Protein 7VMA (pdb70)

Structure (mmCIF, N/CA/C/O backbone):
data_7VMA
#
_entry.id   7VMA
#
_cell.length_a   108.087
_cell.length_b   108.087
_cell.length_c   225.199
_cell.angle_alpha   90.000
_cell.angle_beta   90.000
_cell.angle_gamma   90.000
#
_symmetry.space_group_name_H-M   'I 41'
#
loop_
_entity.id
_entity.type
_entity.pdbx_description
1 polymer 'Amylo-alpha-1,6-glucosidase, putative archaeal type glycogen debranching enzyme (Gde)'
2 water water
#
loop_
_atom_site.group_PDB
_atom_site.id
_atom_site.type_symbol
_atom_site.label_atom_id
_atom_site.label_alt_id
_atom_site.label_comp_id
_atom_site.label_asym_id
_atom_site.label_entity_id
_atom_site.label_seq_id
_atom_site.pdbx_PDB_ins_code
_atom_site.Cartn_x
_atom_site.Cartn_y
_atom_site.Cartn_z
_atom_site.occupancy
_atom_site.B_iso_or_equiv
_atom_site.auth_seq_id
_atom_site.auth_comp_id
_atom_site.auth_asym_id
_atom_site.auth_atom_id
_atom_site.pdbx_PDB_model_num
ATOM 1 N N . MET A 1 1 ? 2.717 -3.138 13.575 1.00 120.52 1 MET A N 1
ATOM 2 C CA . MET A 1 1 ? 3.459 -4.038 12.685 1.00 116.11 1 MET A CA 1
ATOM 3 C C . MET A 1 1 ? 4.916 -3.638 12.682 1.00 112.56 1 MET A C 1
ATOM 4 O O . MET A 1 1 ? 5.238 -2.481 12.998 1.00 109.91 1 MET A O 1
ATOM 9 N N . ARG A 1 2 ? 5.788 -4.605 12.372 1.00 112.48 2 ARG A N 1
ATOM 10 C CA . ARG A 1 2 ? 7.140 -4.339 11.895 1.00 109.70 2 ARG A CA 1
ATOM 11 C C . ARG A 1 2 ? 7.101 -3.195 10.891 1.00 109.49 2 ARG A C 1
ATOM 12 O O . ARG A 1 2 ? 6.360 -3.249 9.904 1.00 113.83 2 ARG A O 1
ATOM 20 N N . THR A 1 3 ? 7.857 -2.134 11.144 1.00 92.24 3 THR A N 1
ATOM 21 C CA . THR A 1 3 ? 8.207 -1.208 10.083 1.00 90.23 3 THR A CA 1
ATOM 22 C C . THR A 1 3 ? 9.716 -1.234 10.004 1.00 82.65 3 THR A C 1
ATOM 23 O O . THR A 1 3 ? 10.381 -1.176 11.036 1.00 91.17 3 THR A O 1
ATOM 27 N N . ILE A 1 4 ? 10.251 -1.352 8.796 1.00 78.27 4 ILE A N 1
ATOM 28 C CA . ILE A 1 4 ? 11.660 -1.641 8.586 1.00 79.32 4 ILE A CA 1
ATOM 29 C C . ILE A 1 4 ? 12.219 -0.600 7.638 1.00 80.46 4 ILE A C 1
ATOM 30 O O . ILE A 1 4 ? 11.590 -0.291 6.623 1.00 88.55 4 ILE A O 1
ATOM 35 N N . LEU A 1 5 ? 13.379 -0.049 7.981 1.00 70.59 5 LEU A N 1
ATOM 36 C CA . LEU A 1 5 ? 14.239 0.668 7.058 1.00 74.78 5 LEU A CA 1
ATOM 37 C C . LEU A 1 5 ? 15.477 -0.187 6.841 1.00 78.54 5 LEU A C 1
ATOM 38 O O . LEU A 1 5 ? 15.861 -0.958 7.720 1.00 87.83 5 LEU A O 1
ATOM 43 N N . ALA A 1 6 ? 16.106 -0.053 5.677 1.00 72.82 6 ALA A N 1
ATOM 44 C CA . ALA A 1 6 ? 17.172 -0.973 5.304 1.00 72.93 6 ALA A CA 1
ATOM 45 C C . ALA A 1 6 ? 17.832 -0.489 4.025 1.00 74.44 6 ALA A C 1
ATOM 46 O O . ALA A 1 6 ? 17.144 -0.145 3.068 1.00 80.43 6 ALA A O 1
ATOM 48 N N . GLY A 1 7 ? 19.163 -0.471 4.022 1.00 70.86 7 GLY A N 1
ATOM 49 C CA . GLY A 1 7 ? 19.923 -0.245 2.816 1.00 75.99 7 GLY A CA 1
ATOM 50 C C . GLY A 1 7 ? 21.397 -0.535 2.999 1.00 78.77 7 GLY A C 1
ATOM 51 O O . GLY A 1 7 ? 21.915 -0.430 4.112 1.00 84.00 7 GLY A O 1
ATOM 52 N N . ASN A 1 8 ? 22.068 -0.934 1.919 1.00 78.65 8 ASN A N 1
ATOM 53 C CA . ASN A 1 8 ? 23.525 -1.045 1.881 1.00 84.66 8 ASN A CA 1
ATOM 54 C C . ASN A 1 8 ? 24.078 -1.817 3.074 1.00 93.49 8 ASN A C 1
ATOM 55 O O . ASN A 1 8 ? 25.126 -1.480 3.627 1.00 93.56 8 ASN A O 1
ATOM 60 N N . GLY A 1 9 ? 23.359 -2.860 3.489 1.00 100.63 9 GLY A N 1
ATOM 61 C CA . GLY A 1 9 ? 23.776 -3.687 4.603 1.00 85.36 9 GLY A CA 1
ATOM 62 C C . GLY A 1 9 ? 23.334 -3.207 5.959 1.00 86.50 9 GLY A C 1
ATOM 63 O O . GLY A 1 9 ? 23.468 -3.958 6.934 1.00 90.65 9 GLY A O 1
ATOM 64 N N . ALA A 1 10 ? 22.829 -1.985 6.068 1.00 82.00 10 ALA A N 1
ATOM 65 C CA . ALA A 1 10 ? 22.251 -1.499 7.310 1.00 80.77 10 ALA A CA 1
ATOM 66 C C . ALA A 1 10 ? 20.751 -1.732 7.284 1.00 74.33 10 ALA A C 1
ATOM 67 O O . ALA A 1 10 ? 20.134 -1.725 6.218 1.00 74.21 10 ALA A O 1
ATOM 69 N N . PHE A 1 11 ? 20.170 -1.945 8.463 1.00 70.12 11 PHE A N 1
ATOM 70 C CA . PHE A 1 11 ? 18.718 -1.953 8.567 1.00 73.89 11 PHE A CA 1
ATOM 71 C C . PHE A 1 11 ? 18.298 -1.566 9.976 1.00 77.39 11 PHE A C 1
ATOM 72 O O . PHE A 1 11 ? 19.087 -1.643 10.920 1.00 85.76 11 PHE A O 1
ATOM 80 N N . VAL A 1 12 ? 17.030 -1.165 10.103 1.00 66.77 12 VAL A N 1
ATOM 81 C CA . VAL A 1 12 ? 16.390 -0.822 11.370 1.00 68.94 12 VAL A CA 1
ATOM 82 C C . VAL A 1 12 ? 15.082 -1.591 11.460 1.00 77.29 12 VAL A C 1
ATOM 83 O O . VAL A 1 12 ? 14.407 -1.782 10.444 1.00 87.09 12 VAL A O 1
ATOM 87 N N . LEU A 1 13 ? 14.725 -2.055 12.655 1.00 76.21 13 LEU A N 1
ATOM 88 C CA . LEU A 1 13 ? 13.362 -2.514 12.891 1.00 88.26 13 LEU A CA 1
ATOM 89 C C . LEU A 1 13 ? 12.840 -1.763 14.103 1.00 91.97 13 LEU A C 1
ATOM 90 O O . LEU A 1 13 ? 13.616 -1.276 14.931 1.00 93.99 13 LEU A O 1
ATOM 95 N N . SER A 1 14 ? 11.513 -1.675 14.193 1.00 87.28 14 SER A N 1
ATOM 96 C CA . SER A 1 14 ? 10.868 -0.668 15.023 1.00 90.93 14 SER A CA 1
ATOM 97 C C . SER A 1 14 ? 9.415 -1.042 15.219 1.00 91.86 14 SER A C 1
ATOM 98 O O . SER A 1 14 ? 8.847 -1.831 14.458 1.00 93.37 14 SER A O 1
ATOM 101 N N . ASP A 1 15 ? 8.819 -0.444 16.243 1.00 92.17 15 ASP A N 1
ATOM 102 C CA . ASP A 1 15 ? 7.389 -0.260 16.245 1.00 88.44 15 ASP A CA 1
ATOM 103 C C . ASP A 1 15 ? 7.048 0.770 15.168 1.00 100.70 15 ASP A C 1
ATOM 104 O O . ASP A 1 15 ? 7.924 1.304 14.485 1.00 96.93 15 ASP A O 1
ATOM 109 N N . GLU A 1 16 ? 5.763 1.063 14.992 1.00 106.28 16 GLU A N 1
ATOM 110 C CA . GLU A 1 16 ? 5.420 2.092 14.014 1.00 107.63 16 GLU A CA 1
ATOM 111 C C . GLU A 1 16 ? 5.870 3.475 14.467 1.00 110.03 16 GLU A C 1
ATOM 112 O O . GLU A 1 16 ? 6.343 4.270 13.642 1.00 108.91 16 GLU A O 1
ATOM 118 N N . ARG A 1 17 ? 5.787 3.743 15.764 1.00 107.43 17 ARG A N 1
ATOM 119 C CA . ARG A 1 17 ? 6.254 5.021 16.288 1.00 103.16 17 ARG A CA 1
ATOM 120 C C . ARG A 1 17 ? 7.790 5.108 16.243 1.00 104.51 17 ARG A C 1
ATOM 121 O O . ARG A 1 17 ? 8.385 5.975 16.884 1.00 104.27 17 ARG A O 1
ATOM 129 N N . GLY A 1 18 ? 8.410 4.210 15.485 1.00 103.34 18 GLY A N 1
ATOM 130 C CA . GLY A 1 18 ? 9.856 4.187 15.360 1.00 108.20 18 GLY A CA 1
ATOM 131 C C . GLY A 1 18 ? 10.544 3.727 16.630 1.00 106.23 18 GLY A C 1
ATOM 132 O O . GLY A 1 18 ? 11.734 3.976 16.827 1.00 99.71 18 GLY A O 1
ATOM 133 N N . ASP A 1 19 ? 9.793 3.053 17.494 1.00 98.95 19 ASP A N 1
ATOM 134 C CA . ASP A 1 19 ? 10.333 2.555 18.753 1.00 111.25 19 ASP A CA 1
ATOM 135 C C . ASP A 1 19 ? 10.996 1.194 18.568 1.00 109.68 19 ASP A C 1
ATOM 136 O O . ASP A 1 19 ? 10.729 0.491 17.593 1.00 105.66 19 ASP A O 1
ATOM 141 N N . MET A 1 20 ? 11.894 0.895 19.497 1.00 101.72 20 MET A N 1
ATOM 142 C CA . MET A 1 20 ? 12.667 -0.307 19.482 1.00 96.45 20 MET A CA 1
ATOM 143 C C . MET A 1 20 ? 12.412 -1.144 20.709 1.00 99.50 20 MET A C 1
ATOM 144 O O . MET A 1 20 ? 13.315 -1.461 21.445 1.00 93.80 20 MET A O 1
ATOM 149 N N . PRO A 1 21 ? 11.165 -1.521 20.904 1.00 91.58 21 PRO A N 1
ATOM 150 C CA . PRO A 1 21 ? 10.779 -2.337 22.040 1.00 100.05 21 PRO A CA 1
ATOM 151 C C . PRO A 1 21 ? 11.122 -3.812 21.877 1.00 102.96 21 PRO A C 1
ATOM 152 O O . PRO A 1 21 ? 12.232 -4.212 22.188 1.00 102.26 21 PRO A O 1
ATOM 156 N N . SER A 1 22 ? 10.115 -4.582 21.495 1.00 96.22 22 SER A N 1
ATOM 157 C CA . SER A 1 22 ? 10.245 -5.994 21.310 1.00 98.92 22 SER A CA 1
ATOM 158 C C . SER A 1 22 ? 11.648 -6.342 20.964 1.00 98.32 22 SER A C 1
ATOM 159 O O . SER A 1 22 ? 12.358 -5.578 20.361 1.00 104.65 22 SER A O 1
ATOM 162 N N . HIS A 1 23 ? 12.071 -7.488 21.487 1.00 86.67 23 HIS A N 1
ATOM 163 C CA . HIS A 1 23 ? 13.429 -8.004 21.340 1.00 99.62 23 HIS A CA 1
ATOM 164 C C . HIS A 1 23 ? 14.133 -7.691 20.027 1.00 99.01 23 HIS A C 1
ATOM 165 O O . HIS A 1 23 ? 15.219 -7.112 20.018 1.00 97.99 23 HIS A O 1
ATOM 172 N N . TYR A 1 24 ? 13.512 -8.077 18.921 1.00 107.03 24 TYR A N 1
ATOM 173 C CA . TYR A 1 24 ? 14.117 -7.883 17.611 1.00 103.17 24 TYR A CA 1
ATOM 174 C C . TYR A 1 24 ? 14.045 -6.474 17.017 1.00 97.72 24 TYR A C 1
ATOM 175 O O . TYR A 1 24 ? 13.757 -6.329 15.829 1.00 89.87 24 TYR A O 1
ATOM 184 N N . ASP A 1 25 ? 14.302 -5.431 17.806 1.00 100.23 25 ASP A N 1
ATOM 185 C CA . ASP A 1 25 ? 14.270 -4.104 17.186 1.00 95.06 25 ASP A CA 1
ATOM 186 C C . ASP A 1 25 ? 15.566 -3.336 17.432 1.00 93.02 25 ASP A C 1
ATOM 187 O O . ASP A 1 25 ? 16.054 -3.270 18.563 1.00 103.13 25 ASP A O 1
ATOM 192 N N . GLY A 1 26 ? 16.118 -2.728 16.385 1.00 85.25 26 GLY A N 1
ATOM 193 C CA . GLY A 1 26 ? 17.323 -1.939 16.588 1.00 91.59 26 GLY A CA 1
ATOM 194 C C . GLY A 1 26 ? 17.994 -1.507 15.299 1.00 80.92 26 GLY A C 1
ATOM 195 O O . GLY A 1 26 ? 17.545 -1.820 14.197 1.00 84.46 26 GLY A O 1
ATOM 196 N N . PHE A 1 27 ? 19.093 -0.771 15.461 1.00 75.31 27 PHE A N 1
ATOM 197 C CA . PHE A 1 27 ? 19.864 -0.265 14.327 1.00 86.39 27 PHE A CA 1
ATOM 198 C C . PHE A 1 27 ? 21.084 -1.169 14.126 1.00 85.18 27 PHE A C 1
ATOM 199 O O . PHE A 1 27 ? 21.935 -1.300 15.018 1.00 85.29 27 PHE A O 1
ATOM 207 N N . TYR A 1 28 ? 21.158 -1.790 12.952 1.00 81.89 28 TYR A N 1
ATOM 208 C CA . TYR A 1 28 ? 22.161 -2.789 12.636 1.00 81.87 28 TYR A CA 1
ATOM 209 C C . TYR A 1 28 ? 22.954 -2.355 11.419 1.00 82.89 28 TYR A C 1
ATOM 210 O O . TYR A 1 28 ? 22.435 -1.683 10.520 1.00 78.01 28 TYR A O 1
ATOM 219 N N . PHE A 1 29 ? 24.206 -2.785 11.382 1.00 77.35 29 PHE A N 1
ATOM 220 C CA . PHE A 1 29 ? 25.052 -2.512 10.229 1.00 86.46 29 PHE A CA 1
ATOM 221 C C . PHE A 1 29 ? 26.189 -3.527 10.272 1.00 85.52 29 PHE A C 1
ATOM 222 O O . PHE A 1 29 ? 26.792 -3.735 11.329 1.00 85.98 29 PHE A O 1
ATOM 230 N N . LEU A 1 30 ? 26.414 -4.222 9.158 1.00 84.07 30 LEU A N 1
ATOM 231 C CA . LEU A 1 30 ? 27.410 -5.297 9.057 1.00 91.60 30 LEU A CA 1
ATOM 232 C C . LEU A 1 30 ? 27.335 -6.289 10.216 1.00 95.46 30 LEU A C 1
ATOM 233 O O . LEU A 1 30 ? 28.338 -6.612 10.852 1.00 101.20 30 LEU A O 1
ATOM 238 N N . ASP A 1 31 ? 26.130 -6.786 10.486 1.00 96.05 31 ASP A N 1
ATOM 239 C CA . ASP A 1 31 ? 25.922 -7.842 11.470 1.00 99.94 31 ASP A CA 1
ATOM 240 C C . ASP A 1 31 ? 26.376 -7.453 12.861 1.00 103.54 31 ASP A C 1
ATOM 241 O O . ASP A 1 31 ? 26.684 -8.331 13.669 1.00 110.21 31 ASP A O 1
ATOM 246 N N . THR A 1 32 ? 26.480 -6.165 13.166 1.00 94.53 32 THR A N 1
ATOM 247 C CA . THR A 1 32 ? 26.722 -5.731 14.538 1.00 96.46 32 THR A CA 1
ATOM 248 C C . THR A 1 32 ? 25.606 -4.755 14.898 1.00 91.17 32 THR A C 1
ATOM 249 O O . THR A 1 32 ? 25.548 -3.657 14.335 1.00 96.77 32 THR A O 1
ATOM 253 N N . ARG A 1 33 ? 24.674 -5.156 15.772 1.00 84.83 33 ARG A N 1
ATOM 254 C CA . ARG A 1 33 ? 23.686 -4.182 16.234 1.00 83.91 33 ARG A CA 1
ATOM 255 C C . ARG A 1 33 ? 24.424 -3.036 16.905 1.00 88.98 33 ARG A C 1
ATOM 256 O O . ARG A 1 33 ? 25.391 -3.265 17.634 1.00 85.26 33 ARG A O 1
ATOM 264 N N . PHE A 1 34 ? 24.000 -1.798 16.626 1.00 94.58 34 PHE A N 1
ATOM 265 C CA . PHE A 1 34 ? 24.644 -0.637 17.235 1.00 90.95 34 PHE A CA 1
ATOM 266 C C . PHE A 1 34 ? 23.805 0.030 18.303 1.00 89.10 34 PHE A C 1
ATOM 267 O O . PHE A 1 34 ? 24.347 0.443 19.330 1.00 102.29 34 PHE A O 1
ATOM 275 N N . VAL A 1 35 ? 22.508 0.149 18.094 1.00 81.27 35 VAL A N 1
ATOM 276 C CA . VAL A 1 35 ? 21.616 0.739 19.081 1.00 92.84 35 VAL A CA 1
ATOM 277 C C . VAL A 1 35 ? 20.418 -0.189 19.193 1.00 95.48 35 VAL A C 1
ATOM 278 O O . VAL A 1 35 ? 20.099 -0.923 18.253 1.00 96.49 35 VAL A O 1
ATOM 282 N N . ARG A 1 36 ? 19.779 -0.189 20.359 1.00 95.35 36 ARG A N 1
ATOM 283 C CA . ARG A 1 36 ? 18.490 -0.841 20.522 1.00 95.52 36 ARG A CA 1
ATOM 284 C C . ARG A 1 36 ? 17.782 -0.164 21.674 1.00 100.07 36 ARG A C 1
ATOM 285 O O . ARG A 1 36 ? 18.302 0.777 22.278 1.00 106.06 36 ARG A O 1
ATOM 293 N N . LYS A 1 37 ? 16.620 -0.707 22.010 1.00 93.47 37 LYS A N 1
ATOM 294 C CA . LYS A 1 37 ? 15.543 0.025 22.663 1.00 104.85 37 LYS A CA 1
ATOM 295 C C . LYS A 1 37 ? 15.847 1.518 22.843 1.00 107.09 37 LYS A C 1
ATOM 296 O O . LYS A 1 37 ? 16.049 1.987 23.964 1.00 112.78 37 LYS A O 1
ATOM 302 N N . ALA A 1 38 ? 15.920 2.268 21.740 1.00 107.33 38 ALA A N 1
ATOM 303 C CA . ALA A 1 38 ? 15.733 3.720 21.791 1.00 112.85 38 ALA A CA 1
ATOM 304 C C . ALA A 1 38 ? 14.316 4.045 22.278 1.00 112.51 38 ALA A C 1
ATOM 305 O O . ALA A 1 38 ? 13.402 3.249 22.098 1.00 107.42 38 ALA A O 1
ATOM 307 N N . ARG A 1 39 ? 14.142 5.200 22.946 1.00 111.92 39 ARG A N 1
ATOM 308 C CA . ARG A 1 39 ? 12.808 5.683 23.325 1.00 116.53 39 ARG A CA 1
ATOM 309 C C . ARG A 1 39 ? 12.774 7.207 23.372 1.00 118.68 39 ARG A C 1
ATOM 310 O O . ARG A 1 39 ? 13.688 7.846 23.904 1.00 114.77 39 ARG A O 1
ATOM 318 N N . LEU A 1 40 ? 11.686 7.774 22.854 1.00 123.40 40 LEU A N 1
ATOM 319 C CA . LEU A 1 40 ? 11.422 9.203 22.922 1.00 124.53 40 LEU A CA 1
ATOM 320 C C . LEU A 1 40 ? 10.358 9.486 23.980 1.00 128.16 40 LEU A C 1
ATOM 321 O O . LEU A 1 40 ? 9.252 8.917 23.938 1.00 120.86 40 LEU A O 1
ATOM 326 N N . GLU A 1 41 ? 10.713 10.362 24.928 1.00 123.59 41 GLU A N 1
ATOM 327 C CA . GLU A 1 41 ? 9.808 10.875 25.950 1.00 124.28 41 GLU A CA 1
ATOM 328 C C . GLU A 1 41 ? 9.915 12.397 25.956 1.00 126.46 41 GLU A C 1
ATOM 329 O O . GLU A 1 41 ? 10.991 12.949 26.225 1.00 119.85 41 GLU A O 1
ATOM 335 N N . VAL A 1 42 ? 8.804 13.075 25.656 1.00 123.83 42 VAL A N 1
ATOM 336 C CA . VAL A 1 42 ? 8.718 14.535 25.714 1.00 118.25 42 VAL A CA 1
ATOM 337 C C . VAL A 1 42 ? 7.351 14.909 26.264 1.00 114.14 42 VAL A C 1
ATOM 338 O O . VAL A 1 42 ? 6.344 14.320 25.862 1.00 117.09 42 VAL A O 1
ATOM 342 N N . SER A 1 43 ? 7.300 15.879 27.170 1.00 110.90 43 SER A N 1
ATOM 343 C CA . SER A 1 43 ? 5.896 16.079 27.484 1.00 118.94 43 SER A CA 1
ATOM 344 C C . SER A 1 43 ? 5.458 17.481 27.038 1.00 114.76 43 SER A C 1
ATOM 345 O O . SER A 1 43 ? 6.304 18.377 26.883 1.00 112.25 43 SER A O 1
ATOM 348 N N . PRO A 1 44 ? 4.149 17.695 26.743 1.00 116.45 44 PRO A N 1
ATOM 349 C CA . PRO A 1 44 ? 2.988 16.781 26.830 1.00 111.89 44 PRO A CA 1
ATOM 350 C C . PRO A 1 44 ? 3.147 15.553 25.948 1.00 114.25 44 PRO A C 1
ATOM 351 O O . PRO A 1 44 ? 3.316 15.706 24.737 1.00 115.97 44 PRO A O 1
ATOM 355 N N . GLU A 1 45 ? 3.123 14.348 26.556 1.00 113.48 45 GLU A N 1
ATOM 356 C CA . GLU A 1 45 ? 3.512 13.150 25.808 1.00 117.08 45 GLU A CA 1
ATOM 357 C C . GLU A 1 45 ? 2.450 12.810 24.767 1.00 119.69 45 GLU A C 1
ATOM 358 O O . GLU A 1 45 ? 1.255 12.768 25.088 1.00 122.39 45 GLU A O 1
ATOM 364 N N . PRO A 1 46 ? 2.860 12.548 23.533 1.00 119.97 46 PRO A N 1
ATOM 365 C CA . PRO A 1 46 ? 1.952 12.653 22.381 1.00 116.55 46 PRO A CA 1
ATOM 366 C C . PRO A 1 46 ? 0.949 11.513 22.260 1.00 118.96 46 PRO A C 1
ATOM 367 O O . PRO A 1 46 ? 1.047 10.478 22.921 1.00 123.84 46 PRO A O 1
ATOM 371 N N . ASP A 1 47 ? -0.032 11.728 21.370 1.00 121.15 47 ASP A N 1
ATOM 372 C CA . ASP A 1 47 ? -1.101 10.771 21.057 1.00 114.54 47 ASP A CA 1
ATOM 373 C C . ASP A 1 47 ? -1.107 10.505 19.553 1.00 120.50 47 ASP A C 1
ATOM 374 O O . ASP A 1 47 ? -1.656 11.297 18.779 1.00 120.96 47 ASP A O 1
ATOM 379 N N . PHE A 1 48 ? -0.532 9.361 19.166 1.00 124.26 48 PHE A N 1
ATOM 380 C CA . PHE A 1 48 ? -0.395 8.920 17.773 1.00 120.84 48 PHE A CA 1
ATOM 381 C C . PHE A 1 48 ? -1.730 8.917 17.010 1.00 119.56 48 PHE A C 1
ATOM 382 O O . PHE A 1 48 ? -2.796 8.629 17.573 1.00 115.44 48 PHE A O 1
ATOM 390 N N . ILE A 1 49 ? -1.652 9.226 15.698 1.00 117.27 49 ILE A N 1
ATOM 391 C CA . ILE A 1 49 ? -2.816 9.300 14.814 1.00 121.92 49 ILE A CA 1
ATOM 392 C C . ILE A 1 49 ? -2.616 8.541 13.497 1.00 120.38 49 ILE A C 1
ATOM 393 O O . ILE A 1 49 ? -3.572 7.958 12.978 1.00 118.63 49 ILE A O 1
ATOM 398 N N . GLY A 1 50 ? -1.423 8.574 12.899 1.00 113.29 50 GLY A N 1
ATOM 399 C CA . GLY A 1 50 ? -1.220 7.868 11.638 1.00 101.79 50 GLY A CA 1
ATOM 400 C C . GLY A 1 50 ? 0.239 7.839 11.214 1.00 94.39 50 GLY A C 1
ATOM 401 O O . GLY A 1 50 ? 1.070 8.582 11.733 1.00 94.98 50 GLY A O 1
ATOM 402 N N . ALA A 1 51 ? 0.549 6.980 10.231 1.00 93.23 51 ALA A N 1
ATOM 403 C CA . ALA A 1 51 ? 1.943 6.763 9.801 1.00 90.51 51 ALA A CA 1
ATOM 404 C C . ALA A 1 51 ? 2.058 6.412 8.308 1.00 87.30 51 ALA A C 1
ATOM 405 O O . ALA A 1 51 ? 1.097 5.944 7.680 1.00 86.92 51 ALA A O 1
ATOM 407 N N . SER A 1 52 ? 3.270 6.633 7.753 1.00 76.84 52 SER A N 1
ATOM 408 C CA . SER A 1 52 ? 3.644 6.277 6.378 1.00 72.86 52 SER A CA 1
ATOM 409 C C . SER A 1 52 ? 5.126 5.932 6.330 1.00 72.40 52 SER A C 1
ATOM 410 O O . SER A 1 52 ? 5.922 6.489 7.082 1.00 75.81 52 SER A O 1
ATOM 413 N N . SER A 1 53 ? 5.494 5.058 5.391 1.00 78.81 53 SER A N 1
ATOM 414 C CA . SER A 1 53 ? 6.747 4.314 5.473 1.00 79.88 53 SER A CA 1
ATOM 415 C C . SER A 1 53 ? 7.277 3.974 4.087 1.00 80.76 53 SER A C 1
ATOM 416 O O . SER A 1 53 ? 6.540 3.423 3.267 1.00 78.01 53 SER A O 1
ATOM 419 N N . THR A 1 54 ? 8.552 4.264 3.832 1.00 74.79 54 THR A N 1
ATOM 420 C CA . THR A 1 54 ? 9.237 3.657 2.701 1.00 81.19 54 THR A CA 1
ATOM 421 C C . THR A 1 54 ? 10.223 2.598 3.230 1.00 89.85 54 THR A C 1
ATOM 422 O O . THR A 1 54 ? 9.902 1.888 4.206 1.00 85.66 54 THR A O 1
ATOM 426 N N . PHE A 1 55 ? 11.388 2.457 2.577 1.00 84.36 55 PHE A N 1
ATOM 427 C CA . PHE A 1 55 ? 12.482 1.680 3.150 1.00 83.19 55 PHE A CA 1
ATOM 428 C C . PHE A 1 55 ? 13.726 2.497 3.452 1.00 90.28 55 PHE A C 1
ATOM 429 O O . PHE A 1 55 ? 14.630 1.974 4.108 1.00 94.81 55 PHE A O 1
ATOM 437 N N . THR A 1 56 ? 13.822 3.743 2.994 1.00 86.30 56 THR A N 1
ATOM 438 C CA . THR A 1 56 ? 14.843 4.629 3.523 1.00 81.70 56 THR A CA 1
ATOM 439 C C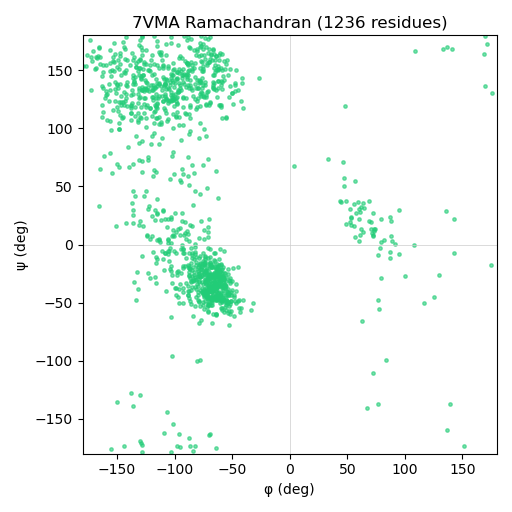 . THR A 1 56 ? 14.263 5.792 4.313 1.00 87.51 56 THR A C 1
ATOM 440 O O . THR A 1 56 ? 15.043 6.634 4.770 1.00 95.11 56 THR A O 1
ATOM 444 N N . ARG A 1 57 ? 12.938 5.841 4.529 1.00 80.81 57 ARG A N 1
ATOM 445 C CA . ARG A 1 57 ? 12.305 6.946 5.251 1.00 79.61 57 ARG A CA 1
ATOM 446 C C . ARG A 1 57 ? 10.938 6.509 5.771 1.00 82.50 57 ARG A C 1
ATOM 447 O O . ARG A 1 57 ? 10.146 5.925 5.025 1.00 87.84 57 ARG A O 1
ATOM 455 N N . ALA A 1 58 ? 10.667 6.781 7.051 1.00 80.49 58 ALA A N 1
ATOM 456 C CA . ALA A 1 58 ? 9.355 6.558 7.644 1.00 75.95 58 ALA A CA 1
ATOM 457 C C . ALA A 1 58 ? 8.961 7.766 8.475 1.00 82.29 58 ALA A C 1
ATOM 458 O O . ALA A 1 58 ? 9.809 8.387 9.122 1.00 87.54 58 ALA A O 1
ATOM 460 N N . VAL A 1 59 ? 7.671 8.083 8.463 1.00 72.72 59 VAL A N 1
ATOM 461 C CA . VAL A 1 59 ? 7.119 9.189 9.225 1.00 77.98 59 VAL A CA 1
ATOM 462 C C . VAL A 1 59 ? 5.903 8.686 9.985 1.00 79.46 59 VAL A C 1
ATOM 463 O O . VAL A 1 59 ? 5.062 7.977 9.423 1.00 80.59 59 VAL A O 1
ATOM 467 N N . SER A 1 60 ? 5.809 9.042 11.260 1.00 88.04 60 SER A N 1
ATOM 468 C CA . SER A 1 60 ? 4.581 8.868 12.025 1.00 89.60 60 SER A CA 1
ATOM 469 C C . SER A 1 60 ? 4.099 10.232 12.509 1.00 92.21 60 SER A C 1
ATOM 470 O O . SER A 1 60 ? 4.908 11.127 12.798 1.00 95.00 60 SER A O 1
ATOM 473 N N . HIS A 1 61 ? 2.776 10.388 12.566 1.00 90.02 61 HIS A N 1
ATOM 474 C CA . HIS A 1 61 ? 2.105 11.648 12.870 1.00 99.19 61 HIS A CA 1
ATOM 475 C C . HIS A 1 61 ? 1.434 11.555 14.236 1.00 108.39 61 HIS A C 1
ATOM 476 O O . HIS A 1 61 ? 0.716 10.588 14.519 1.00 107.00 61 HIS A O 1
ATOM 483 N N . PHE A 1 62 ? 1.633 12.583 15.067 1.00 108.74 62 PHE A N 1
ATOM 484 C CA . PHE A 1 62 ? 1.184 12.569 16.457 1.00 111.22 62 PHE A CA 1
ATOM 485 C C . PHE A 1 62 ? 0.366 13.816 16.783 1.00 107.89 62 PHE A C 1
ATOM 486 O O . PHE A 1 62 ? 0.784 14.935 16.466 1.00 100.07 62 PHE A O 1
ATOM 494 N N . SER A 1 63 ? -0.788 13.616 17.434 1.00 109.64 63 SER A N 1
ATOM 495 C CA . SER A 1 63 ? -1.537 14.686 18.099 1.00 109.86 63 SER A CA 1
ATOM 496 C C . SER A 1 63 ? -0.969 14.969 19.498 1.00 118.17 63 SER A C 1
ATOM 497 O O . SER A 1 63 ? -0.616 14.043 20.238 1.00 120.79 63 SER A O 1
ATOM 500 N N . LEU A 1 64 ? -0.856 16.254 19.851 1.00 109.50 64 LEU A N 1
ATOM 501 C CA . LEU A 1 64 ? -0.293 16.685 21.139 1.00 98.06 64 LEU A CA 1
ATOM 502 C C . LEU A 1 64 ? -1.351 17.540 21.822 1.00 103.22 64 LEU A C 1
ATOM 503 O O . LEU A 1 64 ? -1.251 18.765 21.853 1.00 108.60 64 LEU A O 1
ATOM 508 N N . GLY A 1 65 ? -2.379 16.894 22.363 1.00 103.98 65 GLY A N 1
ATOM 509 C CA . GLY A 1 65 ? -3.518 17.664 22.839 1.00 103.12 65 GLY A CA 1
ATOM 510 C C . GLY A 1 65 ? -4.366 18.107 21.662 1.00 107.86 65 GLY A C 1
ATOM 511 O O . GLY A 1 65 ? -4.626 17.323 20.741 1.00 110.11 65 GLY A O 1
ATOM 512 N N . GLU A 1 66 ? -4.821 19.377 21.692 1.00 113.96 66 GLU A N 1
ATOM 513 C CA . GLU A 1 66 ? -5.430 20.042 20.533 1.00 111.34 66 GLU A CA 1
ATOM 514 C C . GLU A 1 66 ? -4.623 21.223 20.032 1.00 102.98 66 GLU A C 1
ATOM 515 O O . GLU A 1 66 ? -4.921 21.733 18.946 1.00 109.46 66 GLU A O 1
ATOM 521 N N . ARG A 1 67 ? -3.641 21.690 20.795 1.00 98.71 67 ARG A N 1
ATOM 522 C CA . ARG A 1 67 ? -2.834 22.834 20.399 1.00 107.04 67 ARG A CA 1
ATOM 523 C C . ARG A 1 67 ? -1.519 22.410 19.789 1.00 107.38 67 ARG A C 1
ATOM 524 O O . ARG A 1 67 ? -0.635 23.251 19.594 1.00 111.09 67 ARG A O 1
ATOM 532 N N . GLY A 1 68 ? -1.360 21.128 19.498 1.00 102.55 68 GLY A N 1
ATOM 533 C CA . GLY A 1 68 ? -0.066 20.639 19.077 1.00 101.91 68 GLY A CA 1
ATOM 534 C C . GLY A 1 68 ? -0.205 19.502 18.093 1.00 101.77 68 GLY A C 1
ATOM 535 O O . GLY A 1 68 ? -1.283 18.916 17.920 1.00 92.85 68 GLY A O 1
ATOM 536 N N . ILE A 1 69 ? 0.917 19.223 17.432 1.00 97.65 69 ILE A N 1
ATOM 537 C CA . ILE A 1 69 ? 1.088 18.143 16.466 1.00 93.92 69 ILE A CA 1
ATOM 538 C C . ILE A 1 69 ? 2.576 17.803 16.428 1.00 98.46 69 ILE A C 1
ATOM 539 O O . ILE A 1 69 ? 3.425 18.697 16.341 1.00 92.82 69 ILE A O 1
ATOM 544 N N . LEU A 1 70 ? 2.899 16.515 16.497 1.00 96.64 70 LEU A N 1
ATOM 545 C CA . LEU A 1 70 ? 4.265 16.050 16.329 1.00 96.52 70 LEU A CA 1
ATOM 546 C C . LEU A 1 70 ? 4.374 15.311 15.004 1.00 100.33 70 LEU A C 1
ATOM 547 O O . LEU A 1 70 ? 3.423 14.647 14.577 1.00 96.40 70 LEU A O 1
ATOM 552 N N . VAL A 1 71 ? 5.516 15.448 14.337 1.00 91.33 71 VAL A N 1
ATOM 553 C CA . VAL A 1 71 ? 5.797 14.675 13.140 1.00 91.98 71 VAL A CA 1
ATOM 554 C C . VAL A 1 71 ? 7.144 13.997 13.372 1.00 97.93 71 VAL A C 1
ATOM 555 O O . VAL A 1 71 ? 8.175 14.666 13.532 1.00 99.52 71 VAL A O 1
ATOM 559 N N . ARG A 1 72 ? 7.127 12.667 13.484 1.00 95.01 72 ARG A N 1
ATOM 560 C CA . ARG A 1 72 ? 8.369 11.918 13.617 1.00 100.42 72 ARG A CA 1
ATOM 561 C C . ARG A 1 72 ? 8.833 11.480 12.243 1.00 96.42 72 ARG A C 1
ATOM 562 O O . ARG A 1 72 ? 8.021 11.072 11.413 1.00 94.37 72 ARG A O 1
ATOM 570 N N . LEU A 1 73 ? 10.143 11.554 12.015 1.00 84.79 73 LEU A N 1
ATOM 571 C CA . LEU A 1 73 ? 10.700 11.315 10.689 1.00 89.71 73 LEU A CA 1
ATOM 572 C C . LEU A 1 73 ? 12.084 10.697 10.835 1.00 94.03 73 LEU A C 1
ATOM 573 O O . LEU A 1 73 ? 13.059 11.409 11.113 1.00 91.12 73 LEU A O 1
ATOM 578 N N . ARG A 1 74 ? 12.176 9.388 10.591 1.00 91.53 74 ARG A N 1
ATOM 579 C CA . ARG A 1 74 ? 13.402 8.618 10.749 1.00 85.36 74 ARG A CA 1
ATOM 580 C C . ARG A 1 74 ? 13.981 8.246 9.384 1.00 79.63 74 ARG A C 1
ATOM 581 O O . ARG A 1 74 ? 13.233 7.928 8.456 1.00 86.29 74 ARG A O 1
ATOM 589 N N . THR A 1 75 ? 15.310 8.271 9.259 1.00 73.88 75 THR A N 1
ATOM 590 C CA . THR A 1 75 ? 15.964 8.081 7.964 1.00 88.96 75 THR A CA 1
ATOM 591 C C . THR A 1 75 ? 17.206 7.192 8.084 1.00 95.35 75 THR A C 1
ATOM 592 O O . THR A 1 75 ? 17.848 7.115 9.137 1.00 91.49 75 THR A O 1
ATOM 596 N N . LEU A 1 76 ? 17.563 6.525 6.983 1.00 83.06 76 LEU A N 1
ATOM 597 C CA . LEU A 1 76 ? 18.744 5.668 7.010 1.00 87.26 76 LEU A CA 1
ATOM 598 C C . LEU A 1 76 ? 19.456 5.714 5.668 1.00 93.38 76 LEU A C 1
ATOM 599 O O . LEU A 1 76 ? 18.958 5.172 4.674 1.00 96.36 76 LEU A O 1
ATOM 604 N N . ASP A 1 77 ? 20.635 6.339 5.651 1.00 90.24 77 ASP A N 1
ATOM 605 C CA . ASP A 1 77 ? 21.591 6.216 4.556 1.00 91.92 77 ASP A CA 1
ATOM 606 C C . ASP A 1 77 ? 22.965 6.138 5.231 1.00 105.66 77 ASP A C 1
ATOM 607 O O . ASP A 1 77 ? 23.677 7.138 5.398 1.00 103.14 77 ASP A O 1
ATOM 612 N N . GLY A 1 78 ? 23.334 4.926 5.645 1.00 109.03 78 GLY A N 1
ATOM 613 C CA . GLY A 1 78 ? 24.561 4.715 6.396 1.00 104.62 78 GLY A CA 1
ATOM 614 C C . GLY A 1 78 ? 24.384 5.137 7.842 1.00 109.02 78 GLY A C 1
ATOM 615 O O . GLY A 1 78 ? 24.602 4.350 8.775 1.00 106.79 78 GLY A O 1
ATOM 616 N N . VAL A 1 79 ? 23.973 6.404 8.018 1.00 100.61 79 VAL A N 1
ATOM 617 C CA . VAL A 1 79 ? 23.679 7.004 9.311 1.00 85.20 79 VAL A CA 1
ATOM 618 C C . VAL A 1 79 ? 22.220 6.758 9.627 1.00 86.29 79 VAL A C 1
ATOM 619 O O . VAL A 1 79 ? 21.364 6.793 8.730 1.00 96.53 79 VAL A O 1
ATOM 623 N N . TYR A 1 80 ? 21.915 6.508 10.888 1.00 68.47 80 TYR A N 1
ATOM 624 C CA . TYR A 1 80 ? 20.528 6.541 11.311 1.00 74.83 80 TYR A CA 1
ATOM 625 C C . TYR A 1 80 ? 20.285 7.904 11.928 1.00 86.65 80 TYR A C 1
ATOM 626 O O . TYR A 1 80 ? 21.184 8.483 12.546 1.00 88.91 80 TYR A O 1
ATOM 635 N N . GLU A 1 81 ? 19.091 8.441 11.704 1.00 91.48 81 GLU A N 1
ATOM 636 C CA . GLU A 1 81 ? 18.761 9.806 12.097 1.00 86.62 81 GLU A CA 1
ATOM 637 C C . GLU A 1 81 ? 17.288 9.895 12.438 1.00 77.02 81 GLU A C 1
ATOM 638 O O . GLU A 1 81 ? 16.433 9.361 11.726 1.00 83.21 81 GLU A O 1
ATOM 644 N N . GLU A 1 82 ? 16.996 10.553 13.541 1.00 84.07 82 GLU A N 1
ATOM 645 C CA . GLU A 1 82 ? 15.624 10.836 13.917 1.00 89.42 82 GLU A CA 1
ATOM 646 C C . GLU A 1 82 ? 15.461 12.341 13.971 1.00 96.43 82 GLU A C 1
ATOM 647 O O . GLU A 1 82 ? 16.350 13.052 14.459 1.00 99.18 82 GLU A O 1
ATOM 653 N N . LYS A 1 83 ? 14.343 12.816 13.441 1.00 97.89 83 LYS A N 1
ATOM 654 C CA . LYS A 1 83 ? 13.993 14.221 13.478 1.00 101.15 83 LYS A CA 1
ATOM 655 C C . LYS A 1 83 ? 12.599 14.355 14.068 1.00 97.36 83 LYS A C 1
ATOM 656 O O . LYS A 1 83 ? 11.644 13.725 13.601 1.00 95.44 83 LYS A O 1
ATOM 662 N N . LEU A 1 84 ? 12.495 15.174 15.096 1.00 103.88 84 LEU A N 1
ATOM 663 C CA . LEU A 1 84 ? 11.240 15.435 15.780 1.00 105.20 84 LEU A CA 1
ATOM 664 C C . LEU A 1 84 ? 10.927 16.905 15.571 1.00 112.01 84 LEU A C 1
ATOM 665 O O . LEU A 1 84 ? 11.636 17.776 16.091 1.00 116.60 84 LEU A O 1
ATOM 670 N N . SER A 1 85 ? 9.908 17.165 14.758 1.00 109.30 85 SER A N 1
ATOM 671 C CA . SER A 1 85 ? 9.423 18.502 14.473 1.00 103.74 85 SER A CA 1
ATOM 672 C C . SER A 1 85 ? 8.122 18.694 15.234 1.00 101.54 85 SER A C 1
ATOM 673 O O . SER A 1 85 ? 7.188 17.897 15.093 1.00 96.58 85 SER A O 1
ATOM 676 N N . PHE A 1 86 ? 8.085 19.728 16.060 1.00 102.59 86 PHE A N 1
ATOM 677 C CA . PHE A 1 86 ? 6.952 20.019 16.923 1.00 103.54 86 PHE A CA 1
ATOM 678 C C . PHE A 1 86 ? 6.206 21.232 16.379 1.00 110.47 86 PHE A C 1
ATOM 679 O O . PHE A 1 86 ? 6.798 22.303 16.194 1.00 108.88 86 PHE A O 1
ATOM 687 N N . TYR A 1 87 ? 4.907 21.071 16.139 1.00 110.45 87 TYR A N 1
ATOM 688 C CA . TYR A 1 87 ? 4.081 22.132 15.579 1.00 102.79 87 TYR A CA 1
ATOM 689 C C . TYR A 1 87 ? 3.175 22.668 16.678 1.00 102.96 87 TYR A C 1
ATOM 690 O O . TYR A 1 87 ? 2.485 21.894 17.359 1.00 89.64 87 TYR A O 1
ATOM 699 N N . ASN A 1 88 ? 3.226 23.991 16.874 1.00 109.89 88 ASN A N 1
ATOM 700 C CA . ASN A 1 88 ? 2.260 24.719 17.685 1.00 104.39 88 ASN A CA 1
ATOM 701 C C . ASN A 1 88 ? 1.076 25.086 16.800 1.00 101.56 88 ASN A C 1
ATOM 702 O O . ASN A 1 88 ? 1.235 25.787 15.796 1.00 101.66 88 ASN A O 1
ATOM 707 N N . THR A 1 89 ? -0.106 24.610 17.176 1.00 101.45 89 THR A N 1
ATOM 708 C CA . THR A 1 89 ? -1.298 24.725 16.345 1.00 99.58 89 THR A CA 1
ATOM 709 C C . THR A 1 89 ? -2.247 25.825 16.778 1.00 103.79 89 THR A C 1
ATOM 710 O O . THR A 1 89 ? -3.005 26.331 15.949 1.00 99.89 89 THR A O 1
ATOM 714 N N . SER A 1 90 ? -2.238 26.204 18.048 1.00 111.96 90 SER A N 1
ATOM 715 C CA . SER A 1 90 ? -3.082 27.285 18.525 1.00 111.02 90 SER A CA 1
ATOM 716 C C . SER A 1 90 ? -2.211 28.477 18.890 1.00 122.95 90 SER A C 1
ATOM 717 O O . SER A 1 90 ? -1.005 28.344 19.156 1.00 116.44 90 SER A O 1
ATOM 720 N N . GLU A 1 91 ? -2.860 29.652 18.919 1.00 118.23 91 GLU A N 1
ATOM 721 C CA . GLU A 1 91 ? -2.190 30.946 19.008 1.00 122.51 91 GLU A CA 1
ATOM 722 C C . GLU A 1 91 ? -1.687 31.275 20.414 1.00 124.40 91 GLU A C 1
ATOM 723 O O . GLU A 1 91 ? -1.421 32.450 20.700 1.00 117.94 91 GLU A O 1
ATOM 729 N N . GLU A 1 92 ? -1.523 30.265 21.269 1.00 127.99 92 GLU A N 1
ATOM 730 C CA . GLU A 1 92 ? -0.794 30.381 22.523 1.00 125.76 92 GLU A CA 1
ATOM 731 C C . GLU A 1 92 ? 0.594 29.771 22.375 1.00 124.68 92 GLU A C 1
ATOM 732 O O . GLU A 1 92 ? 0.790 28.793 21.645 1.00 122.33 92 GLU A O 1
ATOM 738 N N . SER A 1 93 ? 1.558 30.365 23.076 1.00 128.70 93 SER A N 1
ATOM 739 C CA . SER A 1 93 ? 2.885 29.775 23.169 1.00 124.53 93 SER A CA 1
ATOM 740 C C . SER A 1 93 ? 2.760 28.326 23.614 1.00 119.86 93 SER A C 1
ATOM 741 O O . SER A 1 93 ? 1.801 27.937 24.291 1.00 121.76 93 SER A O 1
ATOM 744 N N . LEU A 1 94 ? 3.718 27.512 23.191 1.00 115.85 94 LEU A N 1
ATOM 745 C CA . LEU A 1 94 ? 3.695 26.093 23.498 1.00 114.50 94 LEU A CA 1
ATOM 746 C C . LEU A 1 94 ? 5.028 25.699 24.100 1.00 117.99 94 LEU A C 1
ATOM 747 O O . LEU A 1 94 ? 6.077 26.070 23.570 1.00 115.16 94 LEU A O 1
ATOM 752 N N . GLY A 1 95 ? 4.986 24.950 25.196 1.00 114.79 95 GLY A N 1
ATOM 753 C CA . GLY A 1 95 ? 6.186 24.424 25.822 1.00 99.99 95 GLY A CA 1
ATOM 754 C C . GLY A 1 95 ? 6.308 22.933 25.618 1.00 104.64 95 GLY A C 1
ATOM 755 O O . GLY A 1 95 ? 5.329 22.186 25.705 1.00 112.26 95 GLY A O 1
ATOM 756 N N . VAL A 1 96 ? 7.526 22.496 25.327 1.00 113.75 96 VAL A N 1
ATOM 757 C CA . VAL A 1 96 ? 7.869 21.081 25.300 1.00 117.41 96 VAL A CA 1
ATOM 758 C C . VAL A 1 96 ? 9.211 20.921 26.002 1.00 120.33 96 VAL A C 1
ATOM 759 O O . VAL A 1 96 ? 10.059 21.823 25.957 1.00 115.96 96 VAL A O 1
ATOM 763 N N . LYS A 1 97 ? 9.385 19.796 26.696 1.00 121.46 97 LYS A N 1
ATOM 764 C CA . LYS A 1 97 ? 10.701 19.394 27.179 1.00 114.97 97 LYS A CA 1
ATOM 765 C C . LYS A 1 97 ? 10.920 17.932 26.814 1.00 111.42 97 LYS A C 1
ATOM 766 O O . LYS A 1 97 ? 10.129 17.056 27.190 1.00 108.58 97 LYS A O 1
ATOM 772 N N . VAL A 1 98 ? 11.976 17.692 26.063 1.00 112.74 98 VAL A N 1
ATOM 773 C CA . VAL A 1 98 ? 12.302 16.401 25.469 1.00 119.64 98 VAL A CA 1
ATOM 774 C C . VAL A 1 98 ? 13.391 15.745 26.306 1.00 117.83 98 VAL A C 1
ATOM 775 O O . VAL A 1 98 ? 14.212 16.425 26.932 1.00 111.37 98 VAL A O 1
ATOM 779 N N . ARG A 1 99 ? 13.391 14.411 26.327 1.00 118.87 99 ARG A N 1
ATOM 780 C CA . ARG A 1 99 ? 14.589 13.661 26.696 1.00 114.28 99 ARG A CA 1
ATOM 781 C C . ARG A 1 99 ? 14.509 12.251 26.112 1.00 124.50 99 ARG A C 1
ATOM 782 O O . ARG A 1 99 ? 13.539 11.519 26.355 1.00 123.08 99 ARG A O 1
ATOM 790 N N . TYR A 1 100 ? 15.529 11.883 25.329 1.00 128.04 100 TYR A N 1
ATOM 791 C CA . TYR A 1 100 ? 15.518 10.736 24.422 1.00 125.94 100 TYR A CA 1
ATOM 792 C C . TYR A 1 100 ? 16.407 9.640 24.997 1.00 119.47 100 TYR A C 1
ATOM 793 O O . TYR A 1 100 ? 17.529 9.917 25.435 1.00 114.09 100 TYR A O 1
ATOM 802 N N . SER A 1 101 ? 15.908 8.398 25.004 1.00 121.83 101 SER A N 1
ATOM 803 C CA . SER A 1 101 ? 16.618 7.270 25.612 1.00 117.65 101 SER A CA 1
ATOM 804 C C . SER A 1 101 ? 17.131 6.302 24.554 1.00 113.29 101 SER A C 1
ATOM 805 O O . SER A 1 101 ? 16.350 5.802 23.739 1.00 118.63 101 SER A O 1
ATOM 808 N N . TYR A 1 102 ? 18.447 6.050 24.564 1.00 106.77 102 TYR A N 1
ATOM 809 C CA . TYR A 1 102 ? 19.022 5.033 23.690 1.00 108.09 102 TYR A CA 1
ATOM 810 C C . TYR A 1 102 ? 20.147 4.324 24.429 1.00 115.11 102 TYR A C 1
ATOM 811 O O . TYR A 1 102 ? 20.695 4.844 25.407 1.00 123.92 102 TYR A O 1
ATOM 820 N N . GLU A 1 103 ? 20.479 3.123 23.951 1.00 106.62 103 GLU A N 1
ATOM 821 C CA . GLU A 1 103 ? 21.440 2.229 24.591 1.00 100.50 103 GLU A CA 1
ATOM 822 C C . GLU A 1 103 ? 22.225 1.554 23.479 1.00 96.16 103 GLU A C 1
ATOM 823 O O . GLU A 1 103 ? 21.628 1.038 22.531 1.00 102.42 103 GLU A O 1
ATOM 829 N N . ALA A 1 104 ? 23.551 1.578 23.574 1.00 90.21 104 ALA A N 1
ATOM 830 C CA . ALA A 1 104 ? 24.426 1.375 22.417 1.00 100.94 104 ALA A CA 1
ATOM 831 C C . ALA A 1 104 ? 25.306 0.124 22.511 1.00 103.85 104 ALA A C 1
ATOM 832 O O . ALA A 1 104 ? 26.540 0.225 22.479 1.00 99.77 104 ALA A O 1
ATOM 834 N N . PRO A 1 105 ? 24.713 -1.093 22.569 1.00 98.46 105 PRO A N 1
ATOM 835 C CA . PRO A 1 105 ? 25.565 -2.287 22.593 1.00 86.36 105 PRO A CA 1
ATOM 836 C C . PRO A 1 105 ? 26.153 -2.563 21.238 1.00 86.28 105 PRO A C 1
ATOM 837 O O . PRO A 1 105 ? 25.455 -3.172 20.427 1.00 89.02 105 PRO A O 1
ATOM 841 N N . ILE A 1 106 ? 27.412 -2.177 20.985 1.00 79.09 106 ILE A N 1
ATOM 842 C CA . ILE A 1 106 ? 28.113 -2.501 19.739 1.00 80.60 106 ILE A CA 1
ATOM 843 C C . ILE A 1 106 ? 28.268 -4.021 19.596 1.00 102.06 106 ILE A C 1
ATOM 844 O O . ILE A 1 106 ? 29.301 -4.528 19.134 1.00 107.13 106 ILE A O 1
ATOM 849 N N . GLU A 1 107 ? 27.219 -4.756 19.962 1.00 101.87 107 GLU A N 1
ATOM 850 C CA . GLU A 1 107 ? 27.222 -6.202 19.981 1.00 91.92 107 GLU A CA 1
ATOM 851 C C . GLU A 1 107 ? 27.066 -6.785 18.579 1.00 98.18 107 GLU A C 1
ATOM 852 O O . GLU A 1 107 ? 26.453 -6.180 17.694 1.00 95.44 107 GLU A O 1
ATOM 858 N N . ASP A 1 108 ? 27.628 -7.986 18.401 1.00 109.00 108 ASP A N 1
ATOM 859 C CA . ASP A 1 108 ? 27.512 -8.795 17.185 1.00 106.92 108 ASP A CA 1
ATOM 860 C C . ASP A 1 108 ? 26.128 -9.446 17.087 1.00 102.98 108 ASP A C 1
ATOM 861 O O . ASP A 1 108 ? 25.487 -9.735 18.103 1.00 100.08 108 ASP A O 1
ATOM 866 N N . ILE A 1 109 ? 25.676 -9.688 15.844 1.00 107.29 109 ILE A N 1
ATOM 867 C CA . ILE A 1 109 ? 24.304 -10.150 15.571 1.00 107.99 109 ILE A CA 1
ATOM 868 C C . ILE A 1 109 ? 24.009 -11.518 16.182 1.00 112.02 109 ILE A C 1
ATOM 869 O O . ILE A 1 109 ? 22.838 -11.849 16.435 1.00 111.61 109 ILE A O 1
ATOM 874 N N . PHE A 1 110 ? 25.042 -12.328 16.438 1.00 110.31 110 PHE A N 1
ATOM 875 C CA . PHE A 1 110 ? 24.791 -13.601 17.105 1.00 110.70 110 PHE A CA 1
ATOM 876 C C . PHE A 1 110 ? 24.427 -13.384 18.568 1.00 110.37 110 PHE A C 1
ATOM 877 O O . PHE A 1 110 ? 23.464 -13.991 19.064 1.00 108.17 110 PHE A O 1
ATOM 885 N N . GLN A 1 111 ? 25.170 -12.490 19.254 1.00 108.60 111 GLN A N 1
ATOM 886 C CA . GLN A 1 111 ? 24.796 -12.011 20.591 1.00 114.48 111 GLN A CA 1
ATOM 887 C C . GLN A 1 111 ? 23.317 -11.627 20.652 1.00 113.21 111 GLN A C 1
ATOM 888 O O . GLN A 1 111 ? 22.655 -11.811 21.689 1.00 110.26 111 GLN A O 1
ATOM 894 N N . VAL A 1 112 ? 22.783 -11.101 19.548 1.00 108.11 112 VAL A N 1
ATOM 895 C CA . VAL A 1 112 ? 21.378 -10.732 19.510 1.00 109.41 112 VAL A CA 1
ATOM 896 C C . VAL A 1 112 ? 20.505 -11.964 19.659 1.00 107.73 112 VAL A C 1
ATOM 897 O O . VAL A 1 112 ? 19.572 -12.003 20.472 1.00 100.89 112 VAL A O 1
ATOM 901 N N . ARG A 1 113 ? 20.823 -13.004 18.915 1.00 112.14 113 ARG A N 1
ATOM 902 C CA . ARG A 1 113 ? 19.806 -13.996 18.630 1.00 117.24 113 ARG A CA 1
ATOM 903 C C . ARG A 1 113 ? 19.781 -15.159 19.612 1.00 113.38 113 ARG A C 1
ATOM 904 O O . ARG A 1 113 ? 18.872 -15.996 19.529 1.00 110.87 113 ARG A O 1
ATOM 912 N N . GLY A 1 114 ? 20.698 -15.210 20.569 1.00 108.77 114 GLY A N 1
ATOM 913 C CA . GLY A 1 114 ? 20.747 -16.395 21.390 1.00 117.33 114 GLY A CA 1
ATOM 914 C C . GLY A 1 114 ? 21.329 -17.582 20.674 1.00 114.71 114 GLY A C 1
ATOM 915 O O . GLY A 1 114 ? 21.145 -18.715 21.128 1.00 104.17 114 GLY A O 1
ATOM 916 N N . PHE A 1 115 ? 21.969 -17.348 19.526 1.00 117.00 115 PHE A N 1
ATOM 917 C CA . PHE A 1 115 ? 23.009 -18.234 19.011 1.00 123.13 115 PHE A CA 1
ATOM 918 C C . PHE A 1 115 ? 24.004 -18.571 20.119 1.00 127.22 115 PHE A C 1
ATOM 919 O O . PHE A 1 115 ? 24.365 -17.710 20.925 1.00 129.81 115 PHE A O 1
ATOM 927 N N . MET A 1 116 ? 24.433 -19.837 20.164 1.00 126.42 116 MET A N 1
ATOM 928 C CA . MET A 1 116 ? 25.416 -20.346 21.122 1.00 122.76 116 MET A CA 1
ATOM 929 C C . MET A 1 116 ? 25.117 -19.956 22.575 1.00 128.75 116 MET A C 1
ATOM 930 O O . MET A 1 116 ? 26.003 -20.033 23.436 1.00 138.95 116 MET A O 1
ATOM 935 N N . GLY A 1 117 ? 23.880 -19.540 22.855 1.00 124.37 117 GLY A N 1
ATOM 936 C CA . GLY A 1 117 ? 23.547 -18.904 24.120 1.00 128.00 117 GLY A CA 1
ATOM 937 C C . GLY A 1 117 ? 24.313 -17.636 24.428 1.00 134.85 117 GLY A C 1
ATOM 938 O O . GLY A 1 117 ? 24.631 -17.391 25.596 1.00 143.18 117 GLY A O 1
ATOM 939 N N . LEU A 1 118 ? 24.597 -16.812 23.416 1.00 126.04 118 LEU A N 1
ATOM 940 C CA . LEU A 1 118 ? 25.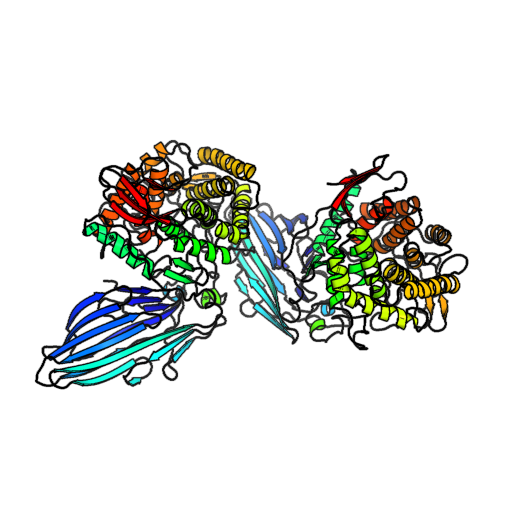557 -15.722 23.561 1.00 122.58 118 LEU A CA 1
ATOM 941 C C . LEU A 1 118 ? 24.970 -14.548 24.346 1.00 125.54 118 LEU A C 1
ATOM 942 O O . LEU A 1 118 ? 23.759 -14.288 24.328 1.00 126.70 118 LEU A O 1
ATOM 947 N N . LYS A 1 119 ? 25.855 -13.857 25.064 1.00 125.23 119 LYS A N 1
ATOM 948 C CA . LYS A 1 119 ? 25.489 -12.716 25.891 1.00 125.08 119 LYS A CA 1
ATOM 949 C C . LYS A 1 119 ? 24.920 -11.586 25.042 1.00 119.69 119 LYS A C 1
ATOM 950 O O . LYS A 1 119 ? 25.303 -11.403 23.888 1.00 115.71 119 LYS A O 1
ATOM 956 N N . SER A 1 120 ? 24.025 -10.798 25.639 1.00 119.63 120 SER A N 1
ATOM 957 C CA . SER A 1 120 ? 23.816 -9.453 25.128 1.00 109.12 120 SER A CA 1
ATOM 958 C C . SER A 1 120 ? 25.022 -8.581 25.477 1.00 107.50 120 SER A C 1
ATOM 959 O O . SER A 1 120 ? 25.747 -8.835 26.445 1.00 112.74 120 SER A O 1
ATOM 962 N N . GLY A 1 121 ? 25.237 -7.551 24.673 1.00 110.33 121 GLY A N 1
ATOM 963 C CA . GLY A 1 121 ? 26.301 -6.597 24.931 1.00 105.61 121 GLY A CA 1
ATOM 964 C C . GLY A 1 121 ? 25.874 -5.500 25.893 1.00 115.85 121 GLY A C 1
ATOM 965 O O . GLY A 1 121 ? 24.703 -5.112 25.962 1.00 116.24 121 GLY A O 1
ATOM 966 N N . LYS A 1 122 ? 26.848 -5.013 26.650 1.00 116.89 122 LYS A N 1
ATOM 967 C CA . LYS A 1 122 ? 26.606 -3.934 27.589 1.00 111.28 122 LYS A CA 1
ATOM 968 C C . LYS A 1 122 ? 26.540 -2.597 26.856 1.00 107.05 122 LYS A C 1
ATOM 969 O O . LYS A 1 122 ? 27.280 -2.357 25.898 1.00 103.47 122 LYS A O 1
ATOM 975 N N . ALA A 1 123 ? 25.618 -1.742 27.295 1.00 108.60 123 ALA A N 1
ATOM 976 C CA . ALA A 1 123 ? 25.678 -0.326 26.975 1.00 104.01 123 ALA A CA 1
ATOM 977 C C . ALA A 1 123 ? 27.071 0.208 27.282 1.00 113.73 123 ALA A C 1
ATOM 978 O O . ALA A 1 123 ? 27.610 -0.019 28.367 1.00 125.49 123 ALA A O 1
ATOM 980 N N . ILE A 1 124 ? 27.660 0.919 26.320 1.00 112.36 124 ILE A N 1
ATOM 981 C CA . ILE A 1 124 ? 29.087 1.230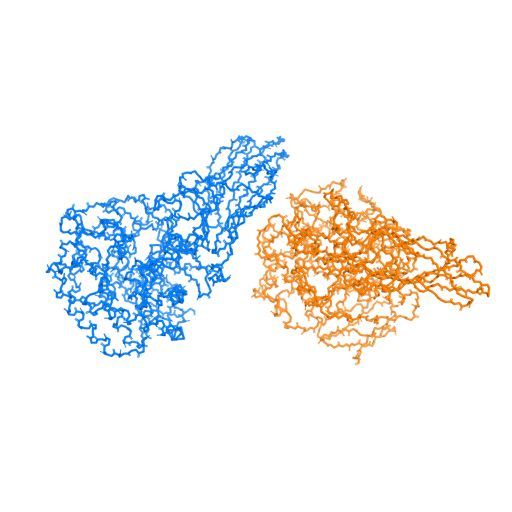 26.380 1.00 109.37 124 ILE A CA 1
ATOM 982 C C . ILE A 1 124 ? 29.353 2.693 26.775 1.00 109.69 124 ILE A C 1
ATOM 983 O O . ILE A 1 124 ? 30.509 3.044 27.059 1.00 106.25 124 ILE A O 1
ATOM 988 N N . ALA A 1 125 ? 28.293 3.529 26.895 1.00 117.13 125 ALA A N 1
ATOM 989 C CA . ALA A 1 125 ? 28.224 4.885 27.461 1.00 112.83 125 ALA A CA 1
ATOM 990 C C . ALA A 1 125 ? 29.336 5.803 26.933 1.00 110.70 125 ALA A C 1
ATOM 991 O O . ALA A 1 125 ? 30.533 5.573 27.169 1.00 103.98 125 ALA A O 1
ATOM 993 N N . PRO A 1 126 ? 28.967 6.890 26.264 1.00 109.79 126 PRO A N 1
ATOM 994 C CA . PRO A 1 126 ? 29.883 7.534 25.316 1.00 116.88 126 PRO A CA 1
ATOM 995 C C . PRO A 1 126 ? 30.895 8.484 25.945 1.00 119.45 126 PRO A C 1
ATOM 996 O O . PRO A 1 126 ? 30.659 9.128 26.974 1.00 115.74 126 PRO A O 1
ATOM 1000 N N . ALA A 1 127 ? 32.021 8.596 25.250 1.00 115.38 127 ALA A N 1
ATOM 1001 C CA . ALA A 1 127 ? 33.184 9.358 25.677 1.00 112.74 127 ALA A CA 1
ATOM 1002 C C . ALA A 1 127 ? 33.303 10.562 24.744 1.00 112.46 127 ALA A C 1
ATOM 1003 O O . ALA A 1 127 ? 33.927 10.484 23.683 1.00 110.06 127 ALA A O 1
ATOM 1005 N N . GLY A 1 128 ? 32.692 11.676 25.146 1.00 110.93 128 GLY A N 1
ATOM 1006 C CA . GLY A 1 128 ? 32.522 12.793 24.233 1.00 118.42 128 GLY A CA 1
ATOM 1007 C C . GLY A 1 128 ? 31.550 12.495 23.113 1.00 119.46 128 GLY A C 1
ATOM 1008 O O . GLY A 1 128 ? 31.772 12.914 21.970 1.00 120.99 128 GLY A O 1
ATOM 1009 N N . GLY A 1 129 ? 30.479 11.760 23.411 1.00 120.86 129 GLY A N 1
ATOM 1010 C CA . GLY A 1 129 ? 29.503 11.372 22.415 1.00 116.50 129 GLY A CA 1
ATOM 1011 C C . GLY A 1 129 ? 29.973 10.306 21.456 1.00 117.80 129 GLY A C 1
ATOM 1012 O O . GLY A 1 129 ? 29.308 10.063 20.442 1.00 119.75 129 GLY A O 1
ATOM 1013 N N . THR A 1 130 ? 31.100 9.654 21.740 1.00 116.84 130 THR A N 1
ATOM 1014 C CA . THR A 1 130 ? 31.692 8.667 20.838 1.00 119.46 130 THR A CA 1
ATOM 1015 C C . THR A 1 130 ? 31.970 7.387 21.632 1.00 116.02 130 THR A C 1
ATOM 1016 O O . THR A 1 130 ? 32.867 7.367 22.489 1.00 112.96 130 THR A O 1
ATOM 1020 N N . HIS A 1 131 ? 31.176 6.333 21.363 1.00 111.40 131 HIS A N 1
ATOM 1021 C CA . HIS A 1 131 ? 31.445 4.985 21.878 1.00 110.52 131 HIS A CA 1
ATOM 1022 C C . HIS A 1 131 ? 32.377 4.198 20.949 1.00 107.96 131 HIS A C 1
ATOM 1023 O O . HIS A 1 131 ? 32.144 4.128 19.735 1.00 103.84 131 HIS A O 1
ATOM 1030 N N . VAL A 1 132 ? 33.388 3.530 21.531 1.00 108.93 132 VAL A N 1
ATOM 1031 C CA . VAL A 1 132 ? 34.280 2.628 20.790 1.00 109.39 132 VAL A CA 1
ATOM 1032 C C . VAL A 1 132 ? 34.358 1.268 21.485 1.00 96.24 132 VAL A C 1
ATOM 1033 O O . VAL A 1 132 ? 34.469 1.195 22.713 1.00 105.15 132 VAL A O 1
ATOM 1037 N N . LYS A 1 133 ? 34.274 0.188 20.703 1.00 97.16 133 LYS A N 1
ATOM 1038 C CA . LYS A 1 133 ? 34.531 -1.172 21.188 1.00 103.11 133 LYS A CA 1
ATOM 1039 C C . LYS A 1 133 ? 35.590 -1.806 20.302 1.00 103.27 133 LYS A C 1
ATOM 1040 O O . LYS A 1 133 ? 35.433 -1.846 19.076 1.00 101.71 133 LYS A O 1
ATOM 1046 N N . GLU A 1 134 ? 36.654 -2.308 20.924 1.00 103.19 134 GLU A N 1
ATOM 1047 C CA . GLU A 1 134 ? 37.804 -2.822 20.198 1.00 102.41 134 GLU A CA 1
ATOM 1048 C C . GLU A 1 134 ? 37.730 -4.342 20.030 1.00 99.70 134 GLU A C 1
ATOM 1049 O O . GLU A 1 134 ? 37.158 -5.065 20.852 1.00 95.10 134 GLU A O 1
ATOM 1055 N N . SER A 1 135 ? 38.274 -4.809 18.913 1.00 98.43 135 SER A N 1
ATOM 1056 C CA . SER A 1 135 ? 38.441 -6.226 18.631 1.00 109.47 135 SER A CA 1
ATOM 1057 C C . SER A 1 135 ? 39.567 -6.338 17.623 1.00 117.16 135 SER A C 1
ATOM 1058 O O . SER A 1 135 ? 39.776 -5.407 16.839 1.00 113.46 135 SER A O 1
ATOM 1061 N N . PRO A 1 136 ? 40.338 -7.429 17.645 1.00 127.41 136 PRO A N 1
ATOM 1062 C CA . PRO A 1 136 ? 41.524 -7.502 16.767 1.00 122.80 136 PRO A CA 1
ATOM 1063 C C . PRO A 1 136 ? 41.200 -7.404 15.287 1.00 123.37 136 PRO A C 1
ATOM 1064 O O . PRO A 1 136 ? 42.082 -7.036 14.499 1.00 125.30 136 PRO A O 1
ATOM 1068 N N . SER A 1 137 ? 39.973 -7.742 14.876 1.00 122.61 137 SER A N 1
ATOM 1069 C CA . SER A 1 137 ? 39.574 -7.498 13.494 1.00 119.34 137 SER A CA 1
ATOM 1070 C C . SER A 1 137 ? 39.580 -6.004 13.183 1.00 115.22 137 SER A C 1
ATOM 1071 O O . SER A 1 137 ? 39.981 -5.592 12.088 1.00 107.15 137 SER A O 1
ATOM 1074 N N . GLY A 1 138 ? 39.174 -5.182 14.146 1.00 122.66 138 GLY A N 1
ATOM 1075 C CA . GLY A 1 138 ? 39.201 -3.742 13.978 1.00 120.18 138 GLY A CA 1
ATOM 1076 C C . GLY A 1 138 ? 38.493 -3.019 15.110 1.00 119.13 138 GLY A C 1
ATOM 1077 O O . GLY A 1 138 ? 37.852 -3.631 15.983 1.00 109.56 138 GLY A O 1
ATOM 1078 N N . ARG A 1 139 ? 38.633 -1.685 15.071 1.00 118.73 139 ARG A N 1
ATOM 1079 C CA . ARG A 1 139 ? 37.930 -0.765 15.965 1.00 112.44 139 ARG A CA 1
ATOM 1080 C C . ARG A 1 139 ? 36.477 -0.629 15.512 1.00 107.12 139 ARG A C 1
ATOM 1081 O O . ARG A 1 139 ? 36.205 -0.476 14.313 1.00 98.39 139 ARG A O 1
ATOM 1089 N N . ARG A 1 140 ? 35.547 -0.687 16.474 1.00 104.74 140 ARG A N 1
ATOM 1090 C CA . ARG A 1 140 ? 34.098 -0.670 16.223 1.00 108.85 140 ARG A CA 1
ATOM 1091 C C . ARG A 1 140 ? 33.465 0.561 16.873 1.00 99.78 140 ARG A C 1
ATOM 1092 O O . ARG A 1 140 ? 33.104 0.509 18.051 1.00 97.39 140 ARG A O 1
ATOM 1100 N N . SER A 1 141 ? 33.264 1.648 16.119 1.00 103.12 141 SER A N 1
ATOM 1101 C CA . SER A 1 141 ? 32.903 2.933 16.720 1.00 107.93 141 SER A CA 1
ATOM 1102 C C . SER A 1 141 ? 31.492 3.393 16.362 1.00 107.69 141 SER A C 1
ATOM 1103 O O . SER A 1 141 ? 31.076 3.311 15.198 1.00 102.02 141 SER A O 1
ATOM 1106 N N . LEU A 1 142 ? 30.783 3.924 17.373 1.00 108.82 142 LEU A N 1
ATOM 1107 C CA . LEU A 1 142 ? 29.499 4.614 17.213 1.00 112.73 142 LEU A CA 1
ATOM 1108 C C . LEU A 1 142 ? 29.638 6.083 17.636 1.00 106.73 142 LEU A C 1
ATOM 1109 O O . LEU A 1 142 ? 29.958 6.375 18.794 1.00 98.97 142 LEU A O 1
ATOM 1114 N N . SER A 1 143 ? 29.392 7.006 16.702 1.00 103.93 143 SER A N 1
ATOM 1115 C CA . SER A 1 143 ? 29.435 8.439 16.975 1.00 108.27 143 SER A CA 1
ATOM 1116 C C . SER A 1 143 ? 28.020 9.018 16.956 1.00 106.34 143 SER A C 1
ATOM 1117 O O . SER A 1 143 ? 27.169 8.592 16.160 1.00 110.38 143 SER A O 1
ATOM 1120 N N . ILE A 1 144 ? 27.754 9.967 17.856 1.00 99.73 144 ILE A N 1
ATOM 1121 C CA . ILE A 1 144 ? 26.430 10.587 17.974 1.00 106.87 144 ILE A CA 1
ATOM 1122 C C . ILE A 1 144 ? 26.594 12.101 17.857 1.00 98.61 144 ILE A C 1
ATOM 1123 O O . ILE A 1 144 ? 27.285 12.709 18.679 1.00 96.11 144 ILE A O 1
ATOM 1128 N N . GLU A 1 145 ? 25.983 12.703 16.836 1.00 99.79 145 GLU A N 1
ATOM 1129 C CA . GLU A 1 145 ? 25.884 14.153 16.706 1.00 104.60 145 GLU A CA 1
ATOM 1130 C C . GLU A 1 145 ? 24.478 14.582 17.132 1.00 104.47 145 GLU A C 1
ATOM 1131 O O . GLU A 1 145 ? 23.495 14.049 16.637 1.00 93.10 145 GLU A O 1
ATOM 1137 N N . THR A 1 146 ? 24.372 15.521 18.070 1.00 114.49 146 THR A N 1
ATOM 1138 C CA . THR A 1 146 ? 23.046 15.890 18.559 1.00 110.84 146 THR A CA 1
ATOM 1139 C C . THR A 1 146 ? 22.996 17.324 19.065 1.00 112.12 146 THR A C 1
ATOM 1140 O O . THR A 1 146 ? 24.031 17.936 19.426 1.00 107.12 146 THR A O 1
ATOM 1144 N N . ASN A 1 147 ? 21.757 17.827 19.042 1.00 118.42 147 ASN A N 1
ATOM 1145 C CA . ASN A 1 147 ? 21.433 19.171 19.446 1.00 110.59 147 ASN A CA 1
ATOM 1146 C C . ASN A 1 147 ? 20.607 19.171 20.721 1.00 111.39 147 ASN A C 1
ATOM 1147 O O . ASN A 1 147 ? 19.880 20.108 21.021 1.00 129.36 147 ASN A O 1
ATOM 1152 N N . MET A 1 148 ? 20.693 18.081 21.455 1.00 111.28 148 MET A N 1
ATOM 1153 C CA . MET A 1 148 ? 20.123 17.883 22.774 1.00 118.79 148 MET A CA 1
ATOM 1154 C C . MET A 1 148 ? 21.277 17.942 23.788 1.00 116.28 148 MET A C 1
ATOM 1155 O O . MET A 1 148 ? 22.392 17.457 23.527 1.00 110.86 148 MET A O 1
ATOM 1160 N N . GLU A 1 149 ? 21.060 18.669 24.879 1.00 119.63 149 GLU A N 1
ATOM 1161 C CA . GLU A 1 149 ? 21.947 18.563 26.027 1.00 120.85 149 GLU A CA 1
ATOM 1162 C C . GLU A 1 149 ? 21.991 17.091 26.425 1.00 120.93 149 GLU A C 1
ATOM 1163 O O . GLU A 1 149 ? 20.983 16.530 26.871 1.00 122.54 149 GLU A O 1
ATOM 1169 N N . ARG A 1 150 ? 23.127 16.439 26.174 1.00 121.39 150 ARG A N 1
ATOM 1170 C CA . ARG A 1 150 ? 23.254 14.998 26.356 1.00 124.51 150 ARG A CA 1
ATOM 1171 C C . ARG A 1 150 ? 23.889 14.717 27.717 1.00 124.15 150 ARG A C 1
ATOM 1172 O O . ARG A 1 150 ? 24.855 15.371 28.114 1.00 123.66 150 ARG A O 1
ATOM 1180 N N . GLU A 1 151 ? 23.280 13.810 28.462 1.00 126.54 151 GLU A N 1
ATOM 1181 C CA . GLU A 1 151 ? 23.699 13.447 29.812 1.00 126.05 151 GLU A CA 1
ATOM 1182 C C . GLU A 1 151 ? 24.025 11.953 29.787 1.00 123.74 151 GLU A C 1
ATOM 1183 O O . GLU A 1 151 ? 23.176 11.093 30.063 1.00 119.77 151 GLU A O 1
ATOM 1189 N N . GLY A 1 152 ? 25.267 11.647 29.413 1.00 125.24 152 GLY A N 1
ATOM 1190 C CA . GLY A 1 152 ? 25.696 10.272 29.255 1.00 126.40 152 GLY A CA 1
ATOM 1191 C C . GLY A 1 152 ? 25.101 9.631 28.018 1.00 127.81 152 GLY A C 1
ATOM 1192 O O . GLY A 1 152 ? 25.467 9.991 26.893 1.00 132.74 152 GLY A O 1
ATOM 1193 N N . SER A 1 153 ? 24.181 8.677 28.219 1.00 125.85 153 SER A N 1
ATOM 1194 C CA . SER A 1 153 ? 23.413 8.044 27.146 1.00 127.75 153 SER A CA 1
ATOM 1195 C C . SER A 1 153 ? 21.926 8.449 27.163 1.00 122.85 153 SER A C 1
ATOM 1196 O O . SER A 1 153 ? 21.062 7.663 26.752 1.00 114.37 153 SER A O 1
ATOM 1199 N N . LEU A 1 154 ? 21.609 9.663 27.636 1.00 117.65 154 LEU A N 1
ATOM 1200 C CA . LEU A 1 154 ? 20.253 10.208 27.553 1.00 118.51 154 LEU A CA 1
ATOM 1201 C C . LEU A 1 154 ? 20.337 11.669 27.133 1.00 119.90 154 LEU A C 1
ATOM 1202 O O . LEU A 1 154 ? 20.979 12.479 27.813 1.00 121.39 154 LEU A O 1
ATOM 1207 N N . LEU A 1 155 ? 19.685 11.996 26.013 1.00 120.42 155 LEU A N 1
ATOM 1208 C CA . LEU A 1 155 ? 19.642 13.342 25.446 1.00 124.48 155 LEU A CA 1
ATOM 1209 C C . LEU A 1 155 ? 18.454 14.122 26.014 1.00 121.47 155 LEU A C 1
ATOM 1210 O O . LEU A 1 155 ? 17.400 13.545 26.274 1.00 119.73 155 LEU A O 1
ATOM 1215 N N . ARG A 1 156 ? 18.636 15.432 26.235 1.00 117.00 156 ARG A N 1
ATOM 1216 C CA . ARG A 1 156 ? 17.606 16.263 26.860 1.00 117.64 156 ARG A CA 1
ATOM 1217 C C . ARG A 1 156 ? 17.373 17.526 26.036 1.00 113.61 156 ARG A C 1
ATOM 1218 O O . ARG A 1 156 ? 18.281 18.002 25.354 1.00 106.32 156 ARG A O 1
ATOM 1226 N N . ALA A 1 157 ? 16.153 18.072 26.102 1.00 117.52 157 ALA A N 1
ATOM 1227 C CA . ALA A 1 157 ? 15.934 19.427 25.592 1.00 126.17 157 ALA A CA 1
ATOM 1228 C C . ALA A 1 157 ? 14.570 19.953 26.019 1.00 126.26 157 ALA A C 1
ATOM 1229 O O . ALA A 1 157 ? 13.630 19.179 26.229 1.00 123.27 157 ALA A O 1
ATOM 1231 N N . GLU A 1 158 ? 14.486 21.282 26.144 1.00 127.38 158 GLU A N 1
ATOM 1232 C CA . GLU A 1 158 ? 13.228 22.000 26.314 1.00 125.77 158 GLU A CA 1
ATOM 1233 C C . GLU A 1 158 ? 13.363 23.360 25.640 1.00 131.71 158 GLU A C 1
ATOM 1234 O O . GLU A 1 158 ? 14.420 23.993 25.714 1.00 131.41 158 GLU A O 1
ATOM 1240 N N . LEU A 1 159 ? 12.316 23.778 24.938 1.00 126.26 159 LEU A N 1
ATOM 1241 C CA . LEU A 1 159 ? 12.169 25.164 24.529 1.00 124.97 159 LEU A CA 1
ATOM 1242 C C . LEU A 1 159 ? 10.708 25.348 24.164 1.00 121.89 159 LEU A C 1
ATOM 1243 O O . LEU A 1 159 ? 10.008 24.382 23.838 1.00 119.17 159 LEU A O 1
ATOM 1248 N N . GLU A 1 160 ? 10.240 26.581 24.263 1.00 116.62 160 GLU A N 1
ATOM 1249 C CA . GLU A 1 160 ? 8.843 26.879 24.015 1.00 123.71 160 GLU A CA 1
ATOM 1250 C C . GLU A 1 160 ? 8.695 27.440 22.610 1.00 123.64 160 GLU A C 1
ATOM 1251 O O . GLU A 1 160 ? 9.532 28.236 22.156 1.00 121.64 160 GLU A O 1
ATOM 1257 N N . ILE A 1 161 ? 7.650 27.002 21.925 1.00 118.26 161 ILE A N 1
ATOM 1258 C CA . ILE A 1 161 ? 7.421 27.329 20.522 1.00 117.86 161 ILE A CA 1
ATOM 1259 C C . ILE A 1 161 ? 6.411 28.469 20.458 1.00 116.83 161 ILE A C 1
ATOM 1260 O O . ILE A 1 161 ? 5.317 28.340 21.031 1.00 119.98 161 ILE A O 1
ATOM 1265 N N . PRO A 1 162 ? 6.735 29.591 19.820 1.00 107.50 162 PRO A N 1
ATOM 1266 C CA . PRO A 1 162 ? 5.747 30.656 19.646 1.00 117.51 162 PRO A CA 1
ATOM 1267 C C . PRO A 1 162 ? 4.482 30.133 18.989 1.00 119.34 162 PRO A C 1
ATOM 1268 O O . PRO A 1 162 ? 4.494 29.065 18.353 1.00 119.16 162 PRO A O 1
ATOM 1272 N N . PRO A 1 163 ? 3.362 30.838 19.156 1.00 123.36 163 PRO A N 1
ATOM 1273 C CA . PRO A 1 163 ? 2.125 30.456 18.455 1.00 123.33 163 PRO A CA 1
ATOM 1274 C C . PRO A 1 163 ? 2.345 30.292 16.952 1.00 119.88 163 PRO A C 1
ATOM 1275 O O . PRO A 1 163 ? 3.030 31.096 16.314 1.00 120.03 163 PRO A O 1
ATOM 1279 N N . LEU A 1 164 ? 1.774 29.221 16.390 1.00 115.63 164 LEU A N 1
ATOM 1280 C CA . LEU A 1 164 ? 1.939 28.873 14.974 1.00 110.95 164 LEU A CA 1
ATOM 1281 C C . LEU A 1 164 ? 3.409 28.733 14.577 1.00 117.33 164 LEU A C 1
ATOM 1282 O O . LEU A 1 164 ? 3.745 28.759 13.382 1.00 116.94 164 LEU A O 1
ATOM 1287 N N . GLY A 1 165 ? 4.297 28.610 15.569 1.00 114.58 165 GLY A N 1
ATOM 1288 C CA . GLY A 1 165 ? 5.685 28.305 15.318 1.00 109.59 165 GLY A CA 1
ATOM 1289 C C . GLY A 1 165 ? 5.919 26.808 15.360 1.00 110.17 165 GLY A C 1
ATOM 1290 O O . GLY A 1 165 ? 5.013 26.014 15.626 1.00 100.93 165 GLY A O 1
ATOM 1291 N N . LYS A 1 166 ? 7.178 26.431 15.135 1.00 111.14 166 LYS A N 1
ATOM 1292 C CA . LYS A 1 166 ? 7.579 25.030 15.146 1.00 111.71 166 LYS A CA 1
ATOM 1293 C C . LYS A 1 166 ? 9.010 24.908 15.650 1.00 109.09 166 LYS A C 1
ATOM 1294 O O . LYS A 1 166 ? 9.811 25.841 15.533 1.00 107.66 166 LYS A O 1
ATOM 1300 N N . ALA A 1 167 ? 9.330 23.722 16.187 1.00 111.60 167 ALA A N 1
ATOM 1301 C CA . ALA A 1 167 ? 10.667 23.393 16.683 1.00 114.15 167 ALA A CA 1
ATOM 1302 C C . ALA A 1 167 ? 11.111 21.991 16.246 1.00 116.03 167 ALA A C 1
ATOM 1303 O O . ALA A 1 167 ? 10.333 21.033 16.330 1.00 106.66 167 ALA A O 1
ATOM 1305 N N . VAL A 1 168 ? 12.388 21.881 15.837 1.00 121.90 168 VAL A N 1
ATOM 1306 C CA . VAL A 1 168 ? 13.005 20.679 15.261 1.00 116.73 168 VAL A CA 1
ATOM 1307 C C . VAL A 1 168 ? 14.220 20.271 16.099 1.00 117.19 168 VAL A C 1
ATOM 1308 O O . VAL A 1 168 ? 15.088 21.110 16.381 1.00 110.19 168 VAL A O 1
ATOM 1312 N N . LEU A 1 169 ? 14.316 18.979 16.460 1.00 120.16 169 LEU A N 1
ATOM 1313 C CA . LEU A 1 169 ? 15.455 18.482 17.244 1.00 118.49 169 LEU A CA 1
ATOM 1314 C C . LEU A 1 169 ? 15.984 17.173 16.660 1.00 113.91 169 LEU A C 1
ATOM 1315 O O . LEU A 1 169 ? 15.273 16.160 16.650 1.00 109.59 169 LEU A O 1
ATOM 1320 N N . TYR A 1 170 ? 17.242 17.188 16.218 1.00 111.50 170 TYR A N 1
ATOM 1321 C CA . TYR A 1 170 ? 17.868 16.066 15.533 1.00 110.00 170 TYR A CA 1
ATOM 1322 C C . TYR A 1 170 ? 18.490 15.056 16.507 1.00 112.29 170 TYR A C 1
ATOM 1323 O O . TYR A 1 170 ? 18.596 15.299 17.708 1.00 118.80 170 TYR A O 1
ATOM 1332 N N . VAL A 1 171 ? 18.874 13.897 15.965 1.00 106.82 171 VAL A N 1
ATOM 1333 C CA . VAL A 1 171 ? 19.822 12.969 16.600 1.00 103.73 171 VAL A CA 1
ATOM 1334 C C . VAL A 1 171 ? 20.306 12.028 15.511 1.00 96.72 171 VAL A C 1
ATOM 1335 O O . VAL A 1 171 ? 19.510 11.562 14.699 1.00 102.60 171 VAL A O 1
ATOM 1339 N N . ARG A 1 172 ? 21.613 11.764 15.479 1.00 100.09 172 ARG A N 1
ATOM 1340 C CA . ARG A 1 172 ? 22.223 10.974 14.408 1.00 105.04 172 ARG A CA 1
ATOM 1341 C C . ARG A 1 172 ? 23.242 9.988 14.964 1.00 104.39 172 ARG A C 1
ATOM 1342 O O . ARG A 1 172 ? 24.313 10.394 15.434 1.00 101.20 172 ARG A O 1
ATOM 1350 N N . PHE A 1 173 ? 22.940 8.698 14.852 1.00 98.29 173 PHE A N 1
ATOM 1351 C CA . PHE A 1 173 ? 23.858 7.640 15.262 1.00 93.29 173 PHE A CA 1
ATOM 1352 C C . PHE A 1 173 ? 24.782 7.301 14.097 1.00 97.32 173 PHE A C 1
ATOM 1353 O O . PHE A 1 173 ? 24.418 6.487 13.252 1.00 96.13 173 PHE A O 1
ATOM 1361 N N . ILE A 1 174 ? 25.968 7.886 14.047 1.00 103.38 174 ILE A N 1
ATOM 1362 C CA . ILE A 1 174 ? 26.909 7.680 12.939 1.00 102.65 174 ILE A CA 1
ATOM 1363 C C . ILE A 1 174 ? 27.740 6.436 13.247 1.00 114.06 174 ILE A C 1
ATOM 1364 O O . ILE A 1 174 ? 28.634 6.511 14.110 1.00 108.54 174 ILE A O 1
ATOM 1369 N N . PRO A 1 175 ? 27.533 5.312 12.535 1.00 117.32 175 PRO A N 1
ATOM 1370 C CA . PRO A 1 175 ? 28.330 4.112 12.804 1.00 107.90 175 PRO A CA 1
ATOM 1371 C C . PRO A 1 175 ? 29.514 3.998 11.853 1.00 108.30 175 PRO A C 1
ATOM 1372 O O . PRO A 1 175 ? 29.348 4.172 10.642 1.00 109.16 175 PRO A O 1
ATOM 1376 N N . LYS A 1 176 ? 30.719 3.731 12.359 1.00 111.28 176 LYS A N 1
ATOM 1377 C CA . LYS A 1 176 ? 31.859 3.610 11.453 1.00 112.72 176 LYS A CA 1
ATOM 1378 C C . LYS A 1 176 ? 32.824 2.536 11.948 1.00 112.36 176 LYS A C 1
ATOM 1379 O O . LYS A 1 176 ? 33.203 2.501 13.126 1.00 104.94 176 LYS A O 1
ATOM 1385 N N . ILE A 1 177 ? 33.197 1.652 11.023 1.00 107.44 177 ILE A N 1
ATOM 1386 C CA . ILE A 1 177 ? 33.840 0.376 11.307 1.00 109.01 177 ILE A CA 1
ATOM 1387 C C . ILE A 1 177 ? 35.070 0.227 10.425 1.00 115.44 177 ILE A C 1
ATOM 1388 O O . ILE A 1 177 ? 34.964 0.291 9.194 1.00 120.41 177 ILE A O 1
ATOM 1393 N N . GLU A 1 178 ? 36.224 -0.032 11.034 1.00 119.09 178 GLU A N 1
ATOM 1394 C CA . GLU A 1 178 ? 37.419 -0.270 10.241 1.00 120.21 178 GLU A CA 1
ATOM 1395 C C . GLU A 1 178 ? 38.073 -1.603 10.589 1.00 111.36 178 GLU A C 1
ATOM 1396 O O . GLU A 1 178 ? 37.904 -2.157 11.683 1.00 107.70 178 GLU A O 1
ATOM 1402 N N . GLY A 1 179 ? 38.817 -2.117 9.620 1.00 110.11 179 GLY A N 1
ATOM 1403 C CA . GLY A 1 179 ? 39.491 -3.382 9.794 1.00 122.77 179 GLY A CA 1
ATOM 1404 C C . GLY A 1 179 ? 39.440 -4.269 8.571 1.00 125.28 179 GLY A C 1
ATOM 1405 O O . GLY A 1 179 ? 39.611 -3.803 7.436 1.00 119.16 179 GLY A O 1
ATOM 1406 N N . SER A 1 180 ? 39.183 -5.558 8.801 1.00 121.37 180 SER A N 1
ATOM 1407 C CA . SER A 1 180 ? 39.232 -6.560 7.741 1.00 130.05 180 SER A CA 1
ATOM 1408 C C . SER A 1 180 ? 38.067 -6.424 6.764 1.00 129.10 180 SER A C 1
ATOM 1409 O O . SER A 1 180 ? 37.905 -7.260 5.869 1.00 129.95 180 SER A O 1
ATOM 1412 N N . ILE A 1 181 ? 37.264 -5.371 6.903 1.00 124.13 181 ILE A N 1
ATOM 1413 C CA . ILE A 1 181 ? 35.887 -5.483 6.448 1.00 120.53 181 ILE A CA 1
ATOM 1414 C C . ILE A 1 181 ? 35.505 -4.545 5.301 1.00 121.33 181 ILE A C 1
ATOM 1415 O O . ILE A 1 181 ? 34.677 -4.928 4.467 1.00 123.39 181 ILE A O 1
ATOM 1420 N N . SER A 1 182 ? 36.075 -3.331 5.228 1.00 119.91 182 SER A N 1
ATOM 1421 C CA . SER A 1 182 ? 35.819 -2.442 4.097 1.00 111.08 182 SER A CA 1
ATOM 1422 C C . SER A 1 182 ? 36.821 -2.613 2.956 1.00 122.11 182 SER A C 1
ATOM 1423 O O . SER A 1 182 ? 36.828 -1.812 2.017 1.00 121.05 182 SER A O 1
ATOM 1426 N N . GLU A 1 183 ? 37.656 -3.643 3.020 1.00 130.33 183 GLU A N 1
ATOM 1427 C CA . GLU A 1 183 ? 38.200 -4.257 1.814 1.00 134.19 183 GLU A CA 1
ATOM 1428 C C . GLU A 1 183 ? 37.085 -4.796 0.910 1.00 134.47 183 GLU A C 1
ATOM 1429 O O . GLU A 1 183 ? 37.326 -5.032 -0.286 1.00 139.03 183 GLU A O 1
ATOM 1435 N N . ILE A 1 184 ? 35.871 -4.979 1.448 1.00 122.63 184 ILE A N 1
ATOM 1436 C CA . ILE A 1 184 ? 34.756 -5.520 0.667 1.00 124.82 184 ILE A CA 1
ATOM 1437 C C . ILE A 1 184 ? 33.964 -4.418 -0.052 1.00 121.48 184 ILE A C 1
ATOM 1438 O O . ILE A 1 184 ? 33.580 -4.585 -1.211 1.00 117.13 184 ILE A O 1
ATOM 1443 N N . LEU A 1 185 ? 33.729 -3.267 0.577 1.00 123.93 185 LEU A N 1
ATOM 1444 C CA . LEU A 1 185 ? 32.682 -2.349 0.128 1.00 118.38 185 LEU A CA 1
ATOM 1445 C C . LEU A 1 185 ? 33.063 -1.610 -1.158 1.00 118.55 185 LEU A C 1
ATOM 1446 O O . LEU A 1 185 ? 34.211 -1.194 -1.345 1.00 115.03 185 LEU A O 1
ATOM 1451 N N . GLY A 1 186 ? 32.079 -1.451 -2.049 1.00 118.15 186 GLY A N 1
ATOM 1452 C CA . GLY A 1 186 ? 32.192 -0.574 -3.203 1.00 115.12 186 GLY A CA 1
ATOM 1453 C C . GLY A 1 186 ? 31.362 0.667 -2.941 1.00 116.02 186 GLY A C 1
ATOM 1454 O O . GLY A 1 186 ? 30.390 0.624 -2.184 1.00 119.81 186 GLY A O 1
ATOM 1455 N N . GLU A 1 187 ? 31.761 1.787 -3.539 1.00 120.34 187 GLU A N 1
ATOM 1456 C CA . GLU A 1 187 ? 31.027 3.030 -3.306 1.00 130.02 187 GLU A CA 1
ATOM 1457 C C . GLU A 1 187 ? 29.905 3.250 -4.312 1.00 123.89 187 GLU A C 1
ATOM 1458 O O . GLU A 1 187 ? 29.087 4.156 -4.110 1.00 118.94 187 GLU A O 1
ATOM 1464 N N . LYS A 1 188 ? 29.863 2.454 -5.387 1.00 121.24 188 LYS A N 1
ATOM 1465 C CA . LYS A 1 188 ? 28.659 2.299 -6.202 1.00 122.58 188 LYS A CA 1
ATOM 1466 C C . LYS A 1 188 ? 27.429 2.204 -5.304 1.00 116.34 188 LYS A C 1
ATOM 1467 O O . LYS A 1 188 ? 27.477 1.554 -4.257 1.00 114.12 188 LYS A O 1
ATOM 1473 N N . ARG A 1 189 ? 26.316 2.870 -5.697 1.00 105.70 189 ARG A N 1
ATOM 1474 C CA . ARG A 1 189 ? 25.146 2.791 -4.821 1.00 108.73 189 ARG A CA 1
ATOM 1475 C C . ARG A 1 189 ? 23.773 2.902 -5.502 1.00 100.19 189 ARG A C 1
ATOM 1476 O O . ARG A 1 189 ? 22.779 3.078 -4.787 1.00 93.28 189 ARG A O 1
ATOM 1484 N N . LYS A 1 190 ? 23.647 2.753 -6.824 1.00 100.63 190 LYS A N 1
ATOM 1485 C CA . LYS A 1 190 ? 22.397 3.159 -7.476 1.00 101.30 190 LYS A CA 1
ATOM 1486 C C . LYS A 1 190 ? 21.342 2.047 -7.520 1.00 104.33 190 LYS A C 1
ATOM 1487 O O . LYS A 1 190 ? 21.669 0.858 -7.623 1.00 105.64 190 LYS A O 1
ATOM 1493 N N . THR A 1 191 ? 20.068 2.452 -7.492 1.00 85.89 191 THR A N 1
ATOM 1494 C CA . THR A 1 191 ? 18.956 1.554 -7.212 1.00 86.81 191 THR A CA 1
ATOM 1495 C C . THR A 1 191 ? 18.255 1.095 -8.485 1.00 81.56 191 THR A C 1
ATOM 1496 O O . THR A 1 191 ? 18.100 1.860 -9.435 1.00 82.92 191 THR A O 1
ATOM 1500 N N . ILE A 1 192 ? 17.835 -0.175 -8.496 1.00 88.30 192 ILE A N 1
ATOM 1501 C CA . ILE A 1 192 ? 17.152 -0.733 -9.660 1.00 89.67 192 ILE A CA 1
ATOM 1502 C C . ILE A 1 192 ? 15.725 -0.202 -9.724 1.00 80.74 192 ILE A C 1
ATOM 1503 O O . ILE A 1 192 ? 15.182 0.319 -8.747 1.00 82.16 192 ILE A O 1
ATOM 1508 N N . LYS A 1 193 ? 15.107 -0.348 -10.897 1.00 77.57 193 LYS A N 1
ATOM 1509 C CA . LYS A 1 193 ? 13.703 -0.003 -11.081 1.00 80.38 193 LYS A CA 1
ATOM 1510 C C . LYS A 1 193 ? 12.949 -1.192 -11.658 1.00 76.84 193 LYS A C 1
ATOM 1511 O O . LYS A 1 193 ? 13.486 -1.925 -12.493 1.00 80.44 193 LYS A O 1
ATOM 1517 N N . ASN A 1 194 ? 11.710 -1.389 -11.192 1.00 77.94 194 ASN A N 1
ATOM 1518 C CA . ASN A 1 194 ? 10.904 -2.541 -11.599 1.00 71.37 194 ASN A CA 1
ATOM 1519 C C . ASN A 1 194 ? 10.753 -2.606 -13.110 1.00 74.41 194 ASN A C 1
ATOM 1520 O O . ASN A 1 194 ? 10.750 -1.586 -13.808 1.00 70.20 194 ASN A O 1
ATOM 1525 N N . VAL A 1 195 ? 10.591 -3.825 -13.613 1.00 80.80 195 VAL A N 1
ATOM 1526 C CA . VAL A 1 195 ? 10.543 -4.027 -15.055 1.00 81.64 195 VAL A CA 1
ATOM 1527 C C . VAL A 1 195 ? 9.306 -4.837 -15.457 1.00 74.46 195 VAL A C 1
ATOM 1528 O O . VAL A 1 195 ? 8.985 -4.930 -16.648 1.00 84.61 195 VAL A O 1
ATOM 1532 N N . ALA A 1 196 ? 8.579 -5.402 -14.487 1.00 68.59 196 ALA A N 1
ATOM 1533 C CA . ALA A 1 196 ? 7.319 -6.100 -14.781 1.00 75.02 196 ALA A CA 1
ATOM 1534 C C . ALA A 1 196 ? 6.105 -5.187 -14.592 1.00 79.33 196 ALA A C 1
ATOM 1535 O O . ALA A 1 196 ? 6.008 -4.454 -13.598 1.00 77.91 196 ALA A O 1
ATOM 1537 N N . PHE A 1 197 ? 5.185 -5.231 -15.556 1.00 77.14 197 PHE A N 1
ATOM 1538 C CA . PHE A 1 197 ? 4.049 -4.308 -15.583 1.00 71.82 197 PHE A CA 1
ATOM 1539 C C . PHE A 1 197 ? 2.902 -5.090 -16.218 1.00 79.01 197 PHE A C 1
ATOM 1540 O O . PHE A 1 197 ? 2.852 -5.231 -17.446 1.00 80.20 197 PHE A O 1
ATOM 1548 N N . THR A 1 198 ? 2.008 -5.625 -15.388 1.00 75.58 198 THR A N 1
ATOM 1549 C CA . THR A 1 198 ? 0.962 -6.495 -15.892 1.00 68.78 198 THR A CA 1
ATOM 1550 C C . THR A 1 198 ? -0.406 -5.828 -15.962 1.00 77.26 198 THR A C 1
ATOM 1551 O O . THR A 1 198 ? -1.356 -6.455 -16.442 1.00 76.61 198 THR A O 1
ATOM 1555 N N . GLY A 1 199 ? -0.534 -4.575 -15.520 1.00 82.21 199 GLY A N 1
ATOM 1556 C CA . GLY A 1 199 ? -1.773 -3.840 -15.699 1.00 77.89 199 GLY A CA 1
ATOM 1557 C C . GLY A 1 199 ? -2.907 -4.306 -14.821 1.00 74.37 199 GLY A C 1
ATOM 1558 O O . GLY A 1 199 ? -4.071 -4.199 -15.209 1.00 78.35 199 GLY A O 1
ATOM 1559 N N . SER A 1 200 ? -2.594 -4.878 -13.671 1.00 64.99 200 SER A N 1
ATOM 1560 C CA . SER A 1 200 ? -3.555 -5.133 -12.616 1.00 73.39 200 SER A CA 1
ATOM 1561 C C . SER A 1 200 ? -2.963 -4.580 -11.329 1.00 77.58 200 SER A C 1
ATOM 1562 O O . SER A 1 200 ? -1.810 -4.899 -10.994 1.00 78.30 200 SER A O 1
ATOM 1565 N N . PRO A 1 201 ? -3.685 -3.731 -10.601 1.00 77.93 201 PRO A N 1
ATOM 1566 C CA . PRO A 1 201 ? -3.037 -3.036 -9.492 1.00 73.11 201 PRO A CA 1
ATOM 1567 C C . PRO A 1 201 ? -2.629 -3.994 -8.416 1.00 70.13 201 PRO A C 1
ATOM 1568 O O . PRO A 1 201 ? -1.603 -3.780 -7.756 1.00 71.53 201 PRO A O 1
ATOM 1572 N N . ALA A 1 202 ? -3.389 -5.068 -8.236 1.00 58.96 202 ALA A N 1
ATOM 1573 C CA . ALA A 1 202 ? -3.017 -6.010 -7.200 1.00 64.48 202 ALA A CA 1
ATOM 1574 C C . ALA A 1 202 ? -1.700 -6.654 -7.550 1.00 67.96 202 ALA A C 1
ATOM 1575 O O . ALA A 1 202 ? -0.852 -6.857 -6.679 1.00 79.02 202 ALA A O 1
ATOM 1577 N N . ILE A 1 203 ? -1.474 -6.911 -8.836 1.00 72.46 203 ILE A N 1
ATOM 1578 C CA . ILE A 1 203 ? -0.297 -7.676 -9.206 1.00 74.73 203 ILE A CA 1
ATOM 1579 C C . ILE A 1 203 ? 0.931 -6.776 -9.273 1.00 70.40 203 ILE A C 1
ATOM 1580 O O . ILE A 1 203 ? 1.936 -7.051 -8.615 1.00 73.51 203 ILE A O 1
ATOM 1585 N N . ASP A 1 204 ? 0.863 -5.672 -10.018 1.00 71.39 204 ASP A N 1
ATOM 1586 C CA . ASP A 1 204 ? 2.002 -4.749 -10.099 1.00 73.19 204 ASP A CA 1
ATOM 1587 C C . ASP A 1 204 ? 2.524 -4.315 -8.721 1.00 73.50 204 ASP A C 1
ATOM 1588 O O . ASP A 1 204 ? 3.713 -3.993 -8.570 1.00 63.00 204 ASP A O 1
ATOM 1593 N N . GLY A 1 205 ? 1.659 -4.286 -7.704 1.00 77.22 205 GLY A N 1
ATOM 1594 C CA . GLY A 1 205 ? 2.143 -3.994 -6.365 1.00 74.76 205 GLY A CA 1
ATOM 1595 C C . GLY A 1 205 ? 3.042 -5.070 -5.794 1.00 75.20 205 GLY A C 1
ATOM 1596 O O . GLY A 1 205 ? 3.788 -4.808 -4.842 1.00 78.15 205 GLY A O 1
ATOM 1597 N N . ILE A 1 206 ? 2.975 -6.281 -6.346 1.00 77.16 206 ILE A N 1
ATOM 1598 C CA . ILE A 1 206 ? 3.916 -7.335 -5.986 1.00 66.61 206 ILE A CA 1
ATOM 1599 C C . ILE A 1 206 ? 5.296 -7.019 -6.557 1.00 70.44 206 ILE A C 1
ATOM 1600 O O . ILE A 1 206 ? 6.269 -6.840 -5.808 1.00 73.29 206 ILE A O 1
ATOM 1605 N N . PHE A 1 207 ? 5.381 -6.857 -7.883 1.00 61.76 207 PHE A N 1
ATOM 1606 C CA . PHE A 1 207 ? 6.670 -6.575 -8.520 1.00 67.27 207 PHE A CA 1
ATOM 1607 C C . PHE A 1 207 ? 7.350 -5.342 -7.936 1.00 73.39 207 PHE A C 1
ATOM 1608 O O . PHE A 1 207 ? 8.561 -5.355 -7.681 1.00 76.84 207 PHE A O 1
ATOM 1616 N N . GLU A 1 208 ? 6.609 -4.242 -7.777 1.00 72.77 208 GLU A N 1
ATOM 1617 C CA . GLU A 1 208 ? 7.242 -3.024 -7.283 1.00 73.33 208 GLU A CA 1
ATOM 1618 C C . GLU A 1 208 ? 7.730 -3.211 -5.849 1.00 73.75 208 GLU A C 1
ATOM 1619 O O . GLU A 1 208 ? 8.795 -2.695 -5.470 1.00 65.31 208 GLU A O 1
ATOM 1625 N N . ARG A 1 209 ? 6.983 -3.983 -5.041 1.00 69.51 209 ARG A N 1
ATOM 1626 C CA . ARG A 1 209 ? 7.462 -4.270 -3.691 1.00 70.84 209 ARG A CA 1
ATOM 1627 C C . ARG A 1 209 ? 8.631 -5.239 -3.736 1.00 75.63 209 ARG A C 1
ATOM 1628 O O . ARG A 1 209 ? 9.614 -5.064 -3.004 1.00 75.12 209 ARG A O 1
ATOM 1636 N N . ALA A 1 210 ? 8.550 -6.255 -4.605 1.00 72.00 210 ALA A N 1
ATOM 1637 C CA . ALA A 1 210 ? 9.716 -7.075 -4.930 1.00 68.85 210 ALA A CA 1
ATOM 1638 C C . ALA A 1 210 ? 10.950 -6.223 -5.155 1.00 66.88 210 ALA A C 1
ATOM 1639 O O . ALA A 1 210 ? 12.014 -6.503 -4.599 1.00 75.76 210 ALA A O 1
ATOM 1641 N N . VAL A 1 211 ? 10.821 -5.161 -5.953 1.00 67.50 211 VAL A N 1
ATOM 1642 C CA . VAL A 1 211 ? 11.993 -4.365 -6.305 1.00 70.28 211 VAL A CA 1
ATOM 1643 C C . VAL A 1 211 ? 12.443 -3.479 -5.149 1.00 64.67 211 VAL A C 1
ATOM 1644 O O . VAL A 1 211 ? 13.640 -3.231 -4.990 1.00 67.72 211 VAL A O 1
ATOM 1648 N N . GLU A 1 212 ? 11.529 -2.967 -4.327 1.00 70.96 212 GLU A N 1
ATOM 1649 C CA . GLU A 1 212 ? 12.049 -2.180 -3.217 1.00 72.59 212 GLU A CA 1
ATOM 1650 C C . GLU A 1 212 ? 12.579 -3.088 -2.124 1.00 75.05 212 GLU A C 1
ATOM 1651 O O . GLU A 1 212 ? 13.510 -2.699 -1.411 1.00 79.00 212 GLU A O 1
ATOM 1657 N N . ASN A 1 213 ? 12.035 -4.308 -2.012 1.00 75.50 213 ASN A N 1
ATOM 1658 C CA . ASN A 1 213 ? 12.666 -5.355 -1.206 1.00 72.28 213 ASN A CA 1
ATOM 1659 C C . ASN A 1 213 ? 14.108 -5.613 -1.653 1.00 69.37 213 ASN A C 1
ATOM 1660 O O . ASN A 1 213 ? 15.029 -5.628 -0.836 1.00 75.09 213 ASN A O 1
ATOM 1665 N N . ILE A 1 214 ? 14.329 -5.801 -2.952 1.00 68.79 214 ILE A N 1
ATOM 1666 C CA . ILE A 1 214 ? 15.679 -6.105 -3.423 1.00 70.45 214 ILE A CA 1
ATOM 1667 C C . ILE A 1 214 ? 16.655 -4.965 -3.149 1.00 78.38 214 ILE A C 1
ATOM 1668 O O . ILE A 1 214 ? 17.824 -5.213 -2.828 1.00 79.29 214 ILE A O 1
ATOM 1673 N N . ASN A 1 215 ? 16.211 -3.705 -3.267 1.00 87.05 215 ASN A N 1
ATOM 1674 C CA . ASN A 1 215 ? 17.114 -2.584 -3.006 1.00 81.50 215 ASN A CA 1
ATOM 1675 C C . ASN A 1 215 ? 17.506 -2.517 -1.543 1.00 84.23 215 ASN A C 1
ATOM 1676 O O . ASN A 1 215 ? 18.689 -2.344 -1.226 1.00 86.21 215 ASN A O 1
ATOM 1681 N N . ALA A 1 216 ? 16.539 -2.681 -0.633 1.00 78.45 216 ALA A N 1
ATOM 1682 C CA . ALA A 1 216 ? 16.866 -2.603 0.787 1.00 78.23 216 ALA A CA 1
ATOM 1683 C C . ALA A 1 216 ? 17.805 -3.718 1.220 1.00 88.02 216 ALA A C 1
ATOM 1684 O O . ALA A 1 216 ? 18.480 -3.567 2.249 1.00 91.21 216 ALA A O 1
ATOM 1686 N N . LEU A 1 217 ? 17.882 -4.812 0.446 1.00 84.95 217 LEU A N 1
ATOM 1687 C CA . LEU A 1 217 ? 18.731 -5.962 0.745 1.00 83.15 217 LEU A CA 1
ATOM 1688 C C . LEU A 1 217 ? 19.969 -6.040 -0.151 1.00 83.16 217 LEU A C 1
ATOM 1689 O O . LEU A 1 217 ? 20.557 -7.117 -0.299 1.00 85.01 217 LEU A O 1
ATOM 1694 N N . THR A 1 218 ? 20.395 -4.929 -0.734 1.00 79.39 218 THR A N 1
ATOM 1695 C CA . THR A 1 218 ? 21.590 -4.914 -1.564 1.00 78.54 218 THR A CA 1
ATOM 1696 C C . THR A 1 218 ? 22.757 -4.306 -0.788 1.00 88.64 218 THR A C 1
ATOM 1697 O O . THR A 1 218 ? 22.617 -3.252 -0.156 1.00 93.98 218 THR A O 1
ATOM 1701 N N . LEU A 1 219 ? 23.897 -4.993 -0.817 1.00 87.69 219 LEU A N 1
ATOM 1702 C CA . LEU A 1 219 ? 25.167 -4.476 -0.336 1.00 88.28 219 LEU A CA 1
ATOM 1703 C C . LEU A 1 219 ? 26.079 -4.282 -1.536 1.00 89.43 219 LEU A C 1
ATOM 1704 O O . LEU A 1 219 ? 26.135 -5.137 -2.426 1.00 91.16 219 LEU A O 1
ATOM 1709 N N . PHE A 1 220 ? 26.782 -3.155 -1.572 1.00 96.30 220 PHE A N 1
ATOM 1710 C CA . PHE A 1 220 ? 27.585 -2.774 -2.734 1.00 98.78 220 PHE A CA 1
ATOM 1711 C C . PHE A 1 220 ? 29.053 -3.088 -2.439 1.00 103.66 220 PHE A C 1
ATOM 1712 O O . PHE A 1 220 ? 29.670 -2.442 -1.585 1.00 104.29 220 PHE A O 1
ATOM 1720 N N . THR A 1 221 ? 29.616 -4.066 -3.147 1.00 99.67 221 THR A N 1
ATOM 1721 C CA . THR A 1 221 ? 30.969 -4.530 -2.864 1.00 103.50 221 THR A CA 1
ATOM 1722 C C . THR A 1 221 ? 31.968 -4.089 -3.928 1.00 103.40 221 THR A C 1
ATOM 1723 O O . THR A 1 221 ? 31.622 -3.514 -4.964 1.00 100.27 221 THR A O 1
ATOM 1727 N N . ARG A 1 222 ? 33.239 -4.371 -3.616 1.00 106.14 222 ARG A N 1
ATOM 1728 C CA . ARG A 1 222 ? 34.349 -4.144 -4.538 1.00 111.20 222 ARG A CA 1
ATOM 1729 C C . ARG A 1 222 ? 34.124 -4.862 -5.860 1.00 114.40 222 ARG A C 1
ATOM 1730 O O . ARG A 1 222 ? 34.488 -4.353 -6.931 1.00 115.15 222 ARG A O 1
ATOM 1738 N N . PHE A 1 223 ? 33.552 -6.064 -5.791 1.00 111.36 223 PHE A N 1
ATOM 1739 C CA . PHE A 1 223 ? 33.369 -6.954 -6.925 1.00 106.37 223 PHE A CA 1
ATOM 1740 C C . PHE A 1 223 ? 32.074 -6.691 -7.682 1.00 104.87 223 PHE A C 1
ATOM 1741 O O . PHE A 1 223 ? 31.947 -7.109 -8.840 1.00 107.80 223 PHE A O 1
ATOM 1749 N N . GLY A 1 224 ? 31.123 -6.007 -7.054 1.00 104.49 224 GLY A N 1
ATOM 1750 C CA . GLY A 1 224 ? 29.839 -5.717 -7.640 1.00 101.32 224 GLY A CA 1
ATOM 1751 C C . GLY A 1 224 ? 28.791 -5.599 -6.556 1.00 95.55 224 GLY A C 1
ATOM 1752 O O . GLY A 1 224 ? 29.101 -5.609 -5.362 1.00 97.79 224 GLY A O 1
ATOM 1753 N N . PRO A 1 225 ? 27.534 -5.469 -6.940 1.00 95.11 225 PRO A N 1
ATOM 1754 C CA . PRO A 1 225 ? 26.470 -5.456 -5.924 1.00 95.15 225 PRO A CA 1
ATOM 1755 C C . PRO A 1 225 ? 26.055 -6.879 -5.603 1.00 87.03 225 PRO A C 1
ATOM 1756 O O . PRO A 1 225 ? 25.893 -7.680 -6.531 1.00 95.32 225 PRO A O 1
ATOM 1760 N N . VAL A 1 226 ? 25.900 -7.234 -4.333 1.00 76.25 226 VAL A N 1
ATOM 1761 C CA . VAL A 1 226 ? 25.540 -8.616 -4.008 1.00 82.59 226 VAL A CA 1
ATOM 1762 C C . VAL A 1 226 ? 24.336 -8.652 -3.068 1.00 74.23 226 VAL A C 1
ATOM 1763 O O . VAL A 1 226 ? 24.193 -7.779 -2.201 1.00 79.08 226 VAL A O 1
ATOM 1767 N N . PRO A 1 227 ? 23.442 -9.629 -3.221 1.00 73.66 227 PRO A N 1
ATOM 1768 C CA . PRO A 1 227 ? 22.260 -9.723 -2.341 1.00 75.88 227 PRO A CA 1
ATOM 1769 C C . PRO A 1 227 ? 22.570 -10.187 -0.921 1.00 77.83 227 PRO A C 1
ATOM 1770 O O . PRO A 1 227 ? 23.147 -11.261 -0.716 1.00 79.72 227 PRO A O 1
ATOM 1774 N N . LEU A 1 228 ? 22.120 -9.404 0.064 1.00 68.21 228 LEU A N 1
ATOM 1775 C CA . LEU A 1 228 ? 22.020 -9.927 1.421 1.00 77.29 228 LEU A CA 1
ATOM 1776 C C . LEU A 1 228 ? 20.793 -10.834 1.542 1.00 79.35 228 LEU A C 1
ATOM 1777 O O . LEU A 1 228 ? 19.847 -10.733 0.764 1.00 75.25 228 LEU A O 1
ATOM 1782 N N . ALA A 1 229 ? 20.818 -11.733 2.534 1.00 78.53 229 ALA A N 1
ATOM 1783 C CA . ALA A 1 229 ? 19.805 -12.789 2.619 1.00 68.76 229 ALA A CA 1
ATOM 1784 C C . ALA A 1 229 ? 18.469 -12.303 3.203 1.00 71.22 229 ALA A C 1
ATOM 1785 O O . ALA A 1 229 ? 17.457 -12.287 2.498 1.00 70.01 229 ALA A O 1
ATOM 1787 N N . GLY A 1 230 ? 18.422 -11.934 4.493 1.00 73.27 230 GLY A N 1
ATOM 1788 C CA . GLY A 1 230 ? 17.139 -11.721 5.158 1.00 80.52 230 GLY A CA 1
ATOM 1789 C C . GLY A 1 230 ? 17.220 -10.788 6.351 1.00 89.11 230 GLY A C 1
ATOM 1790 O O . GLY A 1 230 ? 18.279 -10.650 6.972 1.00 85.70 230 GLY A O 1
ATOM 1791 N N . ILE A 1 231 ? 16.083 -10.167 6.701 1.00 89.52 231 ILE A N 1
ATOM 1792 C CA . ILE A 1 231 ? 16.188 -8.984 7.569 1.00 94.22 231 ILE A CA 1
ATOM 1793 C C . ILE A 1 231 ? 16.073 -9.272 9.066 1.00 100.65 231 ILE A C 1
ATOM 1794 O O . ILE A 1 231 ? 16.832 -8.653 9.829 1.00 109.61 231 ILE A O 1
ATOM 1799 N N . PRO A 1 232 ? 15.198 -10.140 9.583 1.00 91.33 232 PRO A N 1
ATOM 1800 C CA . PRO A 1 232 ? 15.304 -10.375 11.031 1.00 91.78 232 PRO A CA 1
ATOM 1801 C C . PRO A 1 232 ? 16.649 -11.025 11.400 1.00 97.70 232 PRO A C 1
ATOM 1802 O O . PRO A 1 232 ? 17.439 -10.376 12.097 1.00 97.88 232 PRO A O 1
ATOM 1806 N N . TYR A 1 233 ? 16.982 -12.226 10.882 1.00 92.88 233 TYR A N 1
ATOM 1807 C CA . TYR A 1 233 ? 18.137 -12.990 11.351 1.00 80.00 233 TYR A CA 1
ATOM 1808 C C . TYR A 1 233 ? 19.314 -13.109 10.376 1.00 87.99 233 TYR A C 1
ATOM 1809 O O . TYR A 1 233 ? 20.397 -13.528 10.805 1.00 85.28 233 TYR A O 1
ATOM 1818 N N . PHE A 1 234 ? 19.161 -12.756 9.096 1.00 90.77 234 PHE A N 1
ATOM 1819 C CA . PHE A 1 234 ? 20.132 -13.155 8.070 1.00 81.09 234 PHE A CA 1
ATOM 1820 C C . PHE A 1 234 ? 20.683 -11.951 7.311 1.00 79.51 234 PHE A C 1
ATOM 1821 O O . PHE A 1 234 ? 20.806 -11.964 6.088 1.00 82.76 234 PHE A O 1
ATOM 1829 N N . ALA A 1 235 ? 21.063 -10.896 8.021 1.00 81.71 235 ALA A N 1
ATOM 1830 C CA . ALA A 1 235 ? 21.382 -9.647 7.338 1.00 75.83 235 ALA A CA 1
ATOM 1831 C C . ALA A 1 235 ? 22.803 -9.619 6.788 1.00 82.32 235 ALA A C 1
ATOM 1832 O O . ALA A 1 235 ? 23.508 -8.621 6.974 1.00 81.81 235 ALA A O 1
ATOM 1834 N N . CYS A 1 236 ? 23.243 -10.686 6.123 1.00 81.17 236 CYS A N 1
ATOM 1835 C CA . CYS A 1 236 ? 24.600 -10.743 5.590 1.00 81.90 236 CYS A CA 1
ATOM 1836 C C . CYS A 1 236 ? 24.613 -11.655 4.375 1.00 82.07 236 CYS A C 1
ATOM 1837 O O . CYS A 1 236 ? 23.669 -12.431 4.165 1.00 85.16 236 CYS A O 1
ATOM 1840 N N . PRO A 1 237 ? 25.666 -11.594 3.557 1.00 73.35 237 PRO A N 1
ATOM 1841 C CA . PRO A 1 237 ? 25.765 -12.503 2.406 1.00 85.07 237 PRO A CA 1
ATOM 1842 C C . PRO A 1 237 ? 25.742 -13.990 2.750 1.00 89.76 237 PRO A C 1
ATOM 1843 O O . PRO A 1 237 ? 26.706 -14.546 3.285 1.00 90.30 237 PRO A O 1
ATOM 1847 N N . PHE A 1 238 ? 24.644 -14.648 2.421 1.00 85.32 238 PHE A N 1
ATOM 1848 C CA . PHE A 1 238 ? 24.690 -16.085 2.270 1.00 82.22 238 PHE A CA 1
ATOM 1849 C C . PHE A 1 238 ? 25.010 -16.397 0.820 1.00 88.04 238 PHE A C 1
ATOM 1850 O O . PHE A 1 238 ? 24.805 -15.568 -0.062 1.00 92.71 238 PHE A O 1
ATOM 1858 N N . GLY A 1 239 ? 25.529 -17.600 0.581 1.00 86.24 239 GLY A N 1
ATOM 1859 C CA . GLY A 1 239 ? 25.884 -18.035 -0.754 1.00 78.21 239 GLY A CA 1
ATOM 1860 C C . GLY A 1 239 ? 24.743 -18.697 -1.500 1.00 85.35 239 GLY A C 1
ATOM 1861 O O . GLY A 1 239 ? 24.544 -18.431 -2.686 1.00 93.39 239 GLY A O 1
ATOM 1862 N N . ARG A 1 240 ? 23.988 -19.570 -0.837 1.00 75.54 240 ARG A N 1
ATOM 1863 C CA . ARG A 1 240 ? 22.848 -20.179 -1.503 1.00 70.75 240 ARG A CA 1
ATOM 1864 C C . ARG A 1 240 ? 21.769 -19.145 -1.774 1.00 80.04 240 ARG A C 1
ATOM 1865 O O . ARG A 1 240 ? 21.221 -19.075 -2.884 1.00 77.08 240 ARG A O 1
ATOM 1873 N N . ASP A 1 241 ? 21.477 -18.309 -0.777 1.00 87.39 241 ASP A N 1
ATOM 1874 C CA . ASP A 1 241 ? 20.517 -17.225 -0.958 1.00 78.49 241 ASP A CA 1
ATOM 1875 C C . ASP A 1 241 ? 20.978 -16.261 -2.045 1.00 68.57 241 ASP A C 1
ATOM 1876 O O . ASP A 1 241 ? 20.190 -15.847 -2.893 1.00 66.17 241 ASP A O 1
ATOM 1881 N N . ALA A 1 242 ? 22.253 -15.903 -2.054 1.00 73.40 242 ALA A N 1
ATOM 1882 C CA . ALA A 1 242 ? 22.693 -14.879 -2.997 1.00 84.82 242 ALA A CA 1
ATOM 1883 C C . ALA A 1 242 ? 22.857 -15.395 -4.421 1.00 85.40 242 ALA A C 1
ATOM 1884 O O . ALA A 1 242 ? 22.863 -14.580 -5.357 1.00 78.66 242 ALA A O 1
ATOM 1886 N N . ILE A 1 243 ? 23.019 -16.707 -4.597 1.00 83.45 243 ILE A N 1
ATOM 1887 C CA . ILE A 1 243 ? 23.184 -17.315 -5.916 1.00 78.63 243 ILE A CA 1
ATOM 1888 C C . ILE A 1 243 ? 21.835 -17.602 -6.549 1.00 71.38 243 ILE A C 1
ATOM 1889 O O . ILE A 1 243 ? 21.576 -17.215 -7.692 1.00 69.83 243 ILE A O 1
ATOM 1894 N N . ILE A 1 244 ? 20.973 -18.283 -5.790 1.00 70.18 244 ILE A N 1
ATOM 1895 C CA . ILE A 1 244 ? 19.629 -18.604 -6.248 1.00 65.93 244 ILE A CA 1
ATOM 1896 C C . ILE A 1 244 ? 18.921 -17.341 -6.718 1.00 77.39 244 ILE A C 1
ATOM 1897 O O . ILE A 1 244 ? 18.523 -17.221 -7.885 1.00 78.70 244 ILE A O 1
ATOM 1902 N N . ALA A 1 245 ? 18.822 -16.352 -5.827 1.00 79.13 245 ALA A N 1
ATOM 1903 C CA . ALA A 1 245 ? 18.126 -15.109 -6.143 1.00 72.78 245 ALA A CA 1
ATOM 1904 C C . ALA A 1 245 ? 18.776 -14.368 -7.314 1.00 78.79 245 ALA A C 1
ATOM 1905 O O . ALA A 1 245 ? 18.070 -13.736 -8.112 1.00 78.44 245 ALA A O 1
ATOM 1907 N N . SER A 1 246 ? 20.118 -14.431 -7.442 1.00 74.47 246 SER A N 1
ATOM 1908 C CA . SER A 1 246 ? 20.768 -13.913 -8.654 1.00 70.60 246 SER A CA 1
ATOM 1909 C C . SER A 1 246 ? 20.263 -14.598 -9.918 1.00 76.14 246 SER A C 1
ATOM 1910 O O . SER A 1 246 ? 20.205 -13.966 -10.985 1.00 78.00 246 SER A O 1
ATOM 1913 N N . LEU A 1 247 ? 19.943 -15.900 -9.824 1.00 77.52 247 LEU A N 1
ATOM 1914 C CA . LEU A 1 247 ? 19.477 -16.659 -10.981 1.00 79.15 247 LEU A CA 1
ATOM 1915 C C . LEU A 1 247 ? 18.060 -16.237 -11.358 1.00 82.86 247 LEU A C 1
ATOM 1916 O O . LEU A 1 247 ? 17.727 -16.075 -12.542 1.00 75.71 247 LEU A O 1
ATOM 1921 N N . PHE A 1 248 ? 17.215 -16.070 -10.343 1.00 77.56 248 PHE A N 1
ATOM 1922 C CA . PHE A 1 248 ? 15.917 -15.449 -10.529 1.00 75.28 248 PHE A CA 1
ATOM 1923 C C . PHE A 1 248 ? 16.060 -14.093 -11.206 1.00 73.83 248 PHE A C 1
ATOM 1924 O O . PHE A 1 248 ? 15.350 -13.792 -12.173 1.00 74.80 248 PHE A O 1
ATOM 1932 N N . LEU A 1 249 ? 16.953 -13.245 -10.691 1.00 67.32 249 LEU A N 1
ATOM 1933 C CA . LEU A 1 249 ? 17.151 -11.916 -11.253 1.00 73.19 249 LEU A CA 1
ATOM 1934 C C . LEU A 1 249 ? 18.149 -11.921 -12.379 1.00 79.98 249 LEU A C 1
ATOM 1935 O O . LEU A 1 249 ? 18.685 -10.864 -12.722 1.00 79.10 249 LEU A O 1
ATOM 1940 N N . LEU A 1 250 ? 18.433 -13.097 -12.930 1.00 82.04 250 LEU A N 1
ATOM 1941 C CA . LEU A 1 250 ? 19.374 -13.182 -14.045 1.00 87.72 250 LEU A CA 1
ATOM 1942 C C . LEU A 1 250 ? 18.802 -12.594 -15.337 1.00 87.89 250 LEU A C 1
ATOM 1943 O O . LEU A 1 250 ? 19.536 -11.857 -16.034 1.00 83.77 250 LEU A O 1
ATOM 1948 N N . PRO A 1 251 ? 17.549 -12.863 -15.725 1.00 72.11 251 PRO A N 1
ATOM 1949 C CA . PRO A 1 251 ? 17.022 -12.304 -16.973 1.00 77.29 251 PRO A CA 1
ATOM 1950 C C . PRO A 1 251 ? 16.594 -10.850 -16.882 1.00 78.69 251 PRO A C 1
AT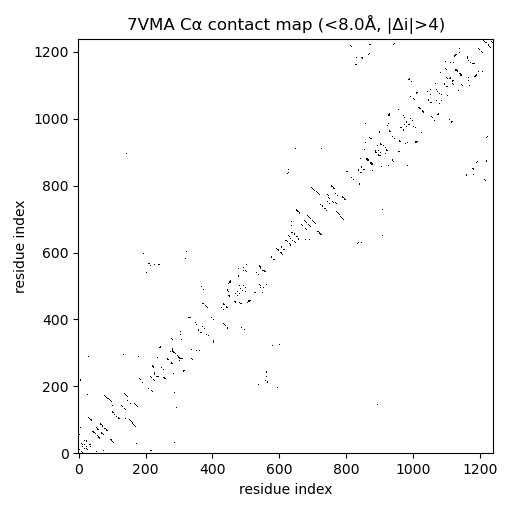OM 1951 O O . PRO A 1 251 ? 16.060 -10.323 -17.863 1.00 77.46 251 PRO A O 1
ATOM 1955 N N . TYR A 1 252 ? 16.833 -10.182 -15.757 1.00 78.56 252 TYR A N 1
ATOM 1956 C CA . TYR A 1 252 ? 16.339 -8.818 -15.587 1.00 83.72 252 TYR A CA 1
ATOM 1957 C C . TYR A 1 252 ? 17.414 -7.899 -15.025 1.00 82.52 252 TYR A C 1
ATOM 1958 O O . TYR A 1 252 ? 17.642 -6.799 -15.540 1.00 81.40 252 TYR A O 1
ATOM 1967 N N . TYR A 1 253 ? 18.080 -8.361 -13.973 1.00 84.50 253 TYR A N 1
ATOM 1968 C CA . TYR A 1 253 ? 19.160 -7.632 -13.316 1.00 89.11 253 TYR A CA 1
ATOM 1969 C C . TYR A 1 253 ? 20.386 -8.527 -13.189 1.00 87.52 253 TYR A C 1
ATOM 1970 O O . TYR A 1 253 ? 20.723 -8.993 -12.092 1.00 85.28 253 TYR A O 1
ATOM 1979 N N . PRO A 1 254 ? 21.074 -8.800 -14.298 1.00 84.26 254 PRO A N 1
ATOM 1980 C CA . PRO A 1 254 ? 22.243 -9.692 -14.219 1.00 94.47 254 PRO A CA 1
ATOM 1981 C C . PRO A 1 254 ? 23.341 -9.170 -13.305 1.00 92.94 254 PRO A C 1
ATOM 1982 O O . PRO A 1 254 ? 24.012 -9.981 -12.657 1.00 93.51 254 PRO A O 1
ATOM 1986 N N . GLU A 1 255 ? 23.508 -7.849 -13.194 1.00 90.69 255 GLU A N 1
ATOM 1987 C CA . GLU A 1 255 ? 24.529 -7.265 -12.328 1.00 90.68 255 GLU A CA 1
ATOM 1988 C C . GLU A 1 255 ? 24.587 -7.909 -10.939 1.00 87.13 255 GLU A C 1
ATOM 1989 O O . GLU A 1 255 ? 25.613 -7.783 -10.263 1.00 94.03 255 GLU A O 1
ATOM 1995 N N . TYR A 1 256 ? 23.521 -8.601 -10.501 1.00 86.42 256 TYR A N 1
ATOM 1996 C CA . TYR A 1 256 ? 23.485 -9.214 -9.172 1.00 83.60 256 TYR A CA 1
ATOM 1997 C C . TYR A 1 256 ? 24.095 -10.606 -9.168 1.00 92.17 256 TYR A C 1
ATOM 1998 O O . TYR A 1 256 ? 24.590 -11.062 -8.129 1.00 93.35 256 TYR A O 1
ATOM 2007 N N . ALA A 1 257 ? 24.023 -11.315 -10.295 1.00 89.22 257 ALA A N 1
ATOM 2008 C CA . ALA A 1 257 ? 24.784 -12.549 -10.427 1.00 76.91 257 ALA A CA 1
ATOM 2009 C C . ALA A 1 257 ? 26.269 -12.257 -10.556 1.00 89.07 257 ALA A C 1
ATOM 2010 O O . ALA A 1 257 ? 27.096 -12.931 -9.937 1.00 99.97 257 ALA A O 1
ATOM 2012 N N . ALA A 1 258 ? 26.631 -11.240 -11.338 1.00 87.40 258 ALA A N 1
ATOM 2013 C CA . ALA A 1 258 ? 28.039 -10.956 -11.570 1.00 89.04 258 ALA A CA 1
ATOM 2014 C C . ALA A 1 258 ? 28.756 -10.487 -10.311 1.00 95.92 258 ALA A C 1
ATOM 2015 O O . ALA A 1 258 ? 29.993 -10.510 -10.278 1.00 106.71 258 ALA A O 1
ATOM 2017 N N . GLY A 1 259 ? 28.031 -10.064 -9.281 1.00 90.22 259 GLY A N 1
ATOM 2018 C CA . GLY A 1 259 ? 28.695 -9.711 -8.039 1.00 99.82 259 GLY A CA 1
ATOM 2019 C C . GLY A 1 259 ? 28.861 -10.924 -7.141 1.00 99.20 259 GLY A C 1
ATOM 2020 O O . GLY A 1 259 ? 29.896 -11.114 -6.478 1.00 85.96 259 GLY A O 1
ATOM 2021 N N . THR A 1 260 ? 27.817 -11.758 -7.125 1.00 90.91 260 THR A N 1
ATOM 2022 C CA . THR A 1 260 ? 27.863 -12.984 -6.340 1.00 98.85 260 THR A CA 1
ATOM 2023 C C . THR A 1 260 ? 28.953 -13.922 -6.851 1.00 96.50 260 THR A C 1
ATOM 2024 O O . THR A 1 260 ? 29.725 -14.489 -6.065 1.00 97.27 260 THR A O 1
ATOM 2028 N N . LEU A 1 261 ? 29.041 -14.087 -8.166 1.00 90.29 261 LEU A N 1
ATOM 2029 C CA . LEU A 1 261 ? 30.142 -14.854 -8.731 1.00 96.90 261 LEU A CA 1
ATOM 2030 C C . LEU A 1 261 ? 31.490 -14.240 -8.356 1.00 103.23 261 LEU A C 1
ATOM 2031 O O . LEU A 1 261 ? 32.386 -14.942 -7.872 1.00 109.57 261 LEU A O 1
ATOM 2036 N N . ARG A 1 262 ? 31.646 -12.924 -8.553 1.00 101.86 262 ARG A N 1
ATOM 2037 C CA . ARG A 1 262 ? 32.931 -12.284 -8.271 1.00 104.59 262 ARG A CA 1
ATOM 2038 C C . ARG A 1 262 ? 33.255 -12.303 -6.772 1.00 104.69 262 ARG A C 1
ATOM 2039 O O . ARG A 1 262 ? 34.413 -12.518 -6.396 1.00 105.78 262 ARG A O 1
ATOM 2047 N N . LEU A 1 263 ? 32.258 -12.099 -5.897 1.00 104.48 263 LEU A N 1
ATOM 2048 C CA . LEU A 1 263 ? 32.530 -12.125 -4.457 1.00 96.31 263 LEU A CA 1
ATOM 2049 C C . LEU A 1 263 ? 32.924 -13.525 -3.998 1.00 101.59 263 LEU A C 1
ATOM 2050 O O . LEU A 1 263 ? 34.027 -13.736 -3.480 1.00 105.74 263 LEU A O 1
ATOM 2055 N N . PHE A 1 264 ? 32.038 -14.504 -4.185 1.00 102.17 264 PHE A N 1
ATOM 2056 C CA . PHE A 1 264 ? 32.380 -15.866 -3.786 1.00 101.73 264 PHE A CA 1
ATOM 2057 C C . PHE A 1 264 ? 33.458 -16.486 -4.656 1.00 101.64 264 PHE A C 1
ATOM 2058 O O . PHE A 1 264 ? 33.884 -17.607 -4.361 1.00 108.65 264 PHE A O 1
ATOM 2066 N N . GLY A 1 265 ? 33.913 -15.795 -5.704 1.00 99.92 265 GLY A N 1
ATOM 2067 C CA . GLY A 1 265 ? 35.136 -16.215 -6.377 1.00 105.31 265 GLY A CA 1
ATOM 2068 C C . GLY A 1 265 ? 36.368 -16.053 -5.501 1.00 106.47 265 GLY A C 1
ATOM 2069 O O . GLY A 1 265 ? 37.262 -16.909 -5.504 1.00 102.50 265 GLY A O 1
ATOM 2070 N N . ARG A 1 266 ? 36.422 -14.962 -4.725 1.00 106.54 266 ARG A N 1
ATOM 2071 C CA . ARG A 1 266 ? 37.538 -14.674 -3.833 1.00 98.93 266 ARG A CA 1
ATOM 2072 C C . ARG A 1 266 ? 37.365 -15.316 -2.474 1.00 104.59 266 ARG A C 1
ATOM 2073 O O . ARG A 1 266 ? 38.367 -15.598 -1.801 1.00 110.23 266 ARG A O 1
ATOM 2081 N N . LEU A 1 267 ? 36.124 -15.558 -2.051 1.00 104.52 267 LEU A N 1
ATOM 2082 C CA . LEU A 1 267 ? 35.911 -16.224 -0.775 1.00 98.91 267 LEU A CA 1
ATOM 2083 C C . LEU A 1 267 ? 35.843 -17.728 -0.897 1.00 97.79 267 LEU A C 1
ATOM 2084 O O . LEU A 1 267 ? 35.551 -18.397 0.100 1.00 105.98 267 LEU A O 1
ATOM 2089 N N . GLN A 1 268 ? 36.072 -18.259 -2.090 1.00 92.07 268 GLN A N 1
ATOM 2090 C CA . GLN A 1 268 ? 36.235 -19.691 -2.254 1.00 98.01 268 GLN A CA 1
ATOM 2091 C C . GLN A 1 268 ? 37.186 -20.231 -1.195 1.00 105.87 268 GLN A C 1
ATOM 2092 O O . GLN A 1 268 ? 38.076 -19.523 -0.709 1.00 110.84 268 GLN A O 1
ATOM 2098 N N . GLY A 1 269 ? 36.972 -21.490 -0.819 1.00 109.58 269 GLY A N 1
ATOM 2099 C CA . GLY A 1 269 ? 37.903 -22.160 0.074 1.00 106.61 269 GLY A CA 1
ATOM 2100 C C . GLY A 1 269 ? 39.205 -22.472 -0.647 1.00 107.07 269 GLY A C 1
ATOM 2101 O O . GLY A 1 269 ? 39.207 -23.019 -1.758 1.00 106.28 269 GLY A O 1
ATOM 2102 N N . LYS A 1 270 ? 40.323 -22.116 -0.015 1.00 111.88 270 LYS A N 1
ATOM 2103 C CA . LYS A 1 270 ? 41.639 -22.469 -0.527 1.00 117.60 270 LYS A CA 1
ATOM 2104 C C . LYS A 1 270 ? 42.316 -23.596 0.258 1.00 116.03 270 LYS A C 1
ATOM 2105 O O . LYS A 1 270 ? 43.374 -24.072 -0.173 1.00 118.55 270 LYS A O 1
ATOM 2111 N N . ARG A 1 271 ? 41.727 -24.055 1.372 1.00 112.15 271 ARG A N 1
ATOM 2112 C CA . ARG A 1 271 ? 42.360 -25.002 2.291 1.00 114.17 271 ARG A CA 1
ATOM 2113 C C . ARG A 1 271 ? 41.321 -25.966 2.861 1.00 111.57 271 ARG A C 1
ATOM 2114 O O . ARG A 1 271 ? 40.114 -25.793 2.678 1.00 110.41 271 ARG A O 1
ATOM 2122 N N . THR A 1 272 ? 41.799 -27.003 3.555 1.00 116.43 272 THR A N 1
ATOM 2123 C CA . THR A 1 272 ? 40.941 -27.849 4.380 1.00 115.50 272 THR A CA 1
ATOM 2124 C C . THR A 1 272 ? 41.098 -27.413 5.831 1.00 110.98 272 THR A C 1
ATOM 2125 O O . THR A 1 272 ? 42.221 -27.178 6.297 1.00 115.14 272 THR A O 1
ATOM 2129 N N . ASN A 1 273 ? 39.977 -27.307 6.534 1.00 108.62 273 ASN A N 1
ATOM 2130 C CA . ASN A 1 273 ? 39.944 -26.786 7.889 1.00 111.21 273 ASN A CA 1
ATOM 2131 C C . ASN A 1 273 ? 38.622 -27.185 8.546 1.00 113.35 273 ASN A C 1
ATOM 2132 O O . ASN A 1 273 ? 37.555 -26.704 8.142 1.00 114.21 273 ASN A O 1
ATOM 2137 N N . PRO A 1 274 ? 38.636 -28.094 9.523 1.00 112.20 274 PRO A N 1
ATOM 2138 C CA . PRO A 1 274 ? 37.379 -28.472 10.184 1.00 106.51 274 PRO A CA 1
ATOM 2139 C C . PRO A 1 274 ? 36.766 -27.411 11.087 1.00 101.83 274 PRO A C 1
ATOM 2140 O O . PRO A 1 274 ? 35.685 -27.676 11.622 1.00 111.91 274 PRO A O 1
ATOM 2144 N N . LYS A 1 275 ? 37.358 -26.233 11.314 1.00 95.09 275 LYS A N 1
ATOM 2145 C CA . LYS A 1 275 ? 36.651 -25.248 12.152 1.00 114.89 275 LYS A CA 1
ATOM 2146 C C . LYS A 1 275 ? 35.461 -24.694 11.408 1.00 112.25 275 LYS A C 1
ATOM 2147 O O . LYS A 1 275 ? 34.338 -24.638 11.936 1.00 102.89 275 LYS A O 1
ATOM 2153 N N . ASN A 1 276 ? 35.733 -24.227 10.187 1.00 112.29 276 ASN A N 1
ATOM 2154 C CA . ASN A 1 276 ? 34.820 -23.522 9.310 1.00 106.43 276 ASN A CA 1
ATOM 2155 C C . ASN A 1 276 ? 34.244 -24.413 8.209 1.00 109.96 276 ASN A C 1
ATOM 2156 O O . ASN A 1 276 ? 33.660 -23.881 7.259 1.00 109.45 276 ASN A O 1
ATOM 2161 N N . GLU A 1 277 ? 34.406 -25.746 8.299 1.00 100.82 277 GLU A N 1
ATOM 2162 C CA . GLU A 1 277 ? 34.022 -26.713 7.250 1.00 97.43 277 GLU A CA 1
ATOM 2163 C C . GLU A 1 277 ? 34.625 -26.377 5.871 1.00 103.64 277 GLU A C 1
ATOM 2164 O O . GLU A 1 277 ? 34.112 -26.825 4.830 1.00 103.81 277 GLU A O 1
ATOM 2170 N N . GLU A 1 278 ? 35.727 -25.626 5.838 1.00 97.22 278 GLU A N 1
ATOM 2171 C CA . GLU A 1 278 ? 36.377 -25.311 4.571 1.00 100.74 278 GLU A CA 1
ATOM 2172 C C . GLU A 1 278 ? 36.863 -26.580 3.879 1.00 105.86 278 GLU A C 1
ATOM 2173 O O . GLU A 1 278 ? 37.122 -27.608 4.514 1.00 113.41 278 GLU A O 1
ATOM 2179 N N . GLU A 1 279 ? 36.962 -26.507 2.558 1.00 104.62 279 GLU A N 1
ATOM 2180 C CA . GLU A 1 279 ? 37.665 -27.504 1.765 1.00 107.74 279 GLU A CA 1
ATOM 2181 C C . GLU A 1 279 ? 38.197 -26.772 0.551 1.00 109.31 279 GLU A C 1
ATOM 2182 O O . GLU A 1 279 ? 37.632 -25.742 0.162 1.00 109.47 279 GLU A O 1
ATOM 2188 N N . PRO A 1 280 ? 39.291 -27.244 -0.046 1.00 114.32 280 PRO A N 1
ATOM 2189 C CA . PRO A 1 280 ? 39.786 -26.614 -1.278 1.00 115.11 280 PRO A CA 1
ATOM 2190 C C . PRO A 1 280 ? 38.745 -26.657 -2.391 1.00 112.34 280 PRO A C 1
ATOM 2191 O O . PRO A 1 280 ? 38.321 -27.733 -2.829 1.00 112.36 280 PRO A O 1
ATOM 2195 N N . GLY A 1 281 ? 38.323 -25.461 -2.841 1.00 108.65 281 GLY A N 1
ATOM 2196 C CA . GLY A 1 281 ? 37.361 -25.285 -3.913 1.00 103.44 281 GLY A CA 1
ATOM 2197 C C . GLY A 1 281 ? 35.939 -24.985 -3.451 1.00 105.94 281 GLY A C 1
ATOM 2198 O O . GLY A 1 281 ? 35.183 -24.352 -4.197 1.00 109.41 281 GLY A O 1
ATOM 2199 N N . LYS A 1 282 ? 35.563 -25.437 -2.248 1.00 105.85 282 LYS A N 1
ATOM 2200 C CA . LYS A 1 282 ? 34.228 -25.241 -1.689 1.00 100.49 282 LYS A CA 1
ATOM 2201 C C . LYS A 1 282 ? 33.857 -23.755 -1.665 1.00 105.68 282 LYS A C 1
ATOM 2202 O O . LYS A 1 282 ? 34.723 -22.869 -1.635 1.00 98.32 282 LYS A O 1
ATOM 2208 N N . ILE A 1 283 ? 32.551 -23.490 -1.673 1.00 102.22 283 ILE A N 1
ATOM 2209 C CA . ILE A 1 283 ? 32.000 -22.134 -1.663 1.00 91.80 283 ILE A CA 1
ATOM 2210 C C . ILE A 1 283 ? 31.185 -21.975 -0.411 1.00 93.28 283 ILE A C 1
ATOM 2211 O O . ILE A 1 283 ? 30.353 -22.838 -0.091 1.00 92.74 283 ILE A O 1
ATOM 2216 N N . PRO A 1 284 ? 31.356 -20.871 0.333 1.00 94.23 284 PRO A N 1
ATOM 2217 C CA . PRO A 1 284 ? 30.830 -20.750 1.703 1.00 97.61 284 PRO A CA 1
ATOM 2218 C C . PRO A 1 284 ? 29.307 -20.741 1.795 1.00 96.39 284 PRO A C 1
ATOM 2219 O O . PRO A 1 284 ? 28.586 -20.534 0.819 1.00 96.49 284 PRO A O 1
ATOM 2223 N N . HIS A 1 285 ? 28.823 -20.963 3.023 1.00 93.79 285 HIS A N 1
ATOM 2224 C CA . HIS A 1 285 ? 27.415 -20.784 3.368 1.00 91.87 285 HIS A CA 1
ATOM 2225 C C . HIS A 1 285 ? 27.123 -19.318 3.703 1.00 97.96 285 HIS A C 1
ATOM 2226 O O . HIS A 1 285 ? 26.318 -18.676 3.024 1.00 104.06 285 HIS A O 1
ATOM 2233 N N . GLU A 1 286 ? 27.761 -18.772 4.742 1.00 88.75 286 GLU A N 1
ATOM 2234 C CA . GLU A 1 286 ? 27.560 -17.375 5.114 1.00 86.17 286 GLU A CA 1
ATOM 2235 C C . GLU A 1 286 ? 28.911 -16.771 5.448 1.00 90.70 286 GLU A C 1
ATOM 2236 O O . GLU A 1 286 ? 29.896 -17.485 5.641 1.00 100.11 286 GLU A O 1
ATOM 2242 N N . PHE A 1 287 ? 28.952 -15.436 5.500 1.00 93.25 287 PHE A N 1
ATOM 2243 C CA . PHE A 1 287 ? 30.197 -14.655 5.599 1.00 90.77 287 PHE A CA 1
ATOM 2244 C C . PHE A 1 287 ? 29.900 -13.354 6.358 1.00 93.98 287 PHE A C 1
ATOM 2245 O O . PHE A 1 287 ? 29.896 -12.263 5.800 1.00 97.04 287 PHE A O 1
ATOM 2253 N N . ARG A 1 288 ? 29.626 -13.458 7.661 1.00 96.31 288 ARG A N 1
ATOM 2254 C CA . ARG A 1 288 ? 29.295 -12.273 8.447 1.00 93.18 288 ARG A CA 1
ATOM 2255 C C . ARG A 1 288 ? 30.486 -11.320 8.524 1.00 98.57 288 ARG A C 1
ATOM 2256 O O . ARG A 1 288 ? 31.646 -11.706 8.355 1.00 95.44 288 ARG A O 1
ATOM 2264 N N . LEU A 1 289 ? 30.180 -10.055 8.820 1.00 104.74 289 LEU A N 1
ATOM 2265 C CA . LEU A 1 289 ? 31.193 -9.015 8.933 1.00 98.27 289 LEU A CA 1
ATOM 2266 C C . LEU A 1 289 ? 31.211 -8.394 10.327 1.00 105.46 289 LEU A C 1
ATOM 2267 O O . LEU A 1 289 ? 31.659 -7.250 10.487 1.00 108.38 289 LEU A O 1
ATOM 2272 N N . GLY A 1 290 ? 30.730 -9.142 11.351 1.00 108.05 290 GLY A N 1
ATOM 2273 C CA . GLY A 1 290 ? 30.788 -8.683 12.727 1.00 114.12 290 GLY A CA 1
ATOM 2274 C C . GLY A 1 290 ? 32.178 -8.839 13.348 1.00 119.17 290 GLY A C 1
ATOM 2275 O O . GLY A 1 290 ? 33.086 -9.452 12.771 1.00 118.32 290 GLY A O 1
ATOM 2276 N N . GLU A 1 291 ? 32.353 -8.252 14.542 1.00 115.65 291 GLU A N 1
ATOM 2277 C CA . GLU A 1 291 ? 33.639 -8.408 15.218 1.00 117.09 291 GLU A CA 1
ATOM 2278 C C . GLU A 1 291 ? 33.911 -9.874 15.513 1.00 118.45 291 GLU A C 1
ATOM 2279 O O . GLU A 1 291 ? 35.071 -10.310 15.496 1.00 116.64 291 GLU A O 1
ATOM 2285 N N . LEU A 1 292 ? 32.842 -10.652 15.717 1.00 116.22 292 LEU A N 1
ATOM 2286 C CA . LEU A 1 292 ? 32.965 -12.060 16.076 1.00 116.18 292 LEU A CA 1
ATOM 2287 C C . LEU A 1 292 ? 33.535 -12.880 14.930 1.00 117.38 292 LEU A C 1
ATOM 2288 O O . LEU A 1 292 ? 34.441 -13.696 15.126 1.00 122.65 292 LEU A O 1
ATOM 2293 N N . ALA A 1 293 ? 32.994 -12.698 13.728 1.00 114.42 293 ALA A N 1
ATOM 2294 C CA . ALA A 1 293 ? 33.401 -13.545 12.619 1.00 110.49 293 ALA A CA 1
ATOM 2295 C C . ALA A 1 293 ? 34.810 -13.214 12.132 1.00 112.54 293 ALA A C 1
ATOM 2296 O O . ALA A 1 293 ? 35.544 -14.119 11.724 1.00 111.76 293 ALA A O 1
ATOM 2298 N N . GLN A 1 294 ? 35.226 -11.940 12.188 1.00 122.30 294 GLN A N 1
ATOM 2299 C CA . GLN A 1 294 ? 36.486 -11.541 11.558 1.00 123.61 294 GLN A CA 1
ATOM 2300 C C . GLN A 1 294 ? 37.715 -11.801 12.433 1.00 121.68 294 GLN A C 1
ATOM 2301 O O . GLN A 1 294 ? 38.820 -11.930 11.885 1.00 110.03 294 GLN A O 1
ATOM 2307 N N . SER A 1 295 ? 37.544 -11.874 13.768 1.00 126.89 295 SER A N 1
ATOM 2308 C CA . SER A 1 295 ? 38.578 -12.254 14.734 1.00 125.13 295 SER A CA 1
ATOM 2309 C C . SER A 1 295 ? 38.531 -13.742 15.102 1.00 127.23 295 SER A C 1
ATOM 2310 O O . SER A 1 295 ? 39.145 -14.149 16.096 1.00 131.74 295 SER A O 1
ATOM 2313 N N . GLY A 1 296 ? 37.805 -14.550 14.334 1.00 117.93 296 GLY A N 1
ATOM 2314 C CA . GLY A 1 296 ? 37.757 -15.988 14.499 1.00 109.04 296 GLY A CA 1
ATOM 2315 C C . GLY A 1 296 ? 36.998 -16.503 15.703 1.00 114.26 296 GLY A C 1
ATOM 2316 O O . GLY A 1 296 ? 37.062 -17.708 15.970 1.00 119.58 296 GLY A O 1
ATOM 2317 N N . LYS A 1 297 ? 36.282 -15.639 16.442 1.00 114.56 297 LYS A N 1
ATOM 2318 C CA . LYS A 1 297 ? 35.507 -16.084 17.607 1.00 111.42 297 LYS A CA 1
ATOM 2319 C C . LYS A 1 297 ? 34.358 -17.014 17.218 1.00 112.04 297 LYS A C 1
ATOM 2320 O O . LYS A 1 297 ? 34.020 -17.923 17.988 1.00 116.64 297 LYS A O 1
ATOM 2326 N N . VAL A 1 298 ? 33.748 -16.816 16.049 1.00 110.69 298 VAL A N 1
ATOM 2327 C CA . VAL A 1 298 ? 32.901 -17.869 15.487 1.00 107.57 298 VAL A CA 1
ATOM 2328 C C . VAL A 1 298 ? 33.364 -18.129 14.057 1.00 109.28 298 VAL A C 1
ATOM 2329 O O . VAL A 1 298 ? 33.819 -17.200 13.371 1.00 108.02 298 VAL A O 1
ATOM 2333 N N . PRO A 1 299 ? 33.299 -19.373 13.578 1.00 110.08 299 PRO A N 1
ATOM 2334 C CA . PRO A 1 299 ? 33.986 -19.743 12.334 1.00 105.17 299 PRO A CA 1
ATOM 2335 C C . PRO A 1 299 ? 33.325 -19.231 11.067 1.00 105.67 299 PRO A C 1
ATOM 2336 O O . PRO A 1 299 ? 33.691 -19.698 9.982 1.00 101.36 299 PRO A O 1
ATOM 2340 N N . PHE A 1 300 ? 32.364 -18.312 11.194 1.00 104.43 300 PHE A N 1
ATOM 2341 C CA . PHE A 1 300 ? 31.519 -17.883 10.081 1.00 99.17 300 PHE A CA 1
ATOM 2342 C C . PHE A 1 300 ? 32.091 -16.640 9.394 1.00 94.68 300 PHE A C 1
ATOM 2343 O O . PHE A 1 300 ? 31.487 -15.576 9.416 1.00 99.95 300 PHE A O 1
ATOM 2351 N N . ALA A 1 301 ? 33.266 -16.775 8.776 1.00 87.55 301 ALA A N 1
ATOM 2352 C CA . ALA A 1 301 ? 33.773 -15.674 7.959 1.00 92.11 301 ALA A CA 1
ATOM 2353 C C . ALA A 1 301 ? 34.914 -16.092 7.044 1.00 97.07 301 ALA A C 1
ATOM 2354 O O . ALA A 1 301 ? 36.034 -15.577 7.179 1.00 105.11 301 ALA A O 1
ATOM 2356 N N . PRO A 1 302 ? 34.669 -16.974 6.069 1.00 93.32 302 PRO A N 1
ATOM 2357 C CA . PRO A 1 302 ? 33.376 -17.589 5.771 1.00 89.68 302 PRO A CA 1
ATOM 2358 C C . PRO A 1 302 ? 33.152 -18.942 6.460 1.00 100.59 302 PRO A C 1
ATOM 2359 O O . PRO A 1 302 ? 34.112 -19.711 6.593 1.00 100.86 302 PRO A O 1
ATOM 2363 N N . TYR A 1 303 ? 31.919 -19.224 6.893 1.00 94.82 303 TYR A N 1
ATOM 2364 C CA . TYR A 1 303 ? 31.524 -20.586 7.227 1.00 87.28 303 TYR A CA 1
ATOM 2365 C C . TYR A 1 303 ? 31.192 -21.335 5.946 1.00 96.60 303 TYR A C 1
ATOM 2366 O O . TYR A 1 303 ? 30.616 -20.762 5.012 1.00 94.94 303 TYR A O 1
ATOM 2375 N N . TYR A 1 304 ? 31.578 -22.615 5.895 1.00 95.15 304 TYR A N 1
ATOM 2376 C CA . TYR A 1 304 ? 31.359 -23.467 4.728 1.00 92.23 304 TYR A CA 1
ATOM 2377 C C . TYR A 1 304 ? 30.411 -24.617 5.066 1.00 89.32 304 TYR A C 1
ATOM 2378 O O . TYR A 1 304 ? 30.601 -25.752 4.627 1.00 103.43 304 TYR A O 1
ATOM 2387 N N . GLY A 1 305 ? 29.379 -24.332 5.859 1.00 82.97 305 GLY A N 1
ATOM 2388 C CA . GLY A 1 305 ? 28.370 -25.323 6.179 1.00 83.91 305 GLY A CA 1
ATOM 2389 C C . GLY A 1 305 ? 27.217 -25.409 5.199 1.00 85.01 305 GLY A C 1
ATOM 2390 O O . GLY A 1 305 ? 26.039 -25.356 5.579 1.00 88.51 305 GLY A O 1
ATOM 2391 N N . THR A 1 306 ? 27.549 -25.537 3.920 1.00 84.95 306 THR A N 1
ATOM 2392 C CA . THR A 1 306 ? 26.586 -25.979 2.924 1.00 97.57 306 THR A CA 1
ATOM 2393 C C . THR A 1 306 ? 27.378 -26.598 1.773 1.00 94.62 306 THR A C 1
ATOM 2394 O O . THR A 1 306 ? 28.503 -26.177 1.472 1.00 90.53 306 THR A O 1
ATOM 2398 N N . VAL A 1 307 ? 26.800 -27.637 1.170 1.00 90.82 307 VAL A N 1
ATOM 2399 C CA . VAL A 1 307 ? 27.388 -28.305 0.013 1.00 91.27 307 VAL A CA 1
ATOM 2400 C C . VAL A 1 307 ? 26.570 -28.107 -1.257 1.00 93.69 307 VAL A C 1
ATOM 2401 O O . VAL A 1 307 ? 26.941 -28.644 -2.308 1.00 96.68 307 VAL A O 1
ATOM 2405 N N . ASP A 1 308 ? 25.474 -27.344 -1.204 1.00 96.86 308 ASP A N 1
ATOM 2406 C CA . ASP A 1 308 ? 24.746 -27.007 -2.424 1.00 94.02 308 ASP A CA 1
ATOM 2407 C C . ASP A 1 308 ? 25.335 -25.792 -3.117 1.00 93.90 308 ASP A C 1
ATOM 2408 O O . ASP A 1 308 ? 25.372 -25.746 -4.350 1.00 91.77 308 ASP A O 1
ATOM 2413 N N . ALA A 1 309 ? 25.805 -24.809 -2.333 1.00 96.14 309 ALA A N 1
ATOM 2414 C CA . ALA A 1 309 ? 26.340 -23.565 -2.881 1.00 92.01 309 ALA A CA 1
ATOM 2415 C C . ALA A 1 309 ? 27.539 -23.785 -3.786 1.00 98.77 309 ALA A C 1
ATOM 2416 O O . ALA A 1 309 ? 28.047 -22.810 -4.354 1.00 102.63 309 ALA A O 1
ATOM 2418 N N . THR A 1 310 ? 28.018 -25.016 -3.928 1.00 93.86 310 THR A N 1
ATOM 2419 C CA . THR A 1 310 ? 29.199 -25.178 -4.760 1.00 99.44 310 THR A CA 1
ATOM 2420 C C . THR A 1 310 ? 28.800 -25.588 -6.183 1.00 99.78 310 THR A C 1
ATOM 2421 O O . THR A 1 310 ? 29.249 -24.945 -7.144 1.00 98.19 310 THR A O 1
ATOM 2425 N N . PRO A 1 311 ? 27.955 -26.610 -6.384 1.00 97.01 311 PRO A N 1
ATOM 2426 C CA . PRO A 1 311 ? 27.430 -26.824 -7.746 1.00 99.28 311 PRO A CA 1
ATOM 2427 C C . PRO A 1 311 ? 26.519 -25.698 -8.206 1.00 99.02 311 PRO A C 1
ATOM 2428 O O . PRO A 1 311 ? 26.429 -25.451 -9.420 1.00 92.99 311 PRO A O 1
ATOM 2432 N N . LEU A 1 312 ? 25.835 -25.023 -7.266 1.00 97.20 312 LEU A N 1
ATOM 2433 C CA . LEU A 1 312 ? 25.005 -23.873 -7.615 1.00 87.75 312 LEU A CA 1
ATOM 2434 C C . LEU A 1 312 ? 25.845 -22.768 -8.228 1.00 86.56 312 LEU A C 1
ATOM 2435 O O . LEU A 1 312 ? 25.494 -22.227 -9.284 1.00 85.95 312 LEU A O 1
ATOM 2440 N N . TYR A 1 313 ? 26.983 -22.460 -7.598 1.00 85.74 313 TYR A N 1
ATOM 2441 C CA . TYR A 1 313 ? 27.855 -21.391 -8.071 1.00 87.89 313 TYR A CA 1
ATOM 2442 C C . TYR A 1 313 ? 28.221 -21.579 -9.536 1.00 91.85 313 TYR A C 1
ATOM 2443 O O . TYR A 1 313 ? 28.293 -20.608 -10.298 1.00 90.35 313 TYR A O 1
ATOM 2452 N N . VAL A 1 314 ? 28.447 -22.819 -9.956 1.00 92.31 314 VAL A N 1
ATOM 2453 C CA . VAL A 1 314 ? 28.899 -23.021 -11.324 1.00 95.11 314 VAL A CA 1
ATOM 2454 C C . VAL A 1 314 ? 27.722 -23.091 -12.297 1.00 97.28 314 VAL A C 1
ATOM 2455 O O . VAL A 1 314 ? 27.785 -22.515 -13.390 1.00 92.31 314 VAL A O 1
ATOM 2459 N N . ALA A 1 315 ? 26.612 -23.738 -11.918 1.00 94.83 315 ALA A N 1
ATOM 2460 C CA . ALA A 1 315 ? 25.417 -23.686 -12.755 1.00 92.12 315 ALA A CA 1
ATOM 2461 C C . ALA A 1 315 ? 25.051 -22.242 -13.065 1.00 93.18 315 ALA A C 1
ATOM 2462 O O . ALA A 1 315 ? 24.871 -21.873 -14.235 1.00 90.59 315 ALA A O 1
ATOM 2464 N N . LEU A 1 316 ? 25.003 -21.399 -12.022 1.00 87.46 316 LEU A N 1
ATOM 2465 C CA . LEU A 1 316 ? 24.646 -19.999 -12.202 1.00 77.85 316 LEU A CA 1
ATOM 2466 C C . LEU A 1 316 ? 25.548 -19.339 -13.219 1.00 88.00 316 LEU A C 1
ATOM 2467 O O . LEU A 1 316 ? 25.070 -18.612 -14.095 1.00 94.65 316 LEU A O 1
ATOM 2472 N N . ALA A 1 317 ? 26.857 -19.597 -13.142 1.00 90.98 317 ALA A N 1
ATOM 2473 C CA . ALA A 1 317 ? 27.770 -19.042 -14.140 1.00 88.50 317 ALA A CA 1
ATOM 2474 C C . ALA A 1 317 ? 27.431 -19.567 -15.537 1.00 90.88 317 ALA A C 1
ATOM 2475 O O . ALA A 1 317 ? 27.305 -18.788 -16.491 1.00 84.07 317 ALA A O 1
ATOM 2477 N N . GLY A 1 318 ? 27.233 -20.885 -15.665 1.00 90.37 318 GLY A N 1
ATOM 2478 C CA . GLY A 1 318 ? 26.769 -21.437 -16.927 1.00 93.11 318 GLY A CA 1
ATOM 2479 C C . GLY A 1 318 ? 25.495 -20.778 -17.419 1.00 99.44 318 GLY A C 1
ATOM 2480 O O . GLY A 1 318 ? 25.346 -20.504 -18.613 1.00 104.67 318 GLY A O 1
ATOM 2481 N N . GLU A 1 319 ? 24.564 -20.498 -16.502 1.00 100.28 319 GLU A N 1
ATOM 2482 C CA . GLU A 1 319 ? 23.385 -19.701 -16.851 1.00 99.54 319 GLU A CA 1
ATOM 2483 C C . GLU A 1 319 ? 23.754 -18.249 -17.171 1.00 98.54 319 GLU A C 1
ATOM 2484 O O . GLU A 1 319 ? 23.357 -17.726 -18.219 1.00 96.11 319 GLU A O 1
ATOM 2490 N N . TYR A 1 320 ? 24.501 -17.574 -16.275 1.00 91.77 320 TYR A N 1
ATOM 2491 C CA . TYR A 1 320 ? 24.884 -16.180 -16.526 1.00 98.81 320 TYR A CA 1
ATOM 2492 C C . TYR A 1 320 ? 25.431 -16.018 -17.944 1.00 102.90 320 TYR A C 1
ATOM 2493 O O . TYR A 1 320 ? 24.970 -15.157 -18.702 1.00 101.82 320 TYR A O 1
ATOM 2502 N N . LEU A 1 321 ? 26.359 -16.885 -18.352 1.00 99.97 321 LEU A N 1
ATOM 2503 C CA . LEU A 1 321 ? 26.897 -16.772 -19.702 1.00 99.81 321 LEU A CA 1
ATOM 2504 C C . LEU A 1 321 ? 25.827 -17.036 -20.749 1.00 102.51 321 LEU A C 1
ATOM 2505 O O . LEU A 1 321 ? 25.834 -16.397 -21.809 1.00 107.16 321 LEU A O 1
ATOM 2510 N N . ARG A 1 322 ? 24.887 -17.949 -20.456 1.00 99.74 322 ARG A N 1
ATOM 2511 C CA . ARG A 1 322 ? 23.793 -18.221 -21.387 1.00 99.13 322 ARG A CA 1
ATOM 2512 C C . ARG A 1 322 ? 22.930 -16.979 -21.640 1.00 102.15 322 ARG A C 1
ATOM 2513 O O . ARG A 1 322 ? 22.319 -16.851 -22.710 1.00 107.42 322 ARG A O 1
ATOM 2521 N N . TRP A 1 323 ? 22.864 -16.062 -20.672 1.00 99.57 323 TRP A N 1
ATOM 2522 C CA . TRP A 1 323 ? 22.105 -14.820 -20.780 1.00 97.60 323 TRP A CA 1
ATOM 2523 C C . TRP A 1 323 ? 22.977 -13.634 -21.192 1.00 102.66 323 TRP A C 1
ATOM 2524 O O . TRP A 1 323 ? 22.595 -12.859 -22.071 1.00 106.05 323 TRP A O 1
ATOM 2535 N N . THR A 1 324 ? 24.155 -13.477 -20.592 1.00 102.34 324 THR A N 1
ATOM 2536 C CA . THR A 1 324 ? 24.903 -12.239 -20.781 1.00 98.26 324 THR A CA 1
ATOM 2537 C C . THR A 1 324 ? 25.798 -12.276 -22.010 1.00 101.08 324 THR A C 1
ATOM 2538 O O . THR A 1 324 ? 25.859 -11.306 -22.766 1.00 97.71 324 THR A O 1
ATOM 2542 N N . GLY A 1 325 ? 26.538 -13.364 -22.198 1.00 106.91 325 GLY A N 1
ATOM 2543 C CA . GLY A 1 325 ? 27.653 -13.368 -23.133 1.00 107.81 325 GLY A CA 1
ATOM 2544 C C . GLY A 1 325 ? 28.938 -12.788 -22.581 1.00 113.08 325 GLY A C 1
ATOM 2545 O O . GLY A 1 325 ? 29.925 -12.700 -23.319 1.00 116.31 325 GLY A O 1
ATOM 2546 N N . ASP A 1 326 ? 28.961 -12.408 -21.299 1.00 109.62 326 ASP A N 1
ATOM 2547 C CA . ASP A 1 326 ? 30.088 -11.713 -20.665 1.00 111.64 326 ASP A CA 1
ATOM 2548 C C . ASP A 1 326 ? 31.241 -12.698 -20.402 1.00 110.68 326 ASP A C 1
ATOM 2549 O O . ASP A 1 326 ? 31.583 -13.033 -19.263 1.00 111.85 326 ASP A O 1
ATOM 2554 N N . ARG A 1 327 ? 31.864 -13.165 -21.496 1.00 110.09 327 ARG A N 1
ATOM 2555 C CA . ARG A 1 327 ? 32.942 -14.149 -21.355 1.00 110.54 327 ARG A CA 1
ATOM 2556 C C . ARG A 1 327 ? 34.190 -13.552 -20.716 1.00 109.22 327 ARG A C 1
ATOM 2557 O O . ARG A 1 327 ? 35.046 -14.308 -20.243 1.00 113.05 327 ARG A O 1
ATOM 2565 N N . LYS A 1 328 ? 34.309 -12.219 -20.699 1.00 109.40 328 LYS A N 1
ATOM 2566 C CA . LYS A 1 328 ? 35.369 -11.558 -19.938 1.00 112.75 328 LYS A CA 1
ATOM 2567 C C . LYS A 1 328 ? 35.385 -12.052 -18.502 1.00 110.21 328 LYS A C 1
ATOM 2568 O O . LYS A 1 328 ? 36.427 -12.466 -17.984 1.00 111.88 328 LYS A O 1
ATOM 2574 N N . LEU A 1 329 ? 34.224 -12.015 -17.849 1.00 112.89 329 LEU A N 1
ATOM 2575 C CA . LEU A 1 329 ? 34.144 -12.338 -16.433 1.00 113.76 329 LEU A CA 1
ATOM 2576 C C . LEU A 1 329 ? 34.516 -13.794 -16.165 1.00 111.01 329 LEU A C 1
ATOM 2577 O O . LEU A 1 329 ? 35.212 -14.085 -15.186 1.00 111.92 329 LEU A O 1
ATOM 2582 N N . ILE A 1 330 ? 34.086 -14.723 -17.033 1.00 111.05 330 ILE A N 1
ATOM 2583 C CA . ILE A 1 330 ? 34.133 -16.146 -16.676 1.00 117.03 330 ILE A CA 1
ATOM 2584 C C . ILE A 1 330 ? 35.565 -16.679 -16.715 1.00 113.91 330 ILE A C 1
ATOM 2585 O O . ILE A 1 330 ? 35.909 -17.595 -15.959 1.00 116.33 330 ILE A O 1
ATOM 2590 N N . GLU A 1 331 ? 36.429 -16.130 -17.581 1.00 109.52 331 GLU A N 1
ATOM 2591 C CA . GLU A 1 331 ? 37.825 -16.519 -17.457 1.00 111.56 331 GLU A CA 1
ATOM 2592 C C . GLU A 1 331 ? 38.617 -15.581 -16.543 1.00 116.58 331 GLU A C 1
ATOM 2593 O O . GLU A 1 331 ? 39.757 -15.901 -16.206 1.00 124.40 331 GLU A O 1
ATOM 2599 N N . GLU A 1 332 ? 38.031 -14.461 -16.094 1.00 113.21 332 GLU A N 1
ATOM 2600 C CA . GLU A 1 332 ? 38.471 -13.881 -14.822 1.00 115.58 332 GLU A CA 1
ATOM 2601 C C . GLU A 1 332 ? 38.156 -14.819 -13.668 1.00 114.49 332 GLU A C 1
ATOM 2602 O O . GLU A 1 332 ? 38.819 -14.768 -12.621 1.00 122.25 332 GLU A O 1
ATOM 2608 N N . LEU A 1 333 ? 37.178 -15.699 -13.854 1.00 110.01 333 LEU A N 1
ATOM 2609 C CA . LEU A 1 333 ? 36.765 -16.630 -12.818 1.00 114.80 333 LEU A CA 1
ATOM 2610 C C . LEU A 1 333 ? 37.049 -18.101 -13.136 1.00 113.69 333 LEU A C 1
ATOM 2611 O O . LEU A 1 333 ? 36.657 -18.959 -12.344 1.00 111.85 333 LEU A O 1
ATOM 2616 N N . ARG A 1 334 ? 37.708 -18.438 -14.265 1.00 109.51 334 ARG A N 1
ATOM 2617 C CA . ARG A 1 334 ? 37.862 -19.858 -14.594 1.00 112.16 334 ARG A CA 1
ATOM 2618 C C . ARG A 1 334 ? 38.933 -20.574 -13.788 1.00 114.45 334 ARG A C 1
ATOM 2619 O O . ARG A 1 334 ? 38.905 -21.803 -13.678 1.00 109.10 334 ARG A O 1
ATOM 2627 N N . PRO A 1 335 ? 39.918 -19.873 -13.253 1.00 114.87 335 PRO A N 1
ATOM 2628 C CA . PRO A 1 335 ? 40.644 -20.471 -12.133 1.00 114.67 335 PRO A CA 1
ATOM 2629 C C . PRO A 1 335 ? 39.724 -20.792 -10.962 1.00 110.88 335 PRO A C 1
ATOM 2630 O O . PRO A 1 335 ? 39.757 -21.912 -10.428 1.00 107.83 335 PRO A O 1
ATOM 2634 N N . ASN A 1 336 ? 38.875 -19.836 -10.571 1.00 109.42 336 ASN A N 1
ATOM 2635 C CA . ASN A 1 336 ? 37.844 -20.123 -9.580 1.00 107.10 336 ASN A CA 1
ATOM 2636 C C . ASN A 1 336 ? 36.967 -21.305 -9.996 1.00 105.03 336 ASN A C 1
ATOM 2637 O O . ASN A 1 336 ? 36.577 -22.113 -9.142 1.00 100.55 336 ASN A O 1
ATOM 2642 N N . LEU A 1 337 ? 36.688 -21.447 -11.303 1.00 104.57 337 LEU A N 1
ATOM 2643 C CA . LEU A 1 337 ? 35.644 -22.352 -11.790 1.00 105.22 337 LEU A CA 1
ATOM 2644 C C . LEU A 1 337 ? 36.126 -23.802 -11.863 1.00 104.65 337 LEU A C 1
ATOM 2645 O O . LEU A 1 337 ? 35.361 -24.731 -11.572 1.00 101.81 337 LEU A O 1
ATOM 2650 N N . THR A 1 338 ? 37.385 -24.011 -12.260 1.00 108.53 338 THR A N 1
ATOM 2651 C CA . THR A 1 338 ? 37.956 -25.353 -12.264 1.00 103.98 338 THR A CA 1
ATOM 2652 C C . THR A 1 338 ? 38.150 -25.865 -10.841 1.00 106.69 338 THR A C 1
ATOM 2653 O O . THR A 1 338 ? 37.889 -27.042 -10.559 1.00 104.71 338 THR A O 1
ATOM 2657 N N . ALA A 1 339 ? 38.601 -24.986 -9.930 1.00 104.36 339 ALA A N 1
ATOM 2658 C CA . ALA A 1 339 ? 38.759 -25.371 -8.529 1.00 105.47 339 ALA A CA 1
ATOM 2659 C C . ALA A 1 339 ? 37.421 -25.735 -7.908 1.00 106.33 339 ALA A C 1
ATOM 2660 O O . ALA A 1 339 ? 37.369 -26.481 -6.920 1.00 104.76 339 ALA A O 1
ATOM 2662 N N . ALA A 1 340 ? 36.336 -25.200 -8.472 1.00 109.01 340 ALA A N 1
ATOM 2663 C CA . ALA A 1 340 ? 34.994 -25.602 -8.081 1.00 103.23 340 ALA A CA 1
ATOM 2664 C C . ALA A 1 340 ? 34.694 -27.022 -8.541 1.00 110.74 340 ALA A C 1
ATOM 2665 O O . ALA A 1 340 ? 34.290 -27.869 -7.736 1.00 107.53 340 ALA A O 1
ATOM 2667 N N . VAL A 1 341 ? 34.898 -27.306 -9.836 1.00 112.91 341 VAL A N 1
ATOM 2668 C CA . VAL A 1 341 ? 34.531 -28.618 -10.370 1.00 109.88 341 VAL A CA 1
ATOM 2669 C C . VAL A 1 341 ? 35.475 -29.723 -9.921 1.00 113.11 341 VAL A C 1
ATOM 2670 O O . VAL A 1 341 ? 35.091 -30.896 -9.962 1.00 117.12 341 VAL A O 1
ATOM 2674 N N . GLU A 1 342 ? 36.707 -29.409 -9.515 1.00 112.41 342 GLU A N 1
ATOM 2675 C CA . GLU A 1 342 ? 37.507 -30.465 -8.908 1.00 104.20 342 GLU A CA 1
ATOM 2676 C C . GLU A 1 342 ? 37.113 -30.720 -7.450 1.00 113.38 342 GLU A C 1
ATOM 2677 O O . GLU A 1 342 ? 37.415 -31.796 -6.921 1.00 116.80 342 GLU A O 1
ATOM 2683 N N . TRP A 1 343 ? 36.402 -29.785 -6.802 1.00 119.80 343 TRP A N 1
ATOM 2684 C CA . TRP A 1 343 ? 35.758 -30.094 -5.521 1.00 116.75 343 TRP A CA 1
ATOM 2685 C C . TRP A 1 343 ? 34.535 -30.982 -5.728 1.00 111.13 343 TRP A C 1
ATOM 2686 O O . TRP A 1 343 ? 34.281 -31.901 -4.935 1.00 108.27 343 TRP A O 1
ATOM 2697 N N . ILE A 1 344 ? 33.762 -30.709 -6.782 1.00 106.98 344 ILE A N 1
ATOM 2698 C CA . ILE A 1 344 ? 32.595 -31.526 -7.092 1.00 107.91 344 ILE A CA 1
ATOM 2699 C C . ILE A 1 344 ? 33.011 -32.980 -7.273 1.00 115.99 344 ILE A C 1
ATOM 2700 O O . ILE A 1 344 ? 32.553 -33.876 -6.547 1.00 109.77 344 ILE A O 1
ATOM 2705 N N . LEU A 1 345 ? 33.935 -33.215 -8.221 1.00 119.40 345 LEU A N 1
ATOM 2706 C CA . LEU A 1 345 ? 34.206 -34.555 -8.737 1.00 108.87 345 LEU A CA 1
ATOM 2707 C C . LEU A 1 345 ? 34.893 -35.434 -7.700 1.00 113.20 345 LEU A C 1
ATOM 2708 O O . LEU A 1 345 ? 34.577 -36.629 -7.587 1.00 114.51 345 LEU A O 1
ATOM 2713 N N . LYS A 1 346 ? 35.839 -34.872 -6.939 1.00 104.70 346 LYS A N 1
ATOM 2714 C CA . LYS A 1 346 ? 36.441 -35.654 -5.869 1.00 109.29 346 LYS A CA 1
ATOM 2715 C C . LYS A 1 346 ? 35.515 -35.798 -4.663 1.00 110.90 346 LYS A C 1
ATOM 2716 O O . LYS A 1 346 ? 35.758 -36.664 -3.819 1.00 118.49 346 LYS A O 1
ATOM 2722 N N . LYS A 1 347 ? 34.446 -35.010 -4.567 1.00 109.73 347 LYS A N 1
ATOM 2723 C CA . LYS A 1 347 ? 33.405 -35.360 -3.611 1.00 107.65 347 LYS A CA 1
ATOM 2724 C C . LYS A 1 347 ? 32.421 -36.353 -4.196 1.00 106.37 347 LYS A C 1
ATOM 2725 O O . LYS A 1 347 ? 31.566 -36.871 -3.463 1.00 104.87 347 LYS A O 1
ATOM 2731 N N . LEU A 1 348 ? 32.536 -36.606 -5.506 1.00 112.12 348 LEU A N 1
ATOM 2732 C CA . LEU A 1 348 ? 31.925 -37.708 -6.236 1.00 117.07 348 LEU A CA 1
ATOM 2733 C C . LEU A 1 348 ? 32.832 -38.914 -6.344 1.00 111.90 348 LEU A C 1
ATOM 2734 O O . LEU A 1 348 ? 32.395 -39.958 -6.840 1.00 111.90 348 LEU A O 1
ATOM 2739 N N . ASP A 1 349 ? 34.080 -38.774 -5.905 1.00 109.83 349 ASP A N 1
ATOM 2740 C CA . ASP A 1 349 ? 34.886 -39.938 -5.579 1.00 113.87 349 ASP A CA 1
ATOM 2741 C C . ASP A 1 349 ? 34.077 -40.901 -4.728 1.00 117.75 349 ASP A C 1
ATOM 2742 O O . ASP A 1 349 ? 34.130 -42.125 -4.917 1.00 114.48 349 ASP A O 1
ATOM 2747 N N . ASP A 1 350 ? 33.301 -40.347 -3.793 1.00 115.82 350 ASP A N 1
ATOM 2748 C CA . ASP A 1 350 ? 32.487 -41.157 -2.907 1.00 110.38 350 ASP A CA 1
ATOM 2749 C C . ASP A 1 350 ? 31.239 -41.693 -3.595 1.00 114.06 350 ASP A C 1
ATOM 2750 O O . ASP A 1 350 ? 30.717 -42.732 -3.179 1.00 121.77 350 ASP A O 1
ATOM 2755 N N . GLY A 1 351 ? 30.729 -41.005 -4.621 1.00 109.34 351 GLY A N 1
ATOM 2756 C CA . GLY A 1 351 ? 29.542 -41.495 -5.306 1.00 110.39 351 GLY A CA 1
ATOM 2757 C C . GLY A 1 351 ? 28.375 -40.531 -5.404 1.00 112.27 351 GLY A C 1
ATOM 2758 O O . GLY A 1 351 ? 27.750 -40.429 -6.466 1.00 114.52 351 GLY A O 1
ATOM 2759 N N . TYR A 1 352 ? 28.044 -39.852 -4.304 1.00 114.57 352 TYR A N 1
ATOM 2760 C CA . TYR A 1 352 ? 27.151 -38.683 -4.281 1.00 107.52 352 TYR A CA 1
ATOM 2761 C C . TYR A 1 352 ? 27.865 -37.553 -3.529 1.00 100.35 352 TYR A C 1
ATOM 2762 O O . TYR A 1 352 ? 28.932 -37.756 -2.936 1.00 99.66 352 TYR A O 1
ATOM 2771 N N . ILE A 1 353 ? 27.343 -36.335 -3.613 1.00 95.48 353 ILE A N 1
ATOM 2772 C CA . ILE A 1 353 ? 27.863 -35.285 -2.758 1.00 100.86 353 ILE A CA 1
ATOM 2773 C C . ILE A 1 353 ? 27.056 -35.301 -1.473 1.00 101.21 353 ILE A C 1
ATOM 2774 O O . ILE A 1 353 ? 25.818 -35.228 -1.491 1.00 88.51 353 ILE A O 1
ATOM 2779 N N . THR A 1 354 ? 27.768 -35.403 -0.358 1.00 102.11 354 THR A N 1
ATOM 2780 C CA . THR A 1 354 ? 27.137 -35.601 0.924 1.00 94.58 354 THR A CA 1
ATOM 2781 C C . THR A 1 354 ? 27.783 -34.701 1.968 1.00 85.47 354 THR A C 1
ATOM 2782 O O . THR A 1 354 ? 28.910 -34.224 1.811 1.00 89.59 354 THR A O 1
ATOM 2786 N N . TYR A 1 355 ? 27.025 -34.473 3.031 1.00 84.91 355 TYR A N 1
ATOM 2787 C CA . TYR A 1 355 ? 27.379 -33.602 4.139 1.00 87.68 355 TYR A CA 1
ATOM 2788 C C . TYR A 1 355 ? 27.206 -34.383 5.429 1.00 86.08 355 TYR A C 1
ATOM 2789 O O . TYR A 1 355 ? 26.507 -35.405 5.482 1.00 84.01 355 TYR A O 1
ATOM 2798 N N . VAL A 1 356 ? 27.809 -33.862 6.488 1.00 84.85 356 VAL A N 1
ATOM 2799 C CA . VAL A 1 356 ? 27.670 -34.503 7.787 1.00 88.43 356 VAL A CA 1
ATOM 2800 C C . VAL A 1 356 ? 27.171 -33.443 8.762 1.00 83.99 356 VAL A C 1
ATOM 2801 O O . VAL A 1 356 ? 27.673 -32.310 8.723 1.00 90.82 356 VAL A O 1
ATOM 2805 N N . PRO A 1 357 ? 26.174 -33.735 9.606 1.00 80.56 357 PRO A N 1
ATOM 2806 C CA . PRO A 1 357 ? 25.708 -32.729 10.566 1.00 83.88 357 PRO A CA 1
ATOM 2807 C C . PRO A 1 357 ? 26.881 -32.086 11.293 1.00 87.29 357 PRO A C 1
ATOM 2808 O O . PRO A 1 357 ? 27.850 -32.750 11.647 1.00 96.91 357 PRO A O 1
ATOM 2812 N N . GLY A 1 358 ? 26.816 -30.773 11.455 1.00 92.36 358 GLY A N 1
ATOM 2813 C CA . GLY A 1 358 ? 27.862 -30.020 12.116 1.00 88.05 358 GLY A CA 1
ATOM 2814 C C . GLY A 1 358 ? 27.263 -28.979 13.040 1.00 91.93 358 GLY A C 1
ATOM 2815 O O . GLY A 1 358 ? 26.412 -29.310 13.870 1.00 90.92 358 GLY A O 1
ATOM 2816 N N . ILE A 1 359 ? 27.689 -27.720 12.903 1.00 95.75 359 ILE A N 1
ATOM 2817 C CA . ILE A 1 359 ? 27.051 -26.632 13.645 1.00 88.77 359 ILE A CA 1
ATOM 2818 C C . ILE A 1 359 ? 25.568 -26.533 13.281 1.00 97.19 359 ILE A C 1
ATOM 2819 O O . ILE A 1 359 ? 24.704 -26.430 14.167 1.00 94.14 359 ILE A O 1
ATOM 2824 N N . LEU A 1 360 ? 25.245 -26.576 11.976 1.00 92.55 360 LEU A N 1
ATOM 2825 C CA . LEU A 1 360 ? 23.870 -26.661 11.491 1.00 82.69 360 LEU A CA 1
ATOM 2826 C C . LEU A 1 360 ? 23.467 -28.120 11.297 1.00 78.98 360 LEU A C 1
ATOM 2827 O O . LEU A 1 360 ? 24.282 -28.961 10.920 1.00 81.28 360 LEU A O 1
ATOM 2832 N N . GLY A 1 361 ? 22.187 -28.405 11.542 1.00 89.81 361 GLY A N 1
ATOM 2833 C CA . GLY A 1 361 ? 21.724 -29.789 11.544 1.00 95.95 361 GLY A CA 1
ATOM 2834 C C . GLY A 1 361 ? 21.826 -30.460 10.183 1.00 98.04 361 GLY A C 1
ATOM 2835 O O . GLY A 1 361 ? 22.065 -31.674 10.087 1.00 86.49 361 GLY A O 1
ATOM 2836 N N . ASN A 1 362 ? 21.629 -29.683 9.115 1.00 94.42 362 ASN A N 1
ATOM 2837 C CA . ASN A 1 362 ? 21.831 -30.109 7.738 1.00 86.35 362 ASN A CA 1
ATOM 2838 C C . ASN A 1 362 ? 22.704 -29.065 7.026 1.00 87.31 362 ASN A C 1
ATOM 2839 O O . ASN A 1 362 ? 23.072 -28.032 7.601 1.00 91.57 362 ASN A O 1
ATOM 2844 N N 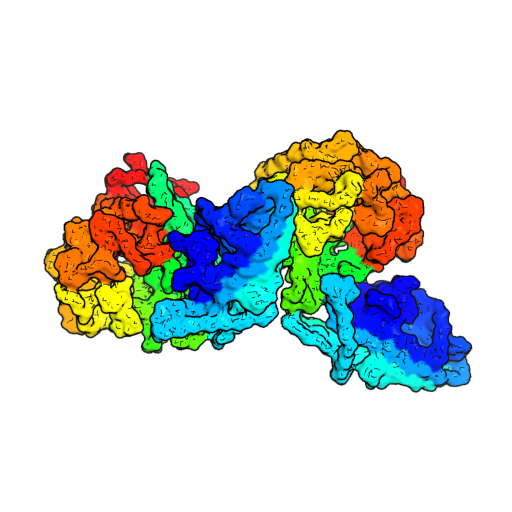. LYS A 1 363 ? 23.062 -29.334 5.763 1.00 80.88 363 LYS A N 1
ATOM 2845 C CA . LYS A 1 363 ? 23.775 -28.357 4.940 1.00 77.48 363 LYS A CA 1
ATOM 2846 C C . LYS A 1 363 ? 23.225 -28.311 3.516 1.00 86.22 363 LYS A C 1
ATOM 2847 O O . LYS A 1 363 ? 23.985 -28.136 2.561 1.00 91.44 363 LYS A O 1
ATOM 2853 N N . GLY A 1 364 ? 21.916 -28.483 3.359 1.00 81.61 364 GLY A N 1
ATOM 2854 C CA . GLY A 1 364 ? 21.210 -28.058 2.168 1.00 82.78 364 GLY A CA 1
ATOM 2855 C C . GLY A 1 364 ? 20.477 -26.763 2.441 1.00 86.70 364 GLY A C 1
ATOM 2856 O O . GLY A 1 364 ? 20.841 -25.994 3.335 1.00 85.44 364 GLY A O 1
ATOM 2857 N N . TRP A 1 365 ? 19.405 -26.526 1.672 1.00 89.11 365 TRP A N 1
ATOM 2858 C CA . TRP A 1 365 ? 18.599 -25.336 1.939 1.00 82.29 365 TRP A CA 1
ATOM 2859 C C . TRP A 1 365 ? 17.683 -25.543 3.145 1.00 86.75 365 TRP A C 1
ATOM 2860 O O . TRP A 1 365 ? 17.366 -24.570 3.849 1.00 88.97 365 TRP A O 1
ATOM 2871 N N . LYS A 1 366 ? 17.284 -26.790 3.429 1.00 77.18 366 LYS A N 1
ATOM 2872 C CA . LYS A 1 366 ? 16.568 -27.119 4.666 1.00 78.02 366 LYS A CA 1
ATOM 2873 C C . LYS A 1 366 ? 17.588 -27.351 5.780 1.00 82.61 366 LYS A C 1
ATOM 2874 O O . LYS A 1 366 ? 17.778 -28.459 6.282 1.00 88.69 366 LYS A O 1
ATOM 2880 N N . ASP A 1 367 ? 18.249 -26.268 6.173 1.00 82.88 367 ASP A N 1
ATOM 2881 C CA . ASP A 1 367 ? 19.388 -26.344 7.076 1.00 84.02 367 ASP A CA 1
ATOM 2882 C C . ASP A 1 367 ? 19.001 -26.376 8.566 1.00 88.74 367 ASP A C 1
ATOM 2883 O O . ASP A 1 367 ? 19.878 -26.147 9.412 1.00 91.36 367 ASP A O 1
ATOM 2888 N N . SER A 1 368 ? 17.743 -26.662 8.915 1.00 85.20 368 SER A N 1
ATOM 2889 C CA . SER A 1 368 ? 17.371 -26.798 10.319 1.00 83.71 368 SER A CA 1
ATOM 2890 C C . SER A 1 368 ? 17.586 -28.238 10.793 1.00 99.54 368 SER A C 1
ATOM 2891 O O . SER A 1 368 ? 17.817 -29.160 10.002 1.00 98.23 368 SER A O 1
ATOM 2894 N N . ARG A 1 369 ? 17.481 -28.435 12.112 1.00 100.43 369 ARG A N 1
ATOM 2895 C CA . ARG A 1 369 ? 17.858 -29.723 12.671 1.00 86.83 369 ARG A CA 1
ATOM 2896 C C . ARG A 1 369 ? 16.781 -30.776 12.494 1.00 84.00 369 ARG A C 1
ATOM 2897 O O . ARG A 1 369 ? 17.105 -31.965 12.475 1.00 97.00 369 ARG A O 1
ATOM 2905 N N . ASP A 1 370 ? 15.524 -30.392 12.318 1.00 75.56 370 ASP A N 1
ATOM 2906 C CA . ASP A 1 370 ? 14.500 -31.377 11.987 1.00 86.95 370 ASP A CA 1
ATOM 2907 C C . ASP A 1 370 ? 14.018 -31.275 10.539 1.00 87.80 370 ASP A C 1
ATOM 2908 O O . ASP A 1 370 ? 12.917 -31.741 10.220 1.00 78.56 370 ASP A O 1
ATOM 2913 N N . GLY A 1 371 ? 14.822 -30.692 9.651 1.00 85.91 371 GLY A N 1
ATOM 2914 C CA . GLY A 1 371 ? 14.370 -30.464 8.291 1.00 91.84 371 GLY A CA 1
ATOM 2915 C C . GLY A 1 371 ? 14.356 -31.717 7.441 1.00 93.12 371 GLY A C 1
ATOM 2916 O O . GLY A 1 371 ? 13.436 -31.947 6.646 1.00 93.57 371 GLY A O 1
ATOM 2917 N N . ILE A 1 372 ? 15.395 -32.526 7.595 1.00 92.97 372 ILE A N 1
ATOM 2918 C CA . ILE A 1 372 ? 15.533 -33.789 6.886 1.00 90.03 372 ILE A CA 1
ATOM 2919 C C . ILE A 1 372 ? 15.075 -34.897 7.835 1.00 92.19 372 ILE A C 1
ATOM 2920 O O . ILE A 1 372 ? 15.611 -35.033 8.944 1.00 95.14 372 ILE A O 1
ATOM 2925 N N . ILE A 1 373 ? 14.054 -35.657 7.426 1.00 89.38 373 ILE A N 1
ATOM 2926 C CA . ILE A 1 373 ? 13.435 -36.697 8.244 1.00 97.22 373 ILE A CA 1
ATOM 2927 C C . ILE A 1 373 ? 13.393 -38.004 7.444 1.00 96.91 373 ILE A C 1
ATOM 2928 O O . ILE A 1 373 ? 13.810 -38.054 6.289 1.00 99.13 373 ILE A O 1
ATOM 2933 N N . ASP A 1 374 ? 12.884 -39.073 8.073 1.00 100.71 374 ASP A N 1
ATOM 2934 C CA . ASP A 1 374 ? 12.708 -40.372 7.419 1.00 92.77 374 ASP A CA 1
ATOM 2935 C C . ASP A 1 374 ? 11.224 -40.631 7.204 1.00 95.26 374 ASP A C 1
ATOM 2936 O O . ASP A 1 374 ? 10.393 -39.724 7.322 1.00 102.25 374 ASP A O 1
ATOM 2941 N N . GLU A 1 375 ? 10.882 -41.896 6.961 1.00 96.67 375 GLU A N 1
ATOM 2942 C CA . GLU A 1 375 ? 9.484 -42.247 6.748 1.00 101.92 375 GLU A CA 1
ATOM 2943 C C . GLU A 1 375 ? 8.647 -42.098 8.007 1.00 98.66 375 GLU A C 1
ATOM 2944 O O . GLU A 1 375 ? 7.419 -42.069 7.906 1.00 109.18 375 GLU A O 1
ATOM 2950 N N . GLU A 1 376 ? 9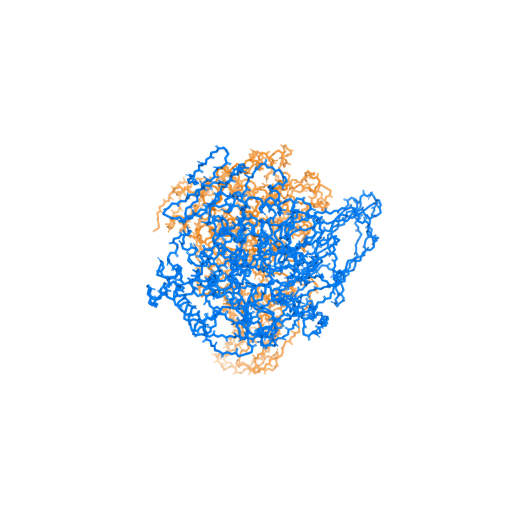.262 -42.029 9.191 1.00 91.89 376 GLU A N 1
ATOM 2951 C CA . GLU A 1 376 ? 8.493 -41.807 10.413 1.00 104.08 376 GLU A CA 1
ATOM 2952 C C . GLU A 1 376 ? 9.076 -40.675 11.258 1.00 108.46 376 GLU A C 1
ATOM 2953 O O . GLU A 1 376 ? 8.805 -40.591 12.466 1.00 107.23 376 GLU A O 1
ATOM 2959 N N . GLY A 1 377 ? 9.868 -39.799 10.643 1.00 103.79 377 GLY A N 1
ATOM 2960 C CA . GLY A 1 377 ? 10.187 -38.525 11.249 1.00 102.41 377 GLY A CA 1
ATOM 2961 C C . GLY A 1 377 ? 11.366 -38.505 12.187 1.00 101.03 377 GLY A C 1
ATOM 2962 O O . GLY A 1 377 ? 11.431 -37.631 13.057 1.00 101.85 377 GLY A O 1
ATOM 2963 N N . LYS A 1 378 ? 12.296 -39.435 12.048 1.00 91.05 378 LYS A N 1
ATOM 2964 C CA . LYS A 1 378 ? 13.538 -39.378 12.794 1.00 92.67 378 LYS A CA 1
ATOM 2965 C C . LYS A 1 378 ? 14.659 -38.950 11.854 1.00 97.12 378 LYS A C 1
ATOM 2966 O O . LYS A 1 378 ? 14.585 -39.148 10.639 1.00 101.25 378 LYS A O 1
ATOM 2972 N N . ILE A 1 379 ? 15.687 -38.331 12.410 1.00 87.20 379 ILE A N 1
ATOM 2973 C CA . ILE A 1 379 ? 16.765 -37.831 11.558 1.00 93.12 379 ILE A CA 1
ATOM 2974 C C . ILE A 1 379 ? 17.628 -39.017 11.140 1.00 96.15 379 ILE A C 1
ATOM 2975 O O . ILE A 1 379 ? 18.048 -39.794 12.006 1.00 100.33 379 ILE A O 1
ATOM 2980 N N . PRO A 1 380 ? 17.886 -39.198 9.851 1.00 93.94 380 PRO A N 1
ATOM 2981 C CA . PRO A 1 380 ? 18.496 -40.444 9.376 1.00 92.35 380 PRO A CA 1
ATOM 2982 C C . PRO A 1 380 ? 20.003 -40.454 9.595 1.00 95.03 380 PRO A C 1
ATOM 2983 O O . PRO A 1 380 ? 20.625 -39.433 9.891 1.00 100.41 380 PRO A O 1
ATOM 2987 N N . LYS A 1 381 ? 20.585 -41.641 9.452 1.00 89.81 381 LYS A N 1
ATOM 2988 C CA . LYS A 1 381 ? 22.007 -41.799 9.735 1.00 85.63 381 LYS A CA 1
ATOM 2989 C C . LYS A 1 381 ? 22.838 -41.007 8.727 1.00 84.06 381 LYS A C 1
ATOM 2990 O O . LYS A 1 381 ? 22.561 -41.052 7.520 1.00 82.34 381 LYS A O 1
ATOM 2996 N N . PRO A 1 382 ? 23.830 -40.251 9.174 1.00 80.40 382 PRO A N 1
ATOM 2997 C CA . PRO A 1 382 ? 24.704 -39.520 8.232 1.00 86.10 382 PRO A CA 1
ATOM 2998 C C . PRO A 1 382 ? 25.813 -40.407 7.685 1.00 95.17 382 PRO A C 1
ATOM 2999 O O . PRO A 1 382 ? 26.043 -41.515 8.200 1.00 97.40 382 PRO A O 1
ATOM 3003 N N . PRO A 1 383 ? 26.539 -39.964 6.627 1.00 97.40 383 PRO A N 1
ATOM 3004 C CA . PRO A 1 383 ? 26.387 -38.745 5.805 1.00 91.93 383 PRO A CA 1
ATOM 3005 C C . PRO A 1 383 ? 25.089 -38.725 4.970 1.00 86.74 383 PRO A C 1
ATOM 3006 O O . PRO A 1 383 ? 24.589 -39.795 4.663 1.00 86.65 383 PRO A O 1
ATOM 3010 N N . ILE A 1 384 ? 24.541 -37.542 4.642 1.00 91.37 384 ILE A N 1
ATOM 3011 C CA . ILE A 1 384 ? 23.277 -37.423 3.911 1.00 86.69 384 ILE A CA 1
ATOM 3012 C C . ILE A 1 384 ? 23.569 -36.949 2.497 1.00 80.67 384 ILE A C 1
ATOM 3013 O O . ILE A 1 384 ? 24.256 -35.941 2.310 1.00 86.86 384 ILE A O 1
ATOM 3018 N N . ALA A 1 385 ? 23.049 -37.666 1.497 1.00 85.87 385 ALA A N 1
ATOM 3019 C CA . ALA A 1 385 ? 23.134 -37.259 0.091 1.00 94.22 385 ALA A CA 1
ATOM 3020 C C . ALA A 1 385 ? 21.755 -36.772 -0.348 1.00 93.08 385 ALA A C 1
ATOM 3021 O O . ALA A 1 385 ? 20.845 -37.589 -0.542 1.00 99.52 385 ALA A O 1
ATOM 3023 N N . LEU A 1 386 ? 21.595 -35.449 -0.501 1.00 88.31 386 LEU A N 1
ATOM 3024 C CA . LEU A 1 386 ? 20.276 -34.863 -0.754 1.00 97.37 386 LEU A CA 1
ATOM 3025 C C . LEU A 1 386 ? 19.922 -34.845 -2.234 1.00 90.28 386 LEU A C 1
ATOM 3026 O O . LEU A 1 386 ? 20.764 -34.557 -3.093 1.00 84.36 386 LEU A O 1
ATOM 3031 N N . VAL A 1 387 ? 18.641 -35.105 -2.509 1.00 87.64 387 VAL A N 1
ATOM 3032 C CA . VAL A 1 387 ? 18.170 -35.270 -3.881 1.00 90.76 387 VAL A CA 1
ATOM 3033 C C . VAL A 1 387 ? 18.418 -34.000 -4.688 1.00 87.60 387 VAL A C 1
ATOM 3034 O O . VAL A 1 387 ? 18.922 -34.051 -5.815 1.00 83.44 387 VAL A O 1
ATOM 3038 N N . GLU A 1 388 ? 18.127 -32.837 -4.096 1.00 89.23 388 GLU A N 1
ATOM 3039 C CA . GLU A 1 388 ? 18.288 -31.568 -4.801 1.00 86.89 388 GLU A CA 1
ATOM 3040 C C . GLU A 1 388 ? 19.747 -31.290 -5.169 1.00 92.85 388 GLU A C 1
ATOM 3041 O O . GLU A 1 388 ? 20.017 -30.709 -6.227 1.00 93.12 388 GLU A O 1
ATOM 3047 N N . VAL A 1 389 ? 20.706 -31.673 -4.317 1.00 91.01 389 VAL A N 1
ATOM 3048 C CA . VAL A 1 389 ? 22.085 -31.255 -4.579 1.00 90.50 389 VAL A CA 1
ATOM 3049 C C . VAL A 1 389 ? 22.774 -32.233 -5.524 1.00 97.35 389 VAL A C 1
ATOM 3050 O O . VAL A 1 389 ? 23.817 -31.906 -6.124 1.00 93.20 389 VAL A O 1
ATOM 3054 N N . GLN A 1 390 ? 22.192 -33.421 -5.703 1.00 98.32 390 GLN A N 1
ATOM 3055 C CA . GLN A 1 390 ? 22.650 -34.292 -6.776 1.00 96.46 390 GLN A CA 1
ATOM 3056 C C . GLN A 1 390 ? 22.145 -33.804 -8.135 1.00 98.24 390 GLN A C 1
ATOM 3057 O O . GLN A 1 390 ? 22.802 -34.033 -9.157 1.00 102.28 390 GLN A O 1
ATOM 3063 N N . GLY A 1 391 ? 21.021 -33.091 -8.163 1.00 97.02 391 GLY A N 1
ATOM 3064 C CA . GLY A 1 391 ? 20.567 -32.440 -9.378 1.00 93.32 391 GLY A CA 1
ATOM 3065 C C . GLY A 1 391 ? 21.375 -31.204 -9.729 1.00 91.19 391 GLY A C 1
ATOM 3066 O O . GLY A 1 391 ? 21.706 -30.986 -10.900 1.00 88.76 391 GLY A O 1
ATOM 3067 N N . TYR A 1 392 ? 21.693 -30.371 -8.732 1.00 90.93 392 TYR A N 1
ATOM 3068 C CA . TYR A 1 392 ? 22.522 -29.205 -9.025 1.00 95.84 392 TYR A CA 1
ATOM 3069 C C . TYR A 1 392 ? 23.862 -29.639 -9.599 1.00 89.60 392 TYR A C 1
ATOM 3070 O O . TYR A 1 392 ? 24.466 -28.912 -10.389 1.00 91.55 392 TYR A O 1
ATOM 3079 N N . THR A 1 393 ? 24.319 -30.837 -9.240 1.00 94.32 393 THR A N 1
ATOM 3080 C CA . THR A 1 393 ? 25.637 -31.313 -9.648 1.00 94.53 393 THR A CA 1
ATOM 3081 C C . THR A 1 393 ? 25.642 -31.831 -11.088 1.00 90.41 393 THR A C 1
ATOM 3082 O O . THR A 1 393 ? 26.519 -31.456 -11.882 1.00 76.67 393 THR A O 1
ATOM 3086 N N . TYR A 1 394 ? 24.676 -32.690 -11.454 1.00 91.08 394 TYR A N 1
ATOM 3087 C CA . TYR A 1 394 ? 24.521 -33.027 -12.869 1.00 91.39 394 TYR A CA 1
ATOM 3088 C C . TYR A 1 394 ? 24.445 -31.758 -13.691 1.00 91.47 394 TYR A C 1
ATOM 3089 O O . TYR A 1 394 ? 25.162 -31.597 -14.687 1.00 91.93 394 TYR A O 1
ATOM 3098 N N . TRP A 1 395 ? 23.592 -30.832 -13.249 1.00 93.18 395 TRP A N 1
ATOM 3099 C CA . TRP A 1 395 ? 23.435 -29.544 -13.912 1.00 95.26 395 TRP A CA 1
ATOM 3100 C C . TRP A 1 395 ? 24.745 -28.751 -13.915 1.00 95.16 395 TRP A C 1
ATOM 3101 O O . TRP A 1 395 ? 25.124 -28.159 -14.936 1.00 96.14 395 TRP A O 1
ATOM 3112 N N . ALA A 1 396 ? 25.452 -28.739 -12.782 1.00 95.50 396 ALA A N 1
ATOM 3113 C CA . ALA A 1 396 ? 26.779 -28.132 -12.712 1.00 83.85 396 ALA A CA 1
ATOM 3114 C C . ALA A 1 396 ? 27.687 -28.660 -13.818 1.00 88.83 396 ALA A C 1
ATOM 3115 O O . ALA A 1 396 ? 28.160 -27.905 -14.673 1.00 90.46 396 ALA A O 1
ATOM 3117 N N . LEU A 1 397 ? 27.919 -29.974 -13.834 1.00 95.27 397 LEU A N 1
ATOM 3118 C CA . LEU A 1 397 ? 28.975 -30.510 -14.687 1.00 96.58 397 LEU A CA 1
ATOM 3119 C C . LEU A 1 397 ? 28.582 -30.482 -16.162 1.00 97.31 397 LEU A C 1
ATOM 3120 O O . LEU A 1 397 ? 29.430 -30.180 -17.014 1.00 98.27 397 LEU A O 1
ATOM 3125 N N . LYS A 1 398 ? 27.308 -30.782 -16.487 1.00 88.86 398 LYS A N 1
ATOM 3126 C CA . LYS A 1 398 ? 26.895 -30.802 -17.889 1.00 88.44 398 LYS A CA 1
ATOM 3127 C C . LYS A 1 398 ? 27.106 -29.454 -18.550 1.00 94.95 398 LYS A C 1
ATOM 3128 O O . LYS A 1 398 ? 27.387 -29.389 -19.751 1.00 103.97 398 LYS A O 1
ATOM 3134 N N . LEU A 1 399 ? 27.004 -28.371 -17.797 1.00 95.93 399 LEU A N 1
ATOM 3135 C CA . LEU A 1 399 ? 27.223 -27.083 -18.431 1.00 102.88 399 LEU A CA 1
ATOM 3136 C C . LEU A 1 399 ? 28.684 -26.646 -18.383 1.00 100.55 399 LEU A C 1
ATOM 3137 O O . LEU A 1 399 ? 29.157 -26.050 -19.355 1.00 107.90 399 LEU A O 1
ATOM 3142 N N . ALA A 1 400 ? 29.437 -26.997 -17.330 1.00 104.83 400 ALA A N 1
ATOM 3143 C CA . ALA A 1 400 ? 30.881 -26.737 -17.316 1.00 105.90 400 ALA A CA 1
ATOM 3144 C C . ALA A 1 400 ? 31.599 -27.397 -18.478 1.00 98.98 400 ALA A C 1
ATOM 3145 O O . ALA A 1 400 ? 32.722 -26.999 -18.805 1.00 99.10 400 ALA A O 1
ATOM 3147 N N . GLY A 1 401 ? 30.976 -28.399 -19.090 1.00 98.46 401 GLY A N 1
ATOM 3148 C CA . GLY A 1 401 ? 31.490 -29.037 -20.281 1.00 109.71 401 GLY A CA 1
ATOM 3149 C C . GLY A 1 401 ? 30.856 -28.532 -21.567 1.00 113.42 401 GLY A C 1
ATOM 3150 O O . GLY A 1 401 ? 31.566 -28.296 -22.550 1.00 115.28 401 GLY A O 1
ATOM 3151 N N . GLU A 1 402 ? 29.527 -28.356 -21.582 1.00 111.95 402 GLU A N 1
ATOM 3152 C CA . GLU A 1 402 ? 28.842 -27.830 -22.763 1.00 106.15 402 GLU A CA 1
ATOM 3153 C C . GLU A 1 402 ? 29.331 -26.453 -23.167 1.00 111.01 402 GLU A C 1
ATOM 3154 O O . GLU A 1 402 ? 29.122 -26.045 -24.316 1.00 119.22 402 GLU A O 1
ATOM 3160 N N . LEU A 1 403 ? 29.935 -25.706 -22.250 1.00 107.56 403 LEU A N 1
ATOM 3161 C CA . LEU A 1 403 ? 30.331 -24.339 -22.544 1.00 109.98 403 LEU A CA 1
ATOM 3162 C C . LEU A 1 403 ? 31.820 -24.082 -22.306 1.00 115.79 403 LEU A C 1
ATOM 3163 O O . LEU A 1 403 ? 32.263 -22.938 -22.446 1.00 118.68 403 LEU A O 1
ATOM 3168 N N . SER A 1 404 ? 32.601 -25.120 -22.012 1.00 114.37 404 SER A N 1
ATOM 3169 C CA . SER A 1 404 ? 34.007 -25.032 -21.635 1.00 111.43 404 SER A CA 1
ATOM 3170 C C . SER A 1 404 ? 34.205 -23.948 -20.588 1.00 111.57 404 SER A C 1
ATOM 3171 O O . SER A 1 404 ? 34.712 -22.855 -20.879 1.00 112.49 404 SER A O 1
ATOM 3174 N N . LEU A 1 405 ? 33.724 -24.228 -19.369 1.00 113.59 405 LEU A N 1
ATOM 3175 C CA . LEU A 1 405 ? 33.809 -23.202 -18.336 1.00 110.90 405 LEU A CA 1
ATOM 3176 C C . LEU A 1 405 ? 34.979 -23.460 -17.400 1.00 109.32 405 LEU A C 1
ATOM 3177 O O . LEU A 1 405 ? 35.254 -22.647 -16.499 1.00 110.56 405 LEU A O 1
ATOM 3182 N N . THR A 1 406 ? 35.647 -24.580 -17.561 1.00 108.73 406 THR A N 1
ATOM 3183 C CA . THR A 1 406 ? 36.715 -25.005 -16.694 1.00 106.77 406 THR A CA 1
ATOM 3184 C C . THR A 1 406 ? 37.857 -25.330 -17.621 1.00 117.64 406 THR A C 1
ATOM 3185 O O . THR A 1 406 ? 37.712 -25.193 -18.834 1.00 124.14 406 THR A O 1
ATOM 3189 N N . ASP A 1 407 ? 38.980 -25.745 -17.057 1.00 120.37 407 ASP A N 1
ATOM 3190 C CA . ASP A 1 407 ? 40.123 -26.118 -17.873 1.00 113.57 407 ASP A CA 1
ATOM 3191 C C . ASP A 1 407 ? 40.381 -27.620 -17.880 1.00 109.78 407 ASP A C 1
ATOM 3192 O O . ASP A 1 407 ? 41.236 -28.083 -18.646 1.00 113.15 407 ASP A O 1
ATOM 3197 N N . LEU A 1 408 ? 39.660 -28.364 -17.047 1.00 107.31 408 LEU A N 1
ATOM 3198 C CA . LEU A 1 408 ? 39.825 -29.810 -16.977 1.00 105.62 408 LEU A CA 1
ATOM 3199 C C . LEU A 1 408 ? 39.319 -30.476 -18.251 1.00 114.94 408 LEU A C 1
ATOM 3200 O O . LEU A 1 408 ? 39.142 -29.820 -19.278 1.00 120.60 408 LEU A O 1
ATOM 3205 N N . ASP A 1 409 ? 39.087 -31.783 -18.180 1.00 121.29 409 ASP A N 1
ATOM 3206 C CA . ASP A 1 409 ? 38.599 -32.536 -19.329 1.00 122.23 409 ASP A CA 1
ATOM 3207 C C . ASP A 1 409 ? 37.195 -32.088 -19.721 1.00 114.98 409 ASP A C 1
ATOM 3208 O O . ASP A 1 409 ? 36.390 -31.721 -18.865 1.00 109.82 409 ASP A O 1
ATOM 3213 N N . GLU A 1 410 ? 36.909 -32.119 -21.018 1.00 123.70 410 GLU A N 1
ATOM 3214 C CA . GLU A 1 410 ? 35.602 -31.718 -21.525 1.00 122.88 410 GLU A CA 1
ATOM 3215 C C . GLU A 1 410 ? 34.584 -32.841 -21.359 1.00 114.26 410 GLU A C 1
ATOM 3216 O O . GLU A 1 410 ? 34.044 -33.047 -20.271 1.00 113.06 410 GLU A O 1
ATOM 3222 N N . LYS A 1 411 ? 34.324 -33.564 -22.443 1.00 108.18 411 LYS A N 1
ATOM 3223 C CA . LYS A 1 411 ? 33.370 -34.672 -22.414 1.00 110.83 411 LYS A CA 1
ATOM 3224 C C . LYS A 1 411 ? 33.727 -35.724 -21.376 1.00 111.45 411 LYS A C 1
ATOM 3225 O O . LYS A 1 411 ? 32.931 -36.646 -21.148 1.00 109.63 411 LYS A O 1
ATOM 3231 N N . THR A 1 412 ? 34.883 -35.585 -20.728 1.00 107.81 412 THR A N 1
ATOM 3232 C CA . THR A 1 412 ? 35.097 -36.271 -19.463 1.00 101.64 412 THR A CA 1
ATOM 3233 C C . THR A 1 412 ? 34.040 -35.851 -18.452 1.00 102.37 412 THR A C 1
ATOM 3234 O O . THR A 1 412 ? 33.328 -36.692 -17.889 1.00 104.32 412 THR A O 1
ATOM 3238 N N . LEU A 1 413 ? 33.912 -34.537 -18.236 1.00 111.88 413 LEU A N 1
ATOM 3239 C CA . LEU A 1 413 ? 32.904 -33.999 -17.323 1.00 109.21 413 LEU A CA 1
ATOM 3240 C C . LEU A 1 413 ? 31.510 -34.522 -17.684 1.00 104.34 413 LEU A C 1
ATOM 3241 O O . LEU A 1 413 ? 30.750 -34.943 -16.806 1.00 98.80 413 LEU A O 1
ATOM 3246 N N . LEU A 1 414 ? 31.172 -34.549 -18.982 1.00 108.65 414 LEU A N 1
ATOM 3247 C CA . LEU A 1 414 ? 29.854 -35.033 -19.402 1.00 105.63 414 LEU A CA 1
ATOM 3248 C C . LEU A 1 414 ? 29.730 -36.541 -19.246 1.00 110.35 414 LEU A C 1
ATOM 3249 O O . LEU A 1 414 ? 28.623 -37.045 -19.014 1.00 106.66 414 LEU A O 1
ATOM 3254 N N . ALA A 1 415 ? 30.845 -37.273 -19.375 1.00 109.63 415 ALA A N 1
ATOM 3255 C CA . ALA A 1 415 ? 30.829 -38.709 -19.120 1.00 101.19 415 ALA A CA 1
ATOM 3256 C C . ALA A 1 415 ? 30.420 -39.002 -17.683 1.00 100.95 415 ALA A C 1
ATOM 3257 O O . ALA A 1 415 ? 29.516 -39.807 -17.440 1.00 104.86 415 ALA A O 1
ATOM 3259 N N . GLU A 1 416 ? 31.067 -38.347 -16.713 1.00 104.58 416 GLU A N 1
ATOM 3260 C CA . GLU A 1 416 ? 30.678 -38.501 -15.311 1.00 109.85 416 GLU A CA 1
ATOM 3261 C C . GLU A 1 416 ? 29.284 -37.939 -15.023 1.00 101.94 416 GLU A C 1
ATOM 3262 O O . GLU A 1 416 ? 28.627 -38.379 -14.072 1.00 96.73 416 GLU A O 1
ATOM 3268 N N . ALA A 1 417 ? 28.823 -36.975 -15.817 1.00 100.96 417 ALA A N 1
ATOM 3269 C CA . ALA A 1 417 ? 27.468 -36.468 -15.643 1.00 107.40 417 ALA A CA 1
ATOM 3270 C C . ALA A 1 417 ? 26.438 -37.531 -16.004 1.00 106.75 417 ALA A C 1
ATOM 3271 O O . ALA A 1 417 ? 25.477 -37.757 -15.251 1.00 99.39 417 ALA A O 1
ATOM 3273 N N . GLU A 1 418 ? 26.616 -38.190 -17.158 1.00 104.44 418 GLU A N 1
ATOM 3274 C CA . GLU A 1 418 ? 25.698 -39.254 -17.541 1.00 97.81 418 GLU A CA 1
ATOM 3275 C C . GLU A 1 418 ? 25.920 -40.499 -16.695 1.00 93.99 418 GLU A C 1
ATOM 3276 O O . GLU A 1 418 ? 24.989 -41.282 -16.492 1.00 97.14 418 GLU A O 1
ATOM 3282 N N . LYS A 1 419 ? 27.135 -40.685 -16.181 1.00 96.43 419 LYS A N 1
ATOM 3283 C CA . LYS A 1 419 ? 27.357 -41.600 -15.067 1.00 97.30 419 LYS A CA 1
ATOM 3284 C C . LYS A 1 419 ? 26.346 -41.344 -13.963 1.00 96.95 419 LYS A C 1
ATOM 3285 O O . LYS A 1 419 ? 25.535 -42.210 -13.609 1.00 93.66 419 LYS A O 1
ATOM 3291 N N . LEU A 1 420 ? 26.392 -40.124 -13.425 1.00 102.26 420 LEU A N 1
ATOM 3292 C CA . LEU A 1 420 ? 25.555 -39.734 -12.301 1.00 100.76 420 LEU A CA 1
ATOM 3293 C C . LEU A 1 420 ? 24.078 -39.661 -12.660 1.00 99.79 420 LEU A C 1
ATOM 3294 O O . LEU A 1 420 ? 23.235 -40.041 -11.843 1.00 98.74 420 LEU A O 1
ATOM 3299 N N . LYS A 1 421 ? 23.734 -39.149 -13.843 1.00 98.46 421 LYS A N 1
ATOM 3300 C CA . LYS A 1 421 ? 22.332 -39.153 -14.248 1.00 98.82 421 LYS A CA 1
ATOM 3301 C C . LYS A 1 421 ? 21.740 -40.544 -14.092 1.00 100.63 421 LYS A C 1
ATOM 3302 O O . LYS A 1 421 ? 20.762 -40.739 -13.365 1.00 98.87 421 LYS A O 1
ATOM 3308 N N . LYS A 1 422 ? 22.340 -41.537 -14.752 1.00 106.82 422 LYS A N 1
ATOM 3309 C CA . LYS A 1 422 ? 21.797 -42.883 -14.622 1.00 107.79 422 LYS A CA 1
ATOM 3310 C C . LYS A 1 422 ? 22.017 -43.431 -13.220 1.00 103.83 422 LYS A C 1
ATOM 3311 O O . LYS A 1 422 ? 21.184 -44.198 -12.734 1.00 104.03 422 LYS A O 1
ATOM 3317 N N . ARG A 1 423 ? 23.107 -43.036 -12.545 1.00 106.22 423 ARG A N 1
ATOM 3318 C CA . ARG A 1 423 ? 23.261 -43.420 -11.141 1.00 109.50 423 ARG A CA 1
ATOM 3319 C C . ARG A 1 423 ? 22.215 -42.746 -10.253 1.00 112.84 423 ARG A C 1
ATOM 3320 O O . ARG A 1 423 ? 21.860 -43.290 -9.200 1.00 118.17 423 ARG A O 1
ATOM 3328 N N . PHE A 1 424 ? 21.705 -41.574 -10.646 1.00 108.14 424 PHE A N 1
ATOM 3329 C CA . PHE A 1 424 ? 20.756 -40.867 -9.788 1.00 107.22 424 PHE A CA 1
ATOM 3330 C C . PHE A 1 424 ? 19.367 -41.491 -9.863 1.00 103.23 424 PHE A C 1
ATOM 3331 O O . PHE A 1 424 ? 18.848 -41.993 -8.863 1.00 104.11 424 PHE A O 1
ATOM 3339 N N . ASN A 1 425 ? 18.735 -41.422 -11.039 1.00 102.39 425 ASN A N 1
ATOM 3340 C CA . ASN A 1 425 ? 17.389 -41.956 -11.246 1.00 102.75 425 ASN A CA 1
ATOM 3341 C C . ASN A 1 425 ? 17.222 -43.320 -10.592 1.00 100.90 425 ASN A C 1
ATOM 3342 O O . ASN A 1 425 ? 16.309 -43.543 -9.792 1.00 88.93 425 ASN A O 1
ATOM 3347 N N . ARG A 1 426 ? 18.077 -44.263 -11.002 1.00 105.92 426 ARG A N 1
ATOM 3348 C CA . ARG A 1 426 ? 18.174 -45.595 -10.424 1.00 103.76 426 ARG A CA 1
ATOM 3349 C C . ARG A 1 426 ? 18.106 -45.570 -8.900 1.00 102.43 426 ARG A C 1
ATOM 3350 O O . ARG A 1 426 ? 17.235 -46.221 -8.297 1.00 100.74 426 ARG A O 1
ATOM 3358 N N . ASP A 1 427 ? 18.980 -44.788 -8.265 1.00 104.35 427 ASP A N 1
ATOM 3359 C CA . ASP A 1 427 ? 19.160 -44.820 -6.819 1.00 103.10 427 ASP A CA 1
ATOM 3360 C C . ASP A 1 427 ? 18.136 -44.002 -6.020 1.00 98.36 427 ASP A C 1
ATOM 3361 O O . ASP A 1 427 ? 18.157 -44.077 -4.789 1.00 95.44 427 ASP A O 1
ATOM 3366 N N . PHE A 1 428 ? 17.267 -43.205 -6.653 1.00 99.27 428 PHE A N 1
ATOM 3367 C CA . PHE A 1 428 ? 16.388 -42.299 -5.909 1.00 97.50 428 PHE A CA 1
ATOM 3368 C C . PHE A 1 428 ? 14.918 -42.551 -6.239 1.00 97.57 428 PHE A C 1
ATOM 3369 O O . PHE A 1 428 ? 14.033 -42.240 -5.436 1.00 101.84 428 PHE A O 1
ATOM 3377 N N . TRP A 1 429 ? 14.654 -43.108 -7.418 1.00 96.54 429 TRP A N 1
ATOM 3378 C CA . TRP A 1 429 ? 13.292 -43.258 -7.907 1.00 98.25 429 TRP A CA 1
ATOM 3379 C C . TRP A 1 429 ? 12.606 -44.403 -7.188 1.00 100.51 429 TRP A C 1
ATOM 3380 O O . TRP A 1 429 ? 13.156 -45.502 -7.104 1.00 104.08 429 TRP A O 1
ATOM 3391 N N . LEU A 1 430 ? 11.397 -44.143 -6.682 1.00 103.47 430 LEU A N 1
ATOM 3392 C CA . LEU A 1 430 ? 10.645 -45.084 -5.856 1.00 102.27 430 LEU A CA 1
ATOM 3393 C C . LEU A 1 430 ? 9.285 -45.398 -6.473 1.00 101.94 430 LEU A C 1
ATOM 3394 O O . LEU A 1 430 ? 8.304 -45.645 -5.759 1.00 97.22 430 LEU A O 1
ATOM 3399 N N . GLY A 1 431 ? 9.227 -45.401 -7.799 1.00 107.71 431 GLY A N 1
ATOM 3400 C CA . GLY A 1 431 ? 8.008 -45.661 -8.580 1.00 110.26 431 GLY A CA 1
ATOM 3401 C C . GLY A 1 431 ? 7.027 -44.508 -8.655 1.00 118.65 431 GLY A C 1
ATOM 3402 O O . GLY A 1 431 ? 6.550 -44.161 -9.739 1.00 114.22 431 GLY A O 1
ATOM 3403 N N . SER A 1 432 ? 6.728 -43.904 -7.498 1.00 114.75 432 SER A N 1
ATOM 3404 C CA . SER A 1 432 ? 5.782 -42.801 -7.375 1.00 104.76 432 SER A CA 1
ATOM 3405 C C . SER A 1 432 ? 6.445 -41.430 -7.332 1.00 105.24 432 SER A C 1
ATOM 3406 O O . SER A 1 432 ? 5.813 -40.439 -7.727 1.00 97.78 432 SER A O 1
ATOM 3409 N N . TYR A 1 433 ? 7.702 -41.358 -6.883 1.00 105.83 433 TYR A N 1
ATOM 3410 C CA . TYR A 1 433 ? 8.363 -40.091 -6.585 1.00 101.00 433 TYR A CA 1
ATOM 3411 C C . TYR A 1 433 ? 9.859 -40.325 -6.454 1.00 100.55 433 TYR A C 1
ATOM 3412 O O . TYR A 1 433 ? 10.329 -41.464 -6.409 1.00 102.16 433 TYR A O 1
ATOM 3421 N N . TYR A 1 434 ? 10.600 -39.225 -6.398 1.00 93.72 434 TYR A N 1
ATOM 3422 C CA . TYR A 1 434 ? 11.994 -39.284 -6.008 1.00 91.13 434 TYR A CA 1
ATOM 3423 C C . TYR A 1 434 ? 12.101 -39.150 -4.498 1.00 98.03 434 TYR A C 1
ATOM 3424 O O . TYR A 1 434 ? 11.220 -38.609 -3.831 1.00 106.67 434 TYR A O 1
ATOM 3433 N N . ALA A 1 435 ? 13.189 -39.664 -3.959 1.00 97.49 435 ALA A N 1
ATOM 3434 C CA . ALA A 1 435 ? 13.332 -39.750 -2.522 1.00 95.20 435 ALA A CA 1
ATOM 3435 C C . ALA A 1 435 ? 14.045 -38.512 -2.015 1.00 91.21 435 ALA A C 1
ATOM 3436 O O . ALA A 1 435 ? 14.867 -37.919 -2.716 1.00 96.33 435 ALA A O 1
ATOM 3438 N N . LEU A 1 436 ? 13.740 -38.134 -0.776 1.00 93.92 436 LEU A N 1
ATOM 3439 C CA . LEU A 1 436 ? 14.334 -36.920 -0.211 1.00 104.45 436 LEU A CA 1
ATOM 3440 C C . LEU A 1 436 ? 15.858 -37.018 -0.088 1.00 91.30 436 LEU A C 1
ATOM 3441 O O . LEU A 1 436 ? 16.566 -36.019 -0.266 1.00 91.24 436 LEU A O 1
ATOM 3446 N N . ALA A 1 437 ? 16.380 -38.206 0.212 1.00 98.72 437 ALA A N 1
ATOM 3447 C CA . ALA A 1 437 ? 17.816 -38.404 0.410 1.00 103.89 437 ALA A CA 1
ATOM 3448 C C . ALA A 1 437 ? 18.111 -39.884 0.653 1.00 99.50 437 ALA A C 1
ATOM 3449 O O . ALA A 1 437 ? 17.215 -40.676 0.971 1.00 93.54 437 ALA A O 1
ATOM 3451 N N . LEU A 1 438 ? 19.388 -40.242 0.502 1.00 97.57 438 LEU A N 1
ATOM 3452 C CA . LEU A 1 438 ? 19.923 -41.500 1.008 1.00 98.58 438 LEU A CA 1
ATOM 3453 C C . LEU A 1 438 ? 20.717 -41.226 2.282 1.00 96.94 438 LEU A C 1
ATOM 3454 O O . LEU A 1 438 ? 21.344 -40.170 2.421 1.00 91.12 438 LEU A O 1
ATOM 3459 N N . ASP A 1 439 ? 20.685 -42.181 3.216 1.00 90.56 439 ASP A N 1
ATOM 3460 C CA . ASP A 1 439 ? 21.436 -42.039 4.450 1.00 91.06 439 ASP A CA 1
ATOM 3461 C C . ASP A 1 439 ? 22.800 -42.738 4.330 1.00 90.78 439 ASP A C 1
ATOM 3462 O O . ASP A 1 439 ? 23.199 -43.196 3.254 1.00 91.57 439 ASP A O 1
ATOM 3467 N N . GLY A 1 440 ? 23.535 -42.789 5.447 1.00 95.83 440 GLY A N 1
ATOM 3468 C CA . GLY A 1 440 ? 24.966 -43.076 5.458 1.00 91.00 440 GLY A CA 1
ATOM 3469 C C . GLY A 1 440 ? 25.365 -44.443 4.940 1.00 98.27 440 GLY A C 1
ATOM 3470 O O . GLY A 1 440 ? 26.509 -44.611 4.501 1.00 104.58 440 GLY A O 1
ATOM 3471 N N . GLU A 1 441 ? 24.463 -45.429 5.000 1.00 99.45 441 GLU A N 1
ATOM 3472 C CA . GLU A 1 441 ? 24.677 -46.719 4.349 1.00 99.19 441 GLU A CA 1
ATOM 3473 C C . GLU A 1 441 ? 23.676 -46.973 3.225 1.00 96.61 441 GLU A C 1
ATOM 3474 O O . GLU A 1 441 ? 23.345 -48.128 2.949 1.00 95.03 441 GLU A O 1
ATOM 3480 N N . GLY A 1 442 ? 23.160 -45.913 2.599 1.00 97.74 442 GLY A N 1
ATOM 3481 C CA . GLY A 1 442 ? 22.551 -45.997 1.288 1.00 87.57 442 GLY A CA 1
ATOM 3482 C C . GLY A 1 442 ? 21.046 -46.175 1.216 1.00 96.83 442 GLY A C 1
ATOM 3483 O O . GLY A 1 442 ? 20.500 -46.099 0.109 1.00 99.43 442 GLY A O 1
ATOM 3484 N N . ARG A 1 443 ? 20.333 -46.410 2.349 1.00 96.74 443 ARG A N 1
ATOM 3485 C CA . ARG A 1 443 ? 18.914 -46.686 2.100 1.00 95.07 443 ARG A CA 1
ATOM 3486 C C . ARG A 1 443 ? 18.146 -45.387 1.837 1.00 93.04 443 ARG A C 1
ATOM 3487 O O . ARG A 1 443 ? 18.429 -44.353 2.448 1.00 84.91 443 ARG A O 1
ATOM 3495 N N . PRO A 1 444 ? 17.200 -45.404 0.903 1.00 101.24 444 PRO A N 1
ATOM 3496 C CA . PRO A 1 444 ? 16.439 -44.189 0.608 1.00 94.92 444 PRO A CA 1
ATOM 3497 C C . PRO A 1 444 ? 15.497 -43.834 1.755 1.00 94.88 444 PRO A C 1
ATOM 3498 O O . PRO A 1 444 ? 15.140 -44.670 2.591 1.00 98.42 444 PRO A O 1
ATOM 3502 N N . LEU A 1 445 ? 15.132 -42.543 1.804 1.00 94.23 445 LEU A N 1
ATOM 3503 C CA . LEU A 1 445 ? 14.180 -42.010 2.778 1.00 94.60 445 LEU A CA 1
ATOM 3504 C C . LEU A 1 445 ? 12.857 -41.748 2.061 1.00 97.97 445 LEU A C 1
ATOM 3505 O O . LEU A 1 445 ? 12.745 -40.791 1.286 1.00 99.74 445 LEU A O 1
ATOM 3510 N N . ARG A 1 446 ? 11.851 -42.580 2.340 1.00 95.00 446 ARG A N 1
ATOM 3511 C CA . ARG A 1 446 ? 10.633 -42.615 1.528 1.00 96.00 446 ARG A CA 1
ATOM 3512 C C . ARG A 1 446 ? 9.613 -41.605 2.063 1.00 89.72 446 ARG A C 1
ATOM 3513 O O . ARG A 1 446 ? 8.616 -41.922 2.709 1.00 90.71 446 ARG A O 1
ATOM 3521 N N . VAL A 1 447 ? 9.891 -40.345 1.761 1.00 95.79 447 VAL A N 1
ATOM 3522 C CA . VAL A 1 447 ? 9.018 -39.221 2.077 1.00 88.14 447 VAL A CA 1
ATOM 3523 C C . VAL A 1 447 ? 9.004 -38.297 0.862 1.00 92.80 447 VAL A C 1
ATOM 3524 O O . VAL A 1 447 ? 10.064 -37.946 0.325 1.00 93.30 447 VAL A O 1
ATOM 3528 N N . VAL A 1 448 ? 7.809 -37.944 0.398 1.00 98.83 448 VAL A N 1
ATOM 3529 C CA . VAL A 1 448 ? 7.681 -37.018 -0.723 1.00 97.71 448 VAL A CA 1
ATOM 3530 C C . VAL A 1 448 ? 7.916 -35.587 -0.248 1.00 86.80 448 VAL A C 1
ATOM 3531 O O . VAL A 1 448 ? 7.470 -35.189 0.836 1.00 81.83 448 VAL A O 1
ATOM 3535 N N . SER A 1 449 ? 8.629 -34.812 -1.063 1.00 79.94 449 SER A N 1
ATOM 3536 C CA . SER A 1 449 ? 9.154 -33.524 -0.653 1.00 80.82 449 SER A CA 1
ATOM 3537 C C . SER A 1 449 ? 9.172 -32.594 -1.845 1.00 81.26 449 SER A C 1
ATOM 3538 O O . SER A 1 449 ? 9.112 -33.022 -2.994 1.00 85.80 449 SER A O 1
ATOM 3541 N N . SER A 1 450 ? 9.265 -31.303 -1.563 1.00 79.55 450 SER A N 1
ATOM 3542 C CA . SER A 1 450 ? 9.456 -30.350 -2.646 1.00 81.38 450 SER A CA 1
ATOM 3543 C C . SER A 1 450 ? 10.894 -30.325 -3.142 1.00 79.06 450 SER A C 1
ATOM 3544 O O . SER A 1 450 ? 11.161 -29.734 -4.191 1.00 77.71 450 SER A O 1
ATOM 3547 N N . ASN A 1 451 ? 11.817 -30.983 -2.435 1.00 83.85 451 ASN A N 1
ATOM 3548 C CA . ASN A 1 451 ? 13.196 -31.046 -2.914 1.00 86.03 451 ASN A CA 1
ATOM 3549 C C . ASN A 1 451 ? 13.284 -31.721 -4.279 1.00 84.06 451 ASN A C 1
ATOM 3550 O O . ASN A 1 451 ? 14.160 -31.376 -5.082 1.00 84.34 451 ASN A O 1
ATOM 3555 N N . MET A 1 452 ? 12.381 -32.671 -4.568 1.00 81.43 452 MET A N 1
ATOM 3556 C CA . MET A 1 452 ? 12.403 -33.361 -5.855 1.00 83.61 452 MET A CA 1
ATOM 3557 C C . MET A 1 452 ? 11.924 -32.479 -6.991 1.00 81.78 452 MET A C 1
ATOM 3558 O O . MET A 1 452 ? 12.258 -32.750 -8.155 1.00 76.05 452 MET A O 1
ATOM 3563 N N . GLY A 1 453 ? 11.123 -31.456 -6.673 1.00 85.67 453 GLY A N 1
ATOM 3564 C CA . GLY A 1 453 ? 10.752 -30.450 -7.646 1.00 78.09 453 GLY A CA 1
ATOM 3565 C C . GLY A 1 453 ? 11.924 -29.653 -8.157 1.00 73.11 453 GLY A C 1
ATOM 3566 O O . GLY A 1 453 ? 11.807 -29.007 -9.199 1.00 80.89 453 GLY A O 1
ATOM 3567 N N . HIS A 1 454 ? 13.063 -29.699 -7.458 1.00 77.70 454 HIS A N 1
ATOM 3568 C CA . HIS A 1 454 ? 14.268 -28.984 -7.878 1.00 80.26 454 HIS A CA 1
ATOM 3569 C C . HIS A 1 454 ? 14.975 -29.624 -9.069 1.00 74.38 454 HIS A C 1
ATOM 3570 O O . HIS A 1 454 ? 15.902 -29.020 -9.624 1.00 75.58 454 HIS A O 1
ATOM 3577 N N . LEU A 1 455 ? 14.577 -30.820 -9.470 1.00 78.34 455 LEU A N 1
ATOM 3578 C CA . LEU A 1 455 ? 15.302 -31.559 -10.487 1.00 85.07 455 LEU A CA 1
ATOM 3579 C C . LEU A 1 455 ? 14.704 -31.454 -11.878 1.00 94.91 455 LEU A C 1
ATOM 3580 O O . LEU A 1 455 ? 15.316 -31.959 -12.831 1.00 101.66 455 LEU A O 1
ATOM 3585 N N . LEU A 1 456 ? 13.521 -30.850 -12.022 1.00 87.11 456 LEU A N 1
ATOM 3586 C CA . LEU A 1 456 ? 12.996 -30.622 -13.359 1.00 85.78 456 LEU A CA 1
ATOM 3587 C C . LEU A 1 456 ? 13.898 -29.672 -14.143 1.00 91.93 456 LEU A C 1
ATOM 3588 O O . LEU A 1 456 ? 14.024 -29.792 -15.372 1.00 94.58 456 LEU A O 1
ATOM 3593 N N . LEU A 1 457 ? 14.578 -28.767 -13.441 1.00 87.78 457 LEU A N 1
ATOM 3594 C CA . LEU A 1 457 ? 15.427 -27.778 -14.084 1.00 90.15 457 LEU A CA 1
ATOM 3595 C C . LEU A 1 457 ? 16.849 -28.294 -14.315 1.00 90.18 457 LEU A C 1
ATOM 3596 O O . LEU A 1 457 ? 17.553 -27.782 -15.196 1.00 86.15 457 LEU A O 1
ATOM 3601 N N . THR A 1 458 ? 17.256 -29.329 -13.572 1.00 97.68 458 THR A N 1
ATOM 3602 C CA . THR A 1 458 ? 18.571 -29.946 -13.752 1.00 98.83 458 THR A CA 1
ATOM 3603 C C . THR A 1 458 ? 18.611 -30.839 -14.997 1.00 99.32 458 THR A C 1
ATOM 3604 O O . THR A 1 458 ? 19.654 -30.945 -15.659 1.00 94.85 458 THR A O 1
ATOM 3608 N N . GLY A 1 459 ? 17.481 -31.475 -15.339 1.00 97.46 459 GLY A N 1
ATOM 3609 C CA . GLY A 1 459 ? 17.437 -32.449 -16.414 1.00 97.10 459 GLY A CA 1
ATOM 3610 C C . GLY A 1 459 ? 18.088 -33.773 -16.089 1.00 100.47 459 GLY A C 1
ATOM 3611 O O . GLY A 1 459 ? 18.353 -34.567 -17.000 1.00 104.52 459 GLY A O 1
ATOM 3612 N N . ILE A 1 460 ? 18.389 -34.018 -14.812 1.00 101.11 460 ILE A N 1
ATOM 3613 C CA . ILE A 1 460 ? 18.873 -35.319 -14.379 1.00 98.67 460 ILE A CA 1
ATOM 3614 C C . ILE A 1 460 ? 17.750 -36.330 -14.346 1.00 98.27 460 ILE A C 1
ATOM 3615 O O . ILE A 1 460 ? 17.998 -37.538 -14.419 1.00 104.85 460 ILE A O 1
ATOM 3620 N N . ALA A 1 461 ? 16.518 -35.863 -14.223 1.00 92.32 461 ALA A N 1
ATOM 3621 C CA . ALA A 1 461 ? 15.393 -36.762 -14.111 1.00 91.46 461 ALA A CA 1
ATOM 3622 C C . ALA A 1 461 ? 15.087 -37.352 -15.474 1.00 97.87 461 ALA A C 1
ATOM 3623 O O . ALA A 1 461 ? 15.154 -36.668 -16.497 1.00 99.77 461 ALA A O 1
ATOM 3625 N N . GLU A 1 462 ? 14.823 -38.651 -15.499 1.00 104.58 462 GLU A N 1
ATOM 3626 C CA . GLU A 1 462 ? 14.350 -39.284 -16.719 1.00 107.80 462 GLU A CA 1
ATOM 3627 C C . GLU A 1 462 ? 12.872 -39.569 -16.680 1.00 100.86 462 GLU A C 1
ATOM 3628 O O . GLU A 1 462 ? 12.262 -39.720 -17.740 1.00 106.55 462 GLU A O 1
ATOM 3634 N N . HIS A 1 463 ? 12.322 -39.619 -15.478 1.00 96.44 463 HIS A N 1
ATOM 3635 C CA . HIS A 1 463 ? 10.886 -39.658 -15.252 1.00 104.25 463 HIS A CA 1
ATOM 3636 C C . HIS A 1 463 ? 10.342 -38.243 -14.980 1.00 105.25 463 HIS A C 1
ATOM 3637 O O . HIS A 1 463 ? 9.666 -37.992 -13.972 1.00 104.75 463 HIS A O 1
ATOM 3644 N N . GLU A 1 464 ? 10.585 -37.282 -15.888 1.00 101.41 464 GLU A N 1
ATOM 3645 C CA . GLU A 1 464 ? 10.314 -35.873 -15.563 1.00 96.05 464 GLU A CA 1
ATOM 3646 C C . GLU A 1 464 ? 8.834 -35.628 -15.314 1.00 98.50 464 GLU A C 1
ATOM 3647 O O . GLU A 1 464 ? 8.472 -35.007 -14.315 1.00 101.27 464 GLU A O 1
ATOM 3653 N N . GLU A 1 465 ? 7.964 -36.157 -16.176 1.00 103.41 465 GLU A N 1
ATOM 3654 C CA . GLU A 1 465 ? 6.540 -35.822 -16.118 1.00 99.48 465 GLU A CA 1
ATOM 3655 C C . GLU A 1 465 ? 5.861 -36.332 -14.848 1.00 100.83 465 GLU A C 1
ATOM 3656 O O . GLU A 1 465 ? 4.926 -35.698 -14.351 1.00 105.84 465 GLU A O 1
ATOM 3662 N N . GLU A 1 466 ? 6.254 -37.497 -14.344 1.00 103.36 466 GLU A N 1
ATOM 3663 C CA . GLU A 1 466 ? 5.529 -38.069 -13.217 1.00 99.22 466 GLU A CA 1
ATOM 3664 C C . GLU A 1 466 ? 6.024 -37.513 -11.894 1.00 91.35 466 GLU A C 1
ATOM 3665 O O . GLU A 1 466 ? 5.293 -37.534 -10.899 1.00 84.15 466 GLU A O 1
ATOM 3671 N N . LEU A 1 467 ? 7.243 -36.991 -11.866 1.00 94.23 467 LEU A N 1
ATOM 3672 C CA . LEU A 1 467 ? 7.621 -36.100 -10.780 1.00 97.18 467 LEU A CA 1
ATOM 3673 C C . LEU A 1 467 ? 6.678 -34.898 -10.727 1.00 97.19 467 LEU A C 1
ATOM 3674 O O . LEU A 1 467 ? 6.178 -34.540 -9.658 1.00 91.91 467 LEU A O 1
ATOM 3679 N N . ALA A 1 468 ? 6.381 -34.293 -11.874 1.00 95.22 468 ALA A N 1
ATOM 3680 C CA . ALA A 1 468 ? 5.422 -33.195 -11.930 1.00 86.15 468 ALA A CA 1
ATOM 3681 C C . ALA A 1 468 ? 4.092 -33.559 -11.283 1.00 94.48 468 ALA A C 1
ATOM 3682 O O . ALA A 1 468 ? 3.771 -33.041 -10.210 1.00 98.72 468 ALA A O 1
ATOM 3684 N N . GLU A 1 469 ? 3.320 -34.460 -11.907 1.00 97.75 469 GLU A N 1
ATOM 3685 C CA . GLU A 1 469 ? 1.933 -34.678 -11.485 1.00 92.38 469 GLU A CA 1
ATOM 3686 C C . GLU A 1 469 ? 1.828 -35.114 -10.030 1.00 88.25 469 GLU A C 1
ATOM 3687 O O . GLU A 1 469 ? 0.803 -34.868 -9.383 1.00 95.77 469 GLU A O 1
ATOM 3693 N N . ARG A 1 470 ? 2.858 -35.766 -9.502 1.00 90.72 470 ARG A N 1
ATOM 3694 C CA . ARG A 1 470 ? 2.879 -36.076 -8.076 1.00 96.06 470 ARG A CA 1
ATOM 3695 C C . ARG A 1 470 ? 3.002 -34.802 -7.241 1.00 87.76 470 ARG A C 1
ATOM 3696 O O . ARG A 1 470 ? 2.331 -34.660 -6.214 1.00 86.08 470 ARG A O 1
ATOM 3704 N N . LEU A 1 471 ? 3.844 -33.861 -7.677 1.00 83.07 471 LEU A N 1
ATOM 3705 C CA . LEU A 1 471 ? 4.015 -32.591 -6.979 1.00 84.91 471 LEU A CA 1
ATOM 3706 C C . LEU A 1 471 ? 2.721 -31.778 -6.885 1.00 90.39 471 LEU A C 1
ATOM 3707 O O . LEU A 1 471 ? 2.599 -30.935 -5.986 1.00 91.15 471 LEU A O 1
ATOM 3712 N N . PHE A 1 472 ? 1.758 -31.990 -7.783 1.00 83.31 472 PHE A N 1
ATOM 3713 C CA . PHE A 1 472 ? 0.522 -31.216 -7.786 1.00 81.15 472 PHE A CA 1
ATOM 3714 C C . PHE A 1 472 ? -0.641 -31.971 -7.166 1.00 79.15 472 PHE A C 1
ATOM 3715 O O . PHE A 1 472 ? -1.779 -31.511 -7.246 1.00 78.50 472 PHE A O 1
ATOM 3723 N N . ARG A 1 473 ? -0.383 -33.121 -6.565 1.00 86.74 473 ARG A N 1
ATOM 3724 C CA . ARG A 1 473 ? -1.416 -33.860 -5.865 1.00 90.15 473 ARG A CA 1
ATOM 3725 C C . ARG A 1 473 ? -1.871 -33.088 -4.621 1.00 87.77 473 ARG A C 1
ATOM 3726 O O . ARG A 1 473 ? -1.145 -32.229 -4.104 1.00 80.71 473 ARG A O 1
ATOM 3734 N N . PRO A 1 474 ? -3.077 -33.383 -4.122 1.00 89.56 474 PRO A N 1
ATOM 3735 C CA . PRO A 1 474 ? -3.596 -32.662 -2.945 1.00 90.21 474 PRO A CA 1
ATOM 3736 C C . PRO A 1 474 ? -2.742 -32.785 -1.706 1.00 94.33 474 PRO A C 1
ATOM 3737 O O . PRO A 1 474 ? -2.945 -32.016 -0.757 1.00 95.97 474 PRO A O 1
ATOM 3741 N N . ASP A 1 475 ? -1.829 -33.745 -1.646 1.00 87.03 475 ASP A N 1
ATOM 3742 C CA . ASP A 1 475 ? -0.981 -33.803 -0.474 1.00 87.80 475 ASP A CA 1
ATOM 3743 C C . ASP A 1 475 ? 0.169 -32.807 -0.549 1.00 87.55 475 ASP A C 1
ATOM 3744 O O . ASP A 1 475 ? 0.721 -32.436 0.494 1.00 93.64 475 ASP A O 1
ATOM 3749 N N . MET A 1 476 ? 0.530 -32.349 -1.750 1.00 85.04 476 MET A N 1
ATOM 3750 C CA . MET A 1 476 ? 1.633 -31.413 -1.918 1.00 85.92 476 MET A CA 1
ATOM 3751 C C . MET A 1 476 ? 1.194 -30.007 -2.306 1.00 89.23 476 MET A C 1
ATOM 3752 O O . MET A 1 476 ? 1.958 -29.056 -2.086 1.00 79.85 476 MET A O 1
ATOM 3757 N N . PHE A 1 477 ? -0.006 -29.846 -2.874 1.00 91.72 477 PHE A N 1
ATOM 3758 C CA . PHE A 1 477 ? -0.466 -28.545 -3.358 1.00 78.87 477 PHE A CA 1
ATOM 3759 C C . PHE A 1 477 ? -1.431 -27.959 -2.336 1.00 84.16 477 PHE A C 1
ATOM 3760 O O . PHE A 1 477 ? -2.602 -28.352 -2.256 1.00 79.32 477 PHE A O 1
ATOM 3768 N N . SER A 1 478 ? -0.906 -27.038 -1.531 1.00 87.93 478 SER A N 1
ATOM 3769 C CA . SER A 1 478 ? -1.681 -26.118 -0.736 1.00 75.27 478 SER A CA 1
ATOM 3770 C C . SER A 1 478 ? -2.299 -25.076 -1.644 1.00 78.70 478 SER A C 1
ATOM 3771 O O . SER A 1 478 ? -1.971 -24.971 -2.832 1.00 78.67 478 SER A O 1
ATOM 3774 N N . ARG A 1 479 ? -3.203 -24.290 -1.066 1.00 78.24 479 ARG A N 1
ATOM 3775 C CA . ARG A 1 479 ? -3.897 -23.290 -1.857 1.00 80.28 479 ARG A CA 1
ATOM 3776 C C . ARG A 1 479 ? -2.955 -22.177 -2.285 1.00 72.09 479 ARG A C 1
ATOM 3777 O O . ARG A 1 479 ? -3.315 -21.379 -3.151 1.00 75.93 479 ARG A O 1
ATOM 3785 N N . TYR A 1 480 ? -1.744 -22.125 -1.731 1.00 74.38 480 TYR A N 1
ATOM 3786 C CA . TYR A 1 480 ? -0.837 -21.012 -2.006 1.00 83.00 480 TYR A CA 1
ATOM 3787 C C . TYR A 1 480 ? 0.592 -21.473 -2.279 1.00 77.90 480 TYR A C 1
ATOM 3788 O O . TYR A 1 480 ? 1.545 -20.733 -2.017 1.00 77.52 480 TYR A O 1
ATOM 3797 N N . GLY A 1 481 ? 0.767 -22.670 -2.825 1.00 76.89 481 GLY A N 1
ATOM 3798 C CA . GLY A 1 481 ? 2.098 -23.126 -3.177 1.00 76.84 481 GLY A CA 1
ATOM 3799 C C . GLY A 1 481 ? 2.409 -24.566 -2.819 1.00 80.61 481 GLY A C 1
ATOM 3800 O O . GLY A 1 481 ? 1.643 -25.215 -2.102 1.00 78.54 481 GLY A O 1
ATOM 3801 N N . ILE A 1 482 ? 3.538 -25.078 -3.303 1.00 77.51 482 ILE A N 1
ATOM 3802 C CA . ILE A 1 482 ? 3.934 -26.450 -3.015 1.00 73.68 482 ILE A CA 1
ATOM 3803 C C . ILE A 1 482 ? 4.578 -26.500 -1.635 1.00 80.41 482 ILE A C 1
ATOM 3804 O O . ILE A 1 482 ? 5.614 -25.860 -1.393 1.00 76.76 482 ILE A O 1
ATOM 3809 N N . ARG A 1 483 ? 3.961 -27.266 -0.731 1.00 77.99 483 ARG A N 1
ATOM 3810 C CA . ARG A 1 483 ? 4.483 -27.424 0.621 1.00 81.74 483 ARG A CA 1
ATOM 3811 C C . ARG A 1 483 ? 5.834 -28.143 0.605 1.00 86.64 483 ARG A C 1
ATOM 3812 O O . ARG A 1 483 ? 6.097 -29.000 -0.247 1.00 78.01 483 ARG A O 1
ATOM 3820 N N . THR A 1 484 ? 6.687 -27.786 1.584 1.00 83.38 484 THR A N 1
ATOM 3821 C CA . THR A 1 484 ? 8.067 -28.267 1.630 1.00 79.06 484 THR A CA 1
ATOM 3822 C C . THR A 1 484 ? 8.138 -29.767 1.843 1.00 85.07 484 THR A C 1
ATOM 3823 O O . THR A 1 484 ? 9.132 -30.395 1.461 1.00 79.12 484 THR A O 1
ATOM 3827 N N . LEU A 1 485 ? 7.129 -30.336 2.506 1.00 82.87 485 LEU A N 1
ATOM 3828 C CA . LEU A 1 485 ? 6.922 -31.768 2.689 1.00 82.56 485 LEU A CA 1
ATOM 3829 C C . LEU A 1 485 ? 5.477 -32.055 2.279 1.00 90.21 485 LEU A C 1
ATOM 3830 O O . LEU A 1 485 ? 4.797 -31.186 1.722 1.00 93.55 485 LEU A O 1
ATOM 3835 N N . SER A 1 486 ? 4.979 -33.259 2.538 1.00 84.52 486 SER A N 1
ATOM 3836 C CA . SER A 1 486 ? 3.581 -33.523 2.236 1.00 87.46 486 SER A CA 1
ATOM 3837 C C . SER A 1 486 ? 2.794 -33.673 3.529 1.00 95.78 486 SER A C 1
ATOM 3838 O O . SER A 1 486 ? 3.344 -34.058 4.565 1.00 90.25 486 SER A O 1
ATOM 3841 N N . ALA A 1 487 ? 1.489 -33.383 3.457 1.00 98.29 487 ALA A N 1
ATOM 3842 C CA . ALA A 1 487 ? 0.647 -33.469 4.646 1.00 96.68 487 ALA A CA 1
ATOM 3843 C C . ALA A 1 487 ? 0.341 -34.908 5.057 1.00 95.77 487 ALA A C 1
ATOM 3844 O O . ALA A 1 487 ? -0.091 -35.125 6.200 1.00 97.74 487 ALA A O 1
ATOM 3846 N N . LYS A 1 488 ? 0.572 -35.895 4.173 1.00 93.80 488 LYS A N 1
ATOM 3847 C CA . LYS A 1 488 ? 0.317 -37.291 4.530 1.00 92.61 488 LYS A CA 1
ATOM 3848 C C . LYS A 1 488 ? 1.428 -37.885 5.394 1.00 97.66 488 LYS A C 1
ATOM 3849 O O . LYS A 1 488 ? 1.163 -38.829 6.154 1.00 99.87 488 LYS A O 1
ATOM 3855 N N . GLU A 1 489 ? 2.651 -37.337 5.313 1.00 91.59 489 GLU A N 1
ATOM 3856 C CA . GLU A 1 489 ? 3.748 -37.895 6.084 1.00 87.87 489 GLU A CA 1
ATOM 3857 C C . GLU A 1 489 ? 3.467 -37.811 7.586 1.00 96.41 489 GLU A C 1
ATOM 3858 O O . GLU A 1 489 ? 2.630 -37.034 8.062 1.00 94.32 489 GLU A O 1
ATOM 3864 N N . LYS A 1 490 ? 4.165 -38.662 8.340 1.00 104.04 490 LYS A N 1
ATOM 3865 C CA . LYS A 1 490 ? 3.991 -38.662 9.786 1.00 109.38 490 LYS A CA 1
ATOM 3866 C C . LYS A 1 490 ? 4.445 -37.334 10.376 1.00 101.47 490 LYS A C 1
ATOM 3867 O O . LYS A 1 490 ? 3.746 -36.745 11.209 1.00 93.07 490 LYS A O 1
ATOM 3873 N N . ALA A 1 491 ? 5.603 -36.839 9.937 1.00 98.41 491 ALA A N 1
ATOM 3874 C CA . ALA A 1 491 ? 6.191 -35.603 10.470 1.00 104.24 491 ALA A CA 1
ATOM 3875 C C . ALA A 1 491 ? 5.918 -34.418 9.539 1.00 101.83 491 ALA A C 1
ATOM 3876 O O . ALA A 1 491 ? 6.813 -33.762 9.011 1.00 87.01 491 ALA A O 1
ATOM 3878 N N . TYR A 1 492 ? 4.639 -34.134 9.350 1.00 103.63 492 TYR A N 1
ATOM 3879 C CA . TYR A 1 492 ? 4.216 -32.915 8.681 1.00 105.56 492 TYR A CA 1
ATOM 3880 C C . TYR A 1 492 ? 3.637 -31.950 9.709 1.00 107.11 492 TYR A C 1
ATOM 3881 O O . TYR A 1 492 ? 2.695 -32.298 10.438 1.00 104.75 492 TYR A O 1
ATOM 3890 N N . ASN A 1 493 ? 4.200 -30.740 9.756 1.00 94.49 493 ASN A N 1
ATOM 3891 C CA . ASN A 1 493 ? 3.562 -29.650 10.472 1.00 96.55 493 ASN A CA 1
ATOM 3892 C C . ASN A 1 493 ? 3.656 -28.363 9.651 1.00 97.55 493 ASN A C 1
ATOM 3893 O O . ASN A 1 493 ? 4.765 -27.885 9.350 1.00 92.41 493 ASN A O 1
ATOM 3898 N N . PRO A 1 494 ? 2.508 -27.771 9.296 1.00 87.93 494 PRO A N 1
ATOM 3899 C CA . PRO A 1 494 ? 2.515 -26.620 8.381 1.00 86.84 494 PRO A CA 1
ATOM 3900 C C . PRO A 1 494 ? 3.323 -25.413 8.852 1.00 92.58 494 PRO A C 1
ATOM 3901 O O . PRO A 1 494 ? 3.740 -24.605 8.005 1.00 89.28 494 PRO A O 1
ATOM 3905 N N . PHE A 1 495 ? 3.547 -25.239 10.157 1.00 92.49 495 PHE A N 1
ATOM 3906 C CA . PHE A 1 495 ? 4.238 -24.059 10.667 1.00 85.32 495 PHE A CA 1
ATOM 3907 C C . PHE A 1 495 ? 5.685 -24.355 11.045 1.00 90.69 495 PHE A C 1
ATOM 3908 O O . PHE A 1 495 ? 6.272 -23.636 11.866 1.00 93.75 495 PHE A O 1
ATOM 3916 N N . SER A 1 496 ? 6.264 -25.395 10.459 1.00 88.06 496 SER A N 1
ATOM 3917 C CA . SER A 1 496 ? 7.656 -25.757 10.659 1.00 82.34 496 SER A CA 1
ATOM 3918 C C . SER A 1 496 ? 8.566 -25.030 9.658 1.00 79.20 496 SER A C 1
ATOM 3919 O O . SER A 1 496 ? 8.160 -24.626 8.562 1.00 73.83 496 SER A O 1
ATOM 3922 N N . TYR A 1 497 ? 9.823 -24.873 10.059 1.00 71.61 497 TYR A N 1
ATOM 3923 C CA . TYR A 1 497 ? 10.785 -24.194 9.206 1.00 79.97 497 TYR A CA 1
ATOM 3924 C C . TYR A 1 497 ? 10.966 -24.933 7.878 1.00 83.46 497 TYR A C 1
ATOM 3925 O O . TYR A 1 497 ? 10.922 -24.312 6.810 1.00 85.18 497 TYR A O 1
ATOM 3934 N N . HIS A 1 498 ? 11.113 -26.274 7.912 1.00 86.87 498 HIS A N 1
ATOM 3935 C CA . HIS A 1 498 ? 11.377 -27.032 6.685 1.00 86.65 498 HIS A CA 1
ATOM 3936 C C . HIS A 1 498 ? 10.561 -28.323 6.539 1.00 82.21 498 HIS A C 1
ATOM 3937 O O . HIS A 1 498 ? 10.986 -29.230 5.812 1.00 87.99 498 HIS A O 1
ATOM 3944 N N . ARG A 1 499 ? 9.389 -28.434 7.159 1.00 65.87 499 ARG A N 1
ATOM 3945 C CA . ARG A 1 499 ? 8.659 -29.699 7.126 1.00 75.97 499 ARG A CA 1
ATOM 3946 C C . ARG A 1 499 ? 7.180 -29.483 6.861 1.00 81.23 499 ARG A C 1
ATOM 3947 O O . ARG A 1 499 ? 6.321 -30.084 7.511 1.00 80.03 499 ARG A O 1
ATOM 3955 N N . GLY A 1 500 ? 6.857 -28.638 5.884 1.00 83.38 500 GLY A N 1
ATOM 3956 C CA . GLY A 1 500 ? 5.474 -28.494 5.466 1.00 84.90 500 GLY A CA 1
ATOM 3957 C C . GLY A 1 500 ? 5.080 -27.080 5.099 1.00 82.03 500 GLY A C 1
ATOM 3958 O O . GLY A 1 500 ? 3.975 -26.816 4.601 1.00 82.54 500 GLY A O 1
ATOM 3959 N N . SER A 1 501 ? 5.995 -26.159 5.361 1.00 77.54 501 SER A N 1
ATOM 3960 C CA . SER A 1 501 ? 5.744 -24.755 5.128 1.00 74.23 501 SER A CA 1
ATOM 3961 C C . SER A 1 501 ? 6.044 -24.412 3.680 1.00 79.60 501 SER A C 1
ATOM 3962 O O . SER A 1 501 ? 6.890 -25.027 3.021 1.00 74.69 501 SER A O 1
ATOM 3965 N N . VAL A 1 502 ? 5.343 -23.414 3.186 1.00 79.88 502 VAL A N 1
ATOM 3966 C CA . VAL A 1 502 ? 5.491 -22.984 1.808 1.00 72.37 502 VAL A CA 1
ATOM 3967 C C . VAL A 1 502 ? 6.567 -21.916 1.742 1.00 72.27 502 VAL A C 1
ATOM 3968 O O . VAL A 1 502 ? 6.759 -21.157 2.699 1.00 78.54 502 VAL A O 1
ATOM 3972 N N . TRP A 1 503 ? 7.316 -21.893 0.645 1.00 60.60 503 TRP A N 1
ATOM 3973 C CA . TRP A 1 503 ? 8.459 -21.002 0.516 1.00 61.92 503 TRP A CA 1
ATOM 3974 C C . TRP A 1 503 ? 8.391 -20.445 -0.894 1.00 68.81 503 TRP A C 1
ATOM 3975 O O . TRP A 1 503 ? 8.426 -21.221 -1.861 1.00 73.67 503 TRP A O 1
ATOM 3986 N N . PRO A 1 504 ? 8.260 -19.138 -1.065 1.00 66.72 504 PRO A N 1
ATOM 3987 C CA . PRO A 1 504 ? 8.206 -18.603 -2.433 1.00 64.90 504 PRO A CA 1
ATOM 3988 C C . PRO A 1 504 ? 9.369 -19.041 -3.327 1.00 69.28 504 PRO A C 1
ATOM 3989 O O . PRO A 1 504 ? 9.105 -19.403 -4.482 1.00 71.19 504 PRO A O 1
ATOM 3993 N N . HIS A 1 505 ? 10.635 -19.047 -2.861 1.00 64.62 505 HIS A N 1
ATOM 3994 C CA . HIS A 1 505 ? 11.697 -19.467 -3.780 1.00 75.68 505 HIS A CA 1
ATOM 3995 C C . HIS A 1 505 ? 11.635 -20.966 -4.081 1.00 79.90 505 HIS A C 1
ATOM 3996 O O . HIS A 1 505 ? 11.935 -21.390 -5.206 1.00 81.31 505 HIS A O 1
ATOM 4003 N N . ASP A 1 506 ? 11.289 -21.790 -3.090 1.00 69.77 506 ASP A N 1
ATOM 4004 C CA . ASP A 1 506 ? 11.276 -23.220 -3.331 1.00 71.77 506 ASP A CA 1
ATOM 4005 C C . ASP A 1 506 ? 10.303 -23.539 -4.459 1.00 80.50 506 ASP A C 1
ATOM 4006 O O . ASP A 1 506 ? 10.667 -24.207 -5.438 1.00 85.26 506 ASP A O 1
ATOM 4011 N N . ASN A 1 507 ? 9.081 -22.985 -4.371 1.00 80.00 507 ASN A N 1
ATOM 4012 C CA . ASN A 1 507 ? 8.092 -23.074 -5.444 1.00 72.24 507 ASN A CA 1
ATOM 4013 C C . ASN A 1 507 ? 8.596 -22.495 -6.762 1.00 79.09 507 ASN A C 1
ATOM 4014 O O . ASN A 1 507 ? 8.283 -23.027 -7.837 1.00 74.75 507 ASN A O 1
ATOM 4019 N N . ALA A 1 508 ? 9.333 -21.378 -6.698 1.00 69.78 508 ALA A N 1
ATOM 4020 C CA . ALA A 1 508 ? 9.815 -20.718 -7.906 1.00 70.99 508 ALA A CA 1
ATOM 4021 C C . ALA A 1 508 ? 10.842 -21.584 -8.631 1.00 82.24 508 ALA A C 1
ATOM 4022 O O . ALA A 1 508 ? 10.788 -21.733 -9.859 1.00 83.48 508 ALA A O 1
ATOM 4024 N N . LEU A 1 509 ? 11.797 -22.152 -7.893 1.00 80.49 509 LEU A N 1
ATOM 4025 C CA . LEU A 1 509 ? 12.716 -23.093 -8.513 1.00 80.33 509 LEU A CA 1
ATOM 4026 C C . LEU A 1 509 ? 11.938 -24.177 -9.241 1.00 80.04 509 LEU A C 1
ATOM 4027 O O . LEU A 1 509 ? 12.127 -24.389 -10.445 1.00 80.42 509 LEU A O 1
ATOM 4032 N N . ILE A 1 510 ? 11.006 -24.831 -8.538 1.00 71.44 510 ILE A N 1
ATOM 4033 C CA . ILE A 1 510 ? 10.149 -25.813 -9.202 1.00 77.69 510 ILE A CA 1
ATOM 4034 C C . ILE A 1 510 ? 9.471 -25.240 -10.451 1.00 82.22 510 ILE A C 1
ATOM 4035 O O . ILE A 1 510 ? 9.240 -25.970 -11.425 1.00 84.49 510 ILE A O 1
ATOM 4040 N N . ALA A 1 511 ? 9.139 -23.937 -10.455 1.00 84.07 511 ALA A N 1
ATOM 4041 C CA . ALA A 1 511 ? 8.454 -23.351 -11.614 1.00 80.73 511 ALA A CA 1
ATOM 4042 C C . ALA A 1 511 ? 9.408 -23.161 -12.788 1.00 82.50 511 ALA A C 1
ATOM 4043 O O . ALA A 1 511 ? 9.034 -23.411 -13.944 1.00 79.05 511 ALA A O 1
ATOM 4045 N N . LEU A 1 512 ? 10.648 -22.723 -12.503 1.00 83.70 512 LEU A N 1
ATOM 4046 C CA . LEU A 1 512 ? 11.665 -22.566 -13.545 1.00 81.91 512 LEU A CA 1
ATOM 4047 C C . LEU A 1 512 ? 11.954 -23.883 -14.252 1.00 79.18 512 LEU A C 1
ATOM 4048 O O . LEU A 1 512 ? 12.293 -23.880 -15.449 1.00 73.92 512 LEU A O 1
ATOM 4053 N N . GLY A 1 513 ? 11.812 -25.008 -13.527 1.00 86.58 513 GLY A N 1
ATOM 4054 C CA . GLY A 1 513 ? 12.090 -26.320 -14.091 1.00 82.27 513 GLY A CA 1
ATOM 4055 C C . GLY A 1 513 ? 10.905 -26.936 -14.790 1.00 89.17 513 GLY A C 1
ATOM 4056 O O . GLY A 1 513 ? 11.077 -27.735 -15.721 1.00 92.65 513 GLY A O 1
ATOM 4057 N N . LEU A 1 514 ? 9.692 -26.570 -14.370 1.00 80.24 514 LEU A N 1
ATOM 4058 C CA . LEU A 1 514 ? 8.531 -26.879 -15.178 1.00 77.70 514 LEU A CA 1
ATOM 4059 C C . LEU A 1 514 ? 8.565 -26.140 -16.515 1.00 81.62 514 LEU A C 1
ATOM 4060 O O . LEU A 1 514 ? 7.911 -26.573 -17.467 1.00 83.26 514 LEU A O 1
ATOM 4065 N N . ALA A 1 515 ? 9.352 -25.064 -16.620 1.00 83.79 515 ALA A N 1
ATOM 4066 C CA . ALA A 1 515 ? 9.542 -24.362 -17.891 1.00 90.25 515 ALA A CA 1
ATOM 4067 C C . ALA A 1 515 ? 10.581 -25.029 -18.792 1.00 90.95 515 ALA A C 1
ATOM 4068 O O . ALA A 1 515 ? 10.500 -24.888 -20.024 1.00 82.83 515 ALA A O 1
ATOM 4070 N N . ARG A 1 516 ? 11.585 -25.703 -18.200 1.00 90.35 516 ARG A N 1
ATOM 4071 C CA . ARG A 1 516 ? 12.536 -26.471 -19.003 1.00 92.00 516 ARG A CA 1
ATOM 4072 C C . ARG A 1 516 ? 11.857 -27.640 -19.692 1.00 95.05 516 ARG A C 1
ATOM 4073 O O . ARG A 1 516 ? 12.240 -28.007 -20.809 1.00 102.97 516 ARG A O 1
ATOM 4081 N N . ILE A 1 517 ? 10.838 -28.218 -19.059 1.00 93.58 517 ILE A N 1
ATOM 4082 C CA . ILE A 1 517 ? 10.190 -29.415 -19.572 1.00 82.65 517 ILE A CA 1
ATOM 4083 C C . ILE A 1 517 ? 8.840 -29.101 -20.225 1.00 76.33 517 ILE A C 1
ATOM 4084 O O . ILE A 1 517 ? 8.008 -29.990 -20.373 1.00 80.27 517 ILE A O 1
ATOM 4089 N N . GLY A 1 518 ? 8.622 -27.861 -20.654 1.00 82.28 518 GLY A N 1
ATOM 4090 C CA . GLY A 1 518 ? 7.444 -27.578 -21.455 1.00 87.11 518 GLY A CA 1
ATOM 4091 C C . GLY A 1 518 ? 6.127 -27.801 -20.746 1.00 88.17 518 GLY A C 1
ATOM 4092 O O . GLY A 1 518 ? 5.153 -28.251 -21.370 1.00 85.33 518 GLY A O 1
ATOM 4093 N N . ARG A 1 519 ? 6.079 -27.510 -19.450 1.00 86.99 519 ARG A N 1
ATOM 4094 C CA . ARG A 1 519 ? 4.838 -27.470 -18.687 1.00 88.49 519 ARG A CA 1
ATOM 4095 C C . ARG A 1 519 ? 4.616 -26.053 -18.145 1.00 86.88 519 ARG A C 1
ATOM 4096 O O . ARG A 1 519 ? 4.593 -25.800 -16.934 1.00 87.77 519 ARG A O 1
ATOM 4104 N N . THR A 1 520 ? 4.441 -25.110 -19.076 1.00 84.28 520 THR A N 1
ATOM 4105 C CA . THR A 1 520 ? 4.198 -23.720 -18.712 1.00 82.28 520 THR A CA 1
ATOM 4106 C C . THR A 1 520 ? 2.863 -23.541 -17.984 1.00 89.54 520 THR A C 1
ATOM 4107 O O . THR A 1 520 ? 2.716 -22.613 -17.183 1.00 84.50 520 THR A O 1
ATOM 4111 N N . ASP A 1 521 ? 1.886 -24.415 -18.229 1.00 86.03 521 ASP A N 1
ATOM 4112 C CA . ASP A 1 521 ? 0.613 -24.291 -17.527 1.00 82.89 521 ASP A CA 1
ATOM 4113 C C . ASP A 1 521 ? 0.760 -24.576 -16.034 1.00 80.42 521 ASP A C 1
ATOM 4114 O O . ASP A 1 521 ? 0.160 -23.893 -15.200 1.00 86.12 521 ASP A O 1
ATOM 4119 N N . MET A 1 522 ? 1.536 -25.585 -15.672 1.00 84.10 522 MET A N 1
ATOM 4120 C CA . MET A 1 522 ? 1.723 -25.865 -14.256 1.00 84.97 522 MET A CA 1
ATOM 4121 C C . MET A 1 522 ? 2.605 -24.822 -13.581 1.00 83.25 522 MET A C 1
ATOM 4122 O O . MET A 1 522 ? 2.400 -24.521 -12.399 1.00 78.39 522 MET A O 1
ATOM 4127 N N . ALA A 1 523 ? 3.590 -24.263 -14.288 1.00 77.44 523 ALA A N 1
ATOM 4128 C CA . ALA A 1 523 ? 4.350 -23.178 -13.682 1.00 76.67 523 ALA A CA 1
ATOM 4129 C C . ALA A 1 523 ? 3.425 -22.010 -13.352 1.00 83.30 523 ALA A C 1
ATOM 4130 O O . ALA A 1 523 ? 3.583 -21.367 -12.307 1.00 76.41 523 ALA A O 1
ATOM 4132 N N . LYS A 1 524 ? 2.408 -21.768 -14.205 1.00 88.60 524 LYS A N 1
ATOM 4133 C CA . LYS A 1 524 ? 1.490 -20.648 -13.996 1.00 76.15 524 LYS A CA 1
ATOM 4134 C C . LYS A 1 524 ? 0.600 -20.877 -12.790 1.00 74.22 524 LYS A C 1
ATOM 4135 O O . LYS A 1 524 ? 0.304 -19.930 -12.053 1.00 74.68 524 LYS A O 1
ATOM 4141 N N . ALA A 1 525 ? 0.146 -22.115 -12.580 1.00 72.75 525 ALA A N 1
ATOM 4142 C CA . ALA A 1 525 ? -0.644 -22.385 -11.386 1.00 76.60 525 ALA A CA 1
ATOM 4143 C C . ALA A 1 525 ? 0.197 -22.161 -10.140 1.00 79.55 525 ALA A C 1
ATOM 4144 O O . ALA A 1 525 ? -0.329 -21.851 -9.061 1.00 75.18 525 ALA A O 1
ATOM 4146 N N . LEU A 1 526 ? 1.510 -22.288 -10.289 1.00 74.70 526 LEU A N 1
ATOM 4147 C CA . LEU A 1 526 ? 2.412 -22.158 -9.166 1.00 77.88 526 LEU A CA 1
ATOM 4148 C C . LEU A 1 526 ? 2.753 -20.698 -8.897 1.00 76.06 526 LEU A C 1
ATOM 4149 O O . LEU A 1 526 ? 3.003 -20.316 -7.748 1.00 73.04 526 LEU A O 1
ATOM 4154 N N . MET A 1 527 ? 2.791 -19.881 -9.944 1.00 76.76 527 MET A N 1
ATOM 4155 C CA . MET A 1 527 ? 2.870 -18.442 -9.755 1.00 69.67 527 MET A CA 1
ATOM 4156 C C . MET A 1 527 ? 1.572 -17.908 -9.151 1.00 81.26 527 MET A C 1
ATOM 4157 O O . MET A 1 527 ? 1.597 -17.141 -8.174 1.00 81.49 527 MET A O 1
ATOM 4162 N N . ASP A 1 528 ? 0.423 -18.312 -9.723 1.00 73.32 528 ASP A N 1
ATOM 4163 C CA . ASP A 1 528 ? -0.875 -17.886 -9.219 1.00 65.62 528 ASP A CA 1
ATOM 4164 C C . ASP A 1 528 ? -0.993 -18.111 -7.719 1.00 72.06 528 ASP A C 1
ATOM 4165 O O . ASP A 1 528 ? -1.391 -17.211 -6.973 1.00 76.84 528 ASP A O 1
ATOM 4170 N N . ALA A 1 529 ? -0.642 -19.311 -7.265 1.00 71.00 529 ALA A N 1
ATOM 4171 C CA . ALA A 1 529 ? -0.890 -19.699 -5.883 1.00 72.24 529 ALA A CA 1
ATOM 4172 C C . ALA A 1 529 ? -0.183 -18.775 -4.913 1.00 78.87 529 ALA A C 1
ATOM 4173 O O . ALA A 1 529 ? -0.753 -18.398 -3.880 1.00 80.81 529 ALA A O 1
ATOM 4175 N N . VAL A 1 530 ? 1.063 -18.403 -5.211 1.00 77.11 530 VAL A N 1
ATOM 4176 C CA . VAL A 1 530 ? 1.788 -17.580 -4.253 1.00 82.49 530 VAL A CA 1
ATOM 4177 C C . VAL A 1 530 ? 1.525 -16.092 -4.466 1.00 79.37 530 VAL A C 1
ATOM 4178 O O . VAL A 1 530 ? 1.730 -15.299 -3.534 1.00 84.88 530 VAL A O 1
ATOM 4182 N N . PHE A 1 531 ? 1.061 -15.691 -5.648 1.00 69.59 531 PHE A N 1
ATOM 4183 C CA . PHE A 1 531 ? 0.558 -14.331 -5.790 1.00 73.99 531 PHE A CA 1
ATOM 4184 C C . PHE A 1 531 ? -0.787 -14.170 -5.092 1.00 78.83 531 PHE A C 1
ATOM 4185 O O . PHE A 1 531 ? -1.039 -13.132 -4.468 1.00 76.96 531 PHE A O 1
ATOM 4193 N N . ASP A 1 532 ? -1.675 -15.174 -5.206 1.00 78.59 532 ASP A N 1
ATOM 4194 C CA . ASP A 1 532 ? -2.870 -15.194 -4.367 1.00 79.31 532 ASP A CA 1
ATOM 4195 C C . ASP A 1 532 ? -2.486 -15.107 -2.901 1.00 82.98 532 ASP A C 1
ATOM 4196 O O . ASP A 1 532 ? -3.258 -14.604 -2.073 1.00 72.62 532 ASP A O 1
ATOM 4201 N N . ALA A 1 533 ? -1.289 -15.595 -2.574 1.00 83.84 533 ALA A N 1
ATOM 4202 C CA . ALA A 1 533 ? -0.714 -15.403 -1.253 1.00 81.37 533 ALA A CA 1
ATOM 4203 C C . ALA A 1 533 ? -0.184 -13.990 -1.071 1.00 79.59 533 ALA A C 1
ATOM 4204 O O . ALA A 1 533 ? -0.363 -13.393 -0.002 1.00 83.63 533 ALA A O 1
ATOM 4206 N N . ALA A 1 534 ? 0.490 -13.438 -2.079 1.00 73.67 534 ALA A N 1
ATOM 4207 C CA . ALA A 1 534 ? 1.013 -12.094 -1.897 1.00 72.15 534 ALA A CA 1
ATOM 4208 C C . ALA A 1 534 ? -0.097 -11.066 -1.967 1.00 77.15 534 ALA A C 1
ATOM 4209 O O . ALA A 1 534 ? 0.085 -9.944 -1.495 1.00 81.13 534 ALA A O 1
ATOM 4211 N N . LYS A 1 535 ? -1.257 -11.425 -2.507 1.00 84.58 535 LYS A N 1
ATOM 4212 C CA . LYS A 1 535 ? -2.344 -10.455 -2.558 1.00 79.14 535 LYS A CA 1
ATOM 4213 C C . LYS A 1 535 ? -2.911 -10.176 -1.167 1.00 81.54 535 LYS A C 1
ATOM 4214 O O . LYS A 1 535 ? -3.387 -9.060 -0.910 1.00 85.42 535 LYS A O 1
ATOM 4220 N N . LEU A 1 536 ? -2.815 -11.145 -0.250 1.00 76.82 536 LEU A N 1
ATOM 4221 C CA . LEU A 1 536 ? -3.415 -11.078 1.083 1.00 76.16 536 LEU A CA 1
ATOM 4222 C C . LEU A 1 536 ? -2.441 -10.841 2.229 1.00 79.12 536 LEU A C 1
ATOM 4223 O O . LEU A 1 536 ? -2.867 -10.917 3.388 1.00 76.29 536 LEU A O 1
ATOM 4228 N N . LEU A 1 537 ? -1.153 -10.628 1.958 1.00 77.65 537 LEU A N 1
ATOM 4229 C CA . LEU A 1 537 ? -0.203 -10.352 3.023 1.00 65.81 537 LEU A CA 1
ATOM 4230 C C . LEU A 1 537 ? 0.102 -8.870 3.086 1.00 79.56 537 LEU A C 1
ATOM 4231 O O . LEU A 1 537 ? -0.044 -8.147 2.094 1.00 80.81 537 LEU A O 1
ATOM 4236 N N . PRO A 1 538 ? 0.531 -8.391 4.249 1.00 82.89 538 PRO A N 1
ATOM 4237 C CA . PRO A 1 538 ? 0.953 -6.992 4.383 1.00 75.56 538 PRO A CA 1
ATOM 4238 C C . PRO A 1 538 ? 1.907 -6.532 3.283 1.00 74.86 538 PRO A C 1
ATOM 4239 O O . PRO A 1 538 ? 2.895 -7.199 2.975 1.00 75.98 538 PRO A O 1
ATOM 4243 N N . GLU A 1 539 ? 1.597 -5.358 2.712 1.00 76.45 539 GLU A N 1
ATOM 4244 C CA . GLU A 1 539 ? 2.353 -4.716 1.626 1.00 75.43 539 GLU A CA 1
ATOM 4245 C C . GLU A 1 539 ? 2.565 -5.650 0.445 1.00 74.44 539 GLU A C 1
ATOM 4246 O O . GLU A 1 539 ? 3.490 -5.454 -0.348 1.00 79.37 539 GLU A O 1
ATOM 4252 N N . ARG A 1 540 ? 1.698 -6.654 0.303 1.00 71.92 540 ARG A N 1
ATOM 4253 C CA . ARG A 1 540 ? 1.851 -7.668 -0.736 1.00 70.64 540 ARG A CA 1
ATOM 4254 C C . ARG A 1 540 ? 3.310 -8.129 -0.818 1.00 77.65 540 ARG A C 1
ATOM 4255 O O . ARG A 1 540 ? 3.863 -8.363 -1.900 1.00 76.52 540 ARG A O 1
ATOM 4263 N N . GLU A 1 541 ? 3.955 -8.210 0.347 1.00 75.82 541 GLU A N 1
ATOM 4264 C CA . GLU A 1 541 ? 5.332 -8.664 0.450 1.00 68.71 541 GLU A CA 1
ATOM 4265 C C . GLU A 1 541 ? 5.389 -10.174 0.604 1.00 72.28 541 GLU A C 1
ATOM 4266 O O . GLU A 1 541 ? 4.606 -10.768 1.359 1.00 70.71 541 GLU A O 1
ATOM 4272 N N . LEU A 1 542 ? 6.326 -10.795 -0.124 1.00 60.93 542 LEU A N 1
ATOM 4273 C CA . LEU A 1 542 ? 6.513 -12.229 -0.024 1.00 66.77 542 LEU A CA 1
ATOM 4274 C C . LEU A 1 542 ? 7.551 -12.484 1.063 1.00 77.56 542 LEU A C 1
ATOM 4275 O O . LEU A 1 542 ? 8.715 -12.058 0.915 1.00 72.50 542 LEU A O 1
ATOM 4280 N N . PRO A 1 543 ? 7.171 -13.094 2.194 1.00 71.82 543 PRO A N 1
ATOM 4281 C CA . PRO A 1 543 ? 8.151 -13.361 3.244 1.00 69.22 543 PRO A CA 1
ATOM 4282 C C . PRO A 1 543 ? 8.842 -14.674 2.955 1.00 73.08 543 PRO A C 1
ATOM 4283 O O . PRO A 1 543 ? 8.500 -15.354 1.980 1.00 66.23 543 PRO A O 1
ATOM 4287 N N . GLU A 1 544 ? 9.819 -15.012 3.802 1.00 80.88 544 GLU A N 1
ATOM 4288 C CA . GLU A 1 544 ? 10.614 -16.230 3.653 1.00 77.91 544 GLU A CA 1
ATOM 4289 C C . GLU A 1 544 ? 9.728 -17.453 3.485 1.00 72.15 544 GLU A C 1
ATOM 4290 O O . GLU A 1 544 ? 9.982 -18.306 2.627 1.00 69.44 544 GLU A O 1
ATOM 4296 N N . LEU A 1 545 ? 8.667 -17.540 4.276 1.00 65.56 545 LEU A N 1
ATOM 4297 C CA . LEU A 1 545 ? 7.841 -18.725 4.257 1.00 63.87 545 LEU A CA 1
ATOM 4298 C C . LEU A 1 545 ? 6.556 -18.412 4.995 1.00 71.33 545 LEU A C 1
ATOM 4299 O O . LEU A 1 545 ? 6.482 -17.451 5.764 1.00 74.95 545 LEU A O 1
ATOM 4304 N N . TYR A 1 546 ? 5.545 -19.238 4.757 1.00 70.16 546 TYR A N 1
ATOM 4305 C CA . TYR A 1 546 ? 4.292 -19.118 5.484 1.00 77.55 546 TYR A CA 1
ATOM 4306 C C . TYR A 1 546 ? 3.624 -20.484 5.542 1.00 75.52 546 TYR A C 1
ATOM 4307 O O . TYR A 1 546 ? 4.068 -21.443 4.907 1.00 72.52 546 TYR A O 1
ATOM 4316 N N . SER A 1 547 ? 2.526 -20.553 6.291 1.00 80.31 547 SER A N 1
ATOM 4317 C CA . SER A 1 547 ? 1.933 -21.844 6.613 1.00 82.35 547 SER A CA 1
ATOM 4318 C C . SER A 1 547 ? 1.427 -22.534 5.358 1.00 81.60 547 SER A C 1
ATOM 4319 O O . SER A 1 547 ? 1.107 -21.898 4.347 1.00 80.81 547 SER A O 1
ATOM 4322 N N . GLY A 1 548 ? 1.369 -23.854 5.444 1.00 77.90 548 GLY A N 1
ATOM 4323 C CA . GLY A 1 548 ? 0.895 -24.720 4.406 1.00 79.58 548 GLY A CA 1
ATOM 4324 C C . GLY A 1 548 ? -0.561 -25.064 4.512 1.00 84.33 548 GLY A C 1
ATOM 4325 O O . GLY A 1 548 ? -1.054 -25.811 3.660 1.00 86.23 548 GLY A O 1
ATOM 4326 N N . LEU A 1 549 ? -1.274 -24.562 5.523 1.00 82.67 549 LEU A N 1
ATOM 4327 C CA . LEU A 1 549 ? -2.707 -24.799 5.542 1.00 83.33 549 LEU A CA 1
ATOM 4328 C C . LEU A 1 549 ? -3.342 -24.107 4.343 1.00 86.06 549 LEU A C 1
ATOM 4329 O O . LEU A 1 549 ? -2.724 -23.259 3.689 1.00 83.48 549 LEU A O 1
ATOM 4334 N N . ASN A 1 550 ? -4.567 -24.528 4.013 1.00 84.15 550 ASN A N 1
ATOM 4335 C CA . ASN A 1 550 ? -5.227 -24.047 2.805 1.00 80.28 550 ASN A CA 1
ATOM 4336 C C . ASN A 1 550 ? -5.882 -22.696 3.014 1.00 82.36 550 ASN A C 1
ATOM 4337 O O . ASN A 1 550 ? -6.467 -22.134 2.077 1.00 83.24 550 ASN A O 1
ATOM 4342 N N . GLU A 1 551 ? -5.800 -22.190 4.234 1.00 87.81 551 GLU A N 1
ATOM 4343 C CA . GLU A 1 551 ? -6.045 -20.802 4.564 1.00 88.63 551 GLU A CA 1
ATOM 4344 C C . GLU A 1 551 ? -4.701 -20.123 4.789 1.00 82.41 551 GLU A C 1
ATOM 4345 O O . GLU A 1 551 ? -3.793 -20.705 5.395 1.00 80.30 551 GLU A O 1
ATOM 4351 N N . LEU A 1 552 ? -4.574 -18.895 4.313 1.00 78.59 552 LEU A N 1
ATOM 4352 C CA . LEU A 1 552 ? -3.298 -18.208 4.436 1.00 83.86 552 LEU A CA 1
ATOM 4353 C C . LEU A 1 552 ? -3.086 -17.748 5.879 1.00 77.75 552 LEU A C 1
ATOM 4354 O O . LEU A 1 552 ? -3.939 -17.071 6.458 1.00 83.20 552 LEU A O 1
ATOM 4359 N N . VAL A 1 553 ? -1.949 -18.115 6.456 1.00 72.78 553 VAL A N 1
ATOM 4360 C CA . VAL A 1 553 ? -1.609 -17.866 7.856 1.00 75.79 553 VAL A CA 1
ATOM 4361 C C . VAL A 1 553 ? -0.090 -17.782 7.931 1.00 78.95 553 VAL A C 1
ATOM 4362 O O . VAL A 1 553 ? 0.596 -18.714 7.507 1.00 75.70 553 VAL A O 1
ATOM 4366 N N . PRO A 1 554 ? 0.491 -16.722 8.427 1.00 85.74 554 PRO A N 1
ATOM 4367 C CA . PRO A 1 554 ? 1.933 -16.585 8.231 1.00 83.34 554 PRO A CA 1
ATOM 4368 C C . PRO A 1 554 ? 2.634 -17.499 9.200 1.00 80.24 554 PRO A C 1
ATOM 4369 O O . PRO A 1 554 ? 1.955 -18.187 9.979 1.00 76.45 554 PRO A O 1
ATOM 4373 N N . VAL A 1 555 ? 3.961 -17.508 9.147 1.00 68.73 555 VAL A N 1
ATOM 4374 C CA . VAL A 1 555 ? 4.814 -18.219 10.092 1.00 75.08 555 VAL A CA 1
ATOM 4375 C C . VAL A 1 555 ? 5.632 -17.179 10.859 1.00 80.56 555 VAL A C 1
ATOM 4376 O O . VAL A 1 555 ? 6.405 -16.436 10.243 1.00 78.82 555 VAL A O 1
ATOM 4380 N N . PRO A 1 556 ? 5.480 -17.073 12.183 1.00 75.16 556 PRO A N 1
ATOM 4381 C CA . PRO A 1 556 ? 6.261 -16.081 12.950 1.00 74.35 556 PRO A CA 1
ATOM 4382 C C . PRO A 1 556 ? 7.772 -16.102 12.720 1.00 86.75 556 PRO A C 1
ATOM 4383 O O . PRO A 1 556 ? 8.388 -15.029 12.633 1.00 85.50 556 PRO A O 1
ATOM 4387 N N . ARG A 1 557 ? 8.404 -17.266 12.617 1.00 92.24 557 ARG A N 1
ATOM 4388 C CA . ARG A 1 557 ? 9.837 -17.182 12.350 1.00 92.02 557 ARG A CA 1
ATOM 4389 C C . ARG A 1 557 ? 10.128 -16.573 10.963 1.00 88.05 557 ARG A C 1
ATOM 4390 O O . ARG A 1 557 ? 11.283 -16.247 10.686 1.00 75.53 557 ARG A O 1
ATOM 4398 N N . ALA A 1 558 ? 9.102 -16.341 10.131 1.00 85.02 558 ALA A N 1
ATOM 4399 C CA . ALA A 1 558 ? 9.322 -15.947 8.743 1.00 79.94 558 ALA A CA 1
ATOM 4400 C C . ALA A 1 558 ? 9.951 -14.570 8.650 1.00 79.57 558 ALA A C 1
ATOM 4401 O O . ALA A 1 558 ? 9.519 -13.620 9.310 1.00 89.28 558 ALA A O 1
ATOM 4403 N N . ASN A 1 559 ? 10.948 -14.451 7.793 1.00 75.48 559 ASN A N 1
ATOM 4404 C CA . ASN A 1 559 ? 11.762 -13.252 7.731 1.00 77.96 559 ASN A CA 1
ATOM 4405 C C . ASN A 1 559 ? 11.409 -12.419 6.514 1.00 86.58 559 ASN A C 1
ATOM 4406 O O . ASN A 1 559 ? 11.315 -12.934 5.397 1.00 91.81 559 ASN A O 1
ATOM 4411 N N . SER A 1 560 ? 11.250 -11.136 6.735 1.00 95.40 560 SER A N 1
ATOM 4412 C CA . SER A 1 560 ? 10.550 -10.273 5.808 1.00 85.22 560 SER A CA 1
ATOM 4413 C C . SER A 1 560 ? 11.072 -8.854 5.966 1.00 83.77 560 SER A C 1
ATOM 4414 O O . SER A 1 560 ? 10.909 -8.253 7.036 1.00 84.59 560 SER A O 1
ATOM 4417 N N . PRO A 1 561 ? 11.716 -8.284 4.936 1.00 71.77 561 PRO A N 1
ATOM 4418 C CA . PRO A 1 561 ? 12.015 -8.853 3.617 1.00 84.38 561 PRO A CA 1
ATOM 4419 C C . PRO A 1 561 ? 12.957 -10.052 3.646 1.00 82.59 561 PRO A C 1
ATOM 4420 O O . PRO A 1 561 ? 13.635 -10.260 4.640 1.00 86.24 561 PRO A O 1
ATOM 4424 N N . GLN A 1 562 ? 12.983 -10.817 2.563 1.00 75.90 562 GLN A N 1
ATOM 4425 C CA . GLN A 1 562 ? 13.912 -11.920 2.391 1.00 65.64 562 GLN A CA 1
ATOM 4426 C C . GLN A 1 562 ? 14.184 -12.053 0.904 1.00 72.62 562 GLN A C 1
ATOM 4427 O O . GLN A 1 562 ? 13.264 -11.961 0.083 1.00 82.86 562 GLN A O 1
ATOM 4433 N N . ALA A 1 563 ? 15.448 -12.262 0.564 1.00 66.23 563 ALA A N 1
ATOM 4434 C CA . ALA A 1 563 ? 15.914 -11.959 -0.784 1.00 64.97 563 ALA A CA 1
ATOM 4435 C C . ALA A 1 563 ? 15.453 -12.991 -1.792 1.00 74.55 563 ALA A C 1
ATOM 4436 O O . ALA A 1 563 ? 14.932 -12.639 -2.855 1.00 76.78 563 ALA A O 1
ATOM 4438 N N . TRP A 1 564 ? 15.704 -14.271 -1.519 1.00 79.56 564 TRP A N 1
ATOM 4439 C CA . TRP A 1 564 ? 15.333 -15.271 -2.506 1.00 75.46 564 TRP A CA 1
ATOM 4440 C C . TRP A 1 564 ? 13.824 -15.280 -2.718 1.00 72.67 564 TRP A C 1
ATOM 4441 O O . TRP A 1 564 ? 13.360 -15.619 -3.810 1.00 74.64 564 TRP A O 1
ATOM 4452 N N . SER A 1 565 ? 13.042 -14.853 -1.714 1.00 75.72 565 SER A N 1
ATOM 4453 C CA . SER A 1 565 ? 11.587 -14.914 -1.849 1.00 78.25 565 SER A CA 1
ATOM 4454 C C . SER A 1 565 ? 10.991 -13.657 -2.493 1.00 80.59 565 SER A C 1
ATOM 4455 O O . SER A 1 565 ? 10.012 -13.758 -3.244 1.00 81.26 565 SER A O 1
ATOM 4458 N N . SER A 1 566 ? 11.545 -12.473 -2.225 1.00 71.74 566 SER A N 1
ATOM 4459 C CA . SER A 1 566 ? 11.099 -11.296 -2.956 1.00 74.06 566 SER A CA 1
ATOM 4460 C C . SER A 1 566 ? 11.703 -11.219 -4.356 1.00 77.42 566 SER A C 1
ATOM 4461 O O . SER A 1 566 ? 11.260 -10.397 -5.163 1.00 75.50 566 SER A O 1
ATOM 4464 N N . ALA A 1 567 ? 12.700 -12.048 -4.665 1.00 76.08 567 ALA A N 1
ATOM 4465 C CA . ALA A 1 567 ? 13.199 -12.164 -6.024 1.00 66.48 567 ALA A CA 1
ATOM 4466 C C . ALA A 1 567 ? 12.504 -13.272 -6.790 1.00 71.06 567 ALA A C 1
ATOM 4467 O O . ALA A 1 567 ? 12.538 -13.276 -8.025 1.00 73.36 567 ALA A O 1
ATOM 4469 N N . SER A 1 568 ? 11.883 -14.213 -6.077 1.00 72.48 568 SER A N 1
ATOM 4470 C CA . SER A 1 568 ? 11.154 -15.283 -6.738 1.00 69.71 568 SER A CA 1
ATOM 4471 C C . SER A 1 568 ? 10.065 -14.732 -7.639 1.00 70.76 568 SER A C 1
ATOM 4472 O O . SER A 1 568 ? 9.707 -15.363 -8.637 1.00 68.83 568 SER A O 1
ATOM 4475 N N . VAL A 1 569 ? 9.532 -13.556 -7.297 1.00 76.84 569 VAL A N 1
ATOM 4476 C CA . VAL A 1 569 ? 8.518 -12.916 -8.126 1.00 71.70 569 VAL A CA 1
ATOM 4477 C C . VAL A 1 569 ? 8.966 -12.902 -9.592 1.00 72.24 569 VAL A C 1
ATOM 4478 O O . VAL A 1 569 ? 8.215 -13.307 -10.487 1.00 71.58 569 VAL A O 1
ATOM 4482 N N . PHE A 1 570 ? 10.230 -12.535 -9.850 1.00 71.14 570 PHE A N 1
ATOM 4483 C CA . PHE A 1 570 ? 10.764 -12.485 -11.222 1.00 72.51 570 PHE A CA 1
ATOM 4484 C C . PHE A 1 570 ? 11.026 -13.869 -11.811 1.00 76.11 570 PHE A C 1
ATOM 4485 O O . PHE A 1 570 ? 10.793 -14.090 -13.006 1.00 75.85 570 PHE A O 1
ATOM 4493 N N . ALA A 1 571 ? 11.586 -14.788 -11.023 1.00 75.36 571 ALA A N 1
ATOM 4494 C CA . ALA A 1 571 ? 11.730 -16.154 -11.510 1.00 74.11 571 ALA A CA 1
ATOM 4495 C C . ALA A 1 571 ? 10.386 -16.686 -11.956 1.00 70.38 571 ALA A C 1
ATOM 4496 O O . ALA A 1 571 ? 10.265 -17.303 -13.021 1.00 76.07 571 ALA A O 1
ATOM 4498 N N . PHE A 1 572 ? 9.356 -16.431 -11.153 1.00 77.12 572 PHE A N 1
ATOM 4499 C CA . PHE A 1 572 ? 8.013 -16.848 -11.518 1.00 76.94 572 PHE A CA 1
ATOM 4500 C C . PHE A 1 572 ? 7.627 -16.306 -12.888 1.00 80.33 572 PHE A C 1
ATOM 4501 O O . PHE A 1 572 ? 6.876 -16.959 -13.618 1.00 83.91 572 PHE A O 1
ATOM 4509 N N . VAL A 1 573 ? 8.128 -15.130 -13.274 1.00 72.24 573 VAL A N 1
ATOM 4510 C CA . VAL A 1 573 ? 7.730 -14.669 -14.595 1.00 78.06 573 VAL A CA 1
ATOM 4511 C C . VAL A 1 573 ? 8.644 -15.260 -15.667 1.00 74.52 573 VAL A C 1
ATOM 4512 O O . VAL A 1 573 ? 8.185 -15.557 -16.777 1.00 73.93 573 VAL A O 1
ATOM 4516 N N . THR A 1 574 ? 9.925 -15.505 -15.364 1.00 76.19 574 THR A N 1
ATOM 4517 C CA . THR A 1 574 ? 10.747 -16.193 -16.361 1.00 83.28 574 THR A CA 1
ATOM 4518 C C . THR A 1 574 ? 10.141 -17.551 -16.728 1.00 81.34 574 THR A C 1
ATOM 4519 O O . THR A 1 574 ? 10.174 -17.958 -17.898 1.00 77.04 574 THR A O 1
ATOM 4523 N N . ALA A 1 575 ? 9.542 -18.248 -15.756 1.00 75.30 575 ALA A N 1
ATOM 4524 C CA . ALA A 1 575 ? 8.890 -19.514 -16.078 1.00 80.00 575 ALA A CA 1
ATOM 4525 C C . ALA A 1 575 ? 7.461 -19.318 -16.562 1.00 78.76 575 ALA A C 1
ATOM 4526 O O . ALA A 1 575 ? 6.972 -20.121 -17.360 1.00 76.31 575 ALA A O 1
ATOM 4528 N N . SER A 1 576 ? 6.777 -18.284 -16.075 1.00 84.61 576 SER A N 1
ATOM 4529 C CA . SER A 1 576 ? 5.446 -17.983 -16.578 1.00 85.94 576 SER A CA 1
ATOM 4530 C C . SER A 1 576 ? 5.428 -18.023 -18.105 1.00 83.31 576 SER A C 1
ATOM 4531 O O . SER A 1 576 ? 4.589 -18.688 -18.718 1.00 80.56 576 SER A O 1
ATOM 4534 N N . LEU A 1 577 ? 6.366 -17.322 -18.736 1.00 86.94 577 LEU A N 1
ATOM 4535 C CA . LEU A 1 577 ? 6.453 -17.194 -20.188 1.00 85.45 577 LEU A CA 1
ATOM 4536 C C . LEU A 1 577 ? 7.266 -18.310 -20.859 1.00 86.77 577 LEU A C 1
ATOM 4537 O O . LEU A 1 577 ? 7.415 -18.289 -22.087 1.00 87.15 577 LEU A O 1
ATOM 4542 N N . GLY A 1 578 ? 7.746 -19.298 -20.107 1.00 82.11 578 GLY A N 1
ATOM 4543 C CA . GLY A 1 578 ? 8.672 -20.289 -20.651 1.00 87.81 578 GLY A CA 1
ATOM 4544 C C . GLY A 1 578 ? 9.926 -19.704 -21.275 1.00 92.37 578 GLY A C 1
ATOM 4545 O O . GLY A 1 578 ? 10.437 -20.256 -22.259 1.00 97.65 578 GLY A O 1
ATOM 4546 N N . MET A 1 579 ? 10.443 -18.600 -20.715 1.00 85.82 579 MET A N 1
ATOM 4547 C CA . MET A 1 579 ? 11.490 -17.797 -21.350 1.00 89.93 579 MET A CA 1
ATOM 4548 C C . MET A 1 579 ? 12.864 -18.464 -21.269 1.00 94.71 579 MET A C 1
ATOM 4549 O O . MET A 1 579 ? 13.338 -18.832 -20.183 1.00 87.68 579 MET A O 1
ATOM 4554 N N . GLU A 1 580 ? 13.516 -18.587 -22.424 1.00 90.91 580 GLU A N 1
ATOM 4555 C CA . GLU A 1 580 ? 14.808 -19.245 -22.524 1.00 98.74 580 GLU A CA 1
ATOM 4556 C C . GLU A 1 580 ? 15.808 -18.330 -23.220 1.00 99.69 580 GLU A C 1
ATOM 4557 O O . GLU A 1 580 ? 15.438 -17.454 -24.011 1.00 92.32 580 GLU A O 1
ATOM 4563 N N . ALA A 1 581 ? 17.078 -18.501 -22.856 1.00 95.97 581 ALA A N 1
ATOM 4564 C CA . ALA A 1 581 ? 18.199 -17.842 -23.518 1.00 104.00 581 ALA A CA 1
ATOM 4565 C C . ALA A 1 581 ? 18.926 -18.872 -24.384 1.00 106.18 581 ALA A C 1
ATOM 4566 O O . ALA A 1 581 ? 19.382 -19.908 -23.879 1.00 102.17 581 ALA A O 1
ATOM 4568 N N . GLY A 1 582 ? 19.017 -18.596 -25.684 1.00 97.30 582 GLY A N 1
ATOM 4569 C CA . GLY A 1 582 ? 19.725 -19.470 -26.600 1.00 99.14 582 GLY A CA 1
ATOM 4570 C C . GLY A 1 582 ? 20.588 -18.674 -27.558 1.00 102.00 582 GLY A C 1
ATOM 4571 O O . GLY A 1 582 ? 21.247 -17.712 -27.142 1.00 96.04 582 GLY A O 1
ATOM 4572 N N . ASP A 1 583 ? 20.615 -19.067 -28.839 1.00 101.79 583 ASP A N 1
ATOM 4573 C CA . ASP A 1 583 ? 21.159 -18.164 -29.851 1.00 102.28 583 ASP A CA 1
ATOM 4574 C C . ASP A 1 583 ? 20.343 -16.881 -29.909 1.00 93.59 583 ASP A C 1
ATOM 4575 O O . ASP A 1 583 ? 20.852 -15.826 -30.317 1.00 84.97 583 ASP A O 1
ATOM 4580 N N . GLU A 1 584 ? 19.066 -16.976 -29.527 1.00 96.58 584 GLU A N 1
ATOM 4581 C CA . GLU A 1 584 ? 18.124 -15.873 -29.487 1.00 99.28 584 GLU A CA 1
ATOM 4582 C C . GLU A 1 584 ? 17.219 -16.051 -28.275 1.00 105.60 584 GLU A C 1
ATOM 4583 O O . GLU A 1 584 ? 17.170 -17.118 -27.651 1.00 102.52 584 GLU A O 1
ATOM 4589 N N . LEU A 1 585 ? 16.472 -14.991 -27.971 1.00 104.93 585 LEU A N 1
ATOM 4590 C CA . LEU A 1 585 ? 15.634 -14.914 -26.778 1.00 88.19 585 LEU A CA 1
ATOM 4591 C C . LEU A 1 585 ? 14.205 -15.309 -27.137 1.00 97.69 585 LEU A C 1
ATOM 4592 O O . LEU A 1 585 ? 13.453 -14.508 -27.698 1.00 101.21 585 LEU A O 1
ATOM 4597 N N . THR A 1 586 ? 13.812 -16.538 -26.788 1.00 103.10 586 THR A N 1
ATOM 4598 C CA . THR A 1 586 ? 12.497 -17.071 -27.132 1.00 100.06 586 THR A CA 1
ATOM 4599 C C . THR A 1 586 ? 11.530 -16.986 -25.948 1.00 96.64 586 THR A C 1
ATOM 4600 O O . THR A 1 586 ? 11.937 -17.035 -24.782 1.00 97.22 586 THR A O 1
ATOM 4604 N N . VAL A 1 587 ? 10.235 -16.867 -26.273 1.00 94.11 587 VAL A N 1
ATOM 4605 C CA . VAL A 1 587 ? 9.132 -16.777 -25.311 1.00 83.90 587 VAL A CA 1
ATOM 4606 C C . VAL A 1 587 ? 7.993 -17.658 -25.825 1.00 93.71 587 VAL A C 1
ATOM 4607 O O . VAL A 1 587 ? 7.311 -17.293 -26.795 1.00 99.12 587 VAL A O 1
ATOM 4611 N N . ARG A 1 588 ? 7.771 -18.806 -25.185 1.00 90.59 588 ARG A N 1
ATOM 4612 C CA . ARG A 1 588 ? 6.609 -19.638 -25.502 1.00 92.11 588 ARG A CA 1
ATOM 4613 C C . ARG A 1 588 ? 5.765 -19.766 -24.243 1.00 96.23 588 ARG A C 1
ATOM 4614 O O . ARG A 1 588 ? 5.986 -20.655 -23.400 1.00 93.32 588 ARG A O 1
ATOM 4622 N N . PRO A 1 589 ? 4.780 -18.892 -24.088 1.00 89.75 589 PRO A N 1
ATOM 4623 C CA . PRO A 1 589 ? 4.113 -18.719 -22.799 1.00 83.48 589 PRO A CA 1
ATOM 4624 C C . PRO A 1 589 ? 3.051 -19.773 -22.516 1.00 90.43 589 PRO A C 1
ATOM 4625 O O . PRO A 1 589 ? 2.663 -20.572 -23.369 1.00 93.07 589 PRO A O 1
ATOM 4629 N N . ALA A 1 590 ? 2.617 -19.776 -21.255 1.00 88.38 590 ALA A N 1
ATOM 4630 C CA . ALA A 1 590 ? 1.458 -20.517 -20.803 1.00 84.92 590 ALA A CA 1
ATOM 4631 C C . ALA A 1 590 ? 0.201 -19.776 -21.227 1.00 89.04 590 ALA A C 1
ATOM 4632 O O . ALA A 1 590 ? 0.245 -18.592 -21.580 1.00 89.80 590 ALA A O 1
ATOM 4634 N N . GLU A 1 591 ? -0.935 -20.469 -21.200 1.00 85.43 591 GLU A N 1
ATOM 4635 C CA . GLU A 1 591 ? -2.123 -19.818 -21.721 1.00 87.83 591 GLU A CA 1
ATOM 4636 C C . GLU A 1 591 ? -2.702 -18.852 -20.706 1.00 90.88 591 GLU A C 1
ATOM 4637 O O . GLU A 1 591 ? -2.750 -19.132 -19.504 1.00 90.20 591 GLU A O 1
ATOM 4643 N N . GLY A 1 592 ? -3.141 -17.702 -21.207 1.00 98.61 592 GLY A N 1
ATOM 4644 C CA . GLY A 1 592 ? -3.769 -16.726 -20.353 1.00 89.65 592 GLY A CA 1
ATOM 4645 C C . GLY A 1 592 ? -2.805 -15.908 -19.547 1.00 83.41 592 GLY A C 1
ATOM 4646 O O . GLY A 1 592 ? -3.200 -15.358 -18.516 1.00 85.59 592 GLY A O 1
ATOM 4647 N N . THR A 1 593 ? -1.548 -15.816 -19.976 1.00 78.99 593 THR A N 1
ATOM 4648 C CA . THR A 1 593 ? -0.605 -14.886 -19.371 1.00 86.08 593 THR A CA 1
ATOM 4649 C C . THR A 1 593 ? -0.599 -13.567 -20.132 1.00 82.68 593 THR A C 1
ATOM 4650 O O . THR A 1 593 ? -0.770 -13.542 -21.354 1.00 84.05 593 THR A O 1
ATOM 4654 N N . SER A 1 594 ? -0.393 -12.474 -19.397 1.00 80.81 594 SER A N 1
ATOM 4655 C CA . SER A 1 594 ? -0.539 -11.130 -19.949 1.00 76.82 594 SER A CA 1
ATOM 4656 C C . SER A 1 594 ? 0.474 -10.259 -19.227 1.00 76.56 594 SER A C 1
ATOM 4657 O O . SER A 1 594 ? 0.337 -10.043 -18.014 1.00 79.72 594 SER A O 1
ATOM 4660 N N . ILE A 1 595 ? 1.500 -9.794 -19.944 1.00 75.70 595 ILE A N 1
ATOM 4661 C CA . ILE A 1 595 ? 2.590 -9.081 -19.284 1.00 79.25 595 ILE A CA 1
ATOM 4662 C C . ILE A 1 595 ? 3.394 -8.300 -20.308 1.00 76.20 595 ILE A C 1
ATOM 4663 O O . ILE A 1 595 ? 3.575 -8.733 -21.444 1.00 81.01 595 ILE A O 1
ATOM 4668 N N . VAL A 1 596 ? 3.871 -7.133 -19.889 1.00 78.73 596 VAL A N 1
ATOM 4669 C CA . VAL A 1 596 ? 4.868 -6.338 -20.590 1.00 75.78 596 VAL A CA 1
ATOM 4670 C C . VAL A 1 596 ? 6.118 -6.282 -19.717 1.00 77.49 596 VAL A C 1
ATOM 4671 O O . VAL A 1 596 ? 6.018 -6.092 -18.497 1.00 79.63 596 VAL A O 1
ATOM 4675 N N . LEU A 1 597 ? 7.293 -6.461 -20.335 1.00 81.76 597 LEU A N 1
ATOM 4676 C CA . LEU A 1 597 ? 8.588 -6.405 -19.648 1.00 84.11 597 LEU A CA 1
ATOM 4677 C C . LEU A 1 597 ? 9.506 -5.470 -20.417 1.00 86.48 597 LEU A C 1
ATOM 4678 O O . LEU A 1 597 ? 9.964 -5.820 -21.513 1.00 86.13 597 LEU A O 1
ATOM 4683 N N . ARG A 1 598 ? 9.787 -4.297 -19.832 1.00 81.95 598 ARG A N 1
ATOM 4684 C CA . ARG A 1 598 ? 10.560 -3.243 -20.496 1.00 78.04 598 ARG A CA 1
ATOM 4685 C C . ARG A 1 598 ? 11.980 -3.257 -19.940 1.00 81.60 598 ARG A C 1
ATOM 4686 O O . ARG A 1 598 ? 12.362 -2.423 -19.116 1.00 89.72 598 ARG A O 1
ATOM 4694 N N . GLY A 1 599 ? 12.772 -4.237 -20.387 1.00 93.18 599 GLY A N 1
ATOM 4695 C CA . GLY A 1 599 ? 14.173 -4.325 -19.981 1.00 97.12 599 GLY A CA 1
ATOM 4696 C C . GLY A 1 599 ? 14.780 -5.706 -19.736 1.00 97.86 599 GLY A C 1
ATOM 4697 O O . GLY A 1 599 ? 15.787 -5.801 -19.023 1.00 100.28 599 GLY A O 1
ATOM 4698 N N . VAL A 1 600 ? 14.200 -6.770 -20.314 1.00 87.96 600 VAL A N 1
ATOM 4699 C CA . VAL A 1 600 ? 14.846 -8.082 -20.301 1.00 88.38 600 VAL A CA 1
ATOM 4700 C C . VAL A 1 600 ? 16.267 -7.973 -20.833 1.00 97.92 600 VAL A C 1
ATOM 4701 O O . VAL A 1 600 ? 16.497 -7.470 -21.941 1.00 103.01 600 VAL A O 1
ATOM 4705 N N . SER A 1 601 ? 17.232 -8.476 -20.064 1.00 95.37 601 SER A N 1
ATOM 4706 C CA . SER A 1 601 ? 18.639 -8.392 -20.443 1.00 96.97 601 SER A CA 1
ATOM 4707 C C . SER A 1 601 ? 19.117 -9.739 -20.961 1.00 98.71 601 SER A C 1
ATOM 4708 O O . SER A 1 601 ? 18.989 -10.758 -20.271 1.00 93.69 601 SER A O 1
ATOM 4711 N N . PHE A 1 602 ? 19.631 -9.723 -22.196 1.00 105.41 602 PHE A N 1
ATOM 4712 C CA . PHE A 1 602 ? 20.130 -10.886 -22.933 1.00 102.65 602 PHE A CA 1
ATOM 4713 C C . PHE A 1 602 ? 21.257 -10.419 -23.838 1.00 107.62 602 PHE A C 1
ATOM 4714 O O . PHE A 1 602 ? 21.051 -9.533 -24.676 1.00 113.08 602 PHE A O 1
ATOM 4722 N N . GLY A 1 603 ? 22.437 -11.008 -23.681 1.00 110.12 603 GLY A N 1
ATOM 4723 C CA . GLY A 1 603 ? 23.547 -10.625 -24.532 1.00 108.45 603 GLY A CA 1
ATOM 4724 C C . GLY A 1 603 ? 23.949 -9.169 -24.437 1.00 108.41 603 GLY A C 1
ATOM 4725 O O . GLY A 1 603 ? 24.429 -8.609 -25.427 1.00 117.25 603 GLY A O 1
ATOM 4726 N N . GLY A 1 604 ? 23.772 -8.534 -23.277 1.00 105.13 604 GLY A N 1
ATOM 4727 C CA . GLY A 1 604 ? 24.204 -7.159 -23.096 1.00 106.65 604 GLY A CA 1
ATOM 4728 C C . GLY A 1 604 ? 23.297 -6.108 -23.702 1.00 116.61 604 GLY A C 1
ATOM 4729 O O . GLY A 1 604 ? 23.573 -4.907 -23.543 1.00 108.37 604 GLY A O 1
ATOM 4730 N N . ARG A 1 605 ? 22.235 -6.522 -24.398 1.00 120.86 605 ARG A N 1
ATOM 4731 C CA . ARG A 1 605 ? 21.227 -5.640 -24.968 1.00 119.06 605 ARG A CA 1
ATOM 4732 C C . ARG A 1 605 ? 19.870 -5.960 -24.335 1.00 110.80 605 ARG A C 1
ATOM 4733 O O . ARG A 1 605 ? 19.631 -7.067 -23.841 1.00 101.42 605 ARG A O 1
ATOM 4741 N N . ARG A 1 606 ? 18.978 -4.972 -24.332 1.00 115.96 606 ARG A N 1
ATOM 4742 C CA . ARG A 1 606 ? 17.709 -5.087 -23.628 1.00 108.72 606 ARG A CA 1
ATOM 4743 C C . ARG A 1 606 ? 16.537 -5.059 -24.600 1.00 103.04 606 ARG A C 1
ATOM 4744 O O . ARG A 1 606 ? 16.515 -4.272 -25.550 1.00 101.82 606 ARG A O 1
ATOM 4752 N N . TYR A 1 607 ? 15.558 -5.919 -24.324 1.00 100.19 607 TYR A N 1
ATOM 4753 C CA . TYR A 1 607 ? 14.446 -6.214 -25.213 1.00 99.44 607 TYR A CA 1
ATOM 4754 C C . TYR A 1 607 ? 13.120 -5.898 -24.533 1.00 100.19 607 TYR A C 1
ATOM 4755 O O . TYR A 1 607 ? 12.979 -6.035 -23.312 1.00 100.62 607 TYR A O 1
ATOM 4764 N N . VAL A 1 608 ? 12.143 -5.508 -25.346 1.00 98.96 608 VAL A N 1
ATOM 4765 C CA . VAL A 1 608 ? 10.768 -5.293 -24.916 1.00 91.03 608 VAL A CA 1
ATOM 4766 C C . VAL A 1 608 ? 10.001 -6.569 -25.216 1.00 84.76 608 VAL A C 1
ATOM 4767 O O . VAL A 1 608 ? 9.743 -6.899 -26.376 1.00 94.82 608 VAL A O 1
ATOM 4771 N N . VAL A 1 609 ? 9.620 -7.287 -24.186 1.00 81.82 609 VAL A N 1
ATOM 4772 C CA . VAL A 1 609 ? 8.872 -8.524 -24.347 1.00 84.25 609 VAL A CA 1
ATOM 4773 C C . VAL A 1 609 ? 7.422 -8.228 -24.006 1.00 93.40 609 VAL A C 1
ATOM 4774 O O . VAL A 1 609 ? 7.142 -7.638 -22.961 1.00 93.92 609 VAL A O 1
ATOM 4778 N N . VAL A 1 610 ? 6.499 -8.605 -24.892 1.00 92.45 610 VAL A N 1
ATOM 4779 C CA . VAL A 1 610 ? 5.079 -8.318 -24.719 1.00 82.63 610 VAL A CA 1
ATOM 4780 C C . VAL A 1 610 ? 4.285 -9.589 -24.967 1.00 87.90 610 VAL A C 1
ATOM 4781 O O . VAL A 1 610 ? 4.467 -10.254 -25.991 1.00 98.53 610 VAL A O 1
ATOM 4785 N N . VAL A 1 611 ? 3.396 -9.919 -24.042 1.00 86.51 611 VAL A N 1
ATOM 4786 C CA . VAL A 1 611 ? 2.559 -11.108 -24.135 1.00 88.78 611 VAL A CA 1
ATOM 4787 C C . VAL A 1 611 ? 1.144 -10.632 -23.837 1.00 94.94 611 VAL A C 1
ATOM 4788 O O . VAL A 1 611 ? 0.815 -10.330 -22.686 1.00 92.35 611 VAL A O 1
ATOM 4792 N N . ASN A 1 612 ? 0.308 -10.534 -24.886 1.00 102.31 612 ASN A N 1
ATOM 4793 C CA . ASN A 1 612 ? -1.041 -9.947 -24.878 1.00 98.86 612 ASN A CA 1
ATOM 4794 C C . ASN A 1 612 ? -1.760 -10.590 -26.062 1.00 107.40 612 ASN A C 1
ATOM 4795 O O . ASN A 1 612 ? -1.872 -10.006 -27.147 1.00 110.16 612 ASN A O 1
ATOM 4800 N N . GLY A 1 613 ? -2.216 -11.827 -25.848 1.00 113.61 613 GLY A N 1
ATOM 4801 C CA . GLY A 1 613 ? -2.728 -12.673 -26.908 1.00 124.79 613 GLY A CA 1
ATOM 4802 C C . GLY A 1 613 ? -1.774 -12.928 -28.061 1.00 122.15 613 GLY A C 1
ATOM 4803 O O . GLY A 1 613 ? -2.192 -13.523 -29.063 1.00 122.82 613 GLY A O 1
ATOM 4804 N N . GLY A 1 614 ? -0.526 -12.482 -27.955 1.00 111.47 614 GLY A N 1
ATOM 4805 C CA . GLY A 1 614 ? 0.501 -12.723 -28.957 1.00 111.90 614 GLY A CA 1
ATOM 4806 C C . GLY A 1 614 ? 1.810 -12.231 -28.376 1.00 114.23 614 GLY A C 1
ATOM 4807 O O . GLY A 1 614 ? 1.829 -11.420 -27.445 1.00 114.31 614 GLY A O 1
ATOM 4808 N N . VAL A 1 615 ? 2.910 -12.748 -28.914 1.00 106.20 615 VAL A N 1
ATOM 4809 C CA . VAL A 1 615 ? 4.212 -12.495 -28.303 1.00 107.36 615 VAL A CA 1
ATOM 4810 C C . VAL A 1 615 ? 5.105 -11.721 -29.267 1.00 99.69 615 VAL A C 1
ATOM 4811 O O . VAL A 1 615 ? 5.177 -12.047 -30.460 1.00 103.19 615 VAL A O 1
ATOM 4815 N N . SER A 1 616 ? 5.787 -10.696 -28.736 1.00 92.88 616 SER A N 1
ATOM 4816 C CA . SER A 1 616 ? 6.700 -9.827 -29.473 1.00 95.70 616 SER A CA 1
ATOM 4817 C C . SER A 1 616 ? 7.983 -9.620 -28.676 1.00 100.98 616 SER A C 1
ATOM 4818 O O . SER A 1 616 ? 7.935 -9.415 -27.457 1.00 99.31 616 SER A O 1
ATOM 4821 N N . VAL A 1 617 ? 9.129 -9.651 -29.363 1.00 96.03 617 VAL A N 1
ATOM 4822 C CA . VAL A 1 617 ? 10.435 -9.478 -28.728 1.00 91.18 617 VAL A CA 1
ATOM 4823 C C . VAL A 1 617 ? 11.240 -8.514 -29.582 1.00 92.24 617 VAL A C 1
ATOM 4824 O O . VAL A 1 617 ? 11.663 -8.871 -30.689 1.00 93.10 617 VAL A O 1
ATOM 4828 N N . GLU A 1 618 ? 11.479 -7.311 -29.067 1.00 89.58 618 GLU A N 1
ATOM 4829 C CA . GLU A 1 618 ? 12.152 -6.253 -29.809 1.00 90.60 618 GLU A CA 1
ATOM 4830 C C . GLU A 1 618 ? 13.025 -5.452 -28.851 1.00 93.47 618 GLU A C 1
ATOM 4831 O O . GLU A 1 618 ? 12.672 -5.296 -27.680 1.00 96.92 618 GLU A O 1
ATOM 4837 N N . PRO A 1 619 ? 14.149 -4.921 -29.330 1.00 95.73 619 PRO A N 1
ATOM 4838 C CA . PRO A 1 619 ? 15.073 -4.176 -28.450 1.00 94.19 619 PRO A CA 1
ATOM 4839 C C . PRO A 1 619 ? 14.495 -2.867 -27.913 1.00 96.74 619 PRO A C 1
ATOM 4840 O O . PRO A 1 619 ? 13.468 -2.358 -28.362 1.00 101.53 619 PRO A O 1
ATOM 4844 N N . LEU A 1 620 ? 15.205 -2.303 -26.932 1.00 102.55 620 LEU A N 1
ATOM 4845 C CA . LEU A 1 620 ? 14.832 -1.030 -26.297 1.00 97.42 620 LEU A CA 1
ATOM 4846 C C . LEU A 1 620 ? 15.304 0.160 -27.123 1.00 100.75 620 LEU A C 1
ATOM 4847 O O . LEU A 1 620 ? 16.211 0.013 -27.935 1.00 105.13 620 LEU A O 1
ATOM 4853 N N . MET B 1 1 ? 50.517 52.130 14.204 1.00 116.79 1 MET B N 1
ATOM 4854 C CA . MET B 1 1 ? 49.853 51.387 13.136 1.00 115.34 1 MET B CA 1
ATOM 4855 C C . MET B 1 1 ? 49.810 49.892 13.464 1.00 116.48 1 MET B C 1
ATOM 4856 O O . MET B 1 1 ? 50.538 49.402 14.330 1.00 117.07 1 MET B O 1
ATOM 4861 N N . ARG B 1 2 ? 48.901 49.203 12.784 1.00 112.10 2 ARG B N 1
ATOM 4862 C CA . ARG B 1 2 ? 48.914 47.755 12.667 1.00 102.57 2 ARG B CA 1
ATOM 4863 C C . ARG B 1 2 ? 49.908 47.365 11.571 1.00 106.50 2 ARG B C 1
ATOM 4864 O O . ARG B 1 2 ? 49.732 47.750 10.406 1.00 104.59 2 ARG B O 1
ATOM 4872 N N . THR B 1 3 ? 50.974 46.647 11.941 1.00 104.60 3 THR B N 1
ATOM 4873 C CA . THR B 1 3 ? 51.950 46.136 10.978 1.00 97.65 3 THR B CA 1
ATOM 4874 C C . THR B 1 3 ? 51.678 44.657 10.722 1.00 99.95 3 THR B C 1
ATOM 4875 O O . THR B 1 3 ? 51.234 43.938 11.626 1.00 98.48 3 THR B O 1
ATOM 4879 N N . ILE B 1 4 ? 51.922 44.202 9.486 1.00 94.73 4 ILE B N 1
ATOM 4880 C CA . ILE B 1 4 ? 51.465 42.877 9.072 1.00 88.16 4 ILE B CA 1
ATOM 4881 C C . ILE B 1 4 ? 52.501 42.189 8.179 1.00 88.62 4 ILE B C 1
ATOM 4882 O O . ILE B 1 4 ? 52.838 42.694 7.104 1.00 96.15 4 ILE B O 1
ATOM 4887 N N . LEU B 1 5 ? 53.011 41.042 8.633 1.00 88.62 5 LEU B N 1
ATOM 4888 C CA . LEU B 1 5 ? 53.684 40.057 7.793 1.00 79.50 5 LEU B CA 1
ATOM 4889 C C . LEU B 1 5 ? 52.699 38.934 7.551 1.00 72.35 5 LEU B C 1
ATOM 4890 O O . LEU B 1 5 ? 52.141 38.403 8.509 1.00 75.28 5 LEU B O 1
ATOM 4895 N N . ALA B 1 6 ? 52.469 38.583 6.290 1.00 66.91 6 ALA B N 1
ATOM 4896 C CA . ALA B 1 6 ? 51.529 37.512 5.994 1.00 76.99 6 ALA B CA 1
ATOM 4897 C C . ALA B 1 6 ? 51.982 36.746 4.766 1.00 83.47 6 ALA B C 1
ATOM 4898 O O . ALA B 1 6 ? 52.549 37.323 3.839 1.00 88.41 6 ALA B O 1
ATOM 4900 N N . GLY B 1 7 ? 51.710 35.439 4.764 1.00 85.04 7 GLY B N 1
ATOM 4901 C CA . GLY B 1 7 ? 52.078 34.579 3.654 1.00 80.83 7 GLY B CA 1
ATOM 4902 C C . GLY B 1 7 ? 51.780 33.102 3.852 1.00 82.91 7 GLY B C 1
ATOM 4903 O O . GLY B 1 7 ? 52.133 32.506 4.876 1.00 80.79 7 GLY B O 1
ATOM 4904 N N . ASN B 1 8 ? 51.123 32.514 2.853 1.00 78.10 8 ASN B N 1
ATOM 4905 C CA . ASN B 1 8 ? 50.883 31.075 2.750 1.00 85.77 8 ASN B CA 1
ATOM 4906 C C . ASN B 1 8 ? 50.366 30.513 4.073 1.00 92.06 8 ASN B C 1
ATOM 4907 O O . ASN B 1 8 ? 50.947 29.601 4.671 1.00 96.99 8 ASN B O 1
ATOM 4912 N N . GLY B 1 9 ? 49.252 31.089 4.528 1.00 91.73 9 GLY B N 1
ATOM 4913 C CA . GLY B 1 9 ? 48.645 30.651 5.775 1.00 90.58 9 GLY B CA 1
ATOM 4914 C C . GLY B 1 9 ? 49.390 31.038 7.036 1.00 76.85 9 GLY B C 1
ATOM 4915 O O . GLY B 1 9 ? 49.019 30.583 8.118 1.00 82.00 9 GLY B O 1
ATOM 4916 N N . ALA B 1 10 ? 50.434 31.849 6.935 1.00 70.14 10 ALA B N 1
ATOM 4917 C CA . ALA B 1 10 ? 51.196 32.291 8.091 1.00 82.19 10 ALA B CA 1
ATOM 4918 C C . ALA B 1 10 ? 51.195 33.811 8.090 1.00 90.03 10 ALA B C 1
ATOM 4919 O O . ALA B 1 10 ? 51.668 34.427 7.127 1.00 91.75 10 ALA B O 1
ATOM 4921 N N . PHE B 1 11 ? 50.660 34.413 9.153 1.00 85.43 11 PHE B N 1
ATOM 4922 C CA . PHE B 1 11 ? 50.664 35.862 9.280 1.00 81.00 11 PHE B CA 1
ATOM 4923 C C . PHE B 1 11 ? 51.021 36.280 10.699 1.00 79.06 11 PHE B C 1
ATOM 4924 O O . PHE B 1 11 ? 50.484 35.744 11.669 1.00 87.87 11 PHE B O 1
ATOM 4932 N N . VAL B 1 12 ? 51.923 37.234 10.809 1.00 75.68 12 VAL B N 1
ATOM 4933 C CA . VAL B 1 12 ? 52.222 37.897 12.071 1.00 84.48 12 VAL B CA 1
ATOM 4934 C C . VAL B 1 12 ? 51.425 39.207 12.160 1.00 89.22 12 VAL B C 1
ATOM 4935 O O . VAL B 1 12 ? 51.082 39.825 11.144 1.00 83.68 12 VAL B O 1
ATOM 4939 N N . LEU B 1 13 ? 51.090 39.619 13.389 1.00 95.09 13 LEU B N 1
ATOM 4940 C CA . LEU B 1 13 ? 50.571 40.955 13.683 1.00 90.67 13 LEU B CA 1
ATOM 4941 C C . LEU B 1 13 ? 51.358 41.528 14.853 1.00 91.19 13 LEU B C 1
ATOM 4942 O O . LEU B 1 13 ? 51.568 40.842 15.857 1.00 96.06 13 LEU B O 1
ATOM 4947 N N . SER B 1 14 ? 51.798 42.777 14.720 1.00 93.42 14 SER B N 1
ATOM 4948 C CA . SER B 1 14 ? 52.659 43.420 15.699 1.00 90.62 14 SER B CA 1
ATOM 4949 C C . SER B 1 14 ? 52.298 44.894 15.784 1.00 91.29 14 SER B C 1
ATOM 4950 O O . SER B 1 14 ? 51.493 45.401 14.999 1.00 95.02 14 SER B O 1
ATOM 4953 N N . ASP B 1 15 ? 52.920 45.601 16.727 1.00 85.84 15 ASP B N 1
ATOM 4954 C CA . ASP B 1 15 ? 53.016 47.044 16.558 1.00 90.71 15 ASP B CA 1
ATOM 4955 C C . ASP B 1 15 ? 53.998 47.317 15.409 1.00 93.92 15 ASP B C 1
ATOM 4956 O O . ASP B 1 15 ? 54.319 46.407 14.638 1.00 98.45 15 ASP B O 1
ATOM 4961 N N . GLU B 1 16 ? 54.498 48.538 15.262 1.00 94.33 16 GLU B N 1
ATOM 4962 C CA . GLU B 1 16 ? 55.416 48.791 14.155 1.00 95.80 16 GLU B CA 1
ATOM 4963 C C . GLU B 1 16 ? 56.887 48.622 14.530 1.00 99.30 16 GLU B C 1
ATOM 4964 O O . GLU B 1 16 ? 57.716 48.457 13.627 1.00 94.63 16 GLU B O 1
ATOM 4970 N N . ARG B 1 17 ? 57.249 48.646 15.818 1.00 101.33 17 ARG B N 1
ATOM 4971 C CA . ARG B 1 17 ? 58.639 48.353 16.171 1.00 99.81 17 ARG B CA 1
ATOM 4972 C C . ARG B 1 17 ? 58.872 46.871 16.487 1.00 94.14 17 ARG B C 1
ATOM 4973 O O . ARG B 1 17 ? 60.021 46.464 16.690 1.00 83.44 17 ARG B O 1
ATOM 4981 N N . GLY B 1 18 ? 57.824 46.050 16.481 1.00 95.75 18 GLY B N 1
ATOM 4982 C CA . GLY B 1 18 ? 58.003 44.612 16.535 1.00 94.38 18 GLY B CA 1
ATOM 4983 C C . GLY B 1 18 ? 57.201 43.835 17.571 1.00 96.93 18 GLY B C 1
ATOM 4984 O O . GLY B 1 18 ? 56.945 42.641 17.370 1.00 96.01 18 GLY B O 1
ATOM 4985 N N . ASP B 1 19 ? 56.813 44.469 18.680 1.00 91.60 19 ASP B N 1
ATOM 4986 C CA . ASP B 1 19 ? 56.236 43.737 19.797 1.00 86.62 19 ASP B CA 1
ATOM 4987 C C . ASP B 1 19 ? 54.818 43.298 19.457 1.00 90.22 19 ASP B C 1
ATOM 4988 O O . ASP B 1 19 ? 54.292 43.587 18.379 1.00 90.51 19 ASP B O 1
ATOM 4993 N N . MET B 1 20 ? 54.186 42.576 20.383 1.00 86.59 20 MET B N 1
ATOM 4994 C CA . MET B 1 20 ? 52.866 41.991 20.144 1.00 88.39 20 MET B CA 1
ATOM 4995 C C . MET B 1 20 ? 51.894 42.361 21.255 1.00 93.27 20 MET B C 1
ATOM 4996 O O . MET B 1 20 ? 51.337 41.478 21.928 1.00 87.94 20 MET B O 1
ATOM 5001 N N . PRO B 1 21 ? 51.607 43.677 21.431 1.00 91.16 21 PRO B N 1
ATOM 5002 C CA . PRO B 1 21 ? 50.823 44.115 22.593 1.00 83.75 21 PRO B CA 1
ATOM 5003 C C . PRO B 1 21 ? 49.306 43.961 22.446 1.00 87.87 21 PRO B C 1
ATOM 5004 O O . PRO B 1 21 ? 48.653 43.486 23.385 1.00 89.25 21 PRO B O 1
ATOM 5008 N N . SER B 1 22 ? 48.715 44.350 21.316 1.00 85.09 22 SER B N 1
ATOM 5009 C CA . SER B 1 22 ? 47.260 44.298 21.221 1.00 81.10 22 SER B CA 1
ATOM 5010 C C . SER B 1 22 ? 46.783 42.847 21.206 1.00 79.22 22 SER B C 1
ATOM 5011 O O . SER B 1 22 ? 47.550 41.923 20.951 1.00 84.46 22 SER B O 1
ATOM 5014 N N . HIS B 1 23 ? 45.484 42.658 21.484 1.00 84.68 23 HIS B N 1
ATOM 5015 C CA . HIS B 1 23 ? 44.950 41.335 21.810 1.00 86.60 23 HIS B CA 1
ATOM 5016 C C . HIS B 1 23 ? 44.915 40.374 20.625 1.00 86.78 23 HIS B C 1
ATOM 5017 O O . HIS B 1 23 ? 44.897 39.158 20.837 1.00 87.86 23 HIS B O 1
ATOM 5024 N N . TYR B 1 24 ? 44.889 40.866 19.390 1.00 88.07 24 TYR B N 1
ATOM 5025 C CA . TYR B 1 24 ? 44.925 39.967 18.243 1.00 89.56 24 TYR B CA 1
ATOM 5026 C C . TYR B 1 24 ? 46.339 39.745 17.688 1.00 89.21 24 TYR B C 1
ATOM 5027 O O . TYR B 1 24 ? 46.504 38.907 16.792 1.00 81.78 24 TYR B O 1
ATOM 5036 N N . ASP B 1 25 ? 47.360 40.429 18.230 1.00 80.47 25 ASP B N 1
ATOM 5037 C CA . ASP B 1 25 ? 48.732 40.326 17.729 1.00 80.78 25 ASP B CA 1
ATOM 5038 C C . ASP B 1 25 ? 49.327 38.933 17.951 1.00 86.79 25 ASP B C 1
ATOM 5039 O O . ASP B 1 25 ? 49.174 38.345 19.031 1.00 91.69 25 ASP B O 1
ATOM 5044 N N . GLY B 1 26 ? 50.035 38.414 16.942 1.00 79.57 26 GLY B N 1
ATOM 5045 C CA . GLY B 1 26 ? 50.681 37.118 17.095 1.00 91.88 26 GLY B CA 1
ATOM 5046 C C . GLY B 1 26 ? 51.210 36.539 15.794 1.00 93.30 26 GLY B C 1
ATOM 5047 O O . GLY B 1 26 ? 50.849 36.965 14.693 1.00 83.32 26 GLY B O 1
ATOM 5048 N N . PHE B 1 27 ? 52.090 35.535 15.944 1.00 90.21 27 PHE B N 1
ATOM 5049 C CA . PHE B 1 27 ? 52.537 34.720 14.818 1.00 80.41 27 PHE B CA 1
ATOM 5050 C C . PHE B 1 27 ? 51.546 33.583 14.669 1.00 84.26 27 PHE B C 1
ATOM 5051 O O . PHE B 1 27 ? 51.465 32.707 15.536 1.00 90.69 27 PHE B O 1
ATOM 5059 N N . TYR B 1 28 ? 50.799 33.599 13.567 1.00 90.70 28 TYR B N 1
ATOM 5060 C CA . TYR B 1 28 ? 49.783 32.600 13.269 1.00 89.96 28 TYR B CA 1
ATOM 5061 C C . TYR B 1 28 ? 50.230 31.727 12.112 1.00 85.82 28 TYR B C 1
ATOM 5062 O O . TYR B 1 28 ? 51.016 32.155 11.260 1.00 73.88 28 TYR B O 1
ATOM 5071 N N . PHE B 1 29 ? 49.690 30.506 12.088 1.00 92.09 29 PHE B N 1
ATOM 5072 C CA . PHE B 1 29 ? 49.942 29.571 10.995 1.00 91.36 29 PHE B CA 1
ATOM 5073 C C . PHE B 1 29 ? 48.857 28.500 10.975 1.00 84.98 29 PHE B C 1
ATOM 5074 O O . PHE B 1 29 ? 48.631 27.815 11.983 1.00 76.68 29 PHE B O 1
ATOM 5082 N N . LEU B 1 30 ? 48.226 28.337 9.809 1.00 83.79 30 LEU B N 1
ATOM 5083 C CA . LEU B 1 30 ? 47.028 27.525 9.613 1.00 86.18 30 LEU B CA 1
ATOM 5084 C C . LEU B 1 30 ? 46.129 27.553 10.836 1.00 81.53 30 LEU B C 1
ATOM 5085 O O . LEU B 1 30 ? 46.099 26.594 11.606 1.00 84.88 30 LEU B O 1
ATOM 5090 N N . ASP B 1 31 ? 45.453 28.683 11.045 1.00 85.63 31 ASP B N 1
ATOM 5091 C CA . ASP B 1 31 ? 44.326 28.806 11.974 1.00 77.91 31 ASP B CA 1
ATOM 5092 C C . ASP B 1 31 ? 44.675 28.520 13.433 1.00 80.82 31 ASP B C 1
ATOM 5093 O O . ASP B 1 31 ? 43.762 28.328 14.229 1.00 84.13 31 ASP B O 1
ATOM 5098 N N . THR B 1 32 ? 45.954 28.453 13.830 1.00 83.58 32 THR B N 1
ATOM 5099 C CA . THR B 1 32 ? 46.303 28.341 15.253 1.00 85.04 32 THR B CA 1
ATOM 5100 C C . THR B 1 32 ? 47.456 29.282 15.554 1.00 84.48 32 THR B C 1
ATOM 5101 O O . THR B 1 32 ? 48.454 29.281 14.839 1.00 87.55 32 THR B O 1
ATOM 5105 N N . ARG B 1 33 ? 47.316 30.099 16.595 1.00 95.41 33 ARG B N 1
ATOM 5106 C CA . ARG B 1 33 ? 48.358 31.055 16.979 1.00 89.61 33 ARG B CA 1
ATOM 5107 C C . ARG B 1 33 ? 49.469 30.328 17.723 1.00 91.03 33 ARG B C 1
ATOM 5108 O O . ARG B 1 33 ? 49.197 29.566 18.654 1.00 97.00 33 ARG B O 1
ATOM 5116 N N . PHE B 1 34 ? 50.716 30.540 17.305 1.00 90.83 34 PHE B N 1
ATOM 5117 C CA . PHE B 1 34 ? 51.838 29.869 17.948 1.00 88.51 34 PHE B CA 1
ATOM 5118 C C . PHE B 1 34 ? 52.496 30.735 19.006 1.00 85.79 34 PHE B C 1
ATOM 5119 O O . PHE B 1 34 ? 52.872 30.233 20.071 1.00 89.98 34 PHE B O 1
ATOM 5127 N N . VAL B 1 35 ? 52.610 32.027 18.748 1.00 82.17 35 VAL B N 1
ATOM 5128 C CA . VAL B 1 35 ? 53.137 32.972 19.718 1.00 88.96 35 VAL B CA 1
ATOM 5129 C C . VAL B 1 35 ? 52.181 34.150 19.808 1.00 91.41 35 VAL B C 1
ATOM 5130 O O . VAL B 1 35 ? 51.423 34.442 18.878 1.00 88.66 35 VAL B O 1
ATOM 5134 N N . ARG B 1 36 ? 52.175 34.772 20.980 1.00 94.26 36 ARG B N 1
ATOM 5135 C CA . ARG B 1 36 ? 51.682 36.117 21.215 1.00 91.54 36 ARG B CA 1
ATOM 5136 C C . ARG B 1 36 ? 52.615 36.753 22.244 1.00 87.73 36 ARG B C 1
ATOM 5137 O O . ARG B 1 36 ? 53.586 36.136 22.692 1.00 84.65 36 ARG B O 1
ATOM 5145 N N . LYS B 1 37 ? 52.351 38.014 22.569 1.00 85.53 37 LYS B N 1
ATOM 5146 C CA . LYS B 1 37 ? 53.012 38.719 23.671 1.00 87.81 37 LYS B CA 1
ATOM 5147 C C . LYS B 1 37 ? 54.532 38.842 23.485 1.00 87.46 37 LYS B C 1
ATOM 5148 O O . LYS B 1 37 ? 55.293 38.965 24.446 1.00 91.77 37 LYS B O 1
ATOM 5154 N N . ALA B 1 38 ? 54.979 38.867 22.232 1.00 85.85 38 ALA B N 1
ATOM 5155 C CA . ALA B 1 38 ? 56.388 39.096 21.949 1.00 86.06 38 ALA B CA 1
ATOM 5156 C C . ALA B 1 38 ? 56.790 40.478 22.434 1.00 89.12 38 ALA B C 1
ATOM 5157 O O . ALA B 1 38 ? 56.145 41.471 22.082 1.00 96.59 38 ALA B O 1
ATOM 5159 N N . ARG B 1 39 ? 57.848 40.567 23.239 1.00 83.55 39 ARG B N 1
ATOM 5160 C CA . ARG B 1 39 ? 58.232 41.903 23.672 1.00 92.10 39 ARG B CA 1
ATOM 5161 C C . ARG B 1 39 ? 59.730 42.025 23.846 1.00 93.35 39 ARG B C 1
ATOM 5162 O O . ARG B 1 39 ? 60.348 41.229 24.553 1.00 98.53 39 ARG B O 1
ATOM 5170 N N . LEU B 1 40 ? 60.293 43.041 23.210 1.00 91.64 40 LEU B N 1
ATOM 5171 C CA . LEU B 1 40 ? 61.714 43.313 23.282 1.00 95.41 40 LEU B CA 1
ATOM 5172 C C . LEU B 1 40 ? 61.951 44.357 24.354 1.00 100.90 40 LEU B C 1
ATOM 5173 O O . LEU B 1 40 ? 61.178 45.315 24.483 1.00 101.72 40 LEU B O 1
ATOM 5178 N N . GLU B 1 41 ? 63.014 44.150 25.134 1.00 101.84 41 GLU B N 1
ATOM 5179 C CA . GLU B 1 41 ? 63.412 45.066 26.200 1.00 101.38 41 GLU B CA 1
ATOM 5180 C C . GLU B 1 41 ? 64.928 45.196 26.147 1.00 95.86 41 GLU B C 1
ATOM 5181 O O . GLU B 1 41 ? 65.636 44.222 26.414 1.00 101.46 41 GLU B O 1
ATOM 5187 N N . VAL B 1 42 ? 65.422 46.388 25.804 1.00 94.65 42 VAL B N 1
ATOM 5188 C CA . VAL B 1 42 ? 66.842 46.640 25.566 1.00 90.27 42 VAL B CA 1
ATOM 5189 C C . VAL B 1 42 ? 67.312 47.768 26.474 1.00 96.23 42 VAL B C 1
ATOM 5190 O O . VAL B 1 42 ? 66.606 48.768 26.645 1.00 102.84 42 VAL B O 1
ATOM 5194 N N . SER B 1 43 ? 68.514 47.627 27.036 1.00 96.74 43 SER B N 1
ATOM 5195 C CA . SER B 1 43 ? 69.172 48.755 27.694 1.00 93.34 43 SER B CA 1
ATOM 5196 C C . SER B 1 43 ? 70.549 48.953 27.076 1.00 87.19 43 SER B C 1
ATOM 5197 O O . SER B 1 43 ? 71.296 47.979 26.929 1.00 97.70 43 SER B O 1
ATOM 5200 N N . PRO B 1 44 ? 70.948 50.183 26.745 1.00 96.33 44 PRO B N 1
ATOM 5201 C CA . PRO B 1 44 ? 70.217 51.444 26.928 1.00 102.40 44 PRO B CA 1
ATOM 5202 C C . PRO B 1 44 ? 68.878 51.428 26.241 1.00 108.10 44 PRO B C 1
ATOM 5203 O O . PRO B 1 44 ? 68.749 50.767 25.210 1.00 113.90 44 PRO B O 1
ATOM 5207 N N . GLU B 1 45 ? 67.892 52.081 26.851 1.00 109.79 45 GLU B N 1
ATOM 5208 C CA . GLU B 1 45 ? 66.533 52.025 26.338 1.00 109.26 45 GLU B CA 1
ATOM 5209 C C . GLU B 1 45 ? 66.521 52.509 24.886 1.00 113.12 45 GLU B C 1
ATOM 5210 O O . GLU B 1 45 ? 67.276 53.429 24.525 1.00 109.14 45 GLU B O 1
ATOM 5216 N N . PRO B 1 46 ? 65.713 51.882 24.012 1.00 112.90 46 PRO B N 1
ATOM 5217 C CA . PRO B 1 46 ? 65.801 52.190 22.576 1.00 110.88 46 PRO B CA 1
ATOM 5218 C C . PRO B 1 46 ? 64.951 53.381 22.123 1.00 109.40 46 PRO B C 1
ATOM 5219 O O . PRO B 1 46 ? 63.720 53.352 22.245 1.00 105.30 46 PRO B O 1
ATOM 5223 N N . ASP B 1 47 ? 65.601 54.430 21.593 1.00 107.38 47 ASP B N 1
ATOM 5224 C CA . ASP B 1 47 ? 64.907 55.565 20.966 1.00 110.48 47 ASP B CA 1
ATOM 5225 C C . ASP B 1 47 ? 64.345 55.111 19.620 1.00 104.56 47 ASP B C 1
ATOM 5226 O O . ASP B 1 47 ? 65.031 55.154 18.596 1.00 97.68 47 ASP B O 1
ATOM 5231 N N . PHE B 1 48 ? 63.085 54.675 19.623 1.00 102.98 48 PHE B N 1
ATOM 5232 C CA . PHE B 1 48 ? 62.340 54.398 18.400 1.00 94.32 48 PHE B CA 1
ATOM 5233 C C . PHE B 1 48 ? 62.622 55.465 17.350 1.00 97.22 48 PHE B C 1
ATOM 5234 O O . PHE B 1 48 ? 62.362 56.650 17.568 1.00 112.62 48 PHE B O 1
ATOM 5242 N N . ILE B 1 49 ? 63.199 55.052 16.223 1.00 91.40 49 ILE B N 1
ATOM 5243 C CA . ILE B 1 49 ? 63.365 55.934 15.075 1.00 91.98 49 ILE B CA 1
ATOM 5244 C C . ILE B 1 49 ? 62.295 55.570 14.054 1.00 100.75 49 ILE B C 1
ATOM 5245 O O . ILE B 1 49 ? 61.148 56.011 14.170 1.00 108.46 49 ILE B O 1
ATOM 5250 N N . GLY B 1 50 ? 62.648 54.732 13.071 1.00 100.99 50 GLY B N 1
ATOM 5251 C CA . GLY B 1 50 ? 61.786 54.468 11.937 1.00 102.57 50 GLY B CA 1
ATOM 5252 C C . GLY B 1 50 ? 61.568 52.984 11.699 1.00 95.58 50 GLY B C 1
ATOM 5253 O O . GLY B 1 50 ? 62.067 52.133 12.439 1.00 89.56 50 GLY B O 1
ATOM 5254 N N . ALA B 1 51 ? 60.810 52.696 10.638 1.00 93.99 51 ALA B N 1
ATOM 5255 C CA . ALA B 1 51 ? 60.383 51.338 10.320 1.00 90.32 51 ALA B CA 1
ATOM 5256 C C . ALA B 1 51 ? 59.873 51.273 8.886 1.00 89.65 51 ALA B C 1
ATOM 5257 O O . ALA B 1 51 ? 59.407 52.265 8.320 1.00 90.77 51 ALA B O 1
ATOM 5259 N N . SER B 1 52 ? 59.943 50.069 8.317 1.00 93.58 52 SER B N 1
ATOM 5260 C CA . SER B 1 52 ? 59.668 49.845 6.902 1.00 87.54 52 SER B CA 1
ATOM 5261 C C . SER B 1 52 ? 59.403 48.358 6.685 1.00 89.84 52 SER B C 1
ATOM 5262 O O . SER B 1 52 ? 60.160 47.513 7.183 1.00 82.01 52 SER B O 1
ATOM 5265 N N . SER B 1 53 ? 58.350 48.040 5.925 1.00 83.46 53 SER B N 1
ATOM 5266 C CA . SER B 1 53 ? 57.760 46.710 5.984 1.00 75.15 53 SER B CA 1
ATOM 5267 C C . SER B 1 53 ? 57.317 46.222 4.612 1.00 84.74 53 SER B C 1
ATOM 5268 O O . SER B 1 53 ? 56.512 46.884 3.945 1.00 86.65 53 SER B O 1
ATOM 5271 N N . THR B 1 54 ? 57.796 45.035 4.219 1.00 84.70 54 THR B N 1
ATOM 5272 C CA . THR B 1 54 ? 57.191 44.270 3.136 1.00 78.23 54 THR B CA 1
ATOM 5273 C C . THR B 1 54 ? 56.071 43.412 3.727 1.00 81.99 54 THR B C 1
ATOM 5274 O O . THR B 1 54 ? 55.722 43.540 4.907 1.00 79.93 54 THR B O 1
ATOM 5278 N N . PHE B 1 55 ? 55.472 42.538 2.917 1.00 79.35 55 PHE B N 1
ATOM 5279 C CA . PHE B 1 55 ? 54.647 41.498 3.504 1.00 82.51 55 PHE B CA 1
ATOM 5280 C C . PHE B 1 55 ? 55.460 40.285 3.937 1.00 79.38 55 PHE B C 1
ATOM 5281 O O . PHE B 1 55 ? 54.948 39.460 4.694 1.00 85.13 55 PHE B O 1
ATOM 5289 N N . THR B 1 56 ? 56.726 40.183 3.542 1.00 87.18 56 THR B N 1
ATOM 5290 C CA . THR B 1 56 ? 57.562 39.088 4.011 1.00 84.38 56 THR B CA 1
ATOM 5291 C C . THR B 1 56 ? 58.820 39.531 4.742 1.00 82.79 56 THR B C 1
ATOM 5292 O O . THR B 1 56 ? 59.617 38.658 5.105 1.00 90.89 56 THR B O 1
ATOM 5296 N N . ARG B 1 57 ? 59.018 40.837 4.988 1.00 81.25 57 ARG B N 1
ATOM 5297 C CA . ARG B 1 57 ? 60.202 41.340 5.705 1.00 88.36 57 ARG B CA 1
ATOM 5298 C C . ARG B 1 57 ? 59.987 42.768 6.202 1.00 87.51 57 ARG B C 1
ATOM 5299 O O . ARG B 1 57 ? 59.843 43.685 5.381 1.00 80.35 57 ARG B O 1
ATOM 5307 N N . ALA B 1 58 ? 60.078 42.963 7.531 1.00 88.19 58 ALA B N 1
ATOM 5308 C CA . ALA B 1 58 ? 59.837 44.238 8.212 1.00 82.66 58 ALA B CA 1
ATOM 5309 C C . ALA B 1 58 ? 61.018 44.615 9.102 1.00 78.80 58 ALA B C 1
ATOM 5310 O O . ALA B 1 58 ? 61.330 43.900 10.057 1.00 83.61 58 ALA B O 1
ATOM 5312 N N . VAL B 1 59 ? 61.631 45.768 8.846 1.00 88.81 59 VAL B N 1
ATOM 5313 C CA . VAL B 1 59 ? 62.742 46.255 9.661 1.00 89.09 59 VAL B CA 1
ATOM 5314 C C . VAL B 1 59 ? 62.280 47.417 10.542 1.00 88.69 59 VAL B C 1
ATOM 5315 O O . VAL B 1 59 ? 61.462 48.248 10.125 1.00 83.73 59 VAL B O 1
ATOM 5319 N N . SER B 1 60 ? 62.790 47.454 11.776 1.00 85.43 60 SER B N 1
ATOM 5320 C CA . SER B 1 60 ? 62.665 48.596 12.663 1.00 79.86 60 SER B CA 1
ATOM 5321 C C . SER B 1 60 ? 64.054 49.126 12.963 1.00 87.29 60 SER B C 1
ATOM 5322 O O . SER B 1 60 ? 65.021 48.364 13.031 1.00 91.34 60 SER B O 1
ATOM 5325 N N . HIS B 1 61 ? 64.146 50.441 13.131 1.00 93.88 61 HIS B N 1
ATOM 5326 C CA . HIS B 1 61 ? 65.395 51.127 13.428 1.00 86.55 61 HIS B CA 1
ATOM 5327 C C . HIS B 1 61 ? 65.273 51.863 14.755 1.00 85.89 61 HIS B C 1
ATOM 5328 O O . HIS B 1 61 ? 64.256 52.500 15.037 1.00 83.15 61 HIS B O 1
ATOM 5335 N N . PHE B 1 62 ? 66.319 51.776 15.565 1.00 90.76 62 PHE B N 1
ATOM 5336 C CA . PHE B 1 62 ? 66.352 52.425 16.863 1.00 89.42 62 PHE B CA 1
ATOM 5337 C C . PHE B 1 62 ? 67.750 52.964 17.099 1.00 87.66 62 PHE B C 1
ATOM 5338 O O . PHE B 1 62 ? 68.739 52.314 16.751 1.00 85.88 62 PHE B O 1
ATOM 5346 N N . SER B 1 63 ? 67.824 54.158 17.672 1.00 90.67 63 SER B N 1
ATOM 5347 C CA . SER B 1 63 ? 69.072 54.675 18.202 1.00 90.40 63 SER B CA 1
ATOM 5348 C C . SER B 1 63 ? 69.171 54.220 19.655 1.00 93.77 63 SER B C 1
ATOM 5349 O O . SER B 1 63 ? 68.165 53.874 20.289 1.00 92.01 63 SER B O 1
ATOM 5352 N N . LEU B 1 64 ? 70.398 54.152 20.164 1.00 84.41 64 LEU B N 1
ATOM 5353 C CA . LEU B 1 64 ? 70.631 53.761 21.553 1.00 93.46 64 LEU B CA 1
ATOM 5354 C C . LEU B 1 64 ? 71.573 54.797 22.142 1.00 98.05 64 LEU B C 1
ATOM 5355 O O . LEU B 1 64 ? 72.796 54.614 22.128 1.00 94.48 64 LEU B O 1
ATOM 5360 N N . GLY B 1 65 ? 70.985 55.878 22.653 1.00 99.77 65 GLY B N 1
ATOM 5361 C CA . GLY B 1 65 ? 71.784 56.988 23.126 1.00 99.09 65 GLY B CA 1
ATOM 5362 C C . GLY B 1 65 ? 72.488 57.641 21.959 1.00 103.85 65 GLY B C 1
ATOM 5363 O O . GLY B 1 65 ? 71.921 57.800 20.870 1.00 107.86 65 GLY B O 1
ATOM 5364 N N . GLU B 1 66 ? 73.742 58.029 22.181 1.00 98.45 66 GLU B N 1
ATOM 5365 C CA . GLU B 1 66 ? 74.583 58.552 21.115 1.00 105.53 66 GLU B CA 1
ATOM 5366 C C . GLU B 1 66 ? 75.635 57.555 20.678 1.00 98.30 66 GLU B C 1
ATOM 5367 O O . GLU B 1 66 ? 76.478 57.879 19.838 1.00 98.44 66 GLU B O 1
ATOM 5373 N N . ARG B 1 67 ? 75.584 56.350 21.226 1.00 104.21 67 ARG B N 1
ATOM 5374 C CA . ARG B 1 67 ? 76.635 55.358 21.090 1.00 101.81 67 ARG B CA 1
ATOM 5375 C C . ARG B 1 67 ? 76.299 54.256 20.094 1.00 95.48 67 ARG B C 1
ATOM 5376 O O . ARG B 1 67 ? 77.219 53.619 19.569 1.00 91.87 67 ARG B O 1
ATOM 5384 N N . GLY B 1 68 ? 75.016 54.019 19.818 1.00 94.73 68 GLY B N 1
ATOM 5385 C CA . GLY B 1 68 ? 74.626 52.816 19.107 1.00 94.52 68 GLY B CA 1
ATOM 5386 C C . GLY B 1 68 ? 73.302 52.904 18.372 1.00 97.50 68 GLY B C 1
ATOM 5387 O O . GLY B 1 68 ? 72.504 53.831 18.559 1.00 99.20 68 GLY B O 1
ATOM 5388 N N . ILE B 1 69 ? 73.091 51.908 17.514 1.00 90.10 69 ILE B N 1
ATOM 5389 C CA . ILE B 1 69 ? 71.905 51.777 16.681 1.00 89.24 69 ILE B CA 1
ATOM 5390 C C . ILE B 1 69 ? 71.468 50.317 16.730 1.00 94.06 69 ILE B C 1
ATOM 5391 O O . ILE B 1 69 ? 72.312 49.414 16.772 1.00 99.08 69 ILE B O 1
ATOM 5396 N N . LEU B 1 70 ? 70.160 50.077 16.729 1.00 92.07 70 LEU B N 1
ATOM 5397 C CA . LEU B 1 70 ? 69.623 48.727 16.605 1.00 92.24 70 LEU B CA 1
ATOM 5398 C C . LEU B 1 70 ? 68.816 48.626 15.316 1.00 93.24 70 LEU B C 1
ATOM 5399 O O . LEU B 1 70 ? 68.018 49.519 15.008 1.00 96.73 70 LEU B O 1
ATOM 5404 N N . VAL B 1 71 ? 69.022 47.543 14.567 1.00 93.41 71 VAL B N 1
ATOM 5405 C CA . VAL B 1 71 ? 68.260 47.245 13.353 1.00 91.07 71 VAL B CA 1
ATOM 5406 C C . VAL B 1 71 ? 67.533 45.929 13.616 1.00 93.03 71 VAL B C 1
ATOM 5407 O O . VAL B 1 71 ? 68.151 44.856 13.595 1.00 96.04 71 VAL B O 1
ATOM 5411 N N . ARG B 1 72 ? 66.223 46.002 13.870 1.00 88.57 72 ARG B N 1
ATOM 5412 C CA . ARG B 1 72 ? 65.408 44.831 14.188 1.00 84.62 72 ARG B CA 1
ATOM 5413 C C . ARG B 1 72 ? 64.689 44.380 12.923 1.00 89.05 72 ARG B C 1
ATOM 5414 O O . ARG B 1 72 ? 63.817 45.094 12.420 1.00 89.91 72 ARG B O 1
ATOM 5422 N N . LEU B 1 73 ? 65.043 43.187 12.423 1.00 91.07 73 LEU B N 1
ATOM 5423 C CA . LEU B 1 73 ? 64.535 42.640 11.161 1.00 84.05 73 LEU B CA 1
ATOM 5424 C C . LEU B 1 73 ? 63.750 41.359 11.431 1.00 76.59 73 LEU B C 1
ATOM 5425 O O . LEU B 1 73 ? 64.305 40.382 11.940 1.00 87.88 73 LEU B O 1
ATOM 5430 N N . ARG B 1 74 ? 62.475 41.352 11.072 1.00 72.46 74 ARG B N 1
ATOM 5431 C CA . ARG B 1 74 ? 61.581 40.220 11.323 1.00 81.24 74 ARG B CA 1
ATOM 5432 C C . ARG B 1 74 ? 61.161 39.576 9.994 1.00 82.82 74 ARG B C 1
ATOM 5433 O O . ARG B 1 74 ? 60.377 40.161 9.240 1.00 78.09 74 ARG B O 1
ATOM 5441 N N . THR B 1 75 ? 61.656 38.366 9.717 1.00 81.31 75 THR B N 1
ATOM 5442 C CA . THR B 1 75 ? 61.274 37.622 8.525 1.00 75.29 75 THR B CA 1
ATOM 5443 C C . THR B 1 75 ? 60.120 36.670 8.824 1.00 80.06 75 THR B C 1
ATOM 5444 O O . THR B 1 75 ? 59.848 36.327 9.976 1.00 76.56 75 THR B O 1
ATOM 5448 N N . LEU B 1 76 ? 59.434 36.247 7.765 1.00 77.61 76 LEU B N 1
ATOM 5449 C CA . LEU B 1 76 ? 58.404 35.220 7.884 1.00 85.46 76 LEU B CA 1
ATOM 5450 C C . LEU B 1 76 ? 58.362 34.459 6.575 1.00 86.44 76 LEU B C 1
ATOM 5451 O O . LEU B 1 76 ? 58.070 35.036 5.526 1.00 84.27 76 LEU B O 1
ATOM 5456 N N . ASP B 1 77 ? 58.653 33.168 6.657 1.00 93.54 77 ASP B N 1
ATOM 5457 C CA . ASP B 1 77 ? 58.815 32.275 5.516 1.00 90.05 77 ASP B CA 1
ATOM 5458 C C . ASP B 1 77 ? 58.662 30.863 6.062 1.00 83.56 77 ASP B C 1
ATOM 5459 O O . ASP B 1 77 ? 59.655 30.162 6.281 1.00 88.77 77 ASP B O 1
ATOM 5464 N N . GLY B 1 78 ? 57.425 30.469 6.344 1.00 76.58 78 GLY B N 1
ATOM 5465 C CA . GLY B 1 78 ? 57.178 29.363 7.236 1.00 75.87 78 GLY B CA 1
ATOM 5466 C C . GLY B 1 78 ? 57.681 29.652 8.640 1.00 78.22 78 GLY B C 1
ATOM 5467 O O . GLY B 1 78 ? 56.900 29.773 9.593 1.00 82.22 78 GLY B O 1
ATOM 5468 N N . VAL B 1 79 ? 58.997 29.775 8.763 1.00 73.52 79 VAL B N 1
ATOM 5469 C CA . VAL B 1 79 ? 59.648 30.123 10.021 1.00 77.44 79 VAL B CA 1
ATOM 5470 C C . VAL B 1 79 ? 59.502 31.620 10.274 1.00 81.35 79 VAL B C 1
ATOM 5471 O O . VAL B 1 79 ? 59.793 32.444 9.399 1.00 83.59 79 VAL B O 1
ATOM 5475 N N . TYR B 1 80 ? 59.085 31.982 11.481 1.00 79.22 80 TYR B N 1
ATOM 5476 C CA . TYR B 1 80 ? 59.129 33.368 11.930 1.00 81.40 80 TYR B CA 1
ATOM 5477 C C . TYR B 1 80 ? 60.443 33.617 12.670 1.00 81.46 80 TYR B C 1
ATOM 5478 O O . TYR B 1 80 ? 60.776 32.885 13.608 1.00 78.12 80 TYR B O 1
ATOM 5487 N N . GLU B 1 81 ? 61.188 34.643 12.245 1.00 82.83 81 GLU B N 1
ATOM 5488 C CA . GLU B 1 81 ? 62.522 34.933 12.758 1.00 81.47 81 GLU B CA 1
ATOM 5489 C C . GLU B 1 81 ? 62.658 36.419 13.039 1.00 80.26 81 GLU B C 1
ATOM 5490 O O . GLU B 1 81 ? 62.212 37.252 12.250 1.00 75.21 81 GLU B O 1
ATOM 5496 N N . GLU B 1 82 ? 63.311 36.745 14.150 1.00 87.22 82 GLU B N 1
ATOM 5497 C CA . GLU B 1 82 ? 63.685 38.112 14.490 1.00 78.30 82 GLU B CA 1
ATOM 5498 C C . GLU B 1 82 ? 65.201 38.195 14.582 1.00 81.22 82 GLU B C 1
ATOM 5499 O O . GLU B 1 82 ? 65.817 37.440 15.339 1.00 89.80 82 GLU B O 1
ATOM 5505 N N . LYS B 1 83 ? 65.795 39.109 13.822 1.00 78.04 83 LYS B N 1
ATOM 5506 C CA . LYS B 1 83 ? 67.240 39.308 13.782 1.00 80.61 83 LYS B CA 1
ATOM 5507 C C . LYS B 1 83 ? 67.523 40.700 14.338 1.00 89.26 83 LYS B C 1
ATOM 5508 O O . LYS B 1 83 ? 67.024 41.698 13.804 1.00 95.76 83 LYS B O 1
ATOM 5514 N N . LEU B 1 84 ? 68.308 40.769 15.407 1.00 79.42 84 LEU B N 1
ATOM 5515 C CA . LEU B 1 84 ? 68.623 42.025 16.082 1.00 83.00 84 LEU B CA 1
ATOM 5516 C C . LEU B 1 84 ? 70.113 42.320 15.910 1.00 88.98 84 LEU B C 1
ATOM 5517 O O . LEU B 1 84 ? 70.951 41.712 16.581 1.00 93.26 84 LEU B O 1
ATOM 5522 N N . SER B 1 85 ? 70.441 43.264 15.018 1.00 94.62 85 SER B N 1
ATOM 5523 C CA . SER B 1 85 ? 71.823 43.608 14.682 1.00 90.18 85 SER B CA 1
ATOM 5524 C C . SER B 1 85 ? 72.223 44.889 15.410 1.00 92.11 85 SER B C 1
ATOM 5525 O O . SER B 1 85 ? 71.570 45.924 15.244 1.00 98.94 85 SER B O 1
ATOM 5528 N N . PHE B 1 86 ? 73.312 44.829 16.188 1.00 91.42 86 PHE B N 1
ATOM 5529 C CA . PHE B 1 86 ? 73.696 45.893 17.114 1.00 85.30 86 PHE B CA 1
ATOM 5530 C C . PHE B 1 86 ? 74.946 46.585 16.608 1.00 89.08 86 PHE B C 1
ATOM 5531 O O . PHE B 1 86 ? 75.980 45.938 16.414 1.00 94.42 86 PHE B O 1
ATOM 5539 N N . TYR B 1 87 ? 74.856 47.899 16.429 1.00 89.91 87 TYR B N 1
ATOM 5540 C CA . TYR B 1 87 ? 75.910 48.689 15.814 1.00 91.97 87 TYR B CA 1
ATOM 5541 C C . TYR B 1 87 ? 76.424 49.737 16.792 1.00 97.29 87 TYR B C 1
ATOM 5542 O O . TYR B 1 87 ? 75.632 50.526 17.326 1.00 92.93 87 TYR B O 1
ATOM 5551 N N . ASN B 1 88 ? 77.752 49.762 16.995 1.00 79.78 88 ASN B N 1
ATOM 5552 C CA . ASN B 1 88 ? 78.413 50.760 17.823 1.00 80.28 88 ASN B CA 1
ATOM 5553 C C . ASN B 1 88 ? 78.990 51.842 16.925 1.00 95.21 88 ASN B C 1
ATOM 5554 O O . ASN B 1 88 ? 79.989 51.604 16.236 1.00 95.33 88 ASN B O 1
ATOM 5559 N N . THR B 1 89 ? 78.403 53.048 16.976 1.00 101.94 89 THR B N 1
ATOM 5560 C CA . THR B 1 89 ? 78.913 54.202 16.230 1.00 96.36 89 THR B CA 1
ATOM 5561 C C . THR B 1 89 ? 79.985 54.997 16.981 1.00 96.19 89 THR B C 1
ATOM 5562 O O . THR B 1 89 ? 80.592 55.900 16.392 1.00 94.36 89 THR B O 1
ATOM 5566 N N . SER B 1 90 ? 80.244 54.674 18.249 1.00 104.91 90 SER B N 1
ATOM 5567 C CA . SER B 1 90 ? 81.237 55.343 19.084 1.00 106.92 90 SER B CA 1
ATOM 5568 C C . SER B 1 90 ? 82.607 54.685 18.943 1.00 108.31 90 SER B C 1
ATOM 5569 O O . SER B 1 90 ? 82.725 53.515 18.571 1.00 108.94 90 SER B O 1
ATOM 5572 N N . GLU B 1 91 ? 83.653 55.465 19.246 1.00 113.52 91 GLU B N 1
ATOM 5573 C CA . GLU B 1 91 ? 85.018 54.945 19.316 1.00 111.84 91 GLU B CA 1
ATOM 5574 C C . GLU B 1 91 ? 85.381 54.478 20.716 1.00 111.24 91 GLU B C 1
ATOM 5575 O O . GLU B 1 91 ? 86.355 53.724 20.880 1.00 108.73 91 GLU B O 1
ATOM 5581 N N . GLU B 1 92 ? 84.629 54.928 21.723 1.00 106.79 92 GLU B N 1
ATOM 5582 C CA . GLU B 1 92 ? 84.525 54.203 22.977 1.00 108.15 92 GLU B CA 1
ATOM 5583 C C . GLU B 1 92 ? 83.864 52.870 22.671 1.00 105.88 92 GLU B C 1
ATOM 5584 O O . GLU B 1 92 ? 83.619 52.557 21.500 1.00 104.11 92 GLU B O 1
ATOM 5590 N N . SER B 1 93 ? 83.587 52.097 23.719 1.00 109.65 93 SER B N 1
ATOM 5591 C CA . SER B 1 93 ? 82.922 50.802 23.591 1.00 110.31 93 SER B CA 1
ATOM 5592 C C . SER B 1 93 ? 81.422 50.939 23.875 1.00 105.57 93 SER B C 1
ATOM 5593 O O . SER B 1 93 ? 80.917 52.053 24.052 1.00 106.66 93 SER B O 1
ATOM 5596 N N . LEU B 1 94 ? 80.707 49.817 23.935 1.00 101.13 94 LEU B N 1
ATOM 5597 C CA . LEU B 1 94 ? 79.267 49.881 24.181 1.00 109.34 94 LEU B CA 1
ATOM 5598 C C . LEU B 1 94 ? 78.600 48.647 24.795 1.00 108.29 94 LEU B C 1
ATOM 5599 O O . LEU B 1 94 ? 78.280 47.692 24.087 1.00 110.60 94 LEU B O 1
ATOM 5604 N N . GLY B 1 95 ? 78.392 48.672 26.109 1.00 97.75 95 GLY B N 1
ATOM 5605 C CA . GLY B 1 95 ? 77.685 47.601 26.778 1.00 93.47 95 GLY B CA 1
ATOM 5606 C C . GLY B 1 95 ? 76.189 47.809 26.634 1.00 89.60 95 GLY B C 1
ATOM 5607 O O . GLY B 1 95 ? 75.666 48.866 26.984 1.00 98.74 95 GLY B O 1
ATOM 5608 N N . VAL B 1 96 ? 75.513 46.787 26.119 1.00 96.99 96 VAL B N 1
ATOM 5609 C CA . VAL B 1 96 ? 74.065 46.800 25.916 1.00 96.19 96 VAL B CA 1
ATOM 5610 C C . VAL B 1 96 ? 73.463 45.540 26.536 1.00 99.51 96 VAL B C 1
ATOM 5611 O O . VAL B 1 96 ? 74.062 44.456 26.505 1.00 102.17 96 VAL B O 1
ATOM 5615 N N . LYS B 1 97 ? 72.268 45.686 27.089 1.00 91.90 97 LYS B N 1
ATOM 5616 C CA . LYS B 1 97 ? 71.595 44.646 27.851 1.00 98.88 97 LYS B CA 1
ATOM 5617 C C . LYS B 1 97 ? 70.258 44.349 27.179 1.00 96.78 97 LYS B C 1
ATOM 5618 O O . LYS B 1 97 ? 69.401 45.232 27.086 1.00 92.94 97 LYS B O 1
ATOM 5624 N N . VAL B 1 98 ? 70.072 43.117 26.702 1.00 97.45 98 VAL B N 1
ATOM 5625 C CA . VAL B 1 98 ? 68.851 42.777 25.980 1.00 94.76 98 VAL B CA 1
ATOM 5626 C C . VAL B 1 98 ? 68.146 41.598 26.642 1.00 98.41 98 VAL B C 1
ATOM 5627 O O . VAL B 1 98 ? 68.772 40.698 27.211 1.00 102.08 98 VAL B O 1
ATOM 5631 N N . ARG B 1 99 ? 66.820 41.594 26.510 1.00 101.89 99 ARG B N 1
ATOM 5632 C CA . ARG B 1 99 ? 65.949 40.738 27.304 1.00 98.05 99 ARG B CA 1
ATOM 5633 C C . ARG B 1 99 ? 64.628 40.622 26.532 1.00 102.12 99 ARG B C 1
ATOM 5634 O O . ARG B 1 99 ? 63.855 41.587 26.475 1.00 100.98 99 ARG B O 1
ATOM 5642 N N . TYR B 1 100 ? 64.392 39.449 25.934 1.00 99.53 100 TYR B N 1
ATOM 5643 C CA . TYR B 1 100 ? 63.260 39.213 25.036 1.00 97.33 100 TYR B CA 1
ATOM 5644 C C . TYR B 1 100 ? 62.306 38.187 25.643 1.00 95.96 100 TYR B C 1
ATOM 5645 O O . TYR B 1 100 ? 62.685 37.037 25.887 1.00 102.41 100 TYR B O 1
ATOM 5654 N N . SER B 1 101 ? 61.058 38.589 25.823 1.00 97.62 101 SER B N 1
ATOM 5655 C CA . SER B 1 101 ? 60.037 37.773 26.461 1.00 95.82 101 SER B CA 1
ATOM 5656 C C . SER B 1 101 ? 58.942 37.470 25.452 1.00 97.92 101 SER B C 1
ATOM 5657 O O . SER B 1 101 ? 58.387 38.391 24.839 1.00 99.48 101 SER B O 1
ATOM 5660 N N . TYR B 1 102 ? 58.639 36.184 25.278 1.00 97.55 102 TYR B N 1
ATOM 5661 C CA . TYR B 1 102 ? 57.485 35.766 24.489 1.00 93.48 102 TYR B CA 1
ATOM 5662 C C . TYR B 1 102 ? 56.615 34.787 25.272 1.00 93.31 102 TYR B C 1
ATOM 5663 O O . TYR B 1 102 ? 56.835 34.538 26.463 1.00 98.67 102 TYR B O 1
ATOM 5672 N N . GLU B 1 103 ? 55.620 34.229 24.603 1.00 87.00 103 GLU B N 1
ATOM 5673 C CA . GLU B 1 103 ? 54.716 33.261 25.192 1.00 90.41 103 GLU B CA 1
ATOM 5674 C C . GLU B 1 103 ? 54.256 32.391 24.040 1.00 100.45 103 GLU B C 1
ATOM 5675 O O . GLU B 1 103 ? 54.007 32.909 22.948 1.00 96.22 103 GLU B O 1
ATOM 5681 N N . ALA B 1 104 ? 54.146 31.079 24.262 1.00 103.59 104 ALA B N 1
ATOM 5682 C CA . ALA B 1 104 ? 53.923 30.142 23.162 1.00 97.53 104 ALA B CA 1
ATOM 5683 C C . ALA B 1 104 ? 52.652 29.317 23.374 1.00 96.26 104 ALA B C 1
ATOM 5684 O O . ALA B 1 104 ? 52.716 28.112 23.645 1.00 107.44 104 ALA B O 1
ATOM 5686 N N . PRO B 1 105 ? 51.467 29.934 23.221 1.00 101.29 105 PRO B N 1
ATOM 5687 C CA . PRO B 1 105 ? 50.207 29.181 23.388 1.00 92.67 105 PRO B CA 1
ATOM 5688 C C . PRO B 1 105 ? 49.615 28.623 22.105 1.00 91.51 105 PRO B C 1
ATOM 5689 O O . PRO B 1 105 ? 48.775 29.281 21.490 1.00 98.04 105 PRO B O 1
ATOM 5693 N N . ILE B 1 106 ? 49.977 27.408 21.708 1.00 94.15 106 ILE B N 1
ATOM 5694 C CA . ILE B 1 106 ? 49.502 26.835 20.449 1.00 92.79 106 ILE B CA 1
ATOM 5695 C C . ILE B 1 106 ? 47.981 26.653 20.485 1.00 94.88 106 ILE B C 1
ATOM 5696 O O . ILE B 1 106 ? 47.460 25.530 20.395 1.00 98.85 106 ILE B O 1
ATOM 5701 N N . GLU B 1 107 ? 47.258 27.771 20.596 1.00 90.54 107 GLU B N 1
ATOM 5702 C CA . GLU B 1 107 ? 45.804 27.786 20.701 1.00 92.89 107 GLU B CA 1
ATOM 5703 C C . GLU B 1 107 ? 45.172 28.019 19.336 1.00 91.59 107 GLU B C 1
ATOM 5704 O O . GLU B 1 107 ? 45.806 28.527 18.413 1.00 97.71 107 GLU B O 1
ATOM 5710 N N . ASP B 1 108 ? 43.899 27.662 19.221 1.00 87.15 108 ASP B N 1
ATOM 5711 C CA . ASP B 1 108 ? 43.185 27.783 17.954 1.00 88.58 108 ASP B CA 1
ATOM 5712 C C . ASP B 1 108 ? 42.683 29.215 17.740 1.00 91.27 108 ASP B C 1
ATOM 5713 O O . ASP B 1 108 ? 42.607 30.021 18.668 1.00 94.76 108 ASP B O 1
ATOM 5718 N N . ILE B 1 109 ? 42.332 29.535 16.489 1.00 92.28 109 ILE B N 1
ATOM 5719 C CA . ILE B 1 109 ? 41.915 30.901 16.168 1.00 93.48 109 ILE B CA 1
ATOM 5720 C C . ILE B 1 109 ? 40.642 31.260 16.909 1.00 96.70 109 ILE B C 1
ATOM 5721 O O . ILE B 1 109 ? 40.473 32.402 17.359 1.00 95.10 109 ILE B O 1
ATOM 5726 N N . PHE B 1 110 ? 39.707 30.312 17.004 1.00 91.37 110 PHE B N 1
ATOM 5727 C CA . PHE B 1 110 ? 38.447 30.617 17.652 1.00 92.29 110 PHE B CA 1
ATOM 5728 C C . PHE B 1 110 ? 38.651 30.878 19.135 1.00 99.32 110 PHE B C 1
ATOM 5729 O O . PHE B 1 110 ? 37.890 31.648 19.733 1.00 106.62 110 PHE B O 1
ATOM 5737 N N . GLN B 1 111 ? 39.681 30.283 19.744 1.00 92.30 111 GLN B N 1
ATOM 5738 C CA . GLN B 1 111 ? 40.003 30.703 21.100 1.00 96.02 111 GLN B CA 1
ATOM 5739 C C . GLN B 1 111 ? 40.375 32.179 21.116 1.00 99.57 111 GLN B C 1
ATOM 5740 O O . GLN B 1 111 ? 40.027 32.886 22.065 1.00 104.67 111 GLN B O 1
ATOM 5746 N N . VAL B 1 112 ? 41.002 32.674 20.035 1.00 99.76 112 VAL B N 1
ATOM 5747 C CA . VAL B 1 112 ? 41.485 34.056 19.962 1.00 91.49 112 VAL B CA 1
ATOM 5748 C C . VAL B 1 112 ? 40.339 35.027 19.733 1.00 94.25 112 VAL B C 1
ATOM 5749 O O . VAL B 1 112 ? 40.348 36.151 20.255 1.00 87.35 112 VAL B O 1
ATOM 5753 N N . ARG B 1 113 ? 39.356 34.619 18.929 1.00 99.30 113 ARG B N 1
ATOM 5754 C CA . ARG B 1 113 ? 38.186 35.425 18.601 1.00 96.37 113 ARG B CA 1
ATOM 5755 C C . ARG B 1 113 ? 37.088 35.361 19.657 1.00 95.20 113 ARG B C 1
ATOM 5756 O O . ARG B 1 113 ? 36.046 36.000 19.475 1.00 96.27 113 ARG B O 1
ATOM 5764 N N . GLY B 1 114 ? 37.271 34.618 20.748 1.00 99.87 114 GLY B N 1
ATOM 5765 C CA . GLY B 1 114 ? 36.169 34.440 21.683 1.00 103.02 114 GLY B CA 1
ATOM 5766 C C . GLY B 1 114 ? 34.931 33.783 21.101 1.00 109.10 114 GLY B C 1
ATOM 5767 O O . GLY B 1 114 ? 33.917 33.676 21.798 1.00 115.53 114 GLY B O 1
ATOM 5768 N N . PHE B 1 115 ? 34.978 33.373 19.832 1.00 103.71 115 PHE B N 1
ATOM 5769 C CA . PHE B 1 115 ? 33.935 32.566 19.205 1.00 101.69 115 PHE B CA 1
ATOM 5770 C C . PHE B 1 115 ? 33.512 31.423 20.123 1.00 112.15 115 PHE B C 1
ATOM 5771 O O . PHE B 1 115 ? 34.362 30.714 20.666 1.00 117.22 115 PHE B O 1
ATOM 5779 N N . MET B 1 116 ? 32.193 31.236 20.285 1.00 114.25 116 MET B N 1
ATOM 5780 C CA . MET B 1 116 ? 31.621 30.220 21.189 1.00 114.31 116 MET B CA 1
ATOM 5781 C C . MET B 1 116 ? 32.198 30.324 22.606 1.00 118.30 116 MET B C 1
ATOM 5782 O O . MET B 1 116 ? 32.330 29.316 23.313 1.00 113.97 116 MET B O 1
ATOM 5787 N N . GLY B 1 117 ? 32.574 31.537 23.019 1.00 115.33 117 GLY B N 1
ATOM 5788 C CA . GLY B 1 117 ? 33.049 31.781 24.366 1.00 112.10 117 GLY B CA 1
ATOM 5789 C C . GLY B 1 117 ? 34.334 31.066 24.721 1.00 117.41 117 GLY B C 1
ATOM 5790 O O . GLY B 1 117 ? 34.716 31.037 25.898 1.00 130.03 117 GLY B O 1
ATOM 5791 N N . LEU B 1 118 ? 35.007 30.477 23.731 1.00 110.09 118 LEU B N 1
ATOM 5792 C CA . LEU B 1 118 ? 36.274 29.818 24.006 1.00 109.46 118 LEU B CA 1
ATOM 5793 C C . LEU B 1 118 ? 37.268 30.852 24.516 1.00 109.88 118 LEU B C 1
ATOM 5794 O O . LEU B 1 118 ? 37.269 31.998 24.061 1.00 110.92 118 LEU B O 1
ATOM 5799 N N . LYS B 1 119 ? 38.077 30.460 25.503 1.00 110.06 119 LYS B N 1
ATOM 5800 C CA . LYS B 1 119 ? 39.001 31.354 26.195 1.00 113.31 119 LYS B CA 1
ATOM 5801 C C . LYS B 1 119 ? 40.429 31.123 25.694 1.00 107.55 119 LYS B C 1
ATOM 5802 O O . LYS B 1 119 ? 40.680 30.258 24.849 1.00 103.53 119 LYS B O 1
ATOM 5808 N N . SER B 1 120 ? 41.366 31.908 26.241 1.00 109.75 120 SER B N 1
ATOM 5809 C CA . SER B 1 120 ? 42.778 31.843 25.874 1.00 114.32 120 SER B CA 1
ATOM 5810 C C . SER B 1 120 ? 43.429 30.545 26.368 1.00 115.61 120 SER B C 1
ATOM 5811 O O . SER B 1 120 ? 42.867 29.787 27.165 1.00 121.00 120 SER B O 1
ATOM 5814 N N . GLY B 1 121 ? 44.646 30.294 25.876 1.00 109.68 121 GLY B N 1
ATOM 5815 C CA . GLY B 1 121 ? 45.387 29.104 26.225 1.00 113.14 121 GLY B CA 1
ATOM 5816 C C . GLY B 1 121 ? 46.559 29.412 27.146 1.00 115.47 121 GLY B C 1
ATOM 5817 O O . GLY B 1 121 ? 46.994 30.551 27.292 1.00 116.00 121 GLY B O 1
ATOM 5818 N N . LYS B 1 122 ? 47.058 28.359 27.780 1.00 110.89 122 LYS B N 1
ATOM 5819 C CA . LYS B 1 122 ? 48.217 28.462 28.649 1.00 115.04 122 LYS B CA 1
ATOM 5820 C C . LYS B 1 122 ? 49.466 28.757 27.813 1.00 113.31 122 LYS B C 1
ATOM 5821 O O . LYS B 1 122 ? 49.479 28.574 26.595 1.00 112.15 122 LYS B O 1
ATOM 5827 N N . ALA B 1 123 ? 50.503 29.284 28.474 1.00 113.12 123 ALA B N 1
ATOM 5828 C CA . ALA B 1 123 ? 51.855 29.310 27.920 1.00 117.62 123 ALA B CA 1
ATOM 5829 C C . ALA B 1 123 ? 52.512 27.949 28.129 1.00 121.85 123 ALA B C 1
ATOM 5830 O O . ALA B 1 123 ? 52.617 27.485 29.267 1.00 133.65 123 ALA B O 1
ATOM 5832 N N . ILE B 1 124 ? 52.968 27.306 27.032 1.00 113.51 124 ILE B N 1
ATOM 5833 C CA . ILE B 1 124 ? 53.535 25.960 27.107 1.00 113.21 124 ILE B CA 1
ATOM 5834 C C . ILE B 1 124 ? 55.021 26.057 27.472 1.00 109.97 124 ILE B C 1
ATOM 5835 O O . ILE B 1 124 ? 55.663 27.086 27.241 1.00 115.20 124 ILE B O 1
ATOM 5840 N N . ALA B 1 125 ? 55.578 24.989 28.083 1.00 98.88 125 ALA B N 1
ATOM 5841 C CA . ALA B 1 125 ? 56.987 25.107 28.460 1.00 109.23 125 ALA B CA 1
ATOM 5842 C C . ALA B 1 125 ? 57.886 24.342 27.496 1.00 114.78 125 ALA B C 1
ATOM 5843 O O . ALA B 1 125 ? 57.517 23.254 27.032 1.00 109.56 125 ALA B O 1
ATOM 5845 N N . PRO B 1 126 ? 59.072 24.879 27.200 1.00 117.97 126 PRO B N 1
ATOM 5846 C CA . PRO B 1 126 ? 59.956 24.216 26.234 1.00 118.75 126 PRO B CA 1
ATOM 5847 C C . PRO B 1 126 ? 60.541 22.911 26.774 1.00 127.09 126 PRO B C 1
ATOM 5848 O O . PRO B 1 126 ? 60.621 22.677 27.986 1.00 125.73 126 PRO B O 1
ATOM 5852 N N . ALA B 1 127 ? 60.941 22.052 25.836 1.00 125.83 127 ALA B N 1
ATOM 5853 C CA . ALA B 1 127 ? 61.612 20.782 26.108 1.00 115.05 127 ALA B CA 1
ATOM 5854 C C . ALA B 1 127 ? 62.795 20.713 25.149 1.00 118.75 127 ALA B C 1
ATOM 5855 O O . ALA B 1 127 ? 62.646 20.266 24.008 1.00 121.93 127 ALA B O 1
ATOM 5857 N N . GLY B 1 128 ? 63.965 21.160 25.602 1.00 125.23 128 GLY B N 1
ATOM 5858 C CA . GLY B 1 128 ? 65.089 21.319 24.695 1.00 123.48 128 GLY B CA 1
ATOM 5859 C C . GLY B 1 128 ? 64.899 22.437 23.701 1.00 125.55 128 GLY B C 1
ATOM 5860 O O . GLY B 1 128 ? 65.569 22.449 22.661 1.00 125.25 128 GLY B O 1
ATOM 5861 N N . GLY B 1 129 ? 63.998 23.377 24.006 1.00 128.41 129 GLY B N 1
ATOM 5862 C CA . GLY B 1 129 ? 63.579 24.422 23.092 1.00 119.38 129 GLY B CA 1
ATOM 5863 C C . GLY B 1 129 ? 62.317 24.146 22.293 1.00 110.74 129 GLY B C 1
ATOM 5864 O O . GLY B 1 129 ? 62.200 24.663 21.175 1.00 110.51 129 GLY B O 1
ATOM 5865 N N . THR B 1 130 ? 61.367 23.368 22.827 1.00 107.04 130 THR B N 1
ATOM 5866 C CA . THR B 1 130 ? 60.196 22.911 22.073 1.00 106.20 130 THR B CA 1
ATOM 5867 C C . THR B 1 130 ? 58.935 23.012 22.926 1.00 106.30 130 THR B C 1
ATOM 5868 O O . THR B 1 130 ? 58.825 22.339 23.954 1.00 116.55 130 THR B O 1
ATOM 5872 N N . HIS B 1 131 ? 57.981 23.843 22.492 1.00 106.01 131 HIS B N 1
ATOM 5873 C CA . HIS B 1 131 ? 56.629 23.887 23.058 1.00 102.79 131 HIS B CA 1
ATOM 5874 C C . HIS B 1 131 ? 55.687 23.000 22.242 1.00 99.33 131 HIS B C 1
ATOM 5875 O O . HIS B 1 131 ? 55.656 23.087 21.010 1.00 99.60 131 HIS B O 1
ATOM 5882 N N . VAL B 1 132 ? 54.886 22.174 22.927 1.00 101.81 132 VAL B N 1
ATOM 5883 C CA . VAL B 1 132 ? 54.091 21.134 22.265 1.00 101.76 132 VAL B CA 1
ATOM 5884 C C . VAL B 1 132 ? 52.642 21.174 22.760 1.00 95.84 132 VAL B C 1
ATOM 5885 O O . VAL B 1 132 ? 52.362 21.559 23.902 1.00 83.35 132 VAL B O 1
ATOM 5889 N N . LYS B 1 133 ? 51.716 20.784 21.873 1.00 97.97 133 LYS B N 1
ATOM 5890 C CA . LYS B 1 133 ? 50.319 20.514 22.225 1.00 96.46 133 LYS B CA 1
ATOM 5891 C C . LYS B 1 133 ? 49.775 19.393 21.340 1.00 95.77 133 LYS B C 1
ATOM 5892 O O . LYS B 1 133 ? 49.774 19.516 20.113 1.00 100.38 133 LYS B O 1
ATOM 5898 N N . GLU B 1 134 ? 49.300 18.311 21.952 1.00 100.16 134 GLU B N 1
ATOM 5899 C CA . GLU B 1 134 ? 48.816 17.129 21.249 1.00 97.35 134 GLU B CA 1
ATOM 5900 C C . GLU B 1 134 ? 47.304 17.188 21.070 1.00 98.28 134 GLU B C 1
ATOM 5901 O O . GLU B 1 134 ? 46.616 17.920 21.783 1.00 101.32 134 GLU B O 1
ATOM 5907 N N . SER B 1 135 ? 46.784 16.383 20.142 1.00 95.20 135 SER B N 1
ATOM 5908 C CA . SER B 1 135 ? 45.346 16.335 19.881 1.00 100.39 135 SER B CA 1
ATOM 5909 C C . SER B 1 135 ? 45.057 15.191 18.890 1.00 103.53 135 SER B C 1
ATOM 5910 O O . SER B 1 135 ? 45.981 14.694 18.230 1.00 97.45 135 SER B O 1
ATOM 5913 N N . PRO B 1 136 ? 43.792 14.726 18.812 1.00 109.47 136 PRO B N 1
ATOM 5914 C CA . PRO B 1 136 ? 43.441 13.741 17.766 1.00 104.63 136 PRO B CA 1
ATOM 5915 C C . PRO B 1 136 ? 43.742 14.214 16.360 1.00 108.77 136 PRO B C 1
ATOM 5916 O O . PRO B 1 136 ? 43.918 13.385 15.461 1.00 110.16 136 PRO B O 1
ATOM 5920 N N . SER B 1 137 ? 43.797 15.527 16.135 1.00 109.15 137 SER B N 1
ATOM 5921 C CA . SER B 1 137 ? 44.038 16.032 14.789 1.00 106.83 137 SER B CA 1
ATOM 5922 C C . SER B 1 137 ? 45.448 15.703 14.313 1.00 104.01 137 SER B C 1
ATOM 5923 O O . SER B 1 137 ? 45.691 15.573 13.101 1.00 84.55 137 SER B O 1
ATOM 5926 N N . GLY B 1 138 ? 46.369 15.525 15.248 1.00 99.55 138 GLY B N 1
ATOM 5927 C CA . GLY B 1 138 ? 47.780 15.511 14.946 1.00 86.18 138 GLY B CA 1
ATOM 5928 C C . GLY B 1 138 ? 48.473 16.384 15.957 1.00 84.12 138 GLY B C 1
ATOM 5929 O O . GLY B 1 138 ? 47.817 17.118 16.693 1.00 95.48 138 GLY B O 1
ATOM 5930 N N . ARG B 1 139 ? 49.789 16.324 16.010 1.00 90.85 139 ARG B N 1
ATOM 5931 C CA . ARG B 1 139 ? 50.529 17.135 16.958 1.00 92.41 139 ARG B CA 1
ATOM 5932 C C . ARG B 1 139 ? 50.882 18.490 16.358 1.00 88.97 139 ARG B C 1
ATOM 5933 O O . ARG B 1 139 ? 51.126 18.609 15.157 1.00 92.01 139 ARG B O 1
ATOM 5941 N N . ARG B 1 140 ? 50.917 19.510 17.219 1.00 93.47 140 ARG B N 1
ATOM 5942 C CA . ARG B 1 140 ? 51.199 20.900 16.841 1.00 92.74 140 ARG B CA 1
ATOM 5943 C C . ARG B 1 140 ? 52.252 21.442 17.796 1.00 89.34 140 ARG B C 1
ATOM 5944 O O . ARG B 1 140 ? 51.943 21.734 18.954 1.00 93.23 140 ARG B O 1
ATOM 5952 N N . SER B 1 141 ? 53.481 21.605 17.318 1.00 92.27 141 SER B N 1
ATOM 5953 C CA . SER B 1 141 ? 54.543 22.067 18.190 1.00 94.75 141 SER B CA 1
ATOM 5954 C C . SER B 1 141 ? 55.316 23.204 17.537 1.00 95.18 141 SER B C 1
ATOM 5955 O O . SER B 1 141 ? 55.319 23.362 16.310 1.00 98.93 141 SER B O 1
ATOM 5958 N N . LEU B 1 142 ? 55.986 23.991 18.384 1.00 89.79 142 LEU B N 1
ATOM 5959 C CA . LEU B 1 142 ? 56.724 25.182 17.964 1.00 96.53 142 LEU B CA 1
ATOM 5960 C C . LEU B 1 142 ? 58.119 25.154 18.589 1.00 90.51 142 LEU B C 1
ATOM 5961 O O . LEU B 1 142 ? 58.258 25.279 19.811 1.00 88.94 142 LEU B O 1
ATOM 5966 N N . SER B 1 143 ? 59.149 25.010 17.756 1.00 91.12 143 SER B N 1
ATOM 5967 C CA . SER B 1 143 ? 60.531 24.963 18.216 1.00 90.72 143 SER B CA 1
ATOM 5968 C C . SER B 1 143 ? 61.187 26.332 18.135 1.00 98.48 143 SER B C 1
ATOM 5969 O O . SER B 1 143 ? 61.039 27.056 17.143 1.00 98.11 143 SER B O 1
ATOM 5972 N N . ILE B 1 144 ? 61.937 26.672 19.176 1.00 98.34 144 ILE B N 1
ATOM 5973 C CA . ILE B 1 144 ? 62.540 27.991 19.320 1.00 95.85 144 ILE B CA 1
ATOM 5974 C C . ILE B 1 144 ? 64.053 27.832 19.240 1.00 96.65 144 ILE B C 1
ATOM 5975 O O . ILE B 1 144 ? 64.648 27.026 19.966 1.00 100.59 144 ILE B O 1
ATOM 5980 N N . GLU B 1 145 ? 64.689 28.592 18.374 1.00 95.98 145 GLU B N 1
ATOM 5981 C CA . GLU B 1 145 ? 66.138 28.633 18.388 1.00 100.14 145 GLU B CA 1
ATOM 5982 C C . GLU B 1 145 ? 66.594 30.073 18.496 1.00 101.55 145 GLU B C 1
ATOM 5983 O O . GLU B 1 145 ? 65.855 31.006 18.157 1.00 102.21 145 GLU B O 1
ATOM 5989 N N . THR B 1 146 ? 67.803 30.232 19.026 1.00 100.21 146 THR B N 1
ATOM 5990 C CA . THR B 1 146 ? 68.425 31.518 19.294 1.00 103.35 146 THR B CA 1
ATOM 5991 C C . THR B 1 146 ? 69.823 31.275 19.834 1.00 104.26 146 THR B C 1
ATOM 5992 O O . THR B 1 146 ? 70.099 30.249 20.459 1.00 108.18 146 THR B O 1
ATOM 5996 N N . ASN B 1 147 ? 70.692 32.255 19.613 1.00 103.08 147 ASN B N 1
ATOM 5997 C CA . ASN B 1 147 ? 72.049 32.226 20.128 1.00 108.27 147 ASN B CA 1
ATOM 5998 C C . ASN B 1 147 ? 72.191 33.066 21.390 1.00 113.44 147 ASN B C 1
ATOM 5999 O O . ASN B 1 147 ? 73.280 33.594 21.667 1.00 110.33 147 ASN B O 1
ATOM 6004 N N . MET B 1 148 ? 71.102 33.226 22.140 1.00 106.37 148 MET B N 1
ATOM 6005 C CA . MET B 1 148 ? 71.150 33.675 23.524 1.00 113.19 148 MET B CA 1
ATOM 6006 C C . MET B 1 148 ? 70.724 32.541 24.449 1.00 122.85 148 MET B C 1
ATOM 6007 O O . MET B 1 148 ? 70.112 31.552 24.024 1.00 121.65 148 MET B O 1
ATOM 6012 N N . GLU B 1 149 ? 71.049 32.693 25.733 1.00 123.36 149 GLU B N 1
ATOM 6013 C CA . GLU B 1 149 ? 70.727 31.643 26.691 1.00 124.25 149 GLU B CA 1
ATOM 6014 C C . GLU B 1 149 ? 69.218 31.624 26.951 1.00 122.17 149 GLU B C 1
ATOM 6015 O O . GLU B 1 149 ? 68.625 32.626 27.377 1.00 108.07 149 GLU B O 1
ATOM 6021 N N . ARG B 1 150 ? 68.610 30.479 26.640 1.00 124.69 150 ARG B N 1
ATOM 6022 C CA . ARG B 1 150 ? 67.183 30.230 26.802 1.00 118.82 150 ARG B CA 1
ATOM 6023 C C . ARG B 1 150 ? 66.893 29.895 28.260 1.00 121.91 150 ARG B C 1
ATOM 6024 O O . ARG B 1 150 ? 67.530 29.006 28.834 1.00 131.21 150 ARG B O 1
ATOM 6032 N N . GLU B 1 151 ? 65.955 30.612 28.877 1.00 116.86 151 GLU B N 1
ATOM 6033 C CA . GLU B 1 151 ? 65.575 30.365 30.273 1.00 113.62 151 GLU B CA 1
ATOM 6034 C C . GLU B 1 151 ? 64.047 30.283 30.353 1.00 117.04 151 GLU B C 1
ATOM 6035 O O . GLU B 1 151 ? 63.382 31.196 30.856 1.00 100.17 151 GLU B O 1
ATOM 6041 N N . GLY B 1 152 ? 63.504 29.171 29.837 1.00 119.36 152 GLY B N 1
ATOM 6042 C CA . GLY B 1 152 ? 62.082 28.866 29.865 1.00 103.64 152 GLY B CA 1
ATOM 6043 C C . GLY B 1 152 ? 61.284 29.506 28.746 1.00 104.78 152 GLY B C 1
ATOM 6044 O O . GLY B 1 152 ? 61.240 29.007 27.617 1.00 101.19 152 GLY B O 1
ATOM 6045 N N . SER B 1 153 ? 60.629 30.618 29.073 1.00 113.59 153 SER B N 1
ATOM 6046 C CA . SER B 1 153 ? 59.928 31.455 28.107 1.00 109.27 153 SER B CA 1
ATOM 6047 C C . SER B 1 153 ? 60.557 32.843 28.002 1.00 107.79 153 SER B C 1
ATOM 6048 O O . SER B 1 153 ? 59.873 33.806 27.656 1.00 106.39 153 SER B O 1
ATOM 6051 N N . LEU B 1 154 ? 61.850 32.976 28.304 1.00 110.57 154 LEU B N 1
ATOM 6052 C CA . LEU B 1 154 ? 62.491 34.275 28.147 1.00 104.25 154 LEU B CA 1
ATOM 6053 C C . LEU B 1 154 ? 63.977 34.113 27.881 1.00 109.42 154 LEU B C 1
ATOM 6054 O O . LEU B 1 154 ? 64.621 33.187 28.380 1.00 114.73 154 LEU B O 1
ATOM 6059 N N . LEU B 1 155 ? 64.512 35.056 27.124 1.00 107.29 155 LEU B N 1
ATOM 6060 C CA . LEU B 1 155 ? 65.833 34.960 26.542 1.00 102.98 155 LEU B CA 1
ATOM 6061 C C . LEU B 1 155 ? 66.583 36.228 26.924 1.00 101.95 155 LEU B C 1
ATOM 6062 O O . LEU B 1 155 ? 65.981 37.299 27.061 1.00 103.44 155 LEU B O 1
ATOM 6067 N N . ARG B 1 156 ? 67.887 36.107 27.141 1.00 99.56 156 ARG B N 1
ATOM 6068 C CA . ARG B 1 156 ? 68.665 37.279 27.505 1.00 99.22 156 ARG B CA 1
ATOM 6069 C C . ARG B 1 156 ? 70.139 37.024 27.218 1.00 109.60 156 ARG B C 1
ATOM 6070 O O . ARG B 1 156 ? 70.589 35.874 27.176 1.00 116.56 156 ARG B O 1
ATOM 6078 N N . ALA B 1 157 ? 70.871 38.116 26.993 1.00 108.58 157 ALA B N 1
ATOM 6079 C CA . ALA B 1 157 ? 72.332 38.125 26.964 1.00 115.48 157 ALA B CA 1
ATOM 6080 C C . ALA B 1 157 ? 72.771 39.580 27.046 1.00 111.54 157 ALA B C 1
ATOM 6081 O O . ALA B 1 157 ? 71.954 40.497 26.931 1.00 112.33 157 ALA B O 1
ATOM 6083 N N . GLU B 1 158 ? 74.064 39.790 27.262 1.00 103.14 158 GLU B N 1
ATOM 6084 C CA . GLU B 1 158 ? 74.558 41.148 27.404 1.00 101.94 158 GLU B CA 1
ATOM 6085 C C . GLU B 1 158 ? 75.920 41.263 26.745 1.00 105.43 158 GLU B C 1
ATOM 6086 O O . GLU B 1 158 ? 76.779 40.390 26.906 1.00 103.41 158 GLU B O 1
ATOM 6092 N N . LEU B 1 159 ? 76.100 42.367 26.016 1.00 106.51 159 LEU B N 1
ATOM 6093 C CA . LEU B 1 159 ? 77.123 42.530 24.990 1.00 103.24 159 LEU B CA 1
ATOM 6094 C C . LEU B 1 159 ? 78.070 43.664 25.329 1.00 101.91 159 LEU B C 1
ATOM 6095 O O . LEU B 1 159 ? 77.629 44.764 25.659 1.00 100.67 159 LEU B O 1
ATOM 6100 N N . GLU B 1 160 ? 79.366 43.433 25.175 1.00 106.51 160 GLU B N 1
ATOM 6101 C CA . GLU B 1 160 ? 80.309 44.545 25.084 1.00 107.96 160 GLU B CA 1
ATOM 6102 C C . GLU B 1 160 ? 80.870 44.571 23.666 1.00 108.26 160 GLU B C 1
ATOM 6103 O O . GLU B 1 160 ? 81.749 43.773 23.312 1.00 104.03 160 GLU B O 1
ATOM 6109 N N . ILE B 1 161 ? 80.361 45.518 22.886 1.00 108.59 161 ILE B N 1
ATOM 6110 C CA . ILE B 1 161 ? 80.587 45.621 21.446 1.00 102.72 161 ILE B CA 1
ATOM 6111 C C . ILE B 1 161 ? 81.783 46.531 21.220 1.00 102.92 161 ILE B C 1
ATOM 6112 O O . ILE B 1 161 ? 81.715 47.718 21.582 1.00 107.73 161 ILE B O 1
ATOM 6117 N N . PRO B 1 162 ? 82.877 46.048 20.615 1.00 96.89 162 PRO B N 1
ATOM 6118 C CA . PRO B 1 162 ? 84.109 46.878 20.435 1.00 96.25 162 PRO B CA 1
ATOM 6119 C C . PRO B 1 162 ? 83.867 48.113 19.574 1.00 104.93 162 PRO B C 1
ATOM 6120 O O . PRO B 1 162 ? 82.853 48.202 18.857 1.00 96.74 162 PRO B O 1
ATOM 6124 N N . PRO B 1 163 ? 84.805 49.123 19.620 1.00 105.18 163 PRO B N 1
ATOM 6125 C CA . PRO B 1 163 ? 84.648 50.345 18.807 1.00 100.34 163 PRO B CA 1
ATOM 6126 C C . PRO B 1 163 ? 84.338 50.088 17.341 1.00 100.03 163 PRO B C 1
ATOM 6127 O O . PRO B 1 163 ? 85.128 49.460 16.633 1.00 98.19 163 PRO B O 1
ATOM 6131 N N . LEU B 1 164 ? 83.196 50.598 16.876 1.00 106.59 164 LEU B N 1
ATOM 6132 C CA . LEU B 1 164 ? 82.771 50.462 15.483 1.00 100.77 164 LEU B CA 1
ATOM 6133 C C . LEU B 1 164 ? 82.519 49.001 15.121 1.00 92.50 164 LEU B C 1
ATOM 6134 O O . LEU B 1 164 ? 82.693 48.597 13.968 1.00 96.04 164 LEU B O 1
ATOM 6139 N N . GLY B 1 165 ? 82.080 48.213 16.106 1.00 85.52 165 GLY B N 1
ATOM 6140 C CA . GLY B 1 165 ? 81.843 46.802 15.921 1.00 83.36 165 GLY B CA 1
ATOM 6141 C C . GLY B 1 165 ? 80.368 46.465 15.788 1.00 81.16 165 GLY B C 1
ATOM 6142 O O . GLY B 1 165 ? 79.492 47.318 15.835 1.00 86.08 165 GLY B O 1
ATOM 6143 N N . LYS B 1 166 ? 80.109 45.169 15.644 1.00 88.22 166 LYS B N 1
ATOM 6144 C CA . LYS B 1 166 ? 78.784 44.638 15.360 1.00 82.17 166 LYS B CA 1
ATOM 6145 C C . LYS B 1 166 ? 78.526 43.454 16.287 1.00 87.40 166 LYS B C 1
ATOM 6146 O O . LYS B 1 166 ? 79.463 42.779 16.722 1.00 86.60 166 LYS B O 1
ATOM 6152 N N . ALA B 1 167 ? 77.249 43.203 16.587 1.00 85.74 167 ALA B N 1
ATOM 6153 C CA . ALA B 1 167 ? 76.867 42.115 17.486 1.00 80.98 167 ALA B CA 1
ATOM 6154 C C . ALA B 1 167 ? 75.432 41.690 17.183 1.00 86.35 167 ALA B C 1
ATOM 6155 O O . ALA B 1 167 ? 74.479 42.380 17.560 1.00 76.25 167 ALA B O 1
ATOM 6157 N N . VAL B 1 168 ? 75.270 40.533 16.549 1.00 85.68 168 VAL B N 1
ATOM 6158 C CA . VAL B 1 168 ? 73.970 40.081 16.071 1.00 90.82 168 VAL B CA 1
ATOM 6159 C C . VAL B 1 168 ? 73.401 39.039 17.027 1.00 92.09 168 VAL B C 1
ATOM 6160 O O . VAL B 1 168 ? 74.136 38.184 17.532 1.00 99.58 168 VAL B O 1
ATOM 6164 N N . LEU B 1 169 ? 72.091 39.111 17.287 1.00 85.90 169 LEU B N 1
ATOM 6165 C CA . LEU B 1 169 ? 71.397 38.097 18.082 1.00 92.69 169 LEU B CA 1
ATOM 6166 C C . LEU B 1 169 ? 69.993 37.860 17.535 1.00 88.42 169 LEU B C 1
ATOM 6167 O O . LEU B 1 169 ? 69.187 38.788 17.470 1.00 92.70 169 LEU B O 1
ATOM 6172 N N . TYR B 1 170 ? 69.684 36.611 17.193 1.00 87.55 170 TYR B N 1
ATOM 6173 C CA . TYR B 1 170 ? 68.461 36.259 16.486 1.00 93.15 170 TYR B CA 1
ATOM 6174 C C . TYR B 1 170 ? 67.507 35.457 17.378 1.00 89.17 170 TYR B C 1
ATOM 6175 O O . TYR B 1 170 ? 67.884 34.977 18.446 1.00 92.26 170 TYR B O 1
ATOM 6184 N N . VAL B 1 171 ? 66.251 35.335 16.944 1.00 83.57 171 VAL B N 1
ATOM 6185 C CA . VAL B 1 171 ? 65.250 34.499 17.619 1.00 94.63 171 VAL B CA 1
ATOM 6186 C C . VAL B 1 171 ? 64.330 33.879 16.563 1.00 95.01 171 VAL B C 1
ATOM 6187 O O . VAL B 1 171 ? 63.677 34.601 15.801 1.00 87.80 171 VAL B O 1
ATOM 6191 N N . ARG B 1 172 ? 64.242 32.542 16.537 1.00 88.61 172 ARG B N 1
ATOM 6192 C CA . ARG B 1 172 ? 63.516 31.825 15.491 1.00 86.39 172 ARG B CA 1
ATOM 6193 C C . ARG B 1 172 ? 62.384 31.001 16.086 1.00 85.32 172 ARG B C 1
ATOM 6194 O O . ARG B 1 172 ? 62.604 30.188 16.985 1.00 92.52 172 ARG B O 1
ATOM 6202 N N . PHE B 1 173 ? 61.181 31.195 15.566 1.00 85.81 173 PHE B N 1
ATOM 6203 C CA . PHE B 1 173 ? 60.021 30.393 15.938 1.00 86.34 173 PHE B CA 1
ATOM 6204 C C . PHE B 1 173 ? 59.698 29.497 14.752 1.00 82.29 173 PHE B C 1
ATOM 6205 O O . PHE B 1 173 ? 59.353 29.981 13.675 1.00 79.45 173 PHE B O 1
ATOM 6213 N N . ILE B 1 174 ? 59.824 28.187 14.943 1.00 87.89 174 ILE B N 1
ATOM 6214 C CA . ILE B 1 174 ? 59.595 27.212 13.885 1.00 88.63 174 ILE B CA 1
ATOM 6215 C C . ILE B 1 174 ? 58.301 26.502 14.179 1.00 87.72 174 ILE B C 1
ATOM 6216 O O . ILE B 1 174 ? 58.210 25.753 15.179 1.00 81.53 174 ILE B O 1
ATOM 6221 N N . PRO B 1 175 ? 57.298 26.714 13.333 1.00 88.57 175 PRO B N 1
ATOM 6222 C CA . PRO B 1 175 ? 55.988 26.084 13.520 1.00 92.33 175 PRO B CA 1
ATOM 6223 C C . PRO B 1 175 ? 55.781 24.877 12.610 1.00 92.60 175 PRO B C 1
ATOM 6224 O O . PRO B 1 175 ? 55.974 24.972 11.398 1.00 95.53 175 PRO B O 1
ATOM 6228 N N . LYS B 1 176 ? 55.389 23.753 13.202 1.00 90.61 176 LYS B N 1
ATOM 6229 C CA . LYS B 1 176 ? 55.143 22.527 12.454 1.00 95.60 176 LYS B CA 1
ATOM 6230 C C . LYS B 1 176 ? 53.820 21.915 12.897 1.00 91.02 176 LYS B C 1
ATOM 6231 O O . LYS B 1 176 ? 53.357 22.166 14.010 1.00 81.85 176 LYS B O 1
ATOM 6237 N N . ILE B 1 177 ? 53.210 21.113 12.030 1.00 87.89 177 ILE B N 1
ATOM 6238 C CA . ILE B 1 177 ? 51.940 20.490 12.361 1.00 90.76 177 ILE B CA 1
ATOM 6239 C C . ILE B 1 177 ? 51.876 19.187 11.585 1.00 99.45 177 ILE B C 1
ATOM 6240 O O . ILE B 1 177 ? 52.183 19.147 10.386 1.00 100.92 177 ILE B O 1
ATOM 6245 N N . GLU B 1 178 ? 51.486 18.121 12.260 1.00 97.83 178 GLU B N 1
ATOM 6246 C CA . GLU B 1 178 ? 51.396 16.829 11.617 1.00 90.48 178 GLU B CA 1
ATOM 6247 C C . GLU B 1 178 ? 49.942 16.411 11.563 1.00 90.91 178 GLU B C 1
ATOM 6248 O O . GLU B 1 178 ? 49.084 16.979 12.240 1.00 103.51 178 GLU B O 1
ATOM 6254 N N . GLY B 1 179 ? 49.673 15.402 10.757 1.00 79.44 179 GLY B N 1
ATOM 6255 C CA . GLY B 1 179 ? 48.313 15.024 10.444 1.00 89.85 179 GLY B CA 1
ATOM 6256 C C . GLY B 1 179 ? 47.954 15.371 9.012 1.00 87.81 179 GLY B C 1
ATOM 6257 O O . GLY B 1 179 ? 48.640 16.126 8.325 1.00 85.15 179 GLY B O 1
ATOM 6258 N N . SER B 1 180 ? 46.836 14.797 8.582 1.00 88.75 180 SER B N 1
ATOM 6259 C CA . SER B 1 180 ? 46.467 14.804 7.173 1.00 96.32 180 SER B CA 1
ATOM 6260 C C . SER B 1 180 ? 46.059 16.186 6.677 1.00 100.63 180 SER B C 1
ATOM 6261 O O . SER B 1 180 ? 45.352 16.298 5.672 1.00 103.57 180 SER B O 1
ATOM 6264 N N . ILE B 1 181 ? 46.499 17.244 7.365 1.00 103.91 181 ILE B N 1
ATOM 6265 C CA . ILE B 1 181 ? 46.346 18.594 6.828 1.00 98.03 181 ILE B CA 1
ATOM 6266 C C . ILE B 1 181 ? 47.423 18.882 5.792 1.00 92.96 181 ILE B C 1
ATOM 6267 O O . ILE B 1 181 ? 47.166 19.551 4.785 1.00 96.11 181 ILE B O 1
ATOM 6272 N N . SER B 1 182 ? 48.636 18.374 5.995 1.00 99.91 182 SER B N 1
ATOM 6273 C CA . SER B 1 182 ? 49.673 18.601 4.981 1.00 102.84 182 SER B CA 1
ATOM 6274 C C . SER B 1 182 ? 49.438 17.808 3.672 1.00 105.66 182 SER B C 1
ATOM 6275 O O . SER B 1 182 ? 50.345 17.764 2.821 1.00 107.11 182 SER B O 1
ATOM 6278 N N . GLU B 1 183 ? 48.255 17.199 3.507 1.00 105.64 183 GLU B N 1
ATOM 6279 C CA . GLU B 1 183 ? 47.850 16.686 2.204 1.00 105.56 183 GLU B CA 1
ATOM 6280 C C . GLU B 1 183 ? 47.519 17.831 1.238 1.00 110.10 183 GLU B C 1
ATOM 6281 O O . GLU B 1 183 ? 48.044 17.862 0.120 1.00 108.67 183 GLU B O 1
ATOM 6287 N N . ILE B 1 184 ? 46.674 18.799 1.643 1.00 105.71 184 ILE B N 1
ATOM 6288 C CA . ILE B 1 184 ? 46.298 19.866 0.708 1.00 104.10 184 ILE B CA 1
ATOM 6289 C C . ILE B 1 184 ? 47.501 20.747 0.375 1.00 99.55 184 ILE B C 1
ATOM 6290 O O . ILE B 1 184 ? 47.675 21.149 -0.775 1.00 98.93 184 ILE B O 1
ATOM 6295 N N . LEU B 1 185 ? 48.368 21.022 1.348 1.00 92.94 185 LEU B N 1
ATOM 6296 C CA . LEU B 1 185 ? 49.513 21.894 1.098 1.00 93.11 185 LEU B CA 1
ATOM 6297 C C . LEU B 1 185 ? 50.296 21.475 -0.143 1.00 96.69 185 LEU B C 1
ATOM 6298 O O . LEU B 1 185 ? 50.649 20.299 -0.302 1.00 101.14 185 LEU B O 1
ATOM 6303 N N . GLY B 1 186 ? 50.563 22.453 -1.018 1.00 91.10 186 GLY B N 1
ATOM 6304 C CA . GLY B 1 186 ? 51.300 22.250 -2.243 1.00 82.64 186 GLY B CA 1
ATOM 6305 C C . GLY B 1 186 ? 52.718 22.765 -2.085 1.00 91.42 186 GLY B C 1
ATOM 6306 O O . GLY B 1 186 ? 53.080 23.338 -1.061 1.00 93.71 186 GLY B O 1
ATOM 6307 N N . GLU B 1 187 ? 53.538 22.512 -3.108 1.00 95.31 187 GLU B N 1
ATOM 6308 C CA . GLU B 1 187 ? 54.918 22.987 -3.077 1.00 105.02 187 GLU B CA 1
ATOM 6309 C C . GLU B 1 187 ? 55.108 24.213 -3.949 1.00 102.16 187 GLU B C 1
ATOM 6310 O O . GLU B 1 187 ? 56.088 24.949 -3.751 1.00 99.86 187 GLU B O 1
ATOM 6316 N N . LYS B 1 188 ? 54.170 24.441 -4.884 1.00 105.52 188 LYS B N 1
ATOM 6317 C CA . LYS B 1 188 ? 54.093 25.674 -5.675 1.00 110.13 188 LYS B CA 1
ATOM 6318 C C . LYS B 1 188 ? 54.361 26.876 -4.781 1.00 100.46 188 LYS B C 1
ATOM 6319 O O . LYS B 1 188 ? 53.934 26.881 -3.627 1.00 99.02 188 LYS B O 1
ATOM 6325 N N . ARG B 1 189 ? 55.054 27.902 -5.312 1.00 91.54 189 ARG B N 1
ATOM 6326 C CA . ARG B 1 189 ? 55.288 29.096 -4.507 1.00 94.29 189 ARG B CA 1
ATOM 6327 C C . ARG B 1 189 ? 55.779 30.371 -5.227 1.00 95.75 189 ARG B C 1
ATOM 6328 O O . ARG B 1 189 ? 56.547 31.100 -4.584 1.00 106.18 189 ARG B O 1
ATOM 6336 N N . LYS B 1 190 ? 55.407 30.692 -6.495 1.00 89.40 190 LYS B N 1
ATOM 6337 C CA . LYS B 1 190 ? 55.883 31.942 -7.126 1.00 102.29 190 LYS B CA 1
ATOM 6338 C C . LYS B 1 190 ? 54.751 32.955 -7.273 1.00 99.65 190 LYS B C 1
ATOM 6339 O O . LYS B 1 190 ? 53.635 32.593 -7.673 1.00 94.28 190 LYS B O 1
ATOM 6345 N N . THR B 1 191 ? 55.056 34.214 -6.945 1.00 94.89 191 THR B N 1
ATOM 6346 C CA . THR B 1 191 ? 54.041 35.239 -6.734 1.00 99.17 191 THR B CA 1
ATOM 6347 C C . THR B 1 191 ? 53.638 35.947 -8.020 1.00 94.14 191 THR B C 1
ATOM 6348 O O . THR B 1 191 ? 54.463 36.185 -8.903 1.00 93.99 191 THR B O 1
ATOM 6352 N N . ILE B 1 192 ? 52.385 36.400 -8.057 1.00 84.19 192 ILE B N 1
ATOM 6353 C CA . ILE B 1 192 ? 51.922 37.171 -9.199 1.00 89.81 192 ILE B CA 1
ATOM 6354 C C . ILE B 1 192 ? 52.622 38.529 -9.244 1.00 82.99 192 ILE B C 1
ATOM 6355 O O . ILE B 1 192 ? 53.266 38.964 -8.285 1.00 89.36 192 ILE B O 1
ATOM 6360 N N . LYS B 1 193 ? 52.541 39.179 -10.407 1.00 86.70 193 LYS B N 1
ATOM 6361 C CA . LYS B 1 193 ? 53.101 40.508 -10.634 1.00 77.32 193 LYS B CA 1
ATOM 6362 C C . LYS B 1 193 ? 51.982 41.407 -11.133 1.00 75.76 193 LYS B C 1
ATOM 6363 O O . LYS B 1 193 ? 51.126 40.973 -11.907 1.00 71.26 193 LYS B O 1
ATOM 6369 N N . ASN B 1 194 ? 51.964 42.646 -10.657 1.00 86.25 194 ASN B N 1
ATOM 6370 C CA . ASN B 1 194 ? 50.918 43.573 -11.070 1.00 82.93 194 ASN B CA 1
ATOM 6371 C C . ASN B 1 194 ? 50.958 43.761 -12.579 1.00 80.45 194 ASN B C 1
ATOM 6372 O O . ASN B 1 194 ? 52.036 43.829 -13.184 1.00 80.03 194 ASN B O 1
ATOM 6377 N N . VAL B 1 195 ? 49.776 43.832 -13.190 1.00 76.09 195 VAL B N 1
ATOM 6378 C CA . VAL B 1 195 ? 49.671 43.987 -14.638 1.00 83.85 195 VAL B CA 1
ATOM 6379 C C . VAL B 1 195 ? 48.953 45.263 -15.081 1.00 88.84 195 VAL B C 1
ATOM 6380 O O . VAL B 1 195 ? 48.920 45.540 -16.289 1.00 98.50 195 VAL B O 1
ATOM 6384 N N . ALA B 1 196 ? 48.382 46.058 -14.183 1.00 85.37 196 ALA B N 1
ATOM 6385 C CA . ALA B 1 196 ? 47.785 47.333 -14.563 1.00 85.46 196 ALA B CA 1
ATOM 6386 C C . ALA B 1 196 ? 48.766 48.472 -14.304 1.00 91.60 196 ALA B C 1
ATOM 6387 O O . ALA B 1 196 ? 49.513 48.453 -13.321 1.00 94.11 196 ALA B O 1
ATOM 6389 N N . PHE B 1 197 ? 48.772 49.451 -15.203 1.00 83.47 197 PHE B N 1
ATOM 6390 C CA . PHE B 1 197 ? 49.625 50.624 -15.078 1.00 79.81 197 PHE B CA 1
ATOM 6391 C C . PHE B 1 197 ? 48.880 51.781 -15.727 1.00 91.99 197 PHE B C 1
ATOM 6392 O O . PHE B 1 197 ? 48.617 51.749 -16.935 1.00 98.09 197 PHE B O 1
ATOM 6400 N N . THR B 1 198 ? 48.503 52.785 -14.947 1.00 83.11 198 THR B N 1
ATOM 6401 C CA . THR B 1 198 ? 47.844 53.931 -15.538 1.00 78.92 198 THR B CA 1
ATOM 6402 C C . THR B 1 198 ? 48.745 55.154 -15.624 1.00 90.05 198 THR B C 1
ATOM 6403 O O . THR B 1 198 ? 48.298 56.197 -16.104 1.00 95.16 198 THR B O 1
ATOM 6407 N N . GLY B 1 199 ? 50.003 55.054 -15.203 1.00 85.79 199 GLY B N 1
ATOM 6408 C CA . GLY B 1 199 ? 50.895 56.184 -15.232 1.00 78.98 199 GLY B CA 1
ATOM 6409 C C . GLY B 1 199 ? 50.672 57.203 -14.138 1.00 95.98 199 GLY B C 1
ATOM 6410 O O . GLY B 1 199 ? 51.497 58.128 -13.990 1.00 99.71 199 GLY B O 1
ATOM 6411 N N . SER B 1 200 ? 49.589 57.075 -13.368 1.00 86.11 200 SER B N 1
ATOM 6412 C CA . SER B 1 200 ? 49.321 57.984 -12.268 1.00 85.53 200 SER B CA 1
ATOM 6413 C C . SER B 1 200 ? 49.779 57.315 -10.984 1.00 87.11 200 SER B C 1
ATOM 6414 O O . SER B 1 200 ? 49.151 56.331 -10.554 1.00 85.32 200 SER B O 1
ATOM 6417 N N . PRO B 1 201 ? 50.854 57.789 -10.345 1.00 86.78 201 PRO B N 1
ATOM 6418 C CA . PRO B 1 201 ? 51.488 56.978 -9.299 1.00 96.28 201 PRO B CA 1
ATOM 6419 C C . PRO B 1 201 ? 50.638 56.824 -8.057 1.00 90.91 201 PRO B C 1
ATOM 6420 O O . PRO B 1 201 ? 50.884 55.905 -7.256 1.00 94.66 201 PRO B O 1
ATOM 6424 N N . ALA B 1 202 ? 49.658 57.703 -7.867 1.00 88.25 202 ALA B N 1
ATOM 6425 C CA . ALA B 1 202 ? 48.713 57.541 -6.771 1.00 87.45 202 ALA B CA 1
ATOM 6426 C C . ALA B 1 202 ? 47.780 56.364 -7.026 1.00 81.63 202 ALA B C 1
ATOM 6427 O O . ALA B 1 202 ? 47.448 55.623 -6.097 1.00 81.99 202 ALA B O 1
ATOM 6429 N N . ILE B 1 203 ? 47.378 56.149 -8.277 1.00 82.01 203 ILE B N 1
ATOM 6430 C CA . ILE B 1 203 ? 46.478 55.040 -8.583 1.00 86.02 203 ILE B CA 1
ATOM 6431 C C . ILE B 1 203 ? 47.244 53.759 -8.865 1.00 88.74 203 ILE B C 1
ATOM 6432 O O . ILE B 1 203 ? 46.846 52.689 -8.404 1.00 88.61 203 ILE B O 1
ATOM 6437 N N . ASP B 1 204 ? 48.331 53.838 -9.637 1.00 85.63 204 ASP B N 1
ATOM 6438 C CA . ASP B 1 204 ? 49.178 52.670 -9.804 1.00 80.34 204 ASP B CA 1
ATOM 6439 C C . ASP B 1 204 ? 49.531 52.084 -8.454 1.00 88.53 204 ASP B C 1
ATOM 6440 O O . ASP B 1 204 ? 49.697 50.866 -8.325 1.00 85.09 204 ASP B O 1
ATOM 6445 N N . GLY B 1 205 ? 49.634 52.938 -7.431 1.00 87.75 205 GLY B N 1
ATOM 6446 C CA . GLY B 1 205 ? 49.976 52.451 -6.107 1.00 90.62 205 GLY B CA 1
ATOM 6447 C C . GLY B 1 205 ? 48.916 51.535 -5.550 1.00 88.50 205 GLY B C 1
ATOM 6448 O O . GLY B 1 205 ? 49.229 50.600 -4.806 1.00 90.87 205 GLY B O 1
ATOM 6449 N N . ILE B 1 206 ? 47.659 51.777 -5.929 1.00 88.72 206 ILE B N 1
ATOM 6450 C CA . ILE B 1 206 ? 46.539 50.956 -5.478 1.00 83.22 206 ILE B CA 1
ATOM 6451 C C . ILE B 1 206 ? 46.729 49.511 -5.904 1.00 79.74 206 ILE B C 1
ATOM 6452 O O . ILE B 1 206 ? 46.683 48.595 -5.078 1.00 85.91 206 ILE B O 1
ATOM 6457 N N . PHE B 1 207 ? 46.930 49.285 -7.205 1.00 86.50 207 PHE B N 1
ATOM 6458 C CA . PHE B 1 207 ? 47.125 47.925 -7.715 1.00 92.30 207 PHE B CA 1
ATOM 6459 C C . PHE B 1 207 ? 48.332 47.254 -7.059 1.00 83.44 207 PHE B C 1
ATOM 6460 O O . PHE B 1 207 ? 48.213 46.192 -6.442 1.00 75.96 207 PHE B O 1
ATOM 6468 N N . GLU B 1 208 ? 49.500 47.881 -7.153 1.00 87.58 208 GLU B N 1
ATOM 6469 C CA . GLU B 1 208 ? 50.706 47.259 -6.629 1.00 87.68 208 GLU B CA 1
ATOM 6470 C C . GLU B 1 208 ? 50.565 46.829 -5.179 1.00 90.20 208 GLU B C 1
ATOM 6471 O O . GLU B 1 208 ? 51.319 45.957 -4.733 1.00 100.34 208 GLU B O 1
ATOM 6477 N N . ARG B 1 209 ? 49.624 47.393 -4.431 1.00 84.13 209 ARG B N 1
ATOM 6478 C CA . ARG B 1 209 ? 49.373 46.814 -3.123 1.00 91.96 209 ARG B CA 1
ATOM 6479 C C . ARG B 1 209 ? 48.181 45.861 -3.107 1.00 90.01 209 ARG B C 1
ATOM 6480 O O . ARG B 1 209 ? 48.135 44.978 -2.248 1.00 93.54 209 ARG B O 1
ATOM 6488 N N . ALA B 1 210 ? 47.224 45.977 -4.035 1.00 89.16 210 ALA B N 1
ATOM 6489 C CA . ALA B 1 210 ? 46.301 44.856 -4.221 1.00 84.85 210 ALA B CA 1
ATOM 6490 C C . ALA B 1 210 ? 47.060 43.605 -4.649 1.00 85.28 210 ALA B C 1
ATOM 6491 O O . ALA B 1 210 ? 46.670 42.491 -4.301 1.00 75.44 210 ALA B O 1
ATOM 6493 N N . VAL B 1 211 ? 48.165 43.777 -5.381 1.00 91.27 211 VAL B N 1
ATOM 6494 C CA . VAL B 1 211 ? 49.020 42.646 -5.722 1.00 87.39 211 VAL B CA 1
ATOM 6495 C C . VAL B 1 211 ? 49.802 42.179 -4.497 1.00 85.81 211 VAL B C 1
ATOM 6496 O O . VAL B 1 211 ? 49.947 40.975 -4.260 1.00 85.01 211 VAL B O 1
ATOM 6500 N N . GLU B 1 212 ? 50.295 43.110 -3.684 1.00 82.54 212 GLU B N 1
ATOM 6501 C CA . GLU B 1 212 ? 50.919 42.695 -2.436 1.00 84.54 212 GLU B CA 1
ATOM 6502 C C . GLU B 1 212 ? 49.903 42.032 -1.513 1.00 83.99 212 GLU B C 1
ATOM 6503 O O . GLU B 1 212 ? 50.199 41.008 -0.886 1.00 85.60 212 GLU B O 1
ATOM 6509 N N . ASN B 1 213 ? 48.708 42.611 -1.397 1.00 84.43 213 ASN B N 1
ATOM 6510 C CA . ASN B 1 213 ? 47.679 42.007 -0.559 1.00 80.27 213 ASN B CA 1
ATOM 6511 C C . ASN B 1 213 ? 47.439 40.565 -0.971 1.00 79.56 213 ASN B C 1
ATOM 6512 O O . ASN B 1 213 ? 47.516 39.651 -0.143 1.00 82.04 213 ASN B O 1
ATOM 6517 N N . ILE B 1 214 ? 47.221 40.343 -2.275 1.00 82.26 214 ILE B N 1
ATOM 6518 C CA . ILE B 1 214 ? 46.733 39.058 -2.778 1.00 80.08 214 ILE B CA 1
ATOM 6519 C C . ILE B 1 214 ? 47.800 37.972 -2.682 1.00 78.45 214 ILE B C 1
ATOM 6520 O O . ILE B 1 214 ? 47.491 36.815 -2.386 1.00 77.47 214 ILE B O 1
ATOM 6525 N N . ASN B 1 215 ? 49.064 38.314 -2.875 1.00 76.46 215 ASN B N 1
ATOM 6526 C CA . ASN B 1 215 ? 50.088 37.316 -2.625 1.00 84.09 215 ASN B CA 1
ATOM 6527 C C . ASN B 1 215 ? 50.115 36.898 -1.164 1.00 86.81 215 ASN B C 1
ATOM 6528 O O . ASN B 1 215 ? 50.124 35.695 -0.851 1.00 87.66 215 ASN B O 1
ATOM 6533 N N . ALA B 1 216 ? 50.096 37.872 -0.257 1.00 79.64 216 ALA B N 1
ATOM 6534 C CA . ALA B 1 216 ? 50.157 37.553 1.159 1.00 76.63 216 ALA B CA 1
ATOM 6535 C C . ALA B 1 216 ? 49.003 36.653 1.576 1.00 86.55 216 ALA B C 1
ATOM 6536 O O . ALA B 1 216 ? 49.137 35.871 2.525 1.00 92.67 216 ALA B O 1
ATOM 6538 N N . LEU B 1 217 ? 47.875 36.721 0.869 1.00 79.69 217 LEU B N 1
ATOM 6539 C CA . LEU B 1 217 ? 46.703 35.940 1.230 1.00 78.57 217 LEU B CA 1
ATOM 6540 C C . LEU B 1 217 ? 46.586 34.647 0.430 1.00 76.18 217 LEU B C 1
ATOM 6541 O O . LEU B 1 217 ? 45.519 34.022 0.452 1.00 79.86 217 LEU B O 1
ATOM 6546 N N . THR B 1 218 ? 47.642 34.228 -0.279 1.00 78.63 218 THR B N 1
ATOM 6547 C CA . THR B 1 218 ? 47.574 33.024 -1.112 1.00 85.63 218 THR B CA 1
ATOM 6548 C C . THR B 1 218 ? 48.131 31.803 -0.385 1.00 79.91 218 THR B C 1
ATOM 6549 O O . THR B 1 218 ? 49.234 31.849 0.182 1.00 74.43 218 THR B O 1
ATOM 6553 N N . LEU B 1 219 ? 47.372 30.703 -0.460 1.00 83.20 219 LEU B N 1
ATOM 6554 C CA . LEU B 1 219 ? 47.700 29.400 0.124 1.00 87.88 219 LEU B CA 1
ATOM 6555 C C . LEU B 1 219 ? 47.885 28.385 -0.999 1.00 80.79 219 LEU B C 1
ATOM 6556 O O . LEU B 1 219 ? 46.907 27.984 -1.642 1.00 76.49 219 LEU B O 1
ATOM 6561 N N . PHE B 1 220 ? 49.126 27.967 -1.237 1.00 79.22 220 PHE B N 1
ATOM 6562 C CA . PHE B 1 220 ? 49.382 27.017 -2.312 1.00 82.16 220 PHE B CA 1
ATOM 6563 C C . PHE B 1 220 ? 49.002 25.621 -1.860 1.00 87.98 220 PHE B C 1
ATOM 6564 O O . PHE B 1 220 ? 49.559 25.110 -0.881 1.00 83.24 220 PHE B O 1
ATOM 6572 N N . THR B 1 221 ? 48.048 25.014 -2.563 1.00 92.12 221 THR B N 1
ATOM 6573 C CA . THR B 1 221 ? 47.674 23.627 -2.348 1.00 91.58 221 THR B CA 1
ATOM 6574 C C . THR B 1 221 ? 48.050 22.744 -3.537 1.00 93.24 221 THR B C 1
ATOM 6575 O O . THR B 1 221 ? 48.351 23.220 -4.638 1.00 95.17 221 THR B O 1
ATOM 6579 N N . ARG B 1 222 ? 48.049 21.433 -3.273 1.00 93.49 222 ARG B N 1
ATOM 6580 C CA . ARG B 1 222 ? 47.909 20.385 -4.279 1.00 99.90 222 ARG B CA 1
ATOM 6581 C C . ARG B 1 222 ? 47.033 20.837 -5.445 1.00 103.14 222 ARG B C 1
ATOM 6582 O O . ARG B 1 222 ? 47.416 20.709 -6.618 1.00 98.48 222 ARG B O 1
ATOM 6590 N N . PHE B 1 223 ? 45.850 21.376 -5.118 1.00 96.15 223 PHE B N 1
ATOM 6591 C CA . PHE B 1 223 ? 44.884 21.805 -6.123 1.00 93.59 223 PHE B CA 1
ATOM 6592 C C . PHE B 1 223 ? 45.282 23.093 -6.837 1.00 88.95 223 PHE B C 1
ATOM 6593 O O . PHE B 1 223 ? 44.760 23.359 -7.922 1.00 90.46 223 PHE B O 1
ATOM 6601 N N . GLY B 1 224 ? 46.201 23.882 -6.289 1.00 90.46 224 GLY B N 1
ATOM 6602 C CA . GLY B 1 224 ? 46.575 25.138 -6.903 1.00 89.13 224 GLY B CA 1
ATOM 6603 C C . GLY B 1 224 ? 46.699 26.271 -5.896 1.00 91.75 224 GLY B C 1
ATOM 6604 O O . GLY B 1 224 ? 46.893 26.055 -4.696 1.00 90.73 224 GLY B O 1
ATOM 6605 N N . PRO B 1 225 ? 46.622 27.509 -6.362 1.00 85.00 225 PRO B N 1
ATOM 6606 C CA . PRO B 1 225 ? 46.683 28.636 -5.417 1.00 75.97 225 PRO B CA 1
ATOM 6607 C C . PRO B 1 225 ? 45.295 29.070 -4.976 1.00 80.56 225 PRO B C 1
ATOM 6608 O O . PRO B 1 225 ? 44.436 29.312 -5.834 1.00 86.60 225 PRO B O 1
ATOM 6612 N N . VAL B 1 226 ? 45.034 29.150 -3.670 1.00 77.89 226 VAL B N 1
ATOM 6613 C CA . VAL B 1 226 ? 43.688 29.508 -3.196 1.00 81.29 226 VAL B CA 1
ATOM 6614 C C . VAL B 1 226 ? 43.759 30.739 -2.289 1.00 81.36 226 VAL B C 1
ATOM 6615 O O . VAL B 1 226 ? 44.649 30.829 -1.424 1.00 73.46 226 VAL B O 1
ATOM 6619 N N . PRO B 1 227 ? 42.854 31.711 -2.457 1.00 79.67 227 PRO B N 1
ATOM 6620 C CA . PRO B 1 227 ? 42.924 32.955 -1.667 1.00 78.36 227 PRO B CA 1
ATOM 6621 C C . PRO B 1 227 ? 42.259 32.836 -0.297 1.00 79.06 227 PRO B C 1
ATOM 6622 O O . PRO B 1 227 ? 41.087 32.458 -0.190 1.00 83.93 227 PRO B O 1
ATOM 6626 N N . LEU B 1 228 ? 43.013 33.200 0.744 1.00 69.58 228 LEU B N 1
ATOM 6627 C CA . LEU B 1 228 ? 42.458 33.412 2.078 1.00 76.08 228 LEU B CA 1
ATOM 6628 C C . LEU B 1 228 ? 41.527 34.628 2.093 1.00 80.11 228 LEU B C 1
ATOM 6629 O O . LEU B 1 228 ? 41.800 35.638 1.436 1.00 82.17 228 LEU B O 1
ATOM 6634 N N . ALA B 1 229 ? 40.466 34.562 2.910 1.00 76.47 229 ALA B N 1
ATOM 6635 C CA . ALA B 1 229 ? 39.426 35.590 2.872 1.00 69.14 229 ALA B CA 1
ATOM 6636 C C . ALA B 1 229 ? 39.922 36.921 3.429 1.00 78.93 229 ALA B C 1
ATOM 6637 O O . ALA B 1 229 ? 39.712 37.977 2.809 1.00 73.93 229 ALA B O 1
ATOM 6639 N N . GLY B 1 230 ? 40.534 36.900 4.618 1.00 71.60 230 GLY B N 1
ATOM 6640 C CA . GLY B 1 230 ? 41.071 38.108 5.223 1.00 69.84 230 GLY B CA 1
ATOM 6641 C C . GLY B 1 230 ? 41.846 37.819 6.491 1.00 80.86 230 GLY B C 1
ATOM 6642 O O . GLY B 1 230 ? 41.892 36.685 6.979 1.00 84.95 230 GLY B O 1
ATOM 6643 N N . ILE B 1 231 ? 42.438 38.874 7.040 1.00 79.99 231 ILE B N 1
ATOM 6644 C CA . ILE B 1 231 ? 43.293 38.782 8.217 1.00 85.69 231 ILE B CA 1
ATOM 6645 C C . ILE B 1 231 ? 42.741 39.717 9.283 1.00 82.27 231 ILE B C 1
ATOM 6646 O O . ILE B 1 231 ? 42.469 40.878 8.985 1.00 84.87 231 ILE B O 1
ATOM 6651 N N . PRO B 1 232 ? 42.593 39.282 10.546 1.00 86.30 232 PRO B N 1
ATOM 6652 C CA . PRO B 1 232 ? 42.833 37.948 11.119 1.00 88.21 232 PRO B CA 1
ATOM 6653 C C . PRO B 1 232 ? 41.595 37.112 11.458 1.00 78.93 232 PRO B C 1
ATOM 6654 O O . PRO B 1 232 ? 41.744 35.939 11.801 1.00 72.44 232 PRO B O 1
ATOM 6658 N N . TYR B 1 233 ? 40.399 37.694 11.377 1.00 83.52 233 TYR B N 1
ATOM 6659 C CA . TYR B 1 233 ? 39.205 36.900 11.655 1.00 84.41 233 TYR B CA 1
ATOM 6660 C C . TYR B 1 233 ? 39.035 35.751 10.669 1.00 83.00 233 TYR B C 1
ATOM 6661 O O . TYR B 1 233 ? 38.442 34.724 11.024 1.00 81.13 233 TYR B O 1
ATOM 6670 N N . PHE B 1 234 ? 39.547 35.888 9.444 1.00 85.60 234 PHE B N 1
ATOM 6671 C CA . PHE B 1 234 ? 39.137 35.012 8.351 1.00 82.59 234 PHE B CA 1
ATOM 6672 C C . PHE B 1 234 ? 40.331 34.497 7.539 1.00 70.90 234 PHE B C 1
ATOM 6673 O O . PHE B 1 234 ? 40.277 34.425 6.312 1.00 76.71 234 PHE B O 1
ATOM 6681 N N . ALA B 1 235 ? 41.429 34.113 8.190 1.00 72.54 235 ALA B N 1
ATOM 6682 C CA . ALA B 1 235 ? 42.613 33.643 7.451 1.00 79.48 235 ALA B CA 1
ATOM 6683 C C . ALA B 1 235 ? 42.564 32.133 7.171 1.00 75.35 235 ALA B C 1
ATOM 6684 O O . ALA B 1 235 ? 43.441 31.374 7.543 1.00 78.87 235 ALA B O 1
ATOM 6686 N N . CYS B 1 236 ? 41.520 31.709 6.473 1.00 84.63 236 CYS B N 1
ATOM 6687 C CA . CYS B 1 236 ? 41.336 30.334 6.032 1.00 74.11 236 CYS B CA 1
ATOM 6688 C C . CYS B 1 236 ? 40.455 30.377 4.788 1.00 76.73 236 CYS B C 1
ATOM 6689 O O . CYS B 1 236 ? 39.742 31.362 4.572 1.00 77.73 236 CYS B O 1
ATOM 6692 N N . PRO B 1 237 ? 40.495 29.338 3.949 1.00 80.60 237 PRO B N 1
ATOM 6693 C CA . PRO B 1 237 ? 39.694 29.391 2.711 1.00 71.49 237 PRO B CA 1
ATOM 6694 C C . PRO B 1 237 ? 38.222 29.553 3.043 1.00 77.80 237 PRO B C 1
ATOM 6695 O O . PRO B 1 237 ? 37.633 28.745 3.761 1.00 81.79 237 PRO B O 1
ATOM 6699 N N . PHE B 1 238 ? 37.644 30.642 2.563 1.00 80.72 238 PHE B N 1
ATOM 6700 C CA . PHE B 1 238 ? 36.216 30.864 2.678 1.00 76.86 238 PHE B CA 1
ATOM 6701 C C . PHE B 1 238 ? 35.592 30.701 1.297 1.00 82.00 238 PHE B C 1
ATOM 6702 O O . PHE B 1 238 ? 36.141 31.176 0.297 1.00 76.86 238 PHE B O 1
ATOM 6710 N N . GLY B 1 239 ? 34.436 30.039 1.254 1.00 89.22 239 GLY B N 1
ATOM 6711 C CA . GLY B 1 239 ? 33.845 29.561 0.020 1.00 82.81 239 GLY B CA 1
ATOM 6712 C C . GLY B 1 239 ? 33.291 30.653 -0.858 1.00 82.63 239 GLY B C 1
ATOM 6713 O O . GLY B 1 239 ? 33.679 30.781 -2.016 1.00 85.71 239 GLY B O 1
ATOM 6714 N N . ARG B 1 240 ? 32.372 31.450 -0.320 1.00 90.92 240 ARG B N 1
ATOM 6715 C CA . ARG B 1 240 ? 31.852 32.596 -1.062 1.00 86.82 240 ARG B CA 1
ATOM 6716 C C . ARG B 1 240 ? 32.932 33.649 -1.287 1.00 79.54 240 ARG B C 1
ATOM 6717 O O . ARG B 1 240 ? 32.983 34.280 -2.352 1.00 76.33 240 ARG B O 1
ATOM 6725 N N . ASP B 1 241 ? 33.828 33.809 -0.312 1.00 79.91 241 ASP B N 1
ATOM 6726 C CA . ASP B 1 241 ? 34.861 34.837 -0.336 1.00 79.13 241 ASP B CA 1
ATOM 6727 C C . ASP B 1 241 ? 35.969 34.491 -1.332 1.00 69.65 241 ASP B C 1
ATOM 6728 O O . ASP B 1 241 ? 36.321 35.324 -2.173 1.00 68.41 241 ASP B O 1
ATOM 6733 N N . ALA B 1 242 ? 36.499 33.252 -1.287 1.00 78.17 242 ALA B N 1
ATOM 6734 C CA . ALA B 1 242 ? 37.533 32.820 -2.244 1.00 80.99 242 ALA B CA 1
ATOM 6735 C C . ALA B 1 242 ? 36.998 32.682 -3.663 1.00 68.72 242 ALA B C 1
ATOM 6736 O O . ALA B 1 242 ? 37.765 32.810 -4.620 1.00 72.23 242 ALA B O 1
ATOM 6738 N N . ILE B 1 243 ? 35.706 32.431 -3.823 1.00 72.30 243 ILE B N 1
ATOM 6739 C CA . ILE B 1 243 ? 35.123 32.288 -5.155 1.00 72.60 243 ILE B CA 1
ATOM 6740 C C . ILE B 1 243 ? 35.057 33.638 -5.855 1.00 77.83 243 ILE B C 1
ATOM 6741 O O . ILE B 1 243 ? 35.549 33.798 -6.979 1.00 79.96 243 ILE B O 1
ATOM 6746 N N . ILE B 1 244 ? 34.436 34.627 -5.199 1.00 82.85 244 ILE B N 1
ATOM 6747 C CA . ILE B 1 244 ? 34.299 35.964 -5.776 1.00 75.98 244 ILE B CA 1
ATOM 6748 C C . ILE B 1 244 ? 35.672 36.585 -6.031 1.00 74.01 244 ILE B C 1
ATOM 6749 O O . ILE B 1 244 ? 35.909 37.200 -7.078 1.00 76.68 244 ILE B O 1
ATOM 6754 N N . ALA B 1 245 ? 36.607 36.404 -5.097 1.00 69.88 245 ALA B N 1
ATOM 6755 C CA . ALA B 1 245 ? 37.952 36.936 -5.293 1.00 72.60 245 ALA B CA 1
ATOM 6756 C C . ALA B 1 245 ? 38.543 36.464 -6.609 1.00 76.27 245 ALA B C 1
ATOM 6757 O O . ALA B 1 245 ? 39.169 37.248 -7.329 1.00 85.63 245 ALA B O 1
ATOM 6759 N N . SER B 1 246 ? 38.338 35.192 -6.953 1.00 77.70 246 SER B N 1
ATOM 6760 C CA . SER B 1 246 ? 38.884 34.656 -8.196 1.00 75.96 246 SER B CA 1
ATOM 6761 C C . SER B 1 246 ? 38.058 35.050 -9.410 1.00 78.89 246 SER B C 1
ATOM 6762 O O . SER B 1 246 ? 38.602 35.146 -10.515 1.00 84.91 246 SER B O 1
ATOM 6765 N N . LEU B 1 247 ? 36.760 35.298 -9.229 1.00 79.79 247 LEU B N 1
ATOM 6766 C CA . LEU B 1 247 ? 35.974 35.919 -10.287 1.00 76.37 247 LEU B CA 1
ATOM 6767 C C . LEU B 1 247 ? 36.599 37.239 -10.714 1.00 77.23 247 LEU B C 1
ATOM 6768 O O . LEU B 1 247 ? 36.912 37.437 -11.892 1.00 80.61 247 LEU B O 1
ATOM 6773 N N . PHE B 1 248 ? 36.794 38.153 -9.748 1.00 77.28 248 PHE B N 1
ATOM 6774 C CA . PHE B 1 248 ? 37.402 39.457 -10.021 1.00 79.67 248 PHE B CA 1
ATOM 6775 C C . PHE B 1 248 ? 38.762 39.315 -10.679 1.00 75.34 248 PHE B C 1
ATOM 6776 O O . PHE B 1 248 ? 39.151 40.154 -11.507 1.00 72.99 248 PHE B O 1
ATOM 6784 N N . LEU B 1 249 ? 39.511 38.289 -10.285 1.00 82.49 249 LEU B N 1
ATOM 6785 C CA . LEU B 1 249 ? 40.850 38.017 -10.790 1.00 81.12 249 LEU B CA 1
ATOM 6786 C C . LEU B 1 249 ? 40.847 37.204 -12.071 1.00 76.71 249 LEU B C 1
ATOM 6787 O O . LEU B 1 249 ? 41.924 36.970 -12.628 1.00 77.82 249 LEU B O 1
ATOM 6792 N N . LEU B 1 250 ? 39.676 36.780 -12.552 1.00 75.49 250 LEU B N 1
ATOM 6793 C CA . LEU B 1 250 ? 39.635 35.872 -13.698 1.00 84.03 250 LEU B CA 1
ATOM 6794 C C . LEU B 1 250 ? 40.380 36.389 -14.925 1.00 75.43 250 LEU B C 1
ATOM 6795 O O . LEU B 1 250 ? 41.145 35.609 -15.518 1.00 79.71 250 LEU B O 1
ATOM 6800 N N . PRO B 1 251 ? 40.208 37.634 -15.379 1.00 77.71 251 PRO B N 1
ATOM 6801 C CA . PRO B 1 251 ? 40.914 38.074 -16.591 1.00 80.48 251 PRO B CA 1
ATOM 6802 C C . PRO B 1 251 ? 42.399 38.346 -16.403 1.00 79.39 251 PRO B C 1
ATOM 6803 O O . PRO B 1 251 ? 43.051 38.766 -17.362 1.00 80.93 251 PRO B O 1
ATOM 6807 N N . TYR B 1 252 ? 42.958 38.090 -15.222 1.00 76.00 252 TYR B N 1
ATOM 6808 C CA . TYR B 1 252 ? 44.310 38.545 -14.919 1.00 74.43 252 TYR B CA 1
ATOM 6809 C C . TYR B 1 252 ? 45.185 37.497 -14.241 1.00 75.85 252 TYR B C 1
ATOM 6810 O O . TYR B 1 252 ? 46.407 37.521 -14.438 1.00 71.05 252 TYR B O 1
ATOM 6819 N N . TYR B 1 253 ? 44.617 36.611 -13.419 1.00 71.88 253 TYR B N 1
ATOM 6820 C CA . TYR B 1 253 ? 45.374 35.562 -12.730 1.00 76.48 253 TYR B CA 1
ATOM 6821 C C . TYR B 1 253 ? 44.467 34.346 -12.566 1.00 80.44 253 TYR B C 1
ATOM 6822 O O . TYR B 1 253 ? 44.102 33.959 -11.446 1.00 75.96 253 TYR B O 1
ATOM 6831 N N . PRO B 1 254 ? 44.087 33.704 -13.681 1.00 79.74 254 PRO B N 1
ATOM 6832 C CA . PRO B 1 254 ? 43.078 32.638 -13.609 1.00 77.45 254 PRO B CA 1
ATOM 6833 C C . PRO B 1 254 ? 43.511 31.404 -12.826 1.00 77.15 254 PRO B C 1
ATOM 6834 O O . PRO B 1 254 ? 42.660 30.532 -12.582 1.00 73.90 254 PRO B O 1
ATOM 6838 N N . GLU B 1 255 ? 44.780 31.299 -12.406 1.00 78.80 255 GLU B N 1
ATOM 6839 C CA . GLU B 1 255 ? 45.176 30.182 -11.549 1.00 77.55 255 GLU B CA 1
ATOM 6840 C C . GLU B 1 255 ? 44.425 30.203 -10.217 1.00 74.01 255 GLU B C 1
ATOM 6841 O O . GLU B 1 255 ? 44.322 29.163 -9.556 1.00 79.53 255 GLU B O 1
ATOM 6847 N N . TYR B 1 256 ? 43.865 31.354 -9.834 1.00 73.84 256 TYR B N 1
ATOM 6848 C CA . TYR B 1 256 ? 43.117 31.484 -8.582 1.00 75.06 256 TYR B CA 1
ATOM 6849 C C . TYR B 1 256 ? 41.705 30.949 -8.700 1.00 78.42 256 TYR B C 1
ATOM 6850 O O . TYR B 1 256 ? 41.118 30.561 -7.689 1.00 81.01 256 TYR B O 1
ATOM 6859 N N . ALA B 1 257 ? 41.146 30.927 -9.913 1.00 81.69 257 ALA B N 1
ATOM 6860 C CA . ALA B 1 257 ? 39.828 30.359 -10.155 1.00 81.64 257 ALA B CA 1
ATOM 6861 C C . ALA B 1 257 ? 39.848 28.847 -10.367 1.00 83.72 257 ALA B C 1
ATOM 6862 O O . ALA B 1 257 ? 38.860 28.173 -10.047 1.00 82.86 257 ALA B O 1
ATOM 6864 N N . ALA B 1 258 ? 40.927 28.292 -10.923 1.00 83.70 258 ALA B N 1
ATOM 6865 C CA . ALA B 1 258 ? 41.073 26.842 -10.895 1.00 83.88 258 ALA B CA 1
ATOM 6866 C C . ALA B 1 258 ? 41.372 26.359 -9.484 1.00 85.31 258 ALA B C 1
ATOM 6867 O O . ALA B 1 258 ? 40.995 25.240 -9.107 1.00 84.23 258 ALA B O 1
ATOM 6869 N N . GLY B 1 259 ? 42.031 27.195 -8.691 1.00 81.76 259 GLY B N 1
ATOM 6870 C CA . GLY B 1 259 ? 42.351 26.802 -7.334 1.00 83.22 259 GLY B CA 1
ATOM 6871 C C . GLY B 1 259 ? 41.118 26.641 -6.473 1.00 86.28 259 GLY B C 1
ATOM 6872 O O . GLY B 1 259 ? 41.008 25.674 -5.714 1.00 88.59 259 GLY B O 1
ATOM 6873 N N . THR B 1 260 ? 40.166 27.584 -6.576 1.00 87.03 260 THR B N 1
ATOM 6874 C CA . THR B 1 260 ? 39.007 27.491 -5.689 1.00 86.34 260 THR B CA 1
ATOM 6875 C C . THR B 1 260 ? 37.987 26.489 -6.219 1.00 81.84 260 THR B C 1
ATOM 6876 O O . THR B 1 260 ? 37.365 25.792 -5.412 1.00 86.74 260 THR B O 1
ATOM 6880 N N . LEU B 1 261 ? 37.832 26.366 -7.553 1.00 88.49 261 LEU B N 1
ATOM 6881 C CA . LEU B 1 261 ? 36.983 25.312 -8.120 1.00 88.12 261 LEU B CA 1
ATOM 6882 C C . LEU B 1 261 ? 37.470 23.927 -7.690 1.00 85.42 261 LEU B C 1
ATOM 6883 O O . LEU B 1 261 ? 36.674 23.084 -7.261 1.00 76.19 261 LEU B O 1
ATOM 6888 N N . ARG B 1 262 ? 38.783 23.695 -7.755 1.00 85.74 262 ARG B N 1
ATOM 6889 C CA . ARG B 1 262 ? 39.333 22.418 -7.324 1.00 86.13 262 ARG B CA 1
ATOM 6890 C C . ARG B 1 262 ? 39.115 22.188 -5.831 1.00 86.92 262 ARG B C 1
ATOM 6891 O O . ARG B 1 262 ? 38.468 21.212 -5.435 1.00 94.59 262 ARG B O 1
ATOM 6899 N N . LEU B 1 263 ? 39.654 23.067 -4.978 1.00 87.21 263 LEU B N 1
ATOM 6900 C CA . LEU B 1 263 ? 39.607 22.807 -3.536 1.00 89.52 263 LEU B CA 1
ATOM 6901 C C . LEU B 1 263 ? 38.164 22.724 -3.033 1.00 87.92 263 LEU B C 1
ATOM 6902 O O . LEU B 1 263 ? 37.810 21.818 -2.273 1.00 83.78 263 LEU B O 1
ATOM 6907 N N . PHE B 1 264 ? 37.312 23.654 -3.448 1.00 89.20 264 PHE B N 1
ATOM 6908 C CA . PHE B 1 264 ? 35.929 23.568 -3.007 1.00 89.79 264 PHE B CA 1
ATOM 6909 C C . PHE B 1 264 ? 35.131 22.522 -3.784 1.00 92.03 264 PHE B C 1
ATOM 6910 O O . PHE B 1 264 ? 34.072 22.090 -3.307 1.00 92.36 264 PHE B O 1
ATOM 6918 N N . GLY B 1 265 ? 35.622 22.066 -4.938 1.00 84.88 265 GLY B N 1
ATOM 6919 C CA . GLY B 1 265 ? 35.095 20.831 -5.496 1.00 91.71 265 GLY B CA 1
ATOM 6920 C C . GLY B 1 265 ? 35.382 19.621 -4.616 1.00 91.22 265 GLY B C 1
ATOM 6921 O O . GLY B 1 265 ? 34.515 18.759 -4.439 1.00 89.68 265 GLY B O 1
ATOM 6922 N N . ARG B 1 266 ? 36.600 19.551 -4.044 1.00 86.70 266 ARG B N 1
ATOM 6923 C CA . ARG B 1 266 ? 37.027 18.408 -3.229 1.00 88.55 266 ARG B CA 1
ATOM 6924 C C . ARG B 1 266 ? 36.374 18.397 -1.847 1.00 83.86 266 ARG B C 1
ATOM 6925 O O . ARG B 1 266 ? 36.271 17.337 -1.224 1.00 85.82 266 ARG B O 1
ATOM 6933 N N . LEU B 1 267 ? 35.958 19.557 -1.339 1.00 91.92 267 LEU B N 1
ATOM 6934 C CA . LEU B 1 267 ? 35.249 19.660 -0.068 1.00 90.89 267 LEU B CA 1
ATOM 6935 C C . LEU B 1 267 ? 33.735 19.687 -0.237 1.00 85.75 267 LEU B C 1
ATOM 6936 O O . LEU B 1 267 ? 33.020 19.932 0.740 1.00 79.04 267 LEU B O 1
ATOM 6941 N N . GLN B 1 268 ? 33.238 19.449 -1.449 1.00 87.70 268 GLN B N 1
ATOM 6942 C CA . GLN B 1 268 ? 31.801 19.452 -1.678 1.00 90.99 268 GLN B CA 1
ATOM 6943 C C . GLN B 1 268 ? 31.118 18.409 -0.807 1.00 94.51 268 GLN B C 1
ATOM 6944 O O . GLN B 1 268 ? 31.629 17.301 -0.614 1.00 103.02 268 GLN B O 1
ATOM 6950 N N . GLY B 1 269 ? 29.958 18.775 -0.272 1.00 97.25 269 GLY B N 1
ATOM 6951 C CA . GLY B 1 269 ? 29.225 17.855 0.574 1.00 97.27 269 GLY B CA 1
ATOM 6952 C C . GLY B 1 269 ? 28.740 16.662 -0.223 1.00 100.76 269 GLY B C 1
ATOM 6953 O O . GLY B 1 269 ? 28.302 16.789 -1.368 1.00 101.55 269 GLY B O 1
ATOM 6954 N N . LYS B 1 270 ? 28.847 15.482 0.393 1.00 110.53 270 LYS B N 1
ATOM 6955 C CA . LYS B 1 270 ? 28.296 14.251 -0.162 1.00 114.07 270 LYS B CA 1
ATOM 6956 C C . LYS B 1 270 ? 27.185 13.637 0.698 1.00 115.12 270 LYS B C 1
ATOM 6957 O O . LYS B 1 270 ? 26.420 12.808 0.183 1.00 115.18 270 LYS B O 1
ATOM 6963 N N . ARG B 1 271 ? 27.050 14.046 1.965 1.00 113.82 271 ARG B N 1
ATOM 6964 C CA . ARG B 1 271 ? 26.126 13.499 2.960 1.00 114.35 271 ARG B CA 1
ATOM 6965 C C . ARG B 1 271 ? 25.103 14.566 3.363 1.00 111.08 271 ARG B C 1
ATOM 6966 O O . ARG B 1 271 ? 25.225 15.734 2.994 1.00 109.08 271 ARG B O 1
ATOM 6974 N N . THR B 1 272 ? 24.076 14.162 4.122 1.00 109.61 272 THR B N 1
ATOM 6975 C CA . THR B 1 272 ? 23.242 15.097 4.881 1.00 104.28 272 THR B CA 1
ATOM 6976 C C . THR B 1 272 ? 23.688 15.025 6.338 1.00 106.19 272 THR B C 1
ATOM 6977 O O . THR B 1 272 ? 23.711 13.940 6.935 1.00 112.94 272 THR B O 1
ATOM 6981 N N . ASN B 1 273 ? 24.056 16.166 6.896 1.00 97.22 273 ASN B N 1
ATOM 6982 C CA . ASN B 1 273 ? 24.608 16.236 8.248 1.00 100.28 273 ASN B CA 1
ATOM 6983 C C . ASN B 1 273 ? 24.150 17.584 8.796 1.00 104.70 273 ASN B C 1
ATOM 6984 O O . ASN B 1 273 ? 24.709 18.636 8.446 1.00 102.18 273 ASN B O 1
ATOM 6989 N N . PRO B 1 274 ? 23.090 17.601 9.606 1.00 99.69 274 PRO B N 1
ATOM 6990 C CA . PRO B 1 274 ? 22.600 18.871 10.152 1.00 98.95 274 PRO B CA 1
ATOM 6991 C C . PRO B 1 274 ? 23.571 19.575 11.089 1.00 102.99 274 PRO B C 1
ATOM 6992 O O . PRO B 1 274 ? 23.348 20.764 11.378 1.00 99.91 274 PRO B O 1
ATOM 6996 N N . LYS B 1 275 ? 24.622 18.903 11.582 1.00 98.06 275 LYS B N 1
ATOM 6997 C CA . LYS B 1 275 ? 25.463 19.542 12.591 1.00 98.81 275 LYS B CA 1
ATOM 6998 C C . LYS B 1 275 ? 26.323 20.629 11.966 1.00 106.78 275 LYS B C 1
ATOM 6999 O O . LYS B 1 275 ? 26.447 21.729 12.525 1.00 108.98 275 LYS B O 1
ATOM 7005 N N . ASN B 1 276 ? 26.900 20.344 10.796 1.00 106.99 276 ASN B N 1
ATOM 7006 C CA . ASN B 1 276 ? 27.653 21.304 9.993 1.00 105.45 276 ASN B CA 1
ATOM 7007 C C . ASN B 1 276 ? 26.848 21.828 8.798 1.00 104.26 276 ASN B C 1
ATOM 7008 O O . ASN B 1 276 ? 27.397 22.529 7.945 1.00 100.74 276 ASN B O 1
ATOM 7013 N N . GLU B 1 277 ? 25.563 21.484 8.722 1.00 104.13 277 GLU B N 1
ATOM 7014 C CA . GLU B 1 277 ? 24.668 21.796 7.608 1.00 103.42 277 GLU B CA 1
ATOM 7015 C C . GLU B 1 277 ? 25.187 21.261 6.266 1.00 104.73 277 GLU B C 1
ATOM 7016 O O . GLU B 1 277 ? 24.841 21.790 5.199 1.00 94.43 277 GLU B O 1
ATOM 7022 N N . GLU B 1 278 ? 25.972 20.178 6.322 1.00 105.23 278 GLU B N 1
ATOM 7023 C CA . GLU B 1 278 ? 26.415 19.455 5.130 1.00 104.97 278 GLU B CA 1
ATOM 7024 C C . GLU B 1 278 ? 25.223 18.834 4.408 1.00 104.40 278 GLU B C 1
ATOM 7025 O O . GLU B 1 278 ? 24.347 18.230 5.037 1.00 110.58 278 GLU B O 1
ATOM 7031 N N . GLU B 1 279 ? 25.172 19.008 3.088 1.00 98.59 279 GLU B N 1
ATOM 7032 C CA . GLU B 1 279 ? 24.074 18.524 2.254 1.00 106.72 279 GLU B CA 1
ATOM 7033 C C . GLU B 1 279 ? 24.639 18.030 0.924 1.00 106.86 279 GLU B C 1
ATOM 7034 O O . GLU B 1 279 ? 25.683 18.520 0.484 1.00 108.37 279 GLU B O 1
ATOM 7040 N N . PRO B 1 280 ? 24.001 17.041 0.286 1.00 109.40 280 PRO B N 1
ATOM 7041 C CA . PRO B 1 280 ? 24.564 16.481 -0.962 1.00 108.80 280 PRO B CA 1
ATOM 7042 C C . PRO B 1 280 ? 24.680 17.517 -2.071 1.00 104.85 280 PRO B C 1
ATOM 7043 O O . PRO B 1 280 ? 23.685 18.098 -2.511 1.00 105.69 280 PRO B O 1
ATOM 7047 N N . GLY B 1 281 ? 25.915 17.735 -2.535 1.00 104.34 281 GLY B N 1
ATOM 7048 C CA . GLY B 1 281 ? 26.199 18.685 -3.591 1.00 99.43 281 GLY B CA 1
ATOM 7049 C C . GLY B 1 281 ? 26.440 20.114 -3.139 1.00 103.78 281 GLY B C 1
ATOM 7050 O O . GLY B 1 281 ? 26.810 20.954 -3.972 1.00 104.52 281 GLY B O 1
ATOM 7051 N N . LYS B 1 282 ? 26.256 20.415 -1.850 1.00 105.75 282 LYS B N 1
ATOM 7052 C CA . LYS B 1 282 ? 26.355 21.778 -1.330 1.00 103.51 282 LYS B CA 1
ATOM 7053 C C . LYS B 1 282 ? 27.815 22.207 -1.220 1.00 99.35 282 LYS B C 1
ATOM 7054 O O . LYS B 1 282 ? 28.690 21.402 -0.885 1.00 96.26 282 LYS B O 1
ATOM 7060 N N . ILE B 1 283 ? 28.068 23.484 -1.503 1.00 101.37 283 ILE B N 1
ATOM 7061 C CA . ILE B 1 283 ? 29.412 24.060 -1.451 1.00 97.72 283 ILE B CA 1
ATOM 7062 C C . ILE B 1 283 ? 29.623 24.644 -0.057 1.00 93.68 283 ILE B C 1
ATOM 7063 O O . ILE B 1 283 ? 28.695 25.251 0.502 1.00 91.91 283 ILE B O 1
ATOM 7068 N N . PRO B 1 284 ? 30.802 24.464 0.546 1.00 87.21 284 PRO B N 1
ATOM 7069 C CA . PRO B 1 284 ? 31.007 24.885 1.945 1.00 91.11 284 PRO B CA 1
ATOM 7070 C C . PRO B 1 284 ? 31.171 26.397 2.115 1.00 96.02 284 PRO B C 1
ATOM 7071 O O . PRO B 1 284 ? 31.262 27.183 1.164 1.00 94.39 284 PRO B O 1
ATOM 7075 N N . HIS B 1 285 ? 31.202 26.807 3.383 1.00 86.92 285 HIS B N 1
ATOM 7076 C CA . HIS B 1 285 ? 31.445 28.201 3.714 1.00 78.42 285 HIS B CA 1
ATOM 7077 C C . HIS B 1 285 ? 32.875 28.417 4.209 1.00 77.33 285 HIS B C 1
ATOM 7078 O O . HIS B 1 285 ? 33.647 29.144 3.583 1.00 77.28 285 HIS B O 1
ATOM 7085 N N . GLU B 1 286 ? 33.258 27.811 5.323 1.00 77.07 286 GLU B N 1
ATOM 7086 C CA . GLU B 1 286 ? 34.635 27.944 5.767 1.00 82.12 286 GLU B CA 1
ATOM 7087 C C . GLU B 1 286 ? 35.219 26.583 6.101 1.00 91.44 286 GLU B C 1
ATOM 7088 O O . GLU B 1 286 ? 34.519 25.684 6.577 1.00 93.63 286 GLU B O 1
ATOM 7094 N N . PHE B 1 287 ? 36.517 26.449 5.825 1.00 87.71 287 PHE B N 1
ATOM 7095 C CA . PHE B 1 287 ? 37.281 25.225 6.029 1.00 89.87 287 PHE B CA 1
ATOM 7096 C C . PHE B 1 287 ? 38.523 25.607 6.844 1.00 80.76 287 PHE B C 1
ATOM 7097 O O . PHE B 1 287 ? 39.582 25.952 6.313 1.00 77.53 287 PHE B O 1
ATOM 7105 N N . ARG B 1 288 ? 38.382 25.559 8.162 1.00 84.90 288 ARG B N 1
ATOM 7106 C CA . ARG B 1 288 ? 39.488 25.894 9.047 1.00 90.13 288 ARG B CA 1
ATOM 7107 C C . ARG B 1 288 ? 40.518 24.761 9.083 1.00 95.06 288 ARG B C 1
ATOM 7108 O O . ARG B 1 288 ? 40.212 23.587 8.826 1.00 97.83 288 ARG B O 1
ATOM 7116 N N . LEU B 1 289 ? 41.765 25.136 9.371 1.00 82.59 289 LEU B N 1
ATOM 7117 C CA . LEU B 1 289 ? 42.862 24.189 9.456 1.00 75.93 289 LEU B CA 1
ATOM 7118 C C . LEU B 1 289 ? 43.447 24.158 10.858 1.00 75.77 289 LEU B C 1
ATOM 7119 O O . LEU B 1 289 ? 44.639 23.904 11.031 1.00 77.13 289 LEU B O 1
ATOM 7124 N N . GLY B 1 290 ? 42.633 24.433 11.859 1.00 81.06 290 GLY B N 1
ATOM 7125 C CA . GLY B 1 290 ? 43.089 24.352 13.231 1.00 86.57 290 GLY B CA 1
ATOM 7126 C C . GLY B 1 290 ? 42.897 22.968 13.821 1.00 95.05 290 GLY B C 1
ATOM 7127 O O . GLY B 1 290 ? 42.328 22.071 13.192 1.00 97.23 290 GLY B O 1
ATOM 7128 N N . GLU B 1 291 ? 43.379 22.788 15.057 1.00 93.49 291 GLU B N 1
ATOM 7129 C CA . GLU B 1 291 ? 43.144 21.501 15.710 1.00 100.99 291 GLU B CA 1
ATOM 7130 C C . GLU B 1 291 ? 41.648 21.281 15.952 1.00 106.13 291 GLU B C 1
ATOM 7131 O O . GLU B 1 291 ? 41.112 20.214 15.616 1.00 101.18 291 GLU B O 1
ATOM 7137 N N . LEU B 1 292 ? 40.944 22.314 16.432 1.00 99.49 292 LEU B N 1
ATOM 7138 C CA . LEU B 1 292 ? 39.540 22.168 16.814 1.00 98.43 292 LEU B CA 1
ATOM 7139 C C . LEU B 1 292 ? 38.685 21.689 15.645 1.00 101.36 292 LEU B C 1
ATOM 7140 O O . LEU B 1 292 ? 37.893 20.749 15.789 1.00 106.00 292 LEU B O 1
ATOM 7145 N N . ALA B 1 293 ? 38.840 22.316 14.473 1.00 105.31 293 ALA B N 1
ATOM 7146 C CA . ALA B 1 293 ? 38.011 21.951 13.323 1.00 104.20 293 ALA B CA 1
ATOM 7147 C C . ALA B 1 293 ? 38.372 20.564 12.785 1.00 98.90 293 ALA B C 1
ATOM 7148 O O . ALA B 1 293 ? 37.488 19.802 12.372 1.00 89.49 293 ALA B O 1
ATOM 7150 N N . GLN B 1 294 ? 39.657 20.209 12.808 1.00 101.91 294 GLN B N 1
ATOM 7151 C CA . GLN B 1 294 ? 40.130 18.924 12.301 1.00 103.63 294 GLN B CA 1
ATOM 7152 C C . GLN B 1 294 ? 40.183 17.833 13.366 1.00 105.50 294 GLN B C 1
ATOM 7153 O O . GLN B 1 294 ? 40.746 16.768 13.099 1.00 103.06 294 GLN B O 1
ATOM 7159 N N . SER B 1 295 ? 39.651 18.086 14.567 1.00 107.72 295 SER B N 1
ATOM 7160 C CA . SER B 1 295 ? 39.514 17.082 15.618 1.00 107.10 295 SER B CA 1
ATOM 7161 C C . SER B 1 295 ? 38.059 16.668 15.829 1.00 106.77 295 SER B C 1
ATOM 7162 O O . SER B 1 295 ? 37.795 15.709 16.573 1.00 107.72 295 SER B O 1
ATOM 7165 N N . GLY B 1 296 ? 37.114 17.351 15.170 1.00 110.83 296 GLY B N 1
ATOM 7166 C CA . GLY B 1 296 ? 35.683 17.134 15.326 1.00 110.40 296 GLY B CA 1
ATOM 7167 C C . GLY B 1 296 ? 35.029 17.925 16.440 1.00 110.53 296 GLY B C 1
ATOM 7168 O O . GLY B 1 296 ? 33.844 17.698 16.713 1.00 112.14 296 GLY B O 1
ATOM 7169 N N . LYS B 1 297 ? 35.760 18.851 17.088 1.00 105.07 297 LYS B N 1
ATOM 7170 C CA . LYS B 1 297 ? 35.279 19.499 18.309 1.00 102.81 297 LYS B CA 1
ATOM 7171 C C . LYS B 1 297 ? 34.424 20.732 18.016 1.00 107.52 297 LYS B C 1
ATOM 7172 O O . LYS B 1 297 ? 33.669 21.170 18.896 1.00 112.41 297 LYS B O 1
ATOM 7178 N N . VAL B 1 298 ? 34.569 21.311 16.821 1.00 106.83 298 VAL B N 1
ATOM 7179 C CA . VAL B 1 298 ? 33.610 22.258 16.233 1.00 100.70 298 VAL B CA 1
ATOM 7180 C C . VAL B 1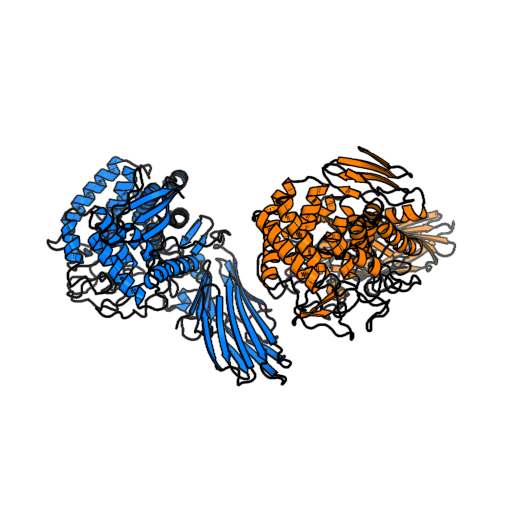 298 ? 33.530 22.008 14.736 1.00 100.45 298 VAL B C 1
ATOM 7181 O O . VAL B 1 298 ? 34.524 21.633 14.092 1.00 100.21 298 VAL B O 1
ATOM 7185 N N . PRO B 1 299 ? 32.336 22.223 14.131 1.00 95.55 299 PRO B N 1
ATOM 7186 C CA . PRO B 1 299 ? 32.062 21.664 12.793 1.00 96.94 299 PRO B CA 1
ATOM 7187 C C . PRO B 1 299 ? 32.557 22.476 11.599 1.00 100.91 299 PRO B C 1
ATOM 7188 O O . PRO B 1 299 ? 31.923 22.481 10.539 1.00 99.67 299 PRO B O 1
ATOM 7192 N N . PHE B 1 300 ? 33.687 23.151 11.731 1.00 101.88 300 PHE B N 1
ATOM 7193 C CA . PHE B 1 300 ? 34.181 24.002 10.652 1.00 97.13 300 PHE B CA 1
ATOM 7194 C C . PHE B 1 300 ? 35.341 23.316 9.920 1.00 96.91 300 PHE B C 1
ATOM 7195 O O . PHE B 1 300 ? 36.455 23.849 9.799 1.00 92.16 300 PHE B O 1
ATOM 7203 N N . ALA B 1 301 ? 35.081 22.094 9.413 1.00 95.04 301 ALA B N 1
ATOM 7204 C CA . ALA B 1 301 ? 36.105 21.407 8.620 1.00 92.14 301 ALA B CA 1
ATOM 7205 C C . ALA B 1 301 ? 35.520 20.399 7.646 1.00 87.54 301 ALA B C 1
ATOM 7206 O O . ALA B 1 301 ? 35.861 19.212 7.731 1.00 89.69 301 ALA B O 1
ATOM 7208 N N . PRO B 1 302 ? 34.678 20.815 6.678 1.00 94.85 302 PRO B N 1
ATOM 7209 C CA . PRO B 1 302 ? 34.157 22.146 6.313 1.00 91.52 302 PRO B CA 1
ATOM 7210 C C . PRO B 1 302 ? 32.763 22.490 6.848 1.00 98.33 302 PRO B C 1
ATOM 7211 O O . PRO B 1 302 ? 31.918 21.597 6.979 1.00 89.26 302 PRO B O 1
ATOM 7215 N N . TYR B 1 303 ? 32.531 23.784 7.110 1.00 104.08 303 TYR B N 1
ATOM 7216 C CA . TYR B 1 303 ? 31.224 24.297 7.515 1.00 98.08 303 TYR B CA 1
ATOM 7217 C C . TYR B 1 303 ? 30.426 24.691 6.277 1.00 93.72 303 TYR B C 1
ATOM 7218 O O . TYR B 1 303 ? 30.955 25.322 5.354 1.00 87.58 303 TYR B O 1
ATOM 7227 N N . TYR B 1 304 ? 29.152 24.312 6.260 1.00 99.45 304 TYR B N 1
ATOM 7228 C CA . TYR B 1 304 ? 28.306 24.459 5.085 1.00 95.78 304 TYR B CA 1
ATOM 7229 C C . TYR B 1 304 ? 27.242 25.530 5.299 1.00 96.60 304 TYR B C 1
ATOM 7230 O O . TYR B 1 304 ? 26.164 25.474 4.703 1.00 101.17 304 TYR B O 1
ATOM 7239 N N . GLY B 1 305 ? 27.546 26.520 6.138 1.00 96.60 305 GLY B N 1
ATOM 7240 C CA . GLY B 1 305 ? 26.634 27.611 6.426 1.00 93.31 305 GLY B CA 1
ATOM 7241 C C . GLY B 1 305 ? 26.656 28.746 5.422 1.00 91.84 305 GLY B C 1
ATOM 7242 O O . GLY B 1 305 ? 26.989 29.886 5.771 1.00 96.83 305 GLY B O 1
ATOM 7243 N N . THR B 1 306 ? 26.312 28.440 4.171 1.00 85.70 306 THR B N 1
ATOM 7244 C CA . THR B 1 306 ? 25.999 29.464 3.191 1.00 84.55 306 THR B CA 1
ATOM 7245 C C . THR B 1 306 ? 25.236 28.807 2.050 1.00 89.71 306 THR B C 1
ATOM 7246 O O . THR B 1 306 ? 25.428 27.625 1.761 1.00 95.67 306 THR B O 1
ATOM 7250 N N . VAL B 1 307 ? 24.335 29.572 1.435 1.00 91.81 307 VAL B N 1
ATOM 7251 C CA . VAL B 1 307 ? 23.553 29.089 0.304 1.00 92.46 307 VAL B CA 1
ATOM 7252 C C . VAL B 1 307 ? 23.786 29.918 -0.954 1.00 92.05 307 VAL B C 1
ATOM 7253 O O . VAL B 1 307 ? 23.116 29.703 -1.963 1.00 91.97 307 VAL B O 1
ATOM 7257 N N . ASP B 1 308 ? 24.744 30.847 -0.929 1.00 89.77 308 ASP B N 1
ATOM 7258 C CA . ASP B 1 308 ? 25.150 31.486 -2.173 1.00 87.92 308 ASP B CA 1
ATOM 7259 C C . ASP B 1 308 ? 26.387 30.854 -2.796 1.00 89.99 308 ASP B C 1
ATOM 7260 O O . ASP B 1 308 ? 26.554 30.967 -4.013 1.00 94.20 308 ASP B O 1
ATOM 7265 N N . ALA B 1 309 ? 27.229 30.159 -2.013 1.00 91.54 309 ALA B N 1
ATOM 7266 C CA . ALA B 1 309 ? 28.449 29.554 -2.563 1.00 89.41 309 ALA B CA 1
ATOM 7267 C C . ALA B 1 309 ? 28.141 28.557 -3.677 1.00 91.41 309 ALA B C 1
ATOM 7268 O O . ALA B 1 309 ? 28.883 28.464 -4.665 1.00 91.66 309 ALA B O 1
ATOM 7270 N N . THR B 1 310 ? 27.051 27.800 -3.532 1.00 89.77 310 THR B N 1
ATOM 7271 C CA . THR B 1 310 ? 26.770 26.732 -4.488 1.00 91.97 310 THR B CA 1
ATOM 7272 C C . THR B 1 310 ? 26.400 27.261 -5.869 1.00 99.64 310 THR B C 1
ATOM 7273 O O . THR B 1 310 ? 27.000 26.799 -6.859 1.00 98.64 310 THR B O 1
ATOM 7277 N N . PRO B 1 311 ? 25.429 28.180 -6.030 1.00 97.55 311 PRO B N 1
ATOM 7278 C CA . PRO B 1 311 ? 25.203 28.712 -7.382 1.00 90.14 311 PRO B CA 1
ATOM 7279 C C . PRO B 1 311 ? 26.406 29.477 -7.888 1.00 95.50 311 PRO B C 1
ATOM 7280 O O . PRO B 1 311 ? 26.632 29.542 -9.107 1.00 93.67 311 PRO B O 1
ATOM 7284 N N . LEU B 1 312 ? 27.207 30.032 -6.970 1.00 91.55 312 LEU B N 1
ATOM 7285 C CA . LEU B 1 312 ? 28.377 30.799 -7.376 1.00 94.80 312 LEU B CA 1
ATOM 7286 C C . LEU B 1 312 ? 29.463 29.883 -7.926 1.00 92.35 312 LEU B C 1
ATOM 7287 O O . LEU B 1 312 ? 30.050 30.171 -8.983 1.00 86.17 312 LEU B O 1
ATOM 7292 N N . TYR B 1 313 ? 29.730 28.769 -7.225 1.00 93.63 313 TYR B N 1
ATOM 7293 C CA . TYR B 1 313 ? 30.708 27.788 -7.697 1.00 89.47 313 TYR B CA 1
ATOM 7294 C C . TYR B 1 313 ? 30.418 27.352 -9.131 1.00 86.32 313 TYR B C 1
ATOM 7295 O O . TYR B 1 313 ? 31.341 27.241 -9.950 1.00 77.93 313 TYR B O 1
ATOM 7304 N N . VAL B 1 314 ? 29.137 27.129 -9.460 1.00 82.94 314 VAL B N 1
ATOM 7305 C CA . VAL B 1 314 ? 28.766 26.756 -10.824 1.00 80.81 314 VAL B CA 1
ATOM 7306 C C . VAL B 1 314 ? 29.038 27.890 -11.801 1.00 85.56 314 VAL B C 1
ATOM 7307 O O . VAL B 1 314 ? 29.605 27.673 -12.880 1.00 83.00 314 VAL B O 1
ATOM 7311 N N . ALA B 1 315 ? 28.636 29.117 -11.451 1.00 95.02 315 ALA B N 1
ATOM 7312 C CA . ALA B 1 315 ? 28.829 30.234 -12.375 1.00 92.95 315 ALA B CA 1
ATOM 7313 C C . ALA B 1 315 ? 30.292 30.667 -12.460 1.00 86.25 315 ALA B C 1
ATOM 7314 O O . ALA B 1 315 ? 30.692 31.248 -13.472 1.00 78.02 315 ALA B O 1
ATOM 7316 N N . LEU B 1 316 ? 31.111 30.388 -11.431 1.00 82.90 316 LEU B N 1
ATOM 7317 C CA . LEU B 1 316 ? 32.550 30.572 -11.615 1.00 84.59 316 LEU B CA 1
ATOM 7318 C C . LEU B 1 316 ? 33.127 29.539 -12.570 1.00 92.05 316 LEU B C 1
ATOM 7319 O O . LEU B 1 316 ? 34.021 29.875 -13.349 1.00 96.92 316 LEU B O 1
ATOM 7324 N N . ALA B 1 317 ? 32.636 28.291 -12.537 1.00 88.25 317 ALA B N 1
ATOM 7325 C CA . ALA B 1 317 ? 33.088 27.299 -13.511 1.00 83.48 317 ALA B CA 1
ATOM 7326 C C . ALA B 1 317 ? 32.690 27.704 -14.923 1.00 83.96 317 ALA B C 1
ATOM 7327 O O . ALA B 1 317 ? 33.517 27.689 -15.842 1.00 89.73 317 ALA B O 1
ATOM 7329 N N . GLY B 1 318 ? 31.428 28.091 -15.111 1.00 89.67 318 GLY B N 1
ATOM 7330 C CA . GLY B 1 318 ? 30.993 28.559 -16.419 1.00 94.52 318 GLY B CA 1
ATOM 7331 C C . GLY B 1 318 ? 31.730 29.806 -16.876 1.00 93.16 318 GLY B C 1
ATOM 7332 O O . GLY B 1 318 ? 32.160 29.896 -18.028 1.00 98.10 318 GLY B O 1
ATOM 7333 N N . GLU B 1 319 ? 31.881 30.790 -15.985 1.00 94.06 319 GLU B N 1
ATOM 7334 C CA . GLU B 1 319 ? 32.719 31.942 -16.311 1.00 95.77 319 GLU B CA 1
ATOM 7335 C C . GLU B 1 319 ? 34.168 31.522 -16.530 1.00 94.74 319 GLU B C 1
ATOM 7336 O O . GLU B 1 319 ? 34.860 32.092 -17.382 1.00 98.42 319 GLU B O 1
ATOM 7342 N N . TYR B 1 320 ? 34.655 30.543 -15.756 1.00 89.75 320 TYR B N 1
ATOM 7343 C CA . TYR B 1 320 ? 36.033 30.087 -15.936 1.00 95.94 320 TYR B CA 1
ATOM 7344 C C . TYR B 1 320 ? 36.218 29.462 -17.313 1.00 100.60 320 TYR B C 1
ATOM 7345 O O . TYR B 1 320 ? 37.294 29.567 -17.920 1.00 96.56 320 TYR B O 1
ATOM 7354 N N . LEU B 1 321 ? 35.178 28.797 -17.815 1.00 96.33 321 LEU B N 1
ATOM 7355 C CA . LEU B 1 321 ? 35.233 28.234 -19.158 1.00 96.42 321 LEU B CA 1
ATOM 7356 C C . LEU B 1 321 ? 35.283 29.331 -20.218 1.00 93.14 321 LEU B C 1
ATOM 7357 O O . LEU B 1 321 ? 36.134 29.302 -21.113 1.00 98.70 321 LEU B O 1
ATOM 7362 N N . ARG B 1 322 ? 34.384 30.311 -20.131 1.00 90.09 322 ARG B N 1
ATOM 7363 C CA . ARG B 1 322 ? 34.300 31.344 -21.156 1.00 89.94 322 ARG B CA 1
ATOM 7364 C C . ARG B 1 322 ? 35.550 32.199 -21.231 1.00 90.08 322 ARG B C 1
ATOM 7365 O O . ARG B 1 322 ? 35.783 32.838 -22.268 1.00 101.47 322 ARG B O 1
ATOM 7373 N N . TRP B 1 323 ? 36.352 32.237 -20.166 1.00 89.03 323 TRP B N 1
ATOM 7374 C CA . TRP B 1 323 ? 37.568 33.047 -20.160 1.00 91.02 323 TRP B CA 1
ATOM 7375 C C . TRP B 1 323 ? 38.832 32.243 -20.460 1.00 91.55 323 TRP B C 1
ATOM 7376 O O . TRP B 1 323 ? 39.716 32.746 -21.158 1.00 91.05 323 TRP B O 1
ATOM 7387 N N . THR B 1 324 ? 38.941 30.998 -19.984 1.00 95.42 324 THR B N 1
ATOM 7388 C CA . THR B 1 324 ? 40.170 30.215 -20.143 1.00 94.03 324 THR B CA 1
ATOM 7389 C C . THR B 1 324 ? 40.117 29.165 -21.249 1.00 92.26 324 THR B C 1
ATOM 7390 O O . THR B 1 324 ? 41.149 28.882 -21.870 1.00 84.15 324 THR B O 1
ATOM 7394 N N . GLY B 1 325 ? 38.960 28.565 -21.501 1.00 87.91 325 GLY B N 1
ATOM 7395 C CA . GLY B 1 325 ? 38.933 27.460 -22.422 1.00 83.44 325 GLY B CA 1
ATOM 7396 C C . GLY B 1 325 ? 39.594 26.212 -21.900 1.00 90.01 325 GLY B C 1
ATOM 7397 O O . GLY B 1 325 ? 39.859 25.293 -22.676 1.00 104.52 325 GLY B O 1
ATOM 7398 N N . ASP B 1 326 ? 39.885 26.152 -20.607 1.00 95.13 326 ASP B N 1
ATOM 7399 C CA . ASP B 1 326 ? 40.299 24.898 -19.995 1.00 94.05 326 ASP B CA 1
ATOM 7400 C C . ASP B 1 326 ? 39.082 23.982 -19.932 1.00 93.07 326 ASP B C 1
ATOM 7401 O O . ASP B 1 326 ? 38.499 23.787 -18.862 1.00 95.83 326 ASP B O 1
ATOM 7406 N N . ARG B 1 327 ? 38.673 23.434 -21.082 1.00 98.44 327 ARG B N 1
ATOM 7407 C CA . ARG B 1 327 ? 37.486 22.588 -21.121 1.00 98.23 327 ARG B CA 1
ATOM 7408 C C . ARG B 1 327 ? 37.696 21.282 -20.365 1.00 96.98 327 ARG B C 1
ATOM 7409 O O . ARG B 1 327 ? 36.710 20.668 -19.946 1.00 96.93 327 ARG B O 1
ATOM 7417 N N . LYS B 1 328 ? 38.948 20.872 -20.120 1.00 98.27 328 LYS B N 1
ATOM 7418 C CA . LYS B 1 328 ? 39.185 19.622 -19.402 1.00 100.24 328 LYS B CA 1
ATOM 7419 C C . LYS B 1 328 ? 39.128 19.776 -17.890 1.00 97.31 328 LYS B C 1
ATOM 7420 O O . LYS B 1 328 ? 38.930 18.772 -17.195 1.00 97.85 328 LYS B O 1
ATOM 7426 N N . LEU B 1 329 ? 39.275 20.992 -17.348 1.00 93.03 329 LEU B N 1
ATOM 7427 C CA . LEU B 1 329 ? 38.969 21.150 -15.929 1.00 93.13 329 LEU B CA 1
ATOM 7428 C C . LEU B 1 329 ? 37.467 21.028 -15.680 1.00 99.85 329 LEU B C 1
ATOM 7429 O O . LEU B 1 329 ? 37.046 20.398 -14.700 1.00 98.37 329 LEU B O 1
ATOM 7434 N N . ILE B 1 330 ? 36.645 21.600 -16.569 1.00 96.04 330 ILE B N 1
ATOM 7435 C CA . ILE B 1 330 ? 35.196 21.410 -16.500 1.00 90.28 330 ILE B CA 1
ATOM 7436 C C . ILE B 1 330 ? 34.833 19.929 -16.629 1.00 101.02 330 ILE B C 1
ATOM 7437 O O . ILE B 1 330 ? 33.827 19.475 -16.064 1.00 104.24 330 ILE B O 1
ATOM 7442 N N . GLU B 1 331 ? 35.630 19.156 -17.381 1.00 98.79 331 GLU B N 1
ATOM 7443 C CA . GLU B 1 331 ? 35.442 17.708 -17.420 1.00 98.18 331 GLU B CA 1
ATOM 7444 C C . GLU B 1 331 ? 35.877 17.065 -16.106 1.00 98.72 331 GLU B C 1
ATOM 7445 O O . GLU B 1 331 ? 35.164 16.220 -15.553 1.00 98.81 331 GLU B O 1
ATOM 7451 N N . GLU B 1 332 ? 37.044 17.458 -15.584 1.00 98.15 332 GLU B N 1
ATOM 7452 C CA . GLU B 1 332 ? 37.547 16.867 -14.344 1.00 99.61 332 GLU B CA 1
ATOM 7453 C C . GLU B 1 332 ? 36.605 17.111 -13.170 1.00 104.83 332 GLU B C 1
ATOM 7454 O O . GLU B 1 332 ? 36.628 16.351 -12.189 1.00 98.54 332 GLU B O 1
ATOM 7460 N N . LEU B 1 333 ? 35.770 18.150 -13.260 1.00 107.89 333 LEU B N 1
ATOM 7461 C CA . LEU B 1 333 ? 34.829 18.515 -12.207 1.00 109.71 333 LEU B CA 1
ATOM 7462 C C . LEU B 1 333 ? 33.384 18.364 -12.661 1.00 107.30 333 LEU B C 1
ATOM 7463 O O . LEU B 1 333 ? 32.466 18.709 -11.902 1.00 107.93 333 LEU B O 1
ATOM 7468 N N . ARG B 1 334 ? 33.165 17.866 -13.878 1.00 102.98 334 ARG B N 1
ATOM 7469 C CA . ARG B 1 334 ? 31.829 17.461 -14.316 1.00 102.30 334 ARG B CA 1
ATOM 7470 C C . ARG B 1 334 ? 31.033 16.738 -13.235 1.00 101.11 334 ARG B C 1
ATOM 7471 O O . ARG B 1 334 ? 29.876 17.116 -13.016 1.00 101.13 334 ARG B O 1
ATOM 7479 N N . PRO B 1 335 ? 31.570 15.740 -12.508 1.00 105.88 335 PRO B N 1
ATOM 7480 C CA . PRO B 1 335 ? 30.773 15.139 -11.412 1.00 109.54 335 PRO B CA 1
ATOM 7481 C C . PRO B 1 335 ? 30.304 16.135 -10.365 1.00 106.79 335 PRO B C 1
ATOM 7482 O O . PRO B 1 335 ? 29.125 16.144 -9.982 1.00 99.57 335 PRO B O 1
ATOM 7486 N N . ASN B 1 336 ? 31.216 16.978 -9.889 1.00 108.17 336 ASN B N 1
ATOM 7487 C CA . ASN B 1 336 ? 30.924 17.918 -8.806 1.00 109.15 336 ASN B CA 1
ATOM 7488 C C . ASN B 1 336 ? 30.125 19.121 -9.280 1.00 106.73 336 ASN B C 1
ATOM 7489 O O . ASN B 1 336 ? 29.451 19.775 -8.470 1.00 103.39 336 ASN B O 1
ATOM 7494 N N . LEU B 1 337 ? 30.163 19.402 -10.587 1.00 106.50 337 LEU B N 1
ATOM 7495 C CA . LEU B 1 337 ? 29.307 20.436 -11.163 1.00 99.39 337 LEU B CA 1
ATOM 7496 C C . LEU B 1 337 ? 27.849 19.971 -11.253 1.00 104.15 337 LEU B C 1
ATOM 7497 O O . LEU B 1 337 ? 26.924 20.751 -10.991 1.00 101.75 337 LEU B O 1
ATOM 7502 N N . THR B 1 338 ? 27.623 18.709 -11.642 1.00 106.53 338 THR B N 1
ATOM 7503 C CA . THR B 1 338 ? 26.283 18.130 -11.563 1.00 100.97 338 THR B CA 1
ATOM 7504 C C . THR B 1 338 ? 25.726 18.231 -10.153 1.00 106.84 338 THR B C 1
ATOM 7505 O O . THR B 1 338 ? 24.588 18.673 -9.951 1.00 111.46 338 THR B O 1
ATOM 7509 N N . ALA B 1 339 ? 26.503 17.764 -9.166 1.00 107.74 339 ALA B N 1
ATOM 7510 C CA . ALA B 1 339 ? 26.005 17.659 -7.798 1.00 104.06 339 ALA B CA 1
ATOM 7511 C C . ALA B 1 339 ? 25.516 19.000 -7.278 1.00 99.66 339 ALA B C 1
ATOM 7512 O O . ALA B 1 339 ? 24.606 19.045 -6.444 1.00 103.07 339 ALA B O 1
ATOM 7514 N N . ALA B 1 340 ? 26.097 20.098 -7.765 1.00 96.86 340 ALA B N 1
ATOM 7515 C CA . ALA B 1 340 ? 25.631 21.417 -7.363 1.00 100.13 340 ALA B CA 1
ATOM 7516 C C . ALA B 1 340 ? 24.310 21.762 -8.046 1.00 100.81 340 ALA B C 1
ATOM 7517 O O . ALA B 1 340 ? 23.355 22.169 -7.378 1.00 98.64 340 ALA B O 1
ATOM 7519 N N . VAL B 1 341 ? 24.231 21.590 -9.373 1.00 94.33 341 VAL B N 1
ATOM 7520 C CA . VAL B 1 341 ? 22.983 21.833 -10.097 1.00 93.40 341 VAL B CA 1
ATOM 7521 C C . VAL B 1 341 ? 21.861 20.954 -9.545 1.00 103.07 341 VAL B C 1
ATOM 7522 O O . VAL B 1 341 ? 20.676 21.327 -9.599 1.00 99.91 341 VAL B O 1
ATOM 7526 N N . GLU B 1 342 ? 22.212 19.782 -8.995 1.00 103.40 342 GLU B N 1
ATOM 7527 C CA . GLU B 1 342 ? 21.224 18.938 -8.320 1.00 106.45 342 GLU B CA 1
ATOM 7528 C C . GLU B 1 342 ? 20.805 19.517 -6.980 1.00 104.41 342 GLU B C 1
ATOM 7529 O O . GLU B 1 342 ? 19.630 19.399 -6.590 1.00 101.08 342 GLU B O 1
ATOM 7535 N N . TRP B 1 343 ? 21.758 20.123 -6.259 1.00 101.89 343 TRP B N 1
ATOM 7536 C CA . TRP B 1 343 ? 21.436 20.768 -4.995 1.00 102.06 343 TRP B CA 1
ATOM 7537 C C . TRP B 1 343 ? 20.660 22.055 -5.201 1.00 103.01 343 TRP B C 1
ATOM 7538 O O . TRP B 1 343 ? 19.911 22.478 -4.308 1.00 109.76 343 TRP B O 1
ATOM 7549 N N . ILE B 1 344 ? 20.825 22.702 -6.351 1.00 95.62 344 ILE B N 1
ATOM 7550 C CA . ILE B 1 344 ? 20.077 23.927 -6.584 1.00 99.59 344 ILE B CA 1
ATOM 7551 C C . ILE B 1 344 ? 18.623 23.603 -6.926 1.00 105.09 344 ILE B C 1
ATOM 7552 O O . ILE B 1 344 ? 17.696 24.266 -6.437 1.00 100.85 344 ILE B O 1
ATOM 7557 N N . LEU B 1 345 ? 18.402 22.555 -7.743 1.00 106.86 345 LEU B N 1
ATOM 7558 C CA . LEU B 1 345 ? 17.058 22.167 -8.181 1.00 104.95 345 LEU B CA 1
ATOM 7559 C C . LEU B 1 345 ? 16.271 21.429 -7.098 1.00 104.99 345 LEU B C 1
ATOM 7560 O O . LEU B 1 345 ? 15.043 21.333 -7.199 1.00 102.18 345 LEU B O 1
ATOM 7565 N N . LYS B 1 346 ? 16.953 20.885 -6.086 1.00 107.49 346 LYS B N 1
ATOM 7566 C CA . LYS B 1 346 ? 16.282 20.269 -4.944 1.00 109.43 346 LYS B CA 1
ATOM 7567 C C . LYS B 1 346 ? 15.665 21.328 -4.038 1.00 104.76 346 LYS B C 1
ATOM 7568 O O . LYS B 1 346 ? 14.626 21.089 -3.412 1.00 101.38 346 LYS B O 1
ATOM 7574 N N . LYS B 1 347 ? 16.287 22.500 -3.962 1.00 106.29 347 LYS B N 1
ATOM 7575 C CA . LYS B 1 347 ? 15.728 23.597 -3.194 1.00 104.72 347 LYS B CA 1
ATOM 7576 C C . LYS B 1 347 ? 14.762 24.443 -4.014 1.00 101.61 347 LYS B C 1
ATOM 7577 O O . LYS B 1 347 ? 13.859 25.056 -3.436 1.00 97.13 347 LYS B O 1
ATOM 7583 N N . LEU B 1 348 ? 14.891 24.433 -5.347 1.00 99.71 348 LEU B N 1
ATOM 7584 C CA . LEU B 1 348 ? 13.948 25.097 -6.245 1.00 105.27 348 LEU B CA 1
ATOM 7585 C C . LEU B 1 348 ? 12.551 24.480 -6.219 1.00 114.53 348 LEU B C 1
ATOM 7586 O O . LEU B 1 348 ? 11.624 25.083 -6.783 1.00 112.98 348 LEU B O 1
ATOM 7591 N N . ASP B 1 349 ? 12.388 23.285 -5.623 1.00 119.34 349 ASP B N 1
ATOM 7592 C CA . ASP B 1 349 ? 11.060 22.712 -5.403 1.00 113.75 349 ASP B CA 1
ATOM 7593 C C . ASP B 1 349 ? 10.313 23.459 -4.299 1.00 109.28 349 ASP B C 1
ATOM 7594 O O . ASP B 1 349 ? 9.080 23.366 -4.227 1.00 110.84 349 ASP B O 1
ATOM 7599 N N . ASP B 1 350 ? 11.039 24.193 -3.437 1.00 111.30 350 ASP B N 1
ATOM 7600 C CA . ASP B 1 350 ? 10.438 25.144 -2.507 1.00 107.40 350 ASP B CA 1
ATOM 7601 C C . ASP B 1 350 ? 10.122 26.483 -3.165 1.00 106.08 350 ASP B C 1
ATOM 7602 O O . ASP B 1 350 ? 9.451 27.302 -2.533 1.00 116.92 350 ASP B O 1
ATOM 7607 N N . GLY B 1 351 ? 10.607 26.734 -4.392 1.00 105.55 351 GLY B N 1
ATOM 7608 C CA . GLY B 1 351 ? 10.295 27.938 -5.166 1.00 101.72 351 GLY B CA 1
ATOM 7609 C C . GLY B 1 351 ? 11.472 28.855 -5.472 1.00 95.38 351 GLY B C 1
ATOM 7610 O O . GLY B 1 351 ? 11.663 29.299 -6.621 1.00 80.58 351 GLY B O 1
ATOM 7611 N N . TYR B 1 352 ? 12.215 29.177 -4.402 1.00 88.44 352 TYR B N 1
ATOM 7612 C CA . TYR B 1 352 ? 13.524 29.821 -4.403 1.00 86.15 352 TYR B CA 1
ATOM 7613 C C . TYR B 1 352 ? 14.386 29.065 -3.400 1.00 91.00 352 TYR B C 1
ATOM 7614 O O . TYR B 1 352 ? 13.864 28.361 -2.533 1.00 94.74 352 TYR B O 1
ATOM 7623 N N . ILE B 1 353 ? 15.705 29.212 -3.481 1.00 92.35 353 ILE B N 1
ATOM 7624 C CA . ILE B 1 353 ? 16.531 28.586 -2.452 1.00 92.18 353 ILE B CA 1
ATOM 7625 C C . ILE B 1 353 ? 16.527 29.459 -1.204 1.00 89.24 353 ILE B C 1
ATOM 7626 O O . ILE B 1 353 ? 16.670 30.686 -1.271 1.00 76.56 353 ILE B O 1
ATOM 7631 N N . THR B 1 354 ? 16.350 28.814 -0.064 1.00 93.48 354 THR B N 1
ATOM 7632 C CA . THR B 1 354 ? 16.160 29.461 1.215 1.00 88.75 354 THR B CA 1
ATOM 7633 C C . THR B 1 354 ? 17.334 29.124 2.127 1.00 87.42 354 THR B C 1
ATOM 7634 O O . THR B 1 354 ? 18.248 28.378 1.767 1.00 95.07 354 THR B O 1
ATOM 7638 N N . TYR B 1 355 ? 17.321 29.737 3.300 1.00 90.21 355 TYR B N 1
ATOM 7639 C CA . TYR B 1 355 ? 18.158 29.372 4.429 1.00 88.89 355 TYR B CA 1
ATOM 7640 C C . TYR B 1 355 ? 17.405 29.836 5.661 1.00 92.98 355 TYR B C 1
ATOM 7641 O O . TYR B 1 355 ? 16.633 30.798 5.615 1.00 94.79 355 TYR B O 1
ATOM 7650 N N . VAL B 1 356 ? 17.613 29.125 6.750 1.00 91.46 356 VAL B N 1
ATOM 7651 C CA . VAL B 1 356 ? 16.982 29.477 8.008 1.00 87.42 356 VAL B CA 1
ATOM 7652 C C . VAL B 1 356 ? 18.182 29.679 8.923 1.00 80.88 356 VAL B C 1
ATOM 7653 O O . VAL B 1 356 ? 19.255 29.146 8.616 1.00 77.51 356 VAL B O 1
ATOM 7657 N N . PRO B 1 357 ? 18.094 30.476 9.990 1.00 86.29 357 PRO B N 1
ATOM 7658 C CA . PRO B 1 357 ? 19.297 30.761 10.781 1.00 83.64 357 PRO B CA 1
ATOM 7659 C C . PRO B 1 357 ? 19.901 29.480 11.327 1.00 89.29 357 PRO B C 1
ATOM 7660 O O . PRO B 1 357 ? 19.204 28.490 11.559 1.00 82.32 357 PRO B O 1
ATOM 7664 N N . GLY B 1 358 ? 21.220 29.493 11.492 1.00 90.64 358 GLY B N 1
ATOM 7665 C CA . GLY B 1 358 ? 21.888 28.349 12.079 1.00 90.04 358 GLY B CA 1
ATOM 7666 C C . GLY B 1 358 ? 22.811 28.738 13.210 1.00 86.76 358 GLY B C 1
ATOM 7667 O O . GLY B 1 358 ? 22.414 29.452 14.131 1.00 95.15 358 GLY B O 1
ATOM 7668 N N . ILE B 1 359 ? 24.050 28.255 13.154 1.00 90.06 359 ILE B N 1
ATOM 7669 C CA . ILE B 1 359 ? 25.099 28.787 14.016 1.00 88.98 359 ILE B CA 1
ATOM 7670 C C . ILE B 1 359 ? 25.352 30.259 13.686 1.00 98.70 359 ILE B C 1
ATOM 7671 O O . ILE B 1 359 ? 25.482 31.106 14.586 1.00 98.99 359 ILE B O 1
ATOM 7676 N N . LEU B 1 360 ? 25.417 30.588 12.392 1.00 98.01 360 LEU B N 1
ATOM 7677 C CA . LEU B 1 360 ? 25.421 31.964 11.917 1.00 96.14 360 LEU B CA 1
ATOM 7678 C C . LEU B 1 360 ? 23.992 32.492 11.844 1.00 103.54 360 LEU B C 1
ATOM 7679 O O . LEU B 1 360 ? 23.026 31.730 11.731 1.00 105.83 360 LEU B O 1
ATOM 7684 N N . GLY B 1 361 ? 23.866 33.818 11.910 1.00 103.87 361 GLY B N 1
ATOM 7685 C CA . GLY B 1 361 ? 22.562 34.452 11.827 1.00 99.56 361 GLY B CA 1
ATOM 7686 C C . GLY B 1 361 ? 21.884 34.236 10.487 1.00 98.54 361 GLY B C 1
ATOM 7687 O O . GLY B 1 361 ? 20.785 33.671 10.414 1.00 95.41 361 GLY B O 1
ATOM 7688 N N . ASN B 1 362 ? 22.533 34.694 9.420 1.00 101.74 362 ASN B N 1
ATOM 7689 C CA . ASN B 1 362 ? 22.065 34.535 8.048 1.00 98.35 362 ASN B CA 1
ATOM 7690 C C . ASN B 1 362 ? 23.084 33.702 7.269 1.00 92.95 362 ASN B C 1
ATOM 7691 O O . ASN B 1 362 ? 24.134 33.293 7.794 1.00 80.66 362 ASN B O 1
ATOM 7696 N N . LYS B 1 363 ? 22.764 33.477 5.985 1.00 89.98 363 LYS B N 1
ATOM 7697 C CA . LYS B 1 363 ? 23.576 32.631 5.118 1.00 91.85 363 LYS B CA 1
ATOM 7698 C C . LYS B 1 363 ? 23.675 33.162 3.685 1.00 91.57 363 LYS B C 1
ATOM 7699 O O . LYS B 1 363 ? 24.018 32.401 2.769 1.00 85.27 363 LYS B O 1
ATOM 7705 N N . GLY B 1 364 ? 23.371 34.438 3.460 1.00 96.12 364 GLY B N 1
ATOM 7706 C CA . GLY B 1 364 ? 23.893 35.147 2.314 1.00 81.90 364 GLY B CA 1
ATOM 7707 C C . GLY B 1 364 ? 25.227 35.728 2.707 1.00 77.86 364 GLY B C 1
ATOM 7708 O O . GLY B 1 364 ? 25.799 35.397 3.748 1.00 78.02 364 GLY B O 1
ATOM 7709 N N . TRP B 1 365 ? 25.724 36.633 1.883 1.00 79.27 365 TRP B N 1
ATOM 7710 C CA . TRP B 1 365 ? 27.000 37.234 2.256 1.00 82.29 365 TRP B CA 1
ATOM 7711 C C . TRP B 1 365 ? 26.907 38.150 3.482 1.00 80.90 365 TRP B C 1
ATOM 7712 O O . TRP B 1 365 ? 27.912 38.340 4.175 1.00 82.84 365 TRP B O 1
ATOM 7723 N N . LYS B 1 366 ? 25.741 38.726 3.767 1.00 87.20 366 LYS B N 1
ATOM 7724 C CA . LYS B 1 366 ? 25.519 39.437 5.028 1.00 85.06 366 LYS B CA 1
ATOM 7725 C C . LYS B 1 366 ? 25.267 38.369 6.079 1.00 88.53 366 LYS B C 1
ATOM 7726 O O . LYS B 1 366 ? 24.141 37.904 6.269 1.00 89.15 366 LYS B O 1
ATOM 7732 N N . ASP B 1 367 ? 26.344 37.947 6.740 1.00 90.80 367 ASP B N 1
ATOM 7733 C CA . ASP B 1 367 ? 26.345 36.735 7.543 1.00 85.55 367 ASP B CA 1
ATOM 7734 C C . ASP B 1 367 ? 26.358 37.016 9.037 1.00 92.09 367 ASP B C 1
ATOM 7735 O O . ASP B 1 367 ? 26.647 36.111 9.822 1.00 99.88 367 ASP B O 1
ATOM 7740 N N . SER B 1 368 ? 26.065 38.240 9.457 1.00 98.74 368 SER B N 1
ATOM 7741 C CA . SER B 1 368 ? 25.900 38.466 10.884 1.00 97.99 368 SER B CA 1
ATOM 7742 C C . SER B 1 368 ? 24.407 38.409 11.228 1.00 95.96 368 SER B C 1
ATOM 7743 O O . SER B 1 368 ? 23.546 38.335 10.346 1.00 97.64 368 SER B O 1
ATOM 7746 N N . ARG B 1 369 ? 24.099 38.421 12.529 1.00 86.71 369 ARG B N 1
ATOM 7747 C CA . ARG B 1 369 ? 22.734 38.104 12.948 1.00 93.40 369 ARG B CA 1
ATOM 7748 C C . ARG B 1 369 ? 21.734 39.190 12.543 1.00 94.59 369 ARG B C 1
ATOM 7749 O O . ARG B 1 369 ? 20.557 38.894 12.293 1.00 93.88 369 ARG B O 1
ATOM 7757 N N . ASP B 1 370 ? 22.184 40.438 12.445 1.00 98.79 370 ASP B N 1
ATOM 7758 C CA . ASP B 1 370 ? 21.327 41.568 12.119 1.00 89.22 370 ASP B CA 1
ATOM 7759 C C . ASP B 1 370 ? 21.471 42.047 10.676 1.00 92.73 370 ASP B C 1
ATOM 7760 O O . ASP B 1 370 ? 20.787 42.997 10.292 1.00 99.96 370 ASP B O 1
ATOM 7765 N N . GLY B 1 371 ? 22.312 41.400 9.867 1.00 89.68 371 GLY B N 1
ATOM 7766 C CA . GLY B 1 371 ? 22.564 41.871 8.516 1.00 81.46 371 GLY B CA 1
ATOM 7767 C C . GLY B 1 371 ? 21.328 42.008 7.644 1.00 87.60 371 GLY B C 1
ATOM 7768 O O . GLY B 1 371 ? 21.295 42.859 6.752 1.00 95.51 371 GLY B O 1
ATOM 7769 N N . ILE B 1 372 ? 20.307 41.181 7.865 1.00 85.33 372 ILE B N 1
ATOM 7770 C CA . ILE B 1 372 ? 19.121 41.144 7.003 1.00 90.40 372 ILE B CA 1
ATOM 7771 C C . ILE B 1 372 ? 17.901 41.454 7.857 1.00 91.11 372 ILE B C 1
ATOM 7772 O O . ILE B 1 372 ? 17.580 40.693 8.774 1.00 95.93 372 ILE B O 1
ATOM 7777 N N . ILE B 1 373 ? 17.216 42.560 7.548 1.00 93.15 373 ILE B N 1
ATOM 7778 C CA . ILE B 1 373 ? 16.176 43.124 8.406 1.00 96.01 373 ILE B CA 1
ATOM 7779 C C . ILE B 1 373 ? 15.024 43.646 7.555 1.00 97.17 373 ILE B C 1
ATOM 7780 O O . ILE B 1 373 ? 15.185 43.964 6.373 1.00 92.93 373 ILE B O 1
ATOM 7785 N N . ASP B 1 374 ? 13.854 43.770 8.188 1.00 99.31 374 ASP B N 1
ATOM 7786 C CA . ASP B 1 374 ? 12.651 44.228 7.503 1.00 100.90 374 ASP B CA 1
ATOM 7787 C C . ASP B 1 374 ? 12.456 45.743 7.709 1.00 105.20 374 ASP B C 1
ATOM 7788 O O . ASP B 1 374 ? 13.390 46.462 8.095 1.00 97.16 374 ASP B O 1
ATOM 7793 N N . GLU B 1 375 ? 11.240 46.239 7.442 1.00 110.36 375 GLU B N 1
ATOM 7794 C CA . GLU B 1 375 ? 10.994 47.683 7.451 1.00 112.30 375 GLU B CA 1
ATOM 7795 C C . GLU B 1 375 ? 11.104 48.284 8.847 1.00 113.51 375 GLU B C 1
ATOM 7796 O O . GLU B 1 375 ? 11.504 49.447 8.984 1.00 116.44 375 GLU B O 1
ATOM 7802 N N . GLU B 1 376 ? 10.736 47.529 9.884 1.00 106.93 376 GLU B N 1
ATOM 7803 C CA . GLU B 1 376 ? 10.806 47.998 11.263 1.00 109.82 376 GLU B CA 1
ATOM 7804 C C . GLU B 1 376 ? 12.180 47.813 11.886 1.00 108.66 376 GLU B C 1
ATOM 7805 O O . GLU B 1 376 ? 12.411 48.305 12.998 1.00 113.77 376 GLU B O 1
ATOM 7811 N N . GLY B 1 377 ? 13.091 47.130 11.201 1.00 102.27 377 GLY B N 1
ATOM 7812 C CA . GLY B 1 377 ? 14.346 46.737 11.804 1.00 109.83 377 GLY B CA 1
ATOM 7813 C C . GLY B 1 377 ? 14.311 45.415 12.536 1.00 111.15 377 GLY B C 1
ATOM 7814 O O . GLY B 1 377 ? 15.183 45.168 13.380 1.00 121.41 377 GLY B O 1
ATOM 7815 N N . LYS B 1 378 ? 13.337 44.558 12.243 1.00 101.93 378 LYS B N 1
ATOM 7816 C CA . LYS B 1 378 ? 13.203 43.265 12.896 1.00 109.08 378 LYS B CA 1
ATOM 7817 C C . LYS B 1 378 ? 13.820 42.174 12.024 1.00 108.84 378 LYS B C 1
ATOM 7818 O O . LYS B 1 378 ? 13.821 42.271 10.794 1.00 109.91 378 LYS B O 1
ATOM 7824 N N . ILE B 1 379 ? 14.356 41.136 12.665 1.00 105.64 379 ILE B N 1
ATOM 7825 C CA . ILE B 1 379 ? 14.907 39.994 11.930 1.00 106.66 379 ILE B CA 1
ATOM 7826 C C . ILE B 1 379 ? 13.767 39.201 11.290 1.00 108.08 379 ILE B C 1
ATOM 7827 O O . ILE B 1 379 ? 12.872 38.709 12.000 1.00 103.02 379 ILE B O 1
ATOM 7832 N N . PRO B 1 380 ? 13.750 39.054 9.960 1.00 105.11 380 PRO B N 1
ATOM 7833 C CA . PRO B 1 380 ? 12.602 38.415 9.308 1.00 104.28 380 PRO B CA 1
ATOM 7834 C C . PRO B 1 380 ? 12.414 36.987 9.788 1.00 104.98 380 PRO B C 1
ATOM 7835 O O . PRO B 1 380 ? 13.287 36.386 10.425 1.00 103.10 380 PRO B O 1
ATOM 7839 N N . LYS B 1 381 ? 11.249 36.458 9.498 1.00 103.83 381 LYS B N 1
ATOM 7840 C CA . LYS B 1 381 ? 11.072 35.117 10.025 1.00 105.55 381 LYS B CA 1
ATOM 7841 C C . LYS B 1 381 ? 11.351 34.101 8.932 1.00 101.30 381 LYS B C 1
ATOM 7842 O O . LYS B 1 381 ? 10.757 34.180 7.848 1.00 104.29 381 LYS B O 1
ATOM 7848 N N . PRO B 1 382 ? 12.247 33.154 9.178 1.00 100.24 382 PRO B N 1
ATOM 7849 C CA . PRO B 1 382 ? 12.661 32.217 8.129 1.00 100.79 382 PRO B CA 1
ATOM 7850 C C . PRO B 1 382 ? 11.511 31.310 7.726 1.00 103.26 382 PRO B C 1
ATOM 7851 O O . PRO B 1 382 ? 10.494 31.241 8.434 1.00 99.92 382 PRO B O 1
ATOM 7855 N N . PRO B 1 383 ? 11.631 30.572 6.600 1.00 106.48 383 PRO B N 1
ATOM 7856 C CA . PRO B 1 383 ? 12.768 30.459 5.657 1.00 105.57 383 PRO B CA 1
ATOM 7857 C C . PRO B 1 383 ? 13.015 31.682 4.729 1.00 101.95 383 PRO B C 1
ATOM 7858 O O . PRO B 1 383 ? 12.081 32.116 4.047 1.00 94.97 383 PRO B O 1
ATOM 7862 N N . ILE B 1 384 ? 14.265 32.182 4.685 1.00 99.42 384 ILE B N 1
ATOM 7863 C CA . ILE B 1 384 ? 14.611 33.462 4.053 1.00 98.49 384 ILE B CA 1
ATOM 7864 C C . ILE B 1 384 ? 15.135 33.228 2.639 1.00 93.51 384 ILE B C 1
ATOM 7865 O O . ILE B 1 384 ? 16.022 32.395 2.423 1.00 88.35 384 ILE B O 1
ATOM 7870 N N . ALA B 1 385 ? 14.597 33.981 1.678 1.00 95.58 385 ALA B N 1
ATOM 7871 C CA . ALA B 1 385 ? 14.967 33.913 0.260 1.00 94.55 385 ALA B CA 1
ATOM 7872 C C . ALA B 1 385 ? 15.645 35.230 -0.118 1.00 89.76 385 ALA B C 1
ATOM 7873 O O . ALA B 1 385 ? 14.991 36.156 -0.599 1.00 86.74 385 ALA B O 1
ATOM 7875 N N . LEU B 1 386 ? 16.957 35.318 0.094 1.00 91.61 386 LEU B N 1
ATOM 7876 C CA . LEU B 1 386 ? 17.662 36.539 -0.254 1.00 83.86 386 LEU B CA 1
ATOM 7877 C C . LEU B 1 386 ? 17.504 36.820 -1.738 1.00 86.30 386 LEU B C 1
ATOM 7878 O O . LEU B 1 386 ? 17.305 35.916 -2.551 1.00 88.48 386 LEU B O 1
ATOM 7883 N N . VAL B 1 387 ? 17.561 38.096 -2.092 1.00 91.23 387 VAL B N 1
ATOM 7884 C CA . VAL B 1 387 ? 17.450 38.439 -3.500 1.00 88.67 387 VAL B CA 1
ATOM 7885 C C . VAL B 1 387 ? 18.704 38.001 -4.257 1.00 91.73 387 VAL B C 1
ATOM 7886 O O . VAL B 1 387 ? 18.610 37.381 -5.324 1.00 87.72 387 VAL B O 1
ATOM 7890 N N . GLU B 1 388 ? 19.896 38.279 -3.703 1.00 86.56 388 GLU B N 1
ATOM 7891 C CA . GLU B 1 388 ? 21.136 38.022 -4.435 1.00 85.27 388 GLU B CA 1
ATOM 7892 C C . GLU B 1 388 ? 21.346 36.529 -4.660 1.00 93.77 388 GLU B C 1
ATOM 7893 O O . GLU B 1 388 ? 21.926 36.121 -5.676 1.00 93.70 388 GLU B O 1
ATOM 7899 N N . VAL B 1 389 ? 20.856 35.696 -3.736 1.00 90.74 389 VAL B N 1
ATOM 7900 C CA . VAL B 1 389 ? 21.026 34.261 -3.870 1.00 85.53 389 VAL B CA 1
ATOM 7901 C C . VAL B 1 389 ? 20.046 33.670 -4.866 1.00 87.60 389 VAL B C 1
ATOM 7902 O O . VAL B 1 389 ? 20.238 32.543 -5.323 1.00 96.90 389 VAL B O 1
ATOM 7906 N N . GLN B 1 390 ? 19.002 34.400 -5.231 1.00 85.33 390 GLN B N 1
ATOM 7907 C CA . GLN B 1 390 ? 18.197 34.005 -6.379 1.00 90.38 390 GLN B CA 1
ATOM 7908 C C . GLN B 1 390 ? 18.788 34.478 -7.705 1.00 94.21 390 GLN B C 1
ATOM 7909 O O . GLN B 1 390 ? 18.568 33.833 -8.736 1.00 91.54 390 GLN B O 1
ATOM 7915 N N . GLY B 1 391 ? 19.497 35.610 -7.713 1.00 95.97 391 GLY B N 1
ATOM 7916 C CA . GLY B 1 391 ? 20.247 35.992 -8.900 1.00 88.28 391 GLY B CA 1
ATOM 7917 C C . GLY B 1 391 ? 21.395 35.042 -9.179 1.00 82.74 391 GLY B C 1
ATOM 7918 O O . GLY B 1 391 ? 21.657 34.694 -10.334 1.00 82.76 391 GLY B O 1
ATOM 7919 N N . TYR B 1 392 ? 22.067 34.573 -8.119 1.00 72.50 392 TYR B N 1
ATOM 7920 C CA . TYR B 1 392 ? 23.172 33.634 -8.297 1.00 84.66 392 TYR B CA 1
ATOM 7921 C C . TYR B 1 392 ? 22.708 32.305 -8.869 1.00 87.00 392 TYR B C 1
ATOM 7922 O O . TYR B 1 392 ? 23.484 31.595 -9.518 1.00 83.96 392 TYR B O 1
ATOM 7931 N N . THR B 1 393 ? 21.468 31.932 -8.619 1.00 91.90 393 THR B N 1
ATOM 7932 C CA . THR B 1 393 ? 20.993 30.664 -9.137 1.00 89.91 393 THR B CA 1
ATOM 7933 C C . THR B 1 393 ? 20.608 30.777 -10.607 1.00 86.61 393 THR B C 1
ATOM 7934 O O . THR B 1 393 ? 21.020 29.947 -11.424 1.00 94.29 393 THR B O 1
ATOM 7938 N N . TYR B 1 394 ? 19.829 31.800 -10.970 1.00 89.11 394 TYR B N 1
ATOM 7939 C CA . TYR B 1 394 ? 19.573 32.047 -12.387 1.00 91.82 394 TYR B CA 1
ATOM 7940 C C . TYR B 1 394 ? 20.879 32.023 -13.156 1.00 86.76 394 TYR B C 1
ATOM 7941 O O . TYR B 1 394 ? 20.988 31.379 -14.208 1.00 84.56 394 TYR B O 1
ATOM 7950 N N . TRP B 1 395 ? 21.902 32.664 -12.598 1.00 86.67 395 TRP B N 1
ATOM 7951 C CA . TRP B 1 395 ? 23.182 32.756 -13.283 1.00 92.92 395 TRP B CA 1
ATOM 7952 C C . TRP B 1 395 ? 23.823 31.388 -13.469 1.00 88.53 395 TRP B C 1
ATOM 7953 O O . TRP B 1 395 ? 24.436 31.133 -14.508 1.00 91.12 395 TRP B O 1
ATOM 7964 N N . ALA B 1 396 ? 23.691 30.502 -12.481 1.00 88.90 396 ALA B N 1
ATOM 7965 C CA . ALA B 1 396 ? 24.380 29.219 -12.541 1.00 82.07 396 ALA B CA 1
ATOM 7966 C C . ALA B 1 396 ? 23.766 28.317 -13.600 1.00 83.63 396 ALA B C 1
ATOM 7967 O O . ALA B 1 396 ? 24.477 27.734 -14.423 1.00 91.88 396 ALA B O 1
ATOM 7969 N N . LEU B 1 397 ? 22.444 28.208 -13.616 1.00 90.84 397 LEU B N 1
ATOM 7970 C CA . LEU B 1 397 ? 21.794 27.254 -14.509 1.00 91.36 397 LEU B CA 1
ATOM 7971 C C . LEU B 1 397 ? 21.716 27.755 -15.955 1.00 88.96 397 LEU B C 1
ATOM 7972 O O . LEU B 1 397 ? 21.781 26.950 -16.887 1.00 89.49 397 LEU B O 1
ATOM 7977 N N . LYS B 1 398 ? 21.611 29.064 -16.179 1.00 88.56 398 LYS B N 1
ATOM 7978 C CA . LYS B 1 398 ? 21.716 29.570 -17.543 1.00 89.62 398 LYS B CA 1
ATOM 7979 C C . LYS B 1 398 ? 23.043 29.163 -18.196 1.00 97.49 398 LYS B C 1
ATOM 7980 O O . LYS B 1 398 ? 23.113 29.013 -19.419 1.00 100.24 398 LYS B O 1
ATOM 7986 N N . LEU B 1 399 ? 24.099 28.957 -17.409 1.00 91.52 399 LEU B N 1
ATOM 7987 C CA . LEU B 1 399 ? 25.388 28.567 -17.970 1.00 94.61 399 LEU B CA 1
ATOM 7988 C C . LEU B 1 399 ? 25.608 27.058 -17.960 1.00 94.18 399 LEU B C 1
ATOM 7989 O O . LEU B 1 399 ? 26.239 26.519 -18.880 1.00 89.61 399 LEU B O 1
ATOM 7994 N N . ALA B 1 400 ? 25.090 26.363 -16.945 1.00 91.64 400 ALA B N 1
ATOM 7995 C CA . ALA B 1 400 ? 25.158 24.910 -16.929 1.00 90.81 400 ALA B CA 1
ATOM 7996 C C . ALA B 1 400 ? 24.504 24.296 -18.161 1.00 93.80 400 ALA B C 1
ATOM 7997 O O . ALA B 1 400 ? 24.860 23.174 -18.548 1.00 97.91 400 ALA B O 1
ATOM 7999 N N . GLY B 1 401 ? 23.575 25.005 -18.797 1.00 86.52 401 GLY B N 1
ATOM 8000 C CA . GLY B 1 401 ? 22.990 24.522 -20.030 1.00 94.07 401 GLY B CA 1
ATOM 8001 C C . GLY B 1 401 ? 23.683 25.014 -21.289 1.00 103.65 401 GLY B C 1
ATOM 8002 O O . GLY B 1 401 ? 24.033 24.208 -22.165 1.00 106.03 401 GLY B O 1
ATOM 8003 N N . GLU B 1 402 ? 23.894 26.339 -21.381 1.00 98.08 402 GLU B N 1
ATOM 8004 C CA . GLU B 1 402 ? 24.420 26.968 -22.595 1.00 94.76 402 GLU B CA 1
ATOM 8005 C C . GLU B 1 402 ? 25.830 26.507 -22.954 1.00 101.28 402 GLU B C 1
ATOM 8006 O O . GLU B 1 402 ? 26.234 26.654 -24.120 1.00 104.35 402 GLU B O 1
ATOM 8012 N N . LEU B 1 403 ? 26.601 26.001 -21.973 1.00 98.20 403 LEU B N 1
ATOM 8013 C CA . LEU B 1 403 ? 27.971 25.546 -22.171 1.00 96.00 403 LEU B CA 1
ATOM 8014 C C . LEU B 1 403 ? 28.185 24.110 -21.741 1.00 93.81 403 LEU B C 1
ATOM 8015 O O . LEU B 1 403 ? 29.338 23.662 -21.691 1.00 90.70 403 LEU B O 1
ATOM 8020 N N . SER B 1 404 ? 27.113 23.398 -21.404 1.00 96.06 404 SER B N 1
ATOM 8021 C CA . SER B 1 404 ? 27.119 21.960 -21.156 1.00 98.12 404 SER B CA 1
ATOM 8022 C C . SER B 1 404 ? 28.121 21.600 -20.058 1.00 97.83 404 SER B C 1
ATOM 8023 O O . SER B 1 404 ? 29.040 20.806 -20.248 1.00 106.52 404 SER B O 1
ATOM 8026 N N . LEU B 1 405 ? 27.968 22.250 -18.907 1.00 93.41 405 LEU B N 1
ATOM 8027 C CA . LEU B 1 405 ? 28.933 22.040 -17.834 1.00 96.47 405 LEU B CA 1
ATOM 8028 C C . LEU B 1 405 ? 28.646 20.767 -17.052 1.00 95.43 405 LEU B C 1
ATOM 8029 O O . LEU B 1 405 ? 29.553 20.259 -16.387 1.00 95.32 405 LEU B O 1
ATOM 8034 N N . THR B 1 406 ? 27.431 20.221 -17.175 1.00 96.39 406 THR B N 1
ATOM 8035 C CA . THR B 1 406 ? 26.915 19.102 -16.391 1.00 100.72 406 THR B CA 1
ATOM 8036 C C . THR B 1 406 ? 26.288 18.037 -17.302 1.00 102.10 406 THR B C 1
ATOM 8037 O O . THR B 1 406 ? 26.092 18.249 -18.506 1.00 100.38 406 THR B O 1
ATOM 8041 N N . ASP B 1 407 ? 25.945 16.879 -16.699 1.00 106.93 407 ASP B N 1
ATOM 8042 C CA . ASP B 1 407 ? 25.368 15.729 -17.411 1.00 98.76 407 ASP B CA 1
ATOM 8043 C C . ASP B 1 407 ? 23.884 15.880 -17.693 1.00 103.15 407 ASP B C 1
ATOM 8044 O O . ASP B 1 407 ? 23.361 15.174 -18.570 1.00 95.68 407 ASP B O 1
ATOM 8049 N N . LEU B 1 408 ? 23.204 16.772 -16.965 1.00 106.76 408 LEU B N 1
ATOM 8050 C CA . LEU B 1 408 ? 21.753 16.892 -16.991 1.00 98.08 408 LEU B CA 1
ATOM 8051 C C . LEU B 1 408 ? 21.284 17.612 -18.251 1.00 95.00 408 LEU B C 1
ATOM 8052 O O . LEU B 1 408 ? 22.037 18.335 -18.913 1.00 97.42 408 LEU B O 1
ATOM 8057 N N . ASP B 1 409 ? 20.021 17.377 -18.590 1.00 94.29 409 ASP B N 1
ATOM 8058 C CA . ASP B 1 409 ? 19.511 17.816 -19.878 1.00 98.95 409 ASP B CA 1
ATOM 8059 C C . ASP B 1 409 ? 19.492 19.338 -19.920 1.00 103.32 409 ASP B C 1
ATOM 8060 O O . ASP B 1 409 ? 19.096 20.000 -18.951 1.00 96.34 409 ASP B O 1
ATOM 8065 N N . GLU B 1 410 ? 19.961 19.890 -21.036 1.00 100.01 410 GLU B N 1
ATOM 8066 C CA . GLU B 1 410 ? 20.180 21.326 -21.105 1.00 102.49 410 GLU B CA 1
ATOM 8067 C C . GLU B 1 410 ? 18.865 22.072 -21.335 1.00 96.96 410 GLU B C 1
ATOM 8068 O O . GLU B 1 410 ? 18.533 23.002 -20.588 1.00 96.16 410 GLU B O 1
ATOM 8074 N N . LYS B 1 411 ? 18.081 21.644 -22.331 1.00 102.72 411 LYS B N 1
ATOM 8075 C CA . LYS B 1 411 ? 16.851 22.355 -22.708 1.00 114.75 411 LYS B CA 1
ATOM 8076 C C . LYS B 1 411 ? 15.843 22.471 -21.559 1.00 107.82 411 LYS B C 1
ATOM 8077 O O . LYS B 1 411 ? 14.966 23.345 -21.610 1.00 100.21 411 LYS B O 1
ATOM 8083 N N . THR B 1 412 ? 15.939 21.606 -20.538 1.00 106.69 412 THR B N 1
ATOM 8084 C CA . THR B 1 412 ? 15.125 21.724 -19.331 1.00 99.39 412 THR B CA 1
ATOM 8085 C C . THR B 1 412 ? 15.832 22.476 -18.213 1.00 97.01 412 THR B C 1
ATOM 8086 O O . THR B 1 412 ? 15.154 23.014 -17.330 1.00 95.86 412 THR B O 1
ATOM 8090 N N . LEU B 1 413 ? 17.171 22.497 -18.202 1.00 95.40 413 LEU B N 1
ATOM 8091 C CA . LEU B 1 413 ? 17.860 23.401 -17.289 1.00 96.79 413 LEU B CA 1
ATOM 8092 C C . LEU B 1 413 ? 17.504 24.830 -17.630 1.00 91.63 413 LEU B C 1
ATOM 8093 O O . LEU B 1 413 ? 17.120 25.615 -16.751 1.00 91.66 413 LEU B O 1
ATOM 8098 N N . LEU B 1 414 ? 17.572 25.162 -18.922 1.00 93.42 414 LEU B N 1
ATOM 8099 C CA . LEU B 1 414 ? 17.202 26.484 -19.414 1.00 95.61 414 LEU B CA 1
ATOM 8100 C C . LEU B 1 414 ? 15.713 26.779 -19.235 1.00 90.97 414 LEU B C 1
ATOM 8101 O O . LEU B 1 414 ? 15.330 27.948 -19.162 1.00 88.37 414 LEU B O 1
ATOM 8106 N N . ALA B 1 415 ? 14.871 25.750 -19.158 1.00 94.43 415 ALA B N 1
ATOM 8107 C CA . ALA B 1 415 ? 13.451 25.954 -18.901 1.00 94.68 415 ALA B CA 1
ATOM 8108 C C . ALA B 1 415 ? 13.147 26.125 -17.413 1.00 88.89 415 ALA B C 1
ATOM 8109 O O . ALA B 1 415 ? 12.160 26.775 -17.060 1.00 82.84 415 ALA B O 1
ATOM 8111 N N . GLU B 1 416 ? 13.953 25.550 -16.523 1.00 95.85 416 GLU B N 1
ATOM 8112 C CA . GLU B 1 416 ? 13.704 25.782 -15.106 1.00 96.83 416 GLU B CA 1
ATOM 8113 C C . GLU B 1 416 ? 14.307 27.094 -14.632 1.00 93.11 416 GLU B C 1
ATOM 8114 O O . GLU B 1 416 ? 13.954 27.557 -13.542 1.00 89.42 416 GLU B O 1
ATOM 8120 N N . ALA B 1 417 ? 15.175 27.712 -15.443 1.00 93.86 417 ALA B N 1
ATOM 8121 C CA . ALA B 1 417 ? 15.683 29.048 -15.140 1.00 92.68 417 ALA B CA 1
ATOM 8122 C C . ALA B 1 417 ? 14.621 30.123 -15.393 1.00 96.23 417 ALA B C 1
ATOM 8123 O O . ALA B 1 417 ? 14.303 30.903 -14.486 1.00 93.87 417 ALA B O 1
ATOM 8125 N N . GLU B 1 418 ? 14.053 30.177 -16.617 1.00 97.25 418 GLU B N 1
ATOM 8126 C CA . GLU B 1 418 ? 13.020 31.175 -16.929 1.00 102.45 418 GLU B CA 1
ATOM 8127 C C . GLU B 1 418 ? 11.756 30.979 -16.092 1.00 102.54 418 GLU B C 1
ATOM 8128 O O . GLU B 1 418 ? 11.077 31.966 -15.777 1.00 105.61 418 GLU B O 1
ATOM 8134 N N . LYS B 1 419 ? 11.415 29.722 -15.752 1.00 102.08 419 LYS B N 1
ATOM 8135 C CA . LYS B 1 419 ? 10.393 29.451 -14.736 1.00 101.78 419 LYS B CA 1
ATOM 8136 C C . LYS B 1 419 ? 10.749 30.108 -13.413 1.00 101.36 419 LYS B C 1
ATOM 8137 O O . LYS B 1 419 ? 9.861 30.512 -12.655 1.00 112.19 419 LYS B O 1
ATOM 8143 N N . LEU B 1 420 ? 12.046 30.190 -13.104 1.00 94.87 420 LEU B N 1
ATOM 8144 C CA . LEU B 1 420 ? 12.517 30.898 -11.916 1.00 105.64 420 LEU B CA 1
ATOM 8145 C C . LEU B 1 420 ? 12.602 32.405 -12.142 1.00 104.84 420 LEU B C 1
ATOM 8146 O O . LEU B 1 420 ? 12.418 33.180 -11.195 1.00 99.74 420 LEU B O 1
ATOM 8151 N N . LYS B 1 421 ? 12.868 32.825 -13.385 1.00 103.03 421 LYS B N 1
ATOM 8152 C CA . LYS B 1 421 ? 12.966 34.243 -13.725 1.00 98.83 421 LYS B CA 1
ATOM 8153 C C . LYS B 1 421 ? 11.603 34.925 -13.697 1.00 102.31 421 LYS B C 1
ATOM 8154 O O . LYS B 1 421 ? 11.436 35.962 -13.045 1.00 98.48 421 LYS B O 1
ATOM 8160 N N . LYS B 1 422 ? 10.609 34.362 -14.396 1.00 106.06 422 LYS B N 1
ATOM 8161 C CA . LYS B 1 422 ? 9.296 34.994 -14.385 1.00 104.63 422 LYS B CA 1
ATOM 8162 C C . LYS B 1 422 ? 8.617 34.851 -13.025 1.00 102.84 422 LYS B C 1
ATOM 8163 O O . LYS B 1 422 ? 7.732 35.645 -12.697 1.00 100.70 422 LYS B O 1
ATOM 8169 N N . ARG B 1 423 ? 9.043 33.885 -12.212 1.00 106.29 423 ARG B N 1
ATOM 8170 C CA . ARG B 1 423 ? 8.537 33.768 -10.847 1.00 105.28 423 ARG B CA 1
ATOM 8171 C C . ARG B 1 423 ? 9.133 34.838 -9.956 1.00 103.94 423 ARG B C 1
ATOM 8172 O O . ARG B 1 423 ? 8.447 35.379 -9.083 1.00 105.34 423 ARG B O 1
ATOM 8180 N N . PHE B 1 424 ? 10.417 35.142 -10.165 1.00 105.02 424 PHE B N 1
ATOM 8181 C CA . PHE B 1 424 ? 11.184 36.052 -9.316 1.00 102.39 424 PHE B CA 1
ATOM 8182 C C . PHE B 1 424 ? 10.863 37.514 -9.622 1.00 103.16 424 PHE B C 1
ATOM 8183 O O . PHE B 1 424 ? 10.536 38.291 -8.716 1.00 101.00 424 PHE B O 1
ATOM 8191 N N . ASN B 1 425 ? 10.971 37.901 -10.897 1.00 106.28 425 ASN B N 1
ATOM 8192 C CA . ASN B 1 425 ? 10.729 39.281 -11.297 1.00 103.35 425 ASN B CA 1
ATOM 8193 C C . ASN B 1 425 ? 9.347 39.758 -10.882 1.00 103.92 425 ASN B C 1
ATOM 8194 O O . ASN B 1 425 ? 9.167 40.941 -10.559 1.00 106.29 425 ASN B O 1
ATOM 8199 N N . ARG B 1 426 ? 8.354 38.872 -10.902 1.00 102.61 426 ARG B N 1
ATOM 8200 C CA . ARG B 1 426 ? 7.031 39.216 -10.414 1.00 101.62 426 ARG B CA 1
ATOM 8201 C C . ARG B 1 426 ? 6.862 38.885 -8.936 1.00 105.80 426 ARG B C 1
ATOM 8202 O O . ARG B 1 426 ? 5.728 38.796 -8.454 1.00 115.55 426 ARG B O 1
ATOM 8210 N N . ASP B 1 427 ? 7.960 38.725 -8.201 1.00 102.50 427 ASP B N 1
ATOM 8211 C CA . ASP B 1 427 ? 7.881 38.497 -6.761 1.00 94.47 427 ASP B CA 1
ATOM 8212 C C . ASP B 1 427 ? 8.811 39.359 -5.929 1.00 106.90 427 ASP B C 1
ATOM 8213 O O . ASP B 1 427 ? 8.547 39.530 -4.732 1.00 112.96 427 ASP B O 1
ATOM 8218 N N . PHE B 1 428 ? 9.903 39.876 -6.479 1.00 106.85 428 PHE B N 1
ATOM 8219 C CA . PHE B 1 428 ? 10.787 40.746 -5.720 1.00 106.24 428 PHE B CA 1
ATOM 8220 C C . PHE B 1 428 ? 10.655 42.217 -6.107 1.00 104.40 428 PHE B C 1
ATOM 8221 O O . PHE B 1 428 ? 11.135 43.081 -5.363 1.00 104.63 428 PHE B O 1
ATOM 8229 N N . TRP B 1 429 ? 10.015 42.521 -7.238 1.00 104.58 429 TRP B N 1
ATOM 8230 C CA . TRP B 1 429 ? 9.922 43.893 -7.736 1.00 109.21 429 TRP B CA 1
ATOM 8231 C C . TRP B 1 429 ? 8.807 44.653 -7.022 1.00 107.73 429 TRP B C 1
ATOM 8232 O O . TRP B 1 429 ? 7.699 44.138 -6.835 1.00 107.66 429 TRP B O 1
ATOM 8243 N N . LEU B 1 430 ? 9.109 45.888 -6.617 1.00 105.60 430 LEU B N 1
ATOM 8244 C CA . LEU B 1 430 ? 8.178 46.722 -5.859 1.00 110.75 430 LEU B CA 1
ATOM 8245 C C . LEU B 1 430 ? 7.907 48.054 -6.571 1.00 106.98 430 LEU B C 1
ATOM 8246 O O . LEU B 1 430 ? 7.639 49.073 -5.926 1.00 100.33 430 LEU B O 1
ATOM 8251 N N . GLY B 1 431 ? 7.972 48.047 -7.909 1.00 108.06 431 GLY B N 1
ATOM 8252 C CA . GLY B 1 431 ? 7.761 49.215 -8.751 1.00 103.66 431 GLY B CA 1
ATOM 8253 C C . GLY B 1 431 ? 8.956 50.142 -8.831 1.00 105.16 431 GLY B C 1
ATOM 8254 O O . GLY B 1 431 ? 9.168 50.827 -9.840 1.00 105.18 431 GLY B O 1
ATOM 8255 N N . SER B 1 432 ? 9.746 50.144 -7.753 1.00 105.75 432 SER B N 1
ATOM 8256 C CA . SER B 1 432 ? 10.847 51.068 -7.510 1.00 108.53 432 SER B CA 1
ATOM 8257 C C . SER B 1 432 ? 12.196 50.386 -7.316 1.00 99.07 432 SER B C 1
ATOM 8258 O O . SER B 1 432 ? 13.224 50.992 -7.624 1.00 95.87 432 SER B O 1
ATOM 8261 N N . TYR B 1 433 ? 12.215 49.149 -6.813 1.00 104.16 433 TYR B N 1
ATOM 8262 C CA . TYR B 1 433 ? 13.436 48.424 -6.472 1.00 100.80 433 TYR B CA 1
ATOM 8263 C C . TYR B 1 433 ? 13.077 46.958 -6.240 1.00 101.99 433 TYR B C 1
ATOM 8264 O O . TYR B 1 433 ? 11.912 46.617 -6.010 1.00 104.21 433 TYR B O 1
ATOM 8273 N N . TYR B 1 434 ? 14.085 46.084 -6.320 1.00 99.43 434 TYR B N 1
ATOM 8274 C CA . TYR B 1 434 ? 13.873 44.680 -5.970 1.00 100.87 434 TYR B CA 1
ATOM 8275 C C . TYR B 1 434 ? 14.031 44.498 -4.460 1.00 98.70 434 TYR B C 1
ATOM 8276 O O . TYR B 1 434 ? 14.987 45.004 -3.859 1.00 91.62 434 TYR B O 1
ATOM 8285 N N . ALA B 1 435 ? 13.083 43.784 -3.852 1.00 99.36 435 ALA B N 1
ATOM 8286 C CA . ALA B 1 435 ? 13.096 43.563 -2.411 1.00 102.48 435 ALA B CA 1
ATOM 8287 C C . ALA B 1 435 ? 14.381 42.874 -1.980 1.00 89.90 435 ALA B C 1
ATOM 8288 O O . ALA B 1 435 ? 15.106 42.301 -2.788 1.00 87.59 435 ALA B O 1
ATOM 8290 N N . LEU B 1 436 ? 14.654 42.923 -0.678 1.00 82.99 436 LEU B N 1
ATOM 8291 C CA . LEU B 1 436 ? 15.861 42.282 -0.171 1.00 91.27 436 LEU B CA 1
ATOM 8292 C C . LEU B 1 436 ? 15.697 40.771 -0.040 1.00 99.83 436 LEU B C 1
ATOM 8293 O O . LEU B 1 436 ? 16.669 40.020 -0.231 1.00 93.03 436 LEU B O 1
ATOM 8298 N N . ALA B 1 437 ? 14.481 40.316 0.260 1.00 103.54 437 ALA B N 1
ATOM 8299 C CA . ALA B 1 437 ? 14.201 38.947 0.669 1.00 97.98 437 ALA B CA 1
ATOM 8300 C C . ALA B 1 437 ? 12.702 38.812 0.924 1.00 97.59 437 ALA B C 1
ATOM 8301 O O . ALA B 1 437 ? 12.019 39.794 1.236 1.00 98.62 437 ALA B O 1
ATOM 8303 N N . LEU B 1 438 ? 12.197 37.585 0.774 1.00 93.64 438 LEU B N 1
ATOM 8304 C CA . LEU B 1 438 ? 10.889 37.204 1.294 1.00 100.69 438 LEU B CA 1
ATOM 8305 C C . LEU B 1 438 ? 11.091 36.369 2.551 1.00 103.22 438 LEU B C 1
ATOM 8306 O O . LEU B 1 438 ? 11.987 35.524 2.600 1.00 107.54 438 LEU B O 1
ATOM 8311 N N . ASP B 1 439 ? 10.286 36.627 3.584 1.00 103.53 439 ASP B N 1
ATOM 8312 C CA . ASP B 1 439 ? 10.353 35.791 4.773 1.00 104.56 439 ASP B CA 1
ATOM 8313 C C . ASP B 1 439 ? 9.480 34.550 4.555 1.00 109.81 439 ASP B C 1
ATOM 8314 O O . ASP B 1 439 ? 8.903 34.352 3.480 1.00 103.08 439 ASP B O 1
ATOM 8319 N N . GLY B 1 440 ? 9.390 33.698 5.586 1.00 106.83 440 GLY B N 1
ATOM 8320 C CA . GLY B 1 440 ? 8.819 32.365 5.437 1.00 106.56 440 GLY B CA 1
ATOM 8321 C C . GLY B 1 440 ? 7.355 32.328 5.045 1.00 105.40 440 GLY B C 1
ATOM 8322 O O . GLY B 1 440 ? 6.872 31.283 4.584 1.00 95.56 440 GLY B O 1
ATOM 8323 N N . GLU B 1 441 ? 6.631 33.432 5.239 1.00 107.35 441 GLU B N 1
ATOM 8324 C CA . GLU B 1 441 ? 5.237 33.550 4.832 1.00 113.23 441 GLU B CA 1
ATOM 8325 C C . GLU B 1 441 ? 5.081 34.323 3.524 1.00 117.85 441 GLU B C 1
ATOM 8326 O O . GLU B 1 441 ? 3.950 34.627 3.124 1.00 120.04 441 GLU B O 1
ATOM 8332 N N . GLY B 1 442 ? 6.189 34.657 2.856 1.00 117.91 442 GLY B N 1
ATOM 8333 C CA . GLY B 1 442 ? 6.153 35.262 1.536 1.00 110.99 442 GLY B CA 1
ATOM 8334 C C . GLY B 1 442 ? 6.080 36.779 1.492 1.00 115.65 442 GLY B C 1
ATOM 8335 O O . GLY B 1 442 ? 5.990 37.337 0.390 1.00 114.58 442 GLY B O 1
ATOM 8336 N N . ARG B 1 443 ? 6.110 37.465 2.645 1.00 116.13 443 ARG B N 1
ATOM 8337 C CA . ARG B 1 443 ? 6.069 38.937 2.689 1.00 108.05 443 ARG B CA 1
ATOM 8338 C C . ARG B 1 443 ? 7.372 39.534 2.148 1.00 110.07 443 ARG B C 1
ATOM 8339 O O . ARG B 1 443 ? 8.447 39.238 2.688 1.00 105.02 443 ARG B O 1
ATOM 8347 N N . PRO B 1 444 ? 7.338 40.372 1.104 1.00 109.47 444 PRO B N 1
ATOM 8348 C CA . PRO B 1 444 ? 8.571 41.039 0.665 1.00 102.81 444 PRO B CA 1
ATOM 8349 C C . PRO B 1 444 ? 9.119 41.946 1.750 1.00 105.77 444 PRO B C 1
ATOM 8350 O O . PRO B 1 444 ? 8.367 42.624 2.453 1.00 108.65 444 PRO B O 1
ATOM 8354 N N . LEU B 1 445 ? 10.446 41.950 1.883 1.00 107.43 445 LEU B N 1
ATOM 8355 C CA . LEU B 1 445 ? 11.133 42.852 2.813 1.00 110.88 445 LEU B CA 1
ATOM 8356 C C . LEU B 1 445 ? 11.380 44.186 2.100 1.00 108.73 445 LEU B C 1
ATOM 8357 O O . LEU B 1 445 ? 12.355 44.356 1.359 1.00 104.21 445 LEU B O 1
ATOM 8362 N N . ARG B 1 446 ? 10.489 45.153 2.353 1.00 108.40 446 ARG B N 1
ATOM 8363 C CA . ARG B 1 446 ? 10.409 46.422 1.631 1.00 111.42 446 ARG B CA 1
ATOM 8364 C C . ARG B 1 446 ? 11.564 47.368 1.961 1.00 113.29 446 ARG B C 1
ATOM 8365 O O . ARG B 1 446 ? 11.344 48.549 2.254 1.00 109.51 446 ARG B O 1
ATOM 8373 N N . VAL B 1 447 ? 12.797 46.876 1.915 1.00 110.35 447 VAL B N 1
ATOM 8374 C CA . VAL B 1 447 ? 13.954 47.634 2.371 1.00 97.18 447 VAL B CA 1
ATOM 8375 C C . VAL B 1 447 ? 14.894 47.807 1.177 1.00 104.36 447 VAL B C 1
ATOM 8376 O O . VAL B 1 447 ? 15.471 46.828 0.685 1.00 105.93 447 VAL B O 1
ATOM 8380 N N . VAL B 1 448 ? 15.015 49.050 0.686 1.00 103.18 448 VAL B N 1
ATOM 8381 C CA . VAL B 1 448 ? 15.933 49.414 -0.391 1.00 89.71 448 VAL B CA 1
ATOM 8382 C C . VAL B 1 448 ? 17.319 48.980 0.044 1.00 86.65 448 VAL B C 1
ATOM 8383 O O . VAL B 1 448 ? 17.894 49.557 0.969 1.00 82.63 448 VAL B O 1
ATOM 8387 N N . SER B 1 449 ? 17.840 47.946 -0.614 1.00 98.62 449 SER B N 1
ATOM 8388 C CA . SER B 1 449 ? 19.068 47.245 -0.259 1.00 93.30 449 SER B CA 1
ATOM 8389 C C . SER B 1 449 ? 20.075 47.332 -1.401 1.00 81.01 449 SER B C 1
ATOM 8390 O O . SER B 1 449 ? 19.723 47.627 -2.542 1.00 86.74 449 SER B O 1
ATOM 8393 N N . SER B 1 450 ? 21.339 47.051 -1.092 1.00 82.30 450 SER B N 1
ATOM 8394 C CA . SER B 1 450 ? 22.354 46.923 -2.132 1.00 79.89 450 SER B CA 1
ATOM 8395 C C . SER B 1 450 ? 22.473 45.509 -2.686 1.00 89.02 450 SER B C 1
ATOM 8396 O O . SER B 1 450 ? 23.046 45.344 -3.772 1.00 85.15 450 SER B O 1
ATOM 8399 N N . ASN B 1 451 ? 21.956 44.490 -1.972 1.00 88.53 451 ASN B N 1
ATOM 8400 C CA . ASN B 1 451 ? 22.021 43.121 -2.476 1.00 83.38 451 ASN B CA 1
ATOM 8401 C C . ASN B 1 451 ? 21.463 43.028 -3.881 1.00 81.38 451 ASN B C 1
ATOM 8402 O O . ASN B 1 451 ? 21.923 42.193 -4.671 1.00 79.13 451 ASN B O 1
ATOM 8407 N N . MET B 1 452 ? 20.492 43.893 -4.214 1.00 79.01 452 MET B N 1
ATOM 8408 C CA . MET B 1 452 ? 19.812 43.802 -5.506 1.00 88.77 452 MET B CA 1
ATOM 8409 C C . MET B 1 452 ? 20.731 44.176 -6.663 1.00 83.70 452 MET B C 1
ATOM 8410 O O . MET B 1 452 ? 20.565 43.662 -7.775 1.00 88.29 452 MET B O 1
ATOM 8415 N N . GLY B 1 453 ? 21.718 45.037 -6.427 1.00 83.24 453 GLY B N 1
ATOM 8416 C CA . GLY B 1 453 ? 22.674 45.345 -7.483 1.00 85.88 453 GLY B CA 1
ATOM 8417 C C . GLY B 1 453 ? 23.472 44.146 -7.975 1.00 83.51 453 GLY B C 1
ATOM 8418 O O . GLY B 1 453 ? 24.145 44.245 -9.009 1.00 85.72 453 GLY B O 1
ATOM 8419 N N . HIS B 1 454 ? 23.428 43.023 -7.259 1.00 89.83 454 HIS B N 1
ATOM 8420 C CA . HIS B 1 454 ? 24.059 41.810 -7.756 1.00 85.76 454 HIS B CA 1
ATOM 8421 C C . HIS B 1 454 ? 23.232 41.149 -8.849 1.00 81.56 454 HIS B C 1
ATOM 8422 O O . HIS B 1 454 ? 23.775 40.362 -9.627 1.00 78.53 454 HIS B O 1
ATOM 8429 N N . LEU B 1 455 ? 21.945 41.478 -8.942 1.00 79.17 455 LEU B N 1
ATOM 8430 C CA . LEU B 1 455 ? 21.120 40.941 -10.010 1.00 87.09 455 LEU B CA 1
ATOM 8431 C C . LEU B 1 455 ? 21.474 41.507 -11.384 1.00 91.41 455 LEU B C 1
ATOM 8432 O O . LEU B 1 455 ? 21.057 40.932 -12.405 1.00 92.18 455 LEU B O 1
ATOM 8437 N N . LEU B 1 456 ? 22.208 42.623 -11.447 1.00 83.67 456 LEU B N 1
ATOM 8438 C CA . LEU B 1 456 ? 22.587 43.148 -12.755 1.00 84.43 456 LEU B CA 1
ATOM 8439 C C . LEU B 1 456 ? 23.637 42.277 -13.434 1.00 86.09 456 LEU B C 1
ATOM 8440 O O . LEU B 1 456 ? 23.729 42.260 -14.667 1.00 83.05 456 LEU B O 1
ATOM 8445 N N . LEU B 1 457 ? 24.422 41.546 -12.647 1.00 86.94 457 LEU B N 1
ATOM 8446 C CA . LEU B 1 457 ? 25.446 40.665 -13.193 1.00 81.01 457 LEU B CA 1
ATOM 8447 C C . LEU B 1 457 ? 24.863 39.352 -13.691 1.00 85.71 457 LEU B C 1
ATOM 8448 O O . LEU B 1 457 ? 25.425 38.727 -14.595 1.00 92.71 457 LEU B O 1
ATOM 8453 N N . THR B 1 458 ? 23.739 38.928 -13.122 1.00 86.75 458 THR B N 1
ATOM 8454 C CA . THR B 1 458 ? 23.202 37.600 -13.384 1.00 85.92 458 THR B CA 1
ATOM 8455 C C . THR B 1 458 ? 22.396 37.554 -14.675 1.00 86.30 458 THR B C 1
ATOM 8456 O O . THR B 1 458 ? 22.428 36.548 -15.389 1.00 90.89 458 THR B O 1
ATOM 8460 N N . GLY B 1 459 ? 21.661 38.622 -14.981 1.00 90.89 459 GLY B N 1
ATOM 8461 C CA . GLY B 1 459 ? 20.652 38.599 -16.023 1.00 94.73 459 GLY B CA 1
ATOM 8462 C C . GLY B 1 459 ? 19.256 38.238 -15.549 1.00 95.21 459 GLY B C 1
ATOM 8463 O O . GLY B 1 459 ? 18.322 38.200 -16.367 1.00 92.58 459 GLY B O 1
ATOM 8464 N N . ILE B 1 460 ? 19.075 37.982 -14.253 1.00 94.67 460 ILE B N 1
ATOM 8465 C CA . ILE B 1 460 ? 17.767 37.545 -13.778 1.00 94.41 460 ILE B CA 1
ATOM 8466 C C . ILE B 1 460 ? 16.713 38.629 -13.962 1.00 93.46 460 ILE B C 1
ATOM 8467 O O . ILE B 1 460 ? 15.554 38.326 -14.250 1.00 92.34 460 ILE B O 1
ATOM 8472 N N . ALA B 1 461 ? 17.091 39.899 -13.836 1.00 100.33 461 ALA B N 1
ATOM 8473 C CA . ALA B 1 461 ? 16.128 40.957 -13.560 1.00 90.78 461 ALA B CA 1
ATOM 8474 C C . ALA B 1 461 ? 15.535 41.544 -14.843 1.00 95.04 461 ALA B C 1
ATOM 8475 O O . ALA B 1 461 ? 16.210 41.637 -15.871 1.00 88.35 461 ALA B O 1
ATOM 8477 N N . GLU B 1 462 ? 14.254 41.936 -14.789 1.00 97.03 462 GLU B N 1
ATOM 8478 C CA . GLU B 1 462 ? 13.649 42.516 -15.988 1.00 99.36 462 GLU B CA 1
ATOM 8479 C C . GLU B 1 462 ? 13.754 44.039 -16.020 1.00 101.00 462 GLU B C 1
ATOM 8480 O O . GLU B 1 462 ? 13.968 44.609 -17.097 1.00 105.26 462 GLU B O 1
ATOM 8486 N N . HIS B 1 463 ? 13.625 44.716 -14.871 1.00 97.74 463 HIS B N 1
ATOM 8487 C CA . HIS B 1 463 ? 13.734 46.181 -14.806 1.00 100.97 463 HIS B CA 1
ATOM 8488 C C . HIS B 1 463 ? 15.155 46.592 -14.438 1.00 100.46 463 HIS B C 1
ATOM 8489 O O . HIS B 1 463 ? 15.383 47.333 -13.480 1.00 102.74 463 HIS B O 1
ATOM 8496 N N . GLU B 1 464 ? 16.112 46.074 -15.217 1.00 99.07 464 GLU B N 1
ATOM 8497 C CA . GLU B 1 464 ? 17.519 46.306 -14.908 1.00 94.69 464 GLU B CA 1
ATOM 8498 C C . GLU B 1 464 ? 17.843 47.794 -14.912 1.00 95.08 464 GLU B C 1
ATOM 8499 O O . GLU B 1 464 ? 18.623 48.260 -14.071 1.00 96.44 464 GLU B O 1
ATOM 8505 N N . GLU B 1 465 ? 17.209 48.564 -15.804 1.00 103.36 465 GLU B N 1
ATOM 8506 C CA . GLU B 1 465 ? 17.556 49.978 -15.947 1.00 104.56 465 GLU B CA 1
ATOM 8507 C C . GLU B 1 465 ? 16.990 50.822 -14.810 1.00 100.57 465 GLU B C 1
ATOM 8508 O O . GLU B 1 465 ? 17.679 51.716 -14.309 1.00 103.35 465 GLU B O 1
ATOM 8514 N N . GLU B 1 466 ? 15.756 50.563 -14.372 1.00 101.99 466 GLU B N 1
ATOM 8515 C CA . GLU B 1 466 ? 15.324 51.239 -13.152 1.00 105.61 466 GLU B CA 1
ATOM 8516 C C . GLU B 1 466 ? 15.984 50.654 -11.904 1.00 107.41 466 GLU B C 1
ATOM 8517 O O . GLU B 1 466 ? 15.907 51.274 -10.835 1.00 108.38 466 GLU B O 1
ATOM 8523 N N . LEU B 1 467 ? 16.639 49.488 -12.020 1.00 105.13 467 LEU B N 1
ATOM 8524 C CA . LEU B 1 467 ? 17.399 48.904 -10.915 1.00 100.29 467 LEU B CA 1
ATOM 8525 C C . LEU B 1 467 ? 18.745 49.594 -10.734 1.00 95.18 467 LEU B C 1
ATOM 8526 O O . LEU B 1 467 ? 19.205 49.787 -9.600 1.00 87.31 467 LEU B O 1
ATOM 8531 N N . ALA B 1 468 ? 19.399 49.930 -11.844 1.00 98.80 468 ALA B N 1
ATOM 8532 C CA . ALA B 1 468 ? 20.605 50.744 -11.780 1.00 91.70 468 ALA B CA 1
ATOM 8533 C C . ALA B 1 468 ? 20.341 52.072 -11.062 1.00 95.82 468 ALA B C 1
ATOM 8534 O O . ALA B 1 468 ? 21.010 52.395 -10.071 1.00 90.99 468 ALA B O 1
ATOM 8536 N N . GLU B 1 469 ? 19.334 52.834 -11.519 1.00 97.82 469 GLU B N 1
ATOM 8537 C CA . GLU B 1 469 ? 19.178 54.215 -11.057 1.00 98.31 469 GLU B CA 1
ATOM 8538 C C . GLU B 1 469 ? 18.912 54.287 -9.556 1.00 96.06 469 GLU B C 1
ATOM 8539 O O . GLU B 1 469 ? 19.469 55.151 -8.871 1.00 97.00 469 GLU B O 1
ATOM 8545 N N . ARG B 1 470 ? 18.071 53.391 -9.022 1.00 97.07 470 ARG B N 1
ATOM 8546 C CA . ARG B 1 470 ? 17.838 53.382 -7.578 1.00 92.51 470 ARG B CA 1
ATOM 8547 C C . ARG B 1 470 ? 19.141 53.233 -6.807 1.00 93.47 470 ARG B C 1
ATOM 8548 O O . ARG B 1 470 ? 19.301 53.835 -5.740 1.00 94.74 470 ARG B O 1
ATOM 8556 N N . LEU B 1 471 ? 20.096 52.468 -7.346 1.00 95.12 471 LEU B N 1
ATOM 8557 C CA . LEU B 1 471 ? 21.353 52.221 -6.652 1.00 89.01 471 LEU B CA 1
ATOM 8558 C C . LEU B 1 471 ? 22.253 53.438 -6.599 1.00 89.12 471 LEU B C 1
ATOM 8559 O O . LEU B 1 471 ? 23.247 53.398 -5.869 1.00 90.27 471 LEU B O 1
ATOM 8564 N N . PHE B 1 472 ? 21.949 54.497 -7.359 1.00 94.67 472 PHE B N 1
ATOM 8565 C CA . PHE B 1 472 ? 22.791 55.691 -7.425 1.00 91.29 472 PHE B CA 1
ATOM 8566 C C . PHE B 1 472 ? 22.165 56.924 -6.791 1.00 95.24 472 PHE B C 1
ATOM 8567 O O . PHE B 1 472 ? 22.843 57.957 -6.720 1.00 102.11 472 PHE B O 1
ATOM 8575 N N . ARG B 1 473 ? 20.891 56.865 -6.345 1.00 94.08 473 ARG B N 1
ATOM 8576 C CA . ARG B 1 473 ? 20.347 57.977 -5.570 1.00 99.22 473 ARG B CA 1
ATOM 8577 C C . ARG B 1 473 ? 21.265 58.179 -4.352 1.00 97.78 473 ARG B C 1
ATOM 8578 O O . ARG B 1 473 ? 21.986 57.249 -3.974 1.00 90.90 473 ARG B O 1
ATOM 8586 N N . PRO B 1 474 ? 21.280 59.372 -3.727 1.00 97.51 474 PRO B N 1
ATOM 8587 C CA . PRO B 1 474 ? 22.354 59.680 -2.772 1.00 92.99 474 PRO B CA 1
ATOM 8588 C C . PRO B 1 474 ? 22.132 59.126 -1.372 1.00 89.08 474 PRO B C 1
ATOM 8589 O O . PRO B 1 474 ? 23.023 59.274 -0.519 1.00 86.96 474 PRO B O 1
ATOM 8593 N N . ASP B 1 475 ? 20.955 58.540 -1.113 1.00 91.63 475 ASP B N 1
ATOM 8594 C CA . ASP B 1 475 ? 20.729 57.734 0.083 1.00 96.28 475 ASP B CA 1
ATOM 8595 C C . ASP B 1 475 ? 21.537 56.438 0.048 1.00 98.33 475 ASP B C 1
ATOM 8596 O O . ASP B 1 475 ? 21.880 55.887 1.102 1.00 98.18 475 ASP B O 1
ATOM 8601 N N . MET B 1 476 ? 21.855 55.938 -1.142 1.00 95.41 476 MET B N 1
ATOM 8602 C CA . MET B 1 476 ? 22.644 54.726 -1.249 1.00 91.58 476 MET B CA 1
ATOM 8603 C C . MET B 1 476 ? 23.995 54.906 -1.930 1.00 91.44 476 MET B C 1
ATOM 8604 O O . MET B 1 476 ? 24.912 54.147 -1.617 1.00 91.57 476 MET B O 1
ATOM 8609 N N . PHE B 1 477 ? 24.155 55.878 -2.838 1.00 88.38 477 PHE B N 1
ATOM 8610 C CA . PHE B 1 477 ? 25.450 56.141 -3.476 1.00 84.39 477 PHE B CA 1
ATOM 8611 C C . PHE B 1 477 ? 26.188 57.210 -2.676 1.00 86.69 477 PHE B C 1
ATOM 8612 O O . PHE B 1 477 ? 25.898 58.407 -2.786 1.00 85.96 477 PHE B O 1
ATOM 8620 N N . SER B 1 478 ? 27.164 56.769 -1.889 1.00 87.08 478 SER B N 1
ATOM 8621 C CA . SER B 1 478 ? 27.960 57.642 -1.042 1.00 84.86 478 SER B CA 1
ATOM 8622 C C . SER B 1 478 ? 29.067 58.286 -1.864 1.00 82.13 478 SER B C 1
ATOM 8623 O O . SER B 1 478 ? 29.134 58.139 -3.086 1.00 92.32 478 SER B O 1
ATOM 8626 N N . ARG B 1 479 ? 29.969 59.006 -1.198 1.00 79.55 479 ARG B N 1
ATOM 8627 C CA . ARG B 1 479 ? 31.129 59.500 -1.926 1.00 93.76 479 ARG B CA 1
ATOM 8628 C C . ARG B 1 479 ? 32.119 58.390 -2.234 1.00 93.95 479 ARG B C 1
ATOM 8629 O O . ARG B 1 479 ? 32.985 58.570 -3.097 1.00 90.33 479 ARG B O 1
ATOM 8637 N N . TYR B 1 480 ? 32.001 57.245 -1.560 1.00 91.53 480 TYR B N 1
ATOM 8638 C CA . TYR B 1 480 ? 32.999 56.189 -1.650 1.00 86.57 480 TYR B CA 1
ATOM 8639 C C . TYR B 1 480 ? 32.405 54.825 -1.995 1.00 81.98 480 TYR B C 1
ATOM 8640 O O . TYR B 1 480 ? 33.078 53.811 -1.811 1.00 78.59 480 TYR B O 1
ATOM 8649 N N . GLY B 1 481 ? 31.170 54.770 -2.487 1.00 83.12 481 GLY B N 1
ATOM 8650 C CA . GLY B 1 481 ? 30.585 53.511 -2.908 1.00 79.96 481 GLY B CA 1
ATOM 8651 C C . GLY B 1 481 ? 29.115 53.369 -2.566 1.00 82.76 481 GLY B C 1
ATOM 8652 O O . GLY B 1 481 ? 28.571 54.170 -1.798 1.00 85.90 481 GLY B O 1
ATOM 8653 N N . ILE B 1 482 ? 28.453 52.362 -3.128 1.00 79.24 482 ILE B N 1
ATOM 8654 C CA . ILE B 1 482 ? 27.105 52.029 -2.688 1.00 80.30 482 ILE B CA 1
ATOM 8655 C C . ILE B 1 482 ? 27.184 51.354 -1.322 1.00 81.07 482 ILE B C 1
ATOM 8656 O O . ILE B 1 482 ? 28.073 50.529 -1.074 1.00 90.45 482 ILE B O 1
ATOM 8661 N N . ARG B 1 483 ? 26.285 51.742 -0.418 1.00 81.59 483 ARG B N 1
ATOM 8662 C CA . ARG B 1 483 ? 26.244 51.269 0.963 1.00 82.15 483 ARG B CA 1
ATOM 8663 C C . ARG B 1 483 ? 25.407 49.996 1.083 1.00 82.35 483 ARG B C 1
ATOM 8664 O O . ARG B 1 483 ? 24.494 49.751 0.295 1.00 82.31 483 ARG B O 1
ATOM 8672 N N . THR B 1 484 ? 25.709 49.190 2.108 1.00 81.58 484 THR B N 1
ATOM 8673 C CA . THR B 1 484 ? 24.988 47.932 2.263 1.00 83.15 484 THR B CA 1
ATOM 8674 C C . THR B 1 484 ? 23.473 48.160 2.296 1.00 84.66 484 THR B C 1
ATOM 8675 O O . THR B 1 484 ? 22.727 47.424 1.647 1.00 83.54 484 THR B O 1
ATOM 8679 N N . LEU B 1 485 ? 23.006 49.205 2.985 1.00 92.67 485 LEU B N 1
ATOM 8680 C CA . LEU B 1 485 ? 21.605 49.628 2.964 1.00 91.39 485 LEU B CA 1
ATOM 8681 C C . LEU B 1 485 ? 21.541 51.126 2.671 1.00 97.37 485 LEU B C 1
ATOM 8682 O O . LEU B 1 485 ? 22.568 51.817 2.679 1.00 98.00 485 LEU B O 1
ATOM 8687 N N . SER B 1 486 ? 20.327 51.633 2.403 1.00 96.04 486 SER B N 1
ATOM 8688 C CA . SER B 1 486 ? 20.117 53.065 2.168 1.00 96.01 486 SER B CA 1
ATOM 8689 C C . SER B 1 486 ? 19.729 53.782 3.452 1.00 98.80 486 SER B C 1
ATOM 8690 O O . SER B 1 486 ? 18.970 53.246 4.261 1.00 98.09 486 SER B O 1
ATOM 8693 N N . ALA B 1 487 ? 20.187 55.037 3.577 1.00 103.25 487 ALA B N 1
ATOM 8694 C CA . ALA B 1 487 ? 20.185 55.755 4.848 1.00 95.20 487 ALA B CA 1
ATOM 8695 C C . ALA B 1 487 ? 18.794 56.120 5.342 1.00 96.89 487 ALA B C 1
ATOM 8696 O O . ALA B 1 487 ? 18.648 56.475 6.520 1.00 94.00 487 ALA B O 1
ATOM 8698 N N . LYS B 1 488 ? 17.766 56.054 4.498 1.00 96.09 488 LYS B N 1
ATOM 8699 C CA . LYS B 1 488 ? 16.458 56.360 5.053 1.00 97.53 488 LYS B CA 1
ATOM 8700 C C . LYS B 1 488 ? 15.916 55.222 5.919 1.00 95.46 488 LYS B C 1
ATOM 8701 O O . LYS B 1 488 ? 14.921 55.425 6.630 1.00 99.43 488 LYS B O 1
ATOM 8707 N N . GLU B 1 489 ? 16.588 54.069 5.953 1.00 96.53 489 GLU B N 1
ATOM 8708 C CA . GLU B 1 489 ? 15.993 52.865 6.533 1.00 100.75 489 GLU B CA 1
ATOM 8709 C C . GLU B 1 489 ? 16.062 52.844 8.061 1.00 92.28 489 GLU B C 1
ATOM 8710 O O . GLU B 1 489 ? 17.111 53.108 8.655 1.00 88.00 489 GLU B O 1
ATOM 8716 N N . LYS B 1 490 ? 14.933 52.475 8.690 1.00 92.66 490 LYS B N 1
ATOM 8717 C CA . LYS B 1 490 ? 14.796 52.487 10.151 1.00 93.11 490 LYS B CA 1
ATOM 8718 C C . LYS B 1 490 ? 15.956 51.801 10.864 1.00 94.96 490 LYS B C 1
ATOM 8719 O O . LYS B 1 490 ? 16.185 52.057 12.053 1.00 88.63 490 LYS B O 1
ATOM 8725 N N . ALA B 1 491 ? 16.703 50.950 10.163 1.00 105.89 491 ALA B N 1
ATOM 8726 C CA . ALA B 1 491 ? 17.853 50.238 10.707 1.00 99.01 491 ALA B CA 1
ATOM 8727 C C . ALA B 1 491 ? 19.099 50.447 9.847 1.00 102.61 491 ALA B C 1
ATOM 8728 O O . ALA B 1 491 ? 19.868 49.514 9.607 1.00 108.10 491 ALA B O 1
ATOM 8730 N N . TYR B 1 492 ? 19.329 51.674 9.378 1.00 99.73 492 TYR B N 1
ATOM 8731 C CA . TYR B 1 492 ? 20.598 52.019 8.746 1.00 97.01 492 TYR B CA 1
ATOM 8732 C C . TYR B 1 492 ? 21.621 52.449 9.797 1.00 97.80 492 TYR B C 1
ATOM 8733 O O . TYR B 1 492 ? 21.303 53.188 10.739 1.00 93.21 492 TYR B O 1
ATOM 8742 N N . ASN B 1 493 ? 22.855 51.960 9.638 1.00 96.51 493 ASN B N 1
ATOM 8743 C CA . ASN B 1 493 ? 23.967 52.354 10.502 1.00 94.63 493 ASN B CA 1
ATOM 8744 C C . ASN B 1 493 ? 25.257 52.369 9.688 1.00 90.92 493 ASN B C 1
ATOM 8745 O O . ASN B 1 493 ? 25.655 51.340 9.123 1.00 88.36 493 ASN B O 1
ATOM 8750 N N . PRO B 1 494 ? 25.930 53.521 9.601 1.00 90.53 494 PRO B N 1
ATOM 8751 C CA . PRO B 1 494 ? 27.139 53.611 8.770 1.00 85.91 494 PRO B CA 1
ATOM 8752 C C . PRO B 1 494 ? 28.353 52.908 9.366 1.00 86.43 494 PRO B C 1
ATOM 8753 O O . PRO B 1 494 ? 29.367 52.772 8.670 1.00 80.61 494 PRO B O 1
ATOM 8757 N N . PHE B 1 495 ? 28.299 52.486 10.632 1.00 82.30 495 PHE B N 1
ATOM 8758 C CA . PHE B 1 495 ? 29.368 51.696 11.223 1.00 85.96 495 PHE B CA 1
ATOM 8759 C C . PHE B 1 495 ? 28.875 50.312 11.634 1.00 87.05 495 PHE B C 1
ATOM 8760 O O . PHE B 1 495 ? 29.480 49.661 12.490 1.00 86.59 495 PHE B O 1
ATOM 8768 N N . SER B 1 496 ? 27.768 49.867 11.054 1.00 84.06 496 SER B N 1
ATOM 8769 C CA . SER B 1 496 ? 27.325 48.494 11.185 1.00 83.53 496 SER B CA 1
ATOM 8770 C C . SER B 1 496 ? 28.166 47.592 10.277 1.00 85.94 496 SER B C 1
ATOM 8771 O O . SER B 1 496 ? 28.956 48.055 9.452 1.00 81.70 496 SER B O 1
ATOM 8774 N N . TYR B 1 497 ? 27.995 46.282 10.450 1.00 82.93 497 TYR B N 1
ATOM 8775 C CA . TYR B 1 497 ? 28.709 45.326 9.625 1.00 73.45 497 TYR B CA 1
ATOM 8776 C C . TYR B 1 497 ? 28.045 45.177 8.261 1.00 84.54 497 TYR B C 1
ATOM 8777 O O . TYR B 1 497 ? 28.743 45.146 7.240 1.00 79.68 497 TYR B O 1
ATOM 8786 N N . HIS B 1 498 ? 26.689 45.097 8.221 1.00 85.92 498 HIS B N 1
ATOM 8787 C CA . HIS B 1 498 ? 25.962 44.797 6.987 1.00 83.56 498 HIS B CA 1
ATOM 8788 C C . HIS B 1 498 ? 24.734 45.677 6.755 1.00 86.79 498 HIS B C 1
ATOM 8789 O O . HIS B 1 498 ? 23.860 45.296 5.961 1.00 89.93 498 HIS B O 1
ATOM 8796 N N . ARG B 1 499 ? 24.621 46.835 7.417 1.00 90.63 499 ARG B N 1
ATOM 8797 C CA . ARG B 1 499 ? 23.377 47.603 7.347 1.00 101.21 499 ARG B CA 1
ATOM 8798 C C . ARG B 1 499 ? 23.599 49.087 7.029 1.00 99.85 499 ARG B C 1
ATOM 8799 O O . ARG B 1 499 ? 22.678 49.898 7.212 1.00 97.25 499 ARG B O 1
ATOM 8807 N N . GLY B 1 500 ? 24.778 49.463 6.529 1.00 90.85 500 GLY B N 1
ATOM 8808 C CA . GLY B 1 500 ? 24.971 50.820 6.054 1.00 86.51 500 GLY B CA 1
ATOM 8809 C C . GLY B 1 500 ? 26.387 51.159 5.633 1.00 81.86 500 GLY B C 1
ATOM 8810 O O . GLY B 1 500 ? 26.607 52.154 4.941 1.00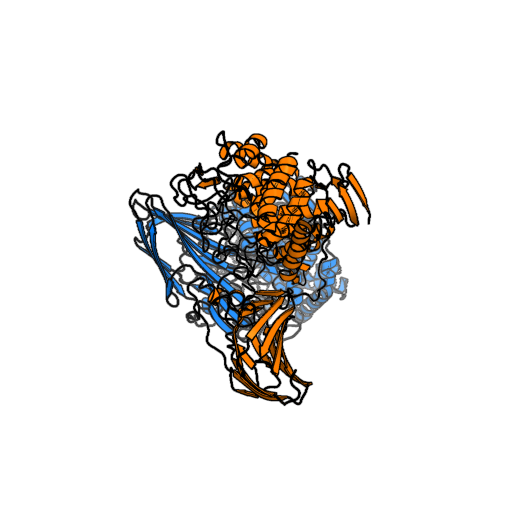 83.46 500 GLY B O 1
ATOM 8811 N N . SER B 1 501 ? 27.351 50.345 6.060 1.00 84.83 501 SER B N 1
ATOM 8812 C CA . SER B 1 501 ? 28.754 50.484 5.697 1.00 65.35 501 SER B CA 1
ATOM 8813 C C . SER B 1 501 ? 28.981 50.109 4.240 1.00 66.93 501 SER B C 1
ATOM 8814 O O . SER B 1 501 ? 28.150 49.455 3.605 1.00 73.79 501 SER B O 1
ATOM 8817 N N . VAL B 1 502 ? 30.141 50.499 3.720 1.00 63.12 502 VAL B N 1
ATOM 8818 C CA . VAL B 1 502 ? 30.441 50.403 2.292 1.00 74.38 502 VAL B CA 1
ATOM 8819 C C . VAL B 1 502 ? 31.509 49.341 2.070 1.00 75.24 502 VAL B C 1
ATOM 8820 O O . VAL B 1 502 ? 32.576 49.380 2.700 1.00 73.16 502 VAL B O 1
ATOM 8824 N N . TRP B 1 503 ? 31.231 48.400 1.157 1.00 77.32 503 TRP B N 1
ATOM 8825 C CA . TRP B 1 503 ? 32.124 47.274 0.934 1.00 73.32 503 TRP B CA 1
ATOM 8826 C C . TRP B 1 503 ? 32.721 47.344 -0.453 1.00 71.03 503 TRP B C 1
ATOM 8827 O O . TRP B 1 503 ? 31.980 47.447 -1.437 1.00 75.92 503 TRP B O 1
ATOM 8838 N N . PRO B 1 504 ? 34.045 47.307 -0.569 1.00 70.26 504 PRO B N 1
ATOM 8839 C CA . PRO B 1 504 ? 34.662 47.268 -1.909 1.00 71.93 504 PRO B CA 1
ATOM 8840 C C . PRO B 1 504 ? 34.168 46.127 -2.801 1.00 81.43 504 PRO B C 1
ATOM 8841 O O . PRO B 1 504 ? 33.790 46.401 -3.953 1.00 87.92 504 PRO B O 1
ATOM 8845 N N . HIS B 1 505 ? 34.129 44.868 -2.317 1.00 73.33 505 HIS B N 1
ATOM 8846 C CA . HIS B 1 505 ? 33.703 43.767 -3.188 1.00 71.53 505 HIS B CA 1
ATOM 8847 C C . HIS B 1 505 ? 32.271 43.955 -3.644 1.00 72.76 505 HIS B C 1
ATOM 8848 O O . HIS B 1 505 ? 31.953 43.738 -4.822 1.00 75.03 505 HIS B O 1
ATOM 8855 N N . ASP B 1 506 ? 31.403 44.381 -2.721 1.00 75.42 506 ASP B N 1
ATOM 8856 C CA . ASP B 1 506 ? 29.994 44.606 -3.020 1.00 76.20 506 ASP B CA 1
ATOM 8857 C C . ASP B 1 506 ? 29.824 45.617 -4.151 1.00 79.06 506 ASP B C 1
ATOM 8858 O O . ASP B 1 506 ? 28.896 45.501 -4.961 1.00 78.33 506 ASP B O 1
ATOM 8863 N N . ASN B 1 507 ? 30.738 46.586 -4.262 1.00 75.83 507 ASN B N 1
ATOM 8864 C CA . ASN B 1 507 ? 30.610 47.572 -5.327 1.00 80.82 507 ASN B CA 1
ATOM 8865 C C . ASN B 1 507 ? 30.992 46.988 -6.682 1.00 79.66 507 ASN B C 1
ATOM 8866 O O . ASN B 1 507 ? 30.299 47.217 -7.679 1.00 80.31 507 ASN B O 1
ATOM 8871 N N . ALA B 1 508 ? 32.083 46.219 -6.730 1.00 79.03 508 ALA B N 1
ATOM 8872 C CA . ALA B 1 508 ? 32.473 45.509 -7.948 1.00 77.46 508 ALA B CA 1
ATOM 8873 C C . ALA B 1 508 ? 31.384 44.552 -8.443 1.00 76.53 508 ALA B C 1
ATOM 8874 O O . ALA B 1 508 ? 31.096 44.498 -9.648 1.00 74.18 508 ALA B O 1
ATOM 8876 N N . LEU B 1 509 ? 30.791 43.759 -7.546 1.00 70.13 509 LEU B N 1
ATOM 8877 C CA . LEU B 1 509 ? 29.739 42.851 -7.991 1.00 74.23 509 LEU B CA 1
ATOM 8878 C C . LEU B 1 509 ? 28.612 43.616 -8.654 1.00 74.09 509 LEU B C 1
ATOM 8879 O O . LEU B 1 509 ? 28.100 43.205 -9.706 1.00 73.77 509 LEU B O 1
ATOM 8884 N N . ILE B 1 510 ? 28.234 44.752 -8.067 1.00 80.46 510 ILE B N 1
ATOM 8885 C CA . ILE B 1 510 ? 27.304 45.662 -8.732 1.00 83.29 510 ILE B CA 1
ATOM 8886 C C . ILE B 1 510 ? 27.968 46.301 -9.953 1.00 78.49 510 ILE B C 1
ATOM 8887 O O . ILE B 1 510 ? 27.321 46.507 -10.989 1.00 81.26 510 ILE B O 1
ATOM 8892 N N . ALA B 1 511 ? 29.269 46.605 -9.864 1.00 76.34 511 ALA B N 1
ATOM 8893 C CA . ALA B 1 511 ? 29.945 47.297 -10.964 1.00 73.97 511 ALA B CA 1
ATOM 8894 C C . ALA B 1 511 ? 30.072 46.418 -12.196 1.00 73.10 511 ALA B C 1
ATOM 8895 O O . ALA B 1 511 ? 29.984 46.924 -13.318 1.00 78.10 511 ALA B O 1
ATOM 8897 N N . LEU B 1 512 ? 30.303 45.109 -12.021 1.00 73.08 512 LEU B N 1
ATOM 8898 C CA . LEU B 1 512 ? 30.369 44.231 -13.189 1.00 71.06 512 LEU B CA 1
ATOM 8899 C C . LEU B 1 512 ? 28.991 44.069 -13.810 1.00 74.41 512 LEU B C 1
ATOM 8900 O O . LEU B 1 512 ? 28.864 43.935 -15.033 1.00 63.41 512 LEU B O 1
ATOM 8905 N N . GLY B 1 513 ? 27.949 44.086 -12.969 1.00 75.80 513 GLY B N 1
ATOM 8906 C CA . GLY B 1 513 ? 26.585 44.019 -13.460 1.00 77.33 513 GLY B CA 1
ATOM 8907 C C . GLY B 1 513 ? 26.124 45.260 -14.206 1.00 80.20 513 GLY B C 1
ATOM 8908 O O . GLY B 1 513 ? 25.290 45.157 -15.112 1.00 80.35 513 GLY B O 1
ATOM 8909 N N . LEU B 1 514 ? 26.630 46.450 -13.827 1.00 73.82 514 LEU B N 1
ATOM 8910 C CA . LEU B 1 514 ? 26.333 47.649 -14.612 1.00 71.45 514 LEU B CA 1
ATOM 8911 C C . LEU B 1 514 ? 27.026 47.593 -15.963 1.00 78.98 514 LEU B C 1
ATOM 8912 O O . LEU B 1 514 ? 26.462 48.024 -16.974 1.00 79.90 514 LEU B O 1
ATOM 8917 N N . ALA B 1 515 ? 28.228 47.021 -16.005 1.00 79.70 515 ALA B N 1
ATOM 8918 C CA . ALA B 1 515 ? 28.903 46.795 -17.274 1.00 82.02 515 ALA B CA 1
ATOM 8919 C C . ALA B 1 515 ? 28.279 45.656 -18.071 1.00 85.32 515 ALA B C 1
ATOM 8920 O O . ALA B 1 515 ? 28.477 45.600 -19.290 1.00 90.37 515 ALA B O 1
ATOM 8922 N N . ARG B 1 516 ? 27.548 44.739 -17.422 1.00 75.69 516 ARG B N 1
ATOM 8923 C CA . ARG B 1 516 ? 26.870 43.711 -18.200 1.00 79.19 516 ARG B CA 1
ATOM 8924 C C . ARG B 1 516 ? 25.681 44.283 -18.957 1.00 87.13 516 ARG B C 1
ATOM 8925 O O . ARG B 1 516 ? 25.374 43.802 -20.052 1.00 91.13 516 ARG B O 1
ATOM 8933 N N . ILE B 1 517 ? 25.016 45.317 -18.416 1.00 89.75 517 ILE B N 1
ATOM 8934 C CA . ILE B 1 517 ? 23.875 45.931 -19.105 1.00 86.18 517 ILE B CA 1
ATOM 8935 C C . ILE B 1 517 ? 24.309 47.125 -19.937 1.00 83.75 517 ILE B C 1
ATOM 8936 O O . ILE B 1 517 ? 23.481 47.975 -20.286 1.00 77.71 517 ILE B O 1
ATOM 8941 N N . GLY B 1 518 ? 25.604 47.197 -20.260 1.00 81.41 518 GLY B N 1
ATOM 8942 C CA . GLY B 1 518 ? 26.120 48.239 -21.116 1.00 81.50 518 GLY B CA 1
ATOM 8943 C C . GLY B 1 518 ? 26.357 49.588 -20.463 1.00 87.61 518 GLY B C 1
ATOM 8944 O O . GLY B 1 518 ? 26.776 50.526 -21.166 1.00 88.11 518 GLY B O 1
ATOM 8945 N N . ARG B 1 519 ? 26.129 49.722 -19.150 1.00 73.36 519 ARG B N 1
ATOM 8946 C CA . ARG B 1 519 ? 26.326 51.000 -18.456 1.00 78.07 519 ARG B CA 1
ATOM 8947 C C . ARG B 1 519 ? 27.736 51.106 -17.863 1.00 86.00 519 ARG B C 1
ATOM 8948 O O . ARG B 1 519 ? 27.951 51.271 -16.658 1.00 87.20 519 ARG B O 1
ATOM 8956 N N . THR B 1 520 ? 28.708 51.042 -18.771 1.00 83.02 520 THR B N 1
ATOM 8957 C CA . THR B 1 520 ? 30.110 51.192 -18.421 1.00 82.39 520 THR B CA 1
ATOM 8958 C C . THR B 1 520 ? 30.385 52.477 -17.637 1.00 87.93 520 THR B C 1
ATOM 8959 O O . THR B 1 520 ? 31.370 52.551 -16.888 1.00 89.46 520 THR B O 1
ATOM 8963 N N . ASP B 1 521 ? 29.535 53.500 -17.800 1.00 90.13 521 ASP B N 1
ATOM 8964 C CA . ASP B 1 521 ? 29.752 54.776 -17.122 1.00 90.93 521 ASP B CA 1
ATOM 8965 C C . ASP B 1 521 ? 29.428 54.683 -15.637 1.00 85.56 521 ASP B C 1
ATOM 8966 O O . ASP B 1 521 ? 30.020 55.404 -14.824 1.00 86.90 521 ASP B O 1
ATOM 8971 N N . MET B 1 522 ? 28.498 53.813 -15.259 1.00 83.28 522 MET B N 1
ATOM 8972 C CA . MET B 1 522 ? 28.156 53.733 -13.846 1.00 87.85 522 MET B CA 1
ATOM 8973 C C . MET B 1 522 ? 29.094 52.813 -13.070 1.00 86.09 522 MET B C 1
ATOM 8974 O O . MET B 1 522 ? 29.289 53.014 -11.866 1.00 77.08 522 MET B O 1
ATOM 8979 N N . ALA B 1 523 ? 29.691 51.817 -13.724 1.00 85.45 523 ALA B N 1
ATOM 8980 C CA . ALA B 1 523 ? 30.687 51.017 -13.032 1.00 79.48 523 ALA B CA 1
ATOM 8981 C C . ALA B 1 523 ? 31.907 51.869 -12.679 1.00 80.91 523 ALA B C 1
ATOM 8982 O O . ALA B 1 523 ? 32.521 51.686 -11.617 1.00 76.86 523 ALA B O 1
ATOM 8984 N N . LYS B 1 524 ? 32.236 52.848 -13.535 1.00 78.08 524 LYS B N 1
ATOM 8985 C CA . LYS B 1 524 ? 33.454 53.641 -13.343 1.00 87.08 524 LYS B CA 1
ATOM 8986 C C . LYS B 1 524 ? 33.266 54.732 -12.297 1.00 86.21 524 LYS B C 1
ATOM 8987 O O . LYS B 1 524 ? 34.193 55.014 -11.515 1.00 83.42 524 LYS B O 1
ATOM 8993 N N . ALA B 1 525 ? 32.103 55.392 -12.319 1.00 77.77 525 ALA B N 1
ATOM 8994 C CA . ALA B 1 525 ? 31.673 56.171 -11.169 1.00 79.39 525 ALA B CA 1
ATOM 8995 C C . ALA B 1 525 ? 31.910 55.382 -9.882 1.00 82.91 525 ALA B C 1
ATOM 8996 O O . ALA B 1 525 ? 32.609 55.829 -8.959 1.00 74.25 525 ALA B O 1
ATOM 8998 N N . LEU B 1 526 ? 31.354 54.171 -9.837 1.00 86.26 526 LEU B N 1
ATOM 8999 C CA . LEU B 1 526 ? 31.590 53.263 -8.727 1.00 79.11 526 LEU B CA 1
ATOM 9000 C C . LEU B 1 526 ? 33.082 53.062 -8.516 1.00 80.99 526 LEU B C 1
ATOM 9001 O O . LEU B 1 526 ? 33.587 53.208 -7.397 1.00 81.14 526 LEU B O 1
ATOM 9006 N N . MET B 1 527 ? 33.809 52.744 -9.589 1.00 78.19 527 MET B N 1
ATOM 9007 C CA . MET B 1 527 ? 35.245 52.516 -9.458 1.00 76.46 527 MET B CA 1
ATOM 9008 C C . MET B 1 527 ? 35.928 53.698 -8.790 1.00 77.72 527 MET B C 1
ATOM 9009 O O . MET B 1 527 ? 36.547 53.561 -7.727 1.00 74.81 527 MET B O 1
ATOM 9014 N N . ASP B 1 528 ? 35.801 54.881 -9.408 1.00 87.88 528 ASP B N 1
ATOM 9015 C CA . ASP B 1 528 ? 36.415 56.101 -8.889 1.00 84.61 528 ASP B CA 1
ATOM 9016 C C . ASP B 1 528 ? 36.072 56.349 -7.425 1.00 79.27 528 ASP B C 1
ATOM 9017 O O . ASP B 1 528 ? 36.882 56.916 -6.681 1.00 75.01 528 ASP B O 1
ATOM 9022 N N . ALA B 1 529 ? 34.884 55.930 -6.993 1.00 75.81 529 ALA B N 1
ATOM 9023 C CA . ALA B 1 529 ? 34.464 56.208 -5.627 1.00 77.14 529 ALA B CA 1
ATOM 9024 C C . ALA B 1 529 ? 35.274 55.405 -4.605 1.00 79.99 529 ALA B C 1
ATOM 9025 O O . ALA B 1 529 ? 35.717 55.956 -3.592 1.00 82.42 529 ALA B O 1
ATOM 9027 N N . VAL B 1 530 ? 35.479 54.101 -4.828 1.00 75.89 530 VAL B N 1
ATOM 9028 C CA . VAL B 1 530 ? 36.245 53.395 -3.807 1.00 77.56 530 VAL B CA 1
ATOM 9029 C C . VAL B 1 530 ? 37.741 53.593 -4.057 1.00 83.52 530 VAL B C 1
ATOM 9030 O O . VAL B 1 530 ? 38.549 53.585 -3.111 1.00 80.92 530 VAL B O 1
ATOM 9034 N N . PHE B 1 531 ? 38.132 53.843 -5.306 1.00 71.73 531 PHE B N 1
ATOM 9035 C CA . PHE B 1 531 ? 39.498 54.288 -5.530 1.00 75.46 531 PHE B CA 1
ATOM 9036 C C . PHE B 1 531 ? 39.793 55.592 -4.800 1.00 85.41 531 PHE B C 1
ATOM 9037 O O . PHE B 1 531 ? 40.919 55.797 -4.330 1.00 87.61 531 PHE B O 1
ATOM 9045 N N . ASP B 1 532 ? 38.801 56.478 -4.692 1.00 82.62 532 ASP B N 1
ATOM 9046 C CA . ASP B 1 532 ? 38.984 57.715 -3.944 1.00 79.34 532 ASP B CA 1
ATOM 9047 C C . ASP B 1 532 ? 39.233 57.431 -2.474 1.00 82.14 532 ASP B C 1
ATOM 9048 O O . ASP B 1 532 ? 40.130 58.022 -1.862 1.00 85.54 532 ASP B O 1
ATOM 9053 N N . ALA B 1 533 ? 38.444 56.524 -1.886 1.00 86.35 533 ALA B N 1
ATOM 9054 C CA . ALA B 1 533 ? 38.739 56.049 -0.534 1.00 85.97 533 ALA B CA 1
ATOM 9055 C C . ALA B 1 533 ? 40.131 55.453 -0.457 1.00 77.28 533 ALA B C 1
ATOM 9056 O O . ALA B 1 533 ? 40.836 55.629 0.541 1.00 79.04 533 ALA B O 1
ATOM 9058 N N . ALA B 1 534 ? 40.549 54.758 -1.517 1.00 77.52 534 ALA B N 1
ATOM 9059 C CA . ALA B 1 534 ? 41.826 54.056 -1.493 1.00 86.50 534 ALA B CA 1
ATOM 9060 C C . ALA B 1 534 ? 43.007 55.013 -1.406 1.00 85.62 534 ALA B C 1
ATOM 9061 O O . ALA B 1 534 ? 44.005 54.686 -0.756 1.00 85.27 534 ALA B O 1
ATOM 9063 N N . LYS B 1 535 ? 42.930 56.191 -2.062 1.00 85.02 535 LYS B N 1
ATOM 9064 C CA . LYS B 1 535 ? 44.090 57.097 -2.102 1.00 78.89 535 LYS B CA 1
ATOM 9065 C C . LYS B 1 535 ? 44.312 57.820 -0.783 1.00 77.87 535 LYS B C 1
ATOM 9066 O O . LYS B 1 535 ? 45.410 58.344 -0.560 1.00 79.76 535 LYS B O 1
ATOM 9072 N N . LEU B 1 536 ? 43.308 57.835 0.097 1.00 77.26 536 LEU B N 1
ATOM 9073 C CA . LEU B 1 536 ? 43.398 58.433 1.424 1.00 75.06 536 LEU B CA 1
ATOM 9074 C C . LEU B 1 536 ? 43.651 57.417 2.535 1.00 77.06 536 LEU B C 1
ATOM 9075 O O . LEU B 1 536 ? 44.395 57.718 3.477 1.00 75.36 536 LEU B O 1
ATOM 9080 N N . LEU B 1 537 ? 43.054 56.222 2.447 1.00 83.16 537 LEU B N 1
ATOM 9081 C CA . LEU B 1 537 ? 43.293 55.147 3.412 1.00 76.32 537 LEU B CA 1
ATOM 9082 C C . LEU B 1 537 ? 44.758 54.710 3.399 1.00 74.17 537 LEU B C 1
ATOM 9083 O O . LEU B 1 537 ? 45.411 54.765 2.357 1.00 78.46 537 LEU B O 1
ATOM 9088 N N . PRO B 1 538 ? 45.285 54.222 4.532 1.00 87.83 538 PRO B N 1
ATOM 9089 C CA . PRO B 1 538 ? 46.739 53.969 4.634 1.00 85.25 538 PRO B CA 1
ATOM 9090 C C . PRO B 1 538 ? 47.232 52.844 3.731 1.00 85.82 538 PRO B C 1
ATOM 9091 O O . PRO B 1 538 ? 46.581 51.801 3.587 1.00 83.82 538 PRO B O 1
ATOM 9095 N N . GLU B 1 539 ? 48.419 53.086 3.143 1.00 86.14 539 GLU B N 1
ATOM 9096 C CA . GLU B 1 539 ? 49.105 52.268 2.123 1.00 82.54 539 GLU B CA 1
ATOM 9097 C C . GLU B 1 539 ? 48.219 51.964 0.911 1.00 85.69 539 GLU B C 1
ATOM 9098 O O . GLU B 1 539 ? 48.524 51.060 0.122 1.00 92.84 539 GLU B O 1
ATOM 9104 N N . ARG B 1 540 ? 47.131 52.724 0.750 1.00 82.95 540 ARG B N 1
ATOM 9105 C CA . ARG B 1 540 ? 46.192 52.583 -0.362 1.00 84.56 540 ARG B CA 1
ATOM 9106 C C . ARG B 1 540 ? 45.521 51.218 -0.374 1.00 75.98 540 ARG B C 1
ATOM 9107 O O . ARG B 1 540 ? 45.169 50.695 -1.434 1.00 81.70 540 ARG B O 1
ATOM 9115 N N . GLU B 1 541 ? 45.314 50.651 0.809 1.00 75.55 541 GLU B N 1
ATOM 9116 C CA . GLU B 1 541 ? 44.876 49.266 0.958 1.00 82.13 541 GLU B CA 1
ATOM 9117 C C . GLU B 1 541 ? 43.379 49.240 1.208 1.00 70.49 541 GLU B C 1
ATOM 9118 O O . GLU B 1 541 ? 42.890 49.945 2.091 1.00 74.79 541 GLU B O 1
ATOM 9124 N N . LEU B 1 542 ? 42.658 48.426 0.439 1.00 72.19 542 LEU B N 1
ATOM 9125 C CA . LEU B 1 542 ? 41.208 48.346 0.567 1.00 62.63 542 LEU B CA 1
ATOM 9126 C C . LEU B 1 542 ? 40.844 47.263 1.578 1.00 74.36 542 LEU B C 1
ATOM 9127 O O . LEU B 1 542 ? 41.116 46.075 1.326 1.00 78.77 542 LEU B O 1
ATOM 9132 N N . PRO B 1 543 ? 40.285 47.613 2.742 1.00 76.97 543 PRO B N 1
ATOM 9133 C CA . PRO B 1 543 ? 39.877 46.586 3.700 1.00 79.17 543 PRO B CA 1
ATOM 9134 C C . PRO B 1 543 ? 38.451 46.087 3.476 1.00 79.18 543 PRO B C 1
ATOM 9135 O O . PRO B 1 543 ? 37.736 46.554 2.586 1.00 75.44 543 PRO B O 1
ATOM 9139 N N . GLU B 1 544 ? 38.051 45.128 4.311 1.00 74.05 544 GLU B N 1
ATOM 9140 C CA . GLU B 1 544 ? 36.779 44.435 4.170 1.00 76.17 544 GLU B CA 1
ATOM 9141 C C . GLU B 1 544 ? 35.606 45.405 4.006 1.00 75.43 544 GLU B C 1
ATOM 9142 O O . GLU B 1 544 ? 34.689 45.162 3.213 1.00 73.04 544 GLU B O 1
ATOM 9148 N N . LEU B 1 545 ? 35.634 46.517 4.734 1.00 76.61 545 LEU B N 1
ATOM 9149 C CA . LEU B 1 545 ? 34.566 47.504 4.714 1.00 73.61 545 LEU B CA 1
ATOM 9150 C C . LEU B 1 545 ? 35.050 48.751 5.431 1.00 78.79 545 LEU B C 1
ATOM 9151 O O . LEU B 1 545 ? 36.010 48.721 6.214 1.00 78.84 545 LEU B O 1
ATOM 9156 N N . TYR B 1 546 ? 34.355 49.849 5.157 1.00 76.59 546 TYR B N 1
ATOM 9157 C CA . TYR B 1 546 ? 34.499 51.080 5.919 1.00 77.81 546 TYR B CA 1
ATOM 9158 C C . TYR B 1 546 ? 33.126 51.731 6.014 1.00 77.06 546 TYR B C 1
ATOM 9159 O O . TYR B 1 546 ? 32.118 51.165 5.570 1.00 69.58 546 TYR B O 1
ATOM 9168 N N . SER B 1 547 ? 33.116 52.943 6.564 1.00 76.23 547 SER B N 1
ATOM 9169 C CA . SER B 1 547 ? 31.883 53.661 6.848 1.00 74.91 547 SER B CA 1
ATOM 9170 C C . SER B 1 547 ? 31.125 53.993 5.570 1.00 74.34 547 SER B C 1
ATOM 9171 O O . SER B 1 547 ? 31.713 54.195 4.503 1.00 72.21 547 SER B O 1
ATOM 9174 N N . GLY B 1 548 ? 29.799 54.054 5.699 1.00 68.90 548 GLY B N 1
ATOM 9175 C CA . GLY B 1 548 ? 28.931 54.646 4.699 1.00 78.03 548 GLY B CA 1
ATOM 9176 C C . GLY B 1 548 ? 28.616 56.112 4.979 1.00 84.60 548 GLY B C 1
ATOM 9177 O O . GLY B 1 548 ? 27.552 56.629 4.615 1.00 75.73 548 GLY B O 1
ATOM 9178 N N . LEU B 1 549 ? 29.527 56.780 5.677 1.00 87.48 549 LEU B N 1
ATOM 9179 C CA . LEU B 1 549 ? 29.505 58.224 5.704 1.00 86.22 549 LEU B CA 1
ATOM 9180 C C . LEU B 1 549 ? 29.987 58.744 4.368 1.00 89.16 549 LEU B C 1
ATOM 9181 O O . LEU B 1 549 ? 30.689 58.053 3.624 1.00 89.63 549 LEU B O 1
ATOM 9186 N N . ASN B 1 550 ? 29.637 59.991 4.083 1.00 92.01 550 ASN B N 1
ATOM 9187 C CA . ASN B 1 550 ? 30.296 60.708 3.008 1.00 91.93 550 ASN B CA 1
ATOM 9188 C C . ASN B 1 550 ? 31.532 61.448 3.497 1.00 84.52 550 ASN B C 1
ATOM 9189 O O . ASN B 1 550 ? 32.113 62.239 2.751 1.00 93.63 550 ASN B O 1
ATOM 9194 N N . GLU B 1 551 ? 31.967 61.163 4.715 1.00 88.00 551 GLU B N 1
ATOM 9195 C CA . GLU B 1 551 ? 33.349 61.343 5.130 1.00 86.80 551 GLU B CA 1
ATOM 9196 C C . GLU B 1 551 ? 34.001 59.969 5.286 1.00 91.85 551 GLU B C 1
ATOM 9197 O O . GLU B 1 551 ? 33.367 59.025 5.771 1.00 83.17 551 GLU B O 1
ATOM 9203 N N . LEU B 1 552 ? 35.258 59.847 4.843 1.00 98.75 552 LEU B N 1
ATOM 9204 C CA . LEU B 1 552 ? 35.946 58.553 4.847 1.00 87.67 552 LEU B CA 1
ATOM 9205 C C . LEU B 1 552 ? 36.419 58.235 6.257 1.00 90.97 552 LEU B C 1
ATOM 9206 O O . LEU B 1 552 ? 37.421 58.783 6.736 1.00 88.95 552 LEU B O 1
ATOM 9211 N N . VAL B 1 553 ? 35.714 57.314 6.907 1.00 91.50 553 VAL B N 1
ATOM 9212 C CA . VAL B 1 553 ? 35.985 56.922 8.283 1.00 88.12 553 VAL B CA 1
ATOM 9213 C C . VAL B 1 553 ? 36.140 55.400 8.319 1.00 79.55 553 VAL B C 1
ATOM 9214 O O . VAL B 1 553 ? 35.293 54.695 7.775 1.00 78.07 553 VAL B O 1
ATOM 9218 N N . PRO B 1 554 ? 37.174 54.866 8.946 1.00 78.00 554 PRO B N 1
ATOM 9219 C CA . PRO B 1 554 ? 37.340 53.417 8.954 1.00 83.20 554 PRO B CA 1
ATOM 9220 C C . PRO B 1 554 ? 36.305 52.790 9.854 1.00 87.52 554 PRO B C 1
ATOM 9221 O O . PRO B 1 554 ? 35.762 53.434 10.755 1.00 88.51 554 PRO B O 1
ATOM 9225 N N . VAL B 1 555 ? 36.018 51.524 9.587 1.00 84.22 555 VAL B N 1
ATOM 9226 C CA . VAL B 1 555 ? 35.351 50.656 10.550 1.00 81.16 555 VAL B CA 1
ATOM 9227 C C . VAL B 1 555 ? 36.444 49.848 11.242 1.00 90.56 555 VAL B C 1
ATOM 9228 O O . VAL B 1 555 ? 37.214 49.164 10.552 1.00 106.01 555 VAL B O 1
ATOM 9232 N N . PRO B 1 556 ? 36.578 49.916 12.569 1.00 84.51 556 PRO B N 1
ATOM 9233 C CA . PRO B 1 556 ? 37.678 49.182 13.226 1.00 90.31 556 PRO B CA 1
ATOM 9234 C C . PRO B 1 556 ? 37.526 47.651 13.211 1.00 90.62 556 PRO B C 1
ATOM 9235 O O . PRO B 1 556 ? 38.523 46.955 13.468 1.00 88.68 556 PRO B O 1
ATOM 9239 N N . ARG B 1 557 ? 36.329 47.106 12.932 1.00 81.73 557 ARG B N 1
ATOM 9240 C CA . ARG B 1 557 ? 36.181 45.657 12.817 1.00 85.94 557 ARG B CA 1
ATOM 9241 C C . ARG B 1 557 ? 36.743 45.135 11.494 1.00 91.17 557 ARG B C 1
ATOM 9242 O O . ARG B 1 557 ? 37.014 43.931 11.366 1.00 85.23 557 ARG B O 1
ATOM 9250 N N . ALA B 1 558 ? 36.969 46.031 10.538 1.00 87.62 558 ALA B N 1
ATOM 9251 C CA . ALA B 1 558 ? 37.368 45.647 9.194 1.00 87.52 558 ALA B CA 1
ATOM 9252 C C . ALA B 1 558 ? 38.673 44.849 9.191 1.00 84.85 558 ALA B C 1
ATOM 9253 O O . ALA B 1 558 ? 39.653 45.212 9.856 1.00 79.80 558 ALA B O 1
ATOM 9255 N N . ASN B 1 559 ? 38.679 43.750 8.434 1.00 80.19 559 ASN B N 1
ATOM 9256 C CA . ASN B 1 559 ? 39.918 43.029 8.185 1.00 83.65 559 ASN B CA 1
ATOM 9257 C C . ASN B 1 559 ? 40.673 43.715 7.043 1.00 76.83 559 ASN B C 1
ATOM 9258 O O . ASN B 1 559 ? 40.068 44.236 6.107 1.00 83.11 559 ASN B O 1
ATOM 9263 N N . SER B 1 560 ? 42.000 43.737 7.140 1.00 78.98 560 SER B N 1
ATOM 9264 C CA . SER B 1 560 ? 42.906 44.288 6.130 1.00 80.73 560 SER B CA 1
ATOM 9265 C C . SER B 1 560 ? 44.299 43.732 6.385 1.00 81.57 560 SER B C 1
ATOM 9266 O O . SER B 1 560 ? 44.909 44.077 7.410 1.00 83.66 560 SER B O 1
ATOM 9269 N N . PRO B 1 561 ? 44.860 42.905 5.467 1.00 76.08 561 PRO B N 1
ATOM 9270 C CA . PRO B 1 561 ? 44.373 42.641 4.104 1.00 71.46 561 PRO B CA 1
ATOM 9271 C C . PRO B 1 561 ? 43.156 41.733 3.994 1.00 68.25 561 PRO B C 1
ATOM 9272 O O . PRO B 1 561 ? 42.991 40.846 4.806 1.00 80.77 561 PRO B O 1
ATOM 9276 N N . GLN B 1 562 ? 42.329 41.946 2.981 1.00 73.65 562 GLN B N 1
ATOM 9277 C CA . GLN B 1 562 ? 41.135 41.142 2.745 1.00 74.62 562 GLN B CA 1
ATOM 9278 C C . GLN B 1 562 ? 41.048 40.783 1.265 1.00 82.54 562 GLN B C 1
ATOM 9279 O O . GLN B 1 562 ? 41.337 41.614 0.399 1.00 88.61 562 GLN B O 1
ATOM 9285 N N . ALA B 1 563 ? 40.634 39.544 0.977 1.00 76.57 563 ALA B N 1
ATOM 9286 C CA . ALA B 1 563 ? 40.682 38.992 -0.383 1.00 76.63 563 ALA B CA 1
ATOM 9287 C C . ALA B 1 563 ? 39.732 39.646 -1.389 1.00 82.73 563 ALA B C 1
ATOM 9288 O O . ALA B 1 563 ? 40.165 40.259 -2.373 1.00 72.02 563 ALA B O 1
ATOM 9290 N N . TRP B 1 564 ? 38.427 39.444 -1.171 1.00 83.92 564 TRP B N 1
ATOM 9291 C CA . TRP B 1 564 ? 37.394 39.958 -2.055 1.00 70.65 564 TRP B CA 1
ATOM 9292 C C . TRP B 1 564 ? 37.415 41.474 -2.116 1.00 78.68 564 TRP B C 1
ATOM 9293 O O . TRP B 1 564 ? 36.822 42.067 -3.030 1.00 73.18 564 TRP B O 1
ATOM 9304 N N . SER B 1 565 ? 38.063 42.116 -1.143 1.00 82.06 565 SER B N 1
ATOM 9305 C CA . SER B 1 565 ? 38.169 43.569 -1.155 1.00 82.99 565 SER B CA 1
ATOM 9306 C C . SER B 1 565 ? 39.372 44.025 -1.976 1.00 84.33 565 SER B C 1
ATOM 9307 O O . SER B 1 565 ? 39.239 44.904 -2.837 1.00 86.14 565 SER B O 1
ATOM 9310 N N . SER B 1 566 ? 40.553 43.430 -1.743 1.00 80.83 566 SER B N 1
ATOM 9311 C CA . SER B 1 566 ? 41.744 43.795 -2.514 1.00 79.34 566 SER B CA 1
ATOM 9312 C C . SER B 1 566 ? 41.672 43.331 -3.962 1.00 83.13 566 SER B C 1
ATOM 9313 O O . SER B 1 566 ? 42.336 43.930 -4.822 1.00 78.64 566 SER B O 1
ATOM 9316 N N . ALA B 1 567 ? 40.906 42.267 -4.249 1.00 73.22 567 ALA B N 1
ATOM 9317 C CA . ALA B 1 567 ? 40.760 41.823 -5.625 1.00 71.55 567 ALA B CA 1
ATOM 9318 C C . ALA B 1 567 ? 39.728 42.634 -6.362 1.00 79.19 567 ALA B C 1
ATOM 9319 O O . ALA B 1 567 ? 39.678 42.578 -7.598 1.00 75.87 567 ALA B O 1
ATOM 9321 N N . SER B 1 568 ? 38.907 43.391 -5.629 1.00 84.65 568 SER B N 1
ATOM 9322 C CA . SER B 1 568 ? 37.837 44.136 -6.279 1.00 86.45 568 SER B CA 1
ATOM 9323 C C . SER B 1 568 ? 38.375 45.153 -7.265 1.00 77.43 568 SER B C 1
ATOM 9324 O O . SER B 1 568 ? 37.625 45.559 -8.160 1.00 79.96 568 SER B O 1
ATOM 9327 N N . VAL B 1 569 ? 39.647 45.564 -7.137 1.00 69.27 569 VAL B N 1
ATOM 9328 C CA . VAL B 1 569 ? 40.138 46.619 -8.031 1.00 79.16 569 VAL B CA 1
ATOM 9329 C C . VAL B 1 569 ? 40.295 46.085 -9.434 1.00 77.73 569 VAL B C 1
ATOM 9330 O O . VAL B 1 569 ? 40.193 46.842 -10.411 1.00 79.70 569 VAL B O 1
ATOM 9334 N N . PHE B 1 570 ? 40.548 44.788 -9.567 1.00 75.59 570 PHE B N 1
ATOM 9335 C CA . PHE B 1 570 ? 40.658 44.230 -10.900 1.00 73.07 570 PHE B CA 1
ATOM 9336 C C . PHE B 1 570 ? 39.290 44.127 -11.540 1.00 72.07 570 PHE B C 1
ATOM 9337 O O . PHE B 1 570 ? 39.102 44.552 -12.685 1.00 73.19 570 PHE B O 1
ATOM 9345 N N . ALA B 1 571 ? 38.301 43.653 -10.796 1.00 70.01 571 ALA B N 1
ATOM 9346 C CA . ALA B 1 571 ? 36.969 43.651 -11.373 1.00 79.45 571 ALA B CA 1
ATOM 9347 C C . ALA B 1 571 ? 36.476 45.053 -11.685 1.00 74.33 571 ALA B C 1
ATOM 9348 O O . ALA B 1 571 ? 35.578 45.184 -12.525 1.00 73.08 571 ALA B O 1
ATOM 9350 N N . PHE B 1 572 ? 37.047 46.096 -11.043 1.00 86.49 572 PHE B N 1
ATOM 9351 C CA . PHE B 1 572 ? 36.645 47.489 -11.311 1.00 84.93 572 PHE B CA 1
ATOM 9352 C C . PHE B 1 572 ? 37.188 47.977 -12.650 1.00 77.66 572 PHE B C 1
ATOM 9353 O O . PHE B 1 572 ? 36.456 48.591 -13.439 1.00 84.70 572 PHE B O 1
ATOM 9361 N N . VAL B 1 573 ? 38.466 47.714 -12.936 1.00 70.82 573 VAL B N 1
ATOM 9362 C CA . VAL B 1 573 ? 38.982 48.058 -14.263 1.00 81.54 573 VAL B CA 1
ATOM 9363 C C . VAL B 1 573 ? 38.264 47.241 -15.336 1.00 84.59 573 VAL B C 1
ATOM 9364 O O . VAL B 1 573 ? 37.788 47.793 -16.338 1.00 80.37 573 VAL B O 1
ATOM 9368 N N . THR B 1 574 ? 38.153 45.917 -15.120 1.00 86.20 574 THR B N 1
ATOM 9369 C CA . THR B 1 574 ? 37.313 45.049 -15.951 1.00 79.44 574 THR B CA 1
ATOM 9370 C C . THR B 1 574 ? 35.947 45.668 -16.210 1.00 81.62 574 THR B C 1
ATOM 9371 O O . THR B 1 574 ? 35.471 45.693 -17.351 1.00 84.69 574 THR B O 1
ATOM 9375 N N . ALA B 1 575 ? 35.290 46.154 -15.148 1.00 80.85 575 ALA B N 1
ATOM 9376 C CA . ALA B 1 575 ? 33.979 46.769 -15.313 1.00 83.71 575 ALA B CA 1
ATOM 9377 C C . ALA B 1 575 ? 34.100 48.089 -16.060 1.00 83.51 575 ALA B C 1
ATOM 9378 O O . ALA B 1 575 ? 33.340 48.356 -17.001 1.00 84.69 575 ALA B O 1
ATOM 9380 N N . SER B 1 576 ? 35.073 48.916 -15.683 1.00 77.33 576 SER B N 1
ATOM 9381 C CA . SER B 1 576 ? 35.147 50.229 -16.309 1.00 79.90 576 SER B CA 1
ATOM 9382 C C . SER B 1 576 ? 35.666 50.148 -17.748 1.00 86.74 576 SER B C 1
ATOM 9383 O O . SER B 1 576 ? 35.401 51.055 -18.544 1.00 82.72 576 SER B O 1
ATOM 9386 N N . LEU B 1 577 ? 36.394 49.084 -18.110 1.00 83.50 577 LEU B N 1
ATOM 9387 C CA . LEU B 1 577 ? 36.792 48.870 -19.501 1.00 79.42 577 LEU B CA 1
ATOM 9388 C C . LEU B 1 577 ? 35.749 48.088 -20.292 1.00 87.02 577 LEU B C 1
ATOM 9389 O O . LEU B 1 577 ? 36.041 47.676 -21.428 1.00 77.66 577 LEU B O 1
ATOM 9394 N N . GLY B 1 578 ? 34.571 47.865 -19.702 1.00 86.75 578 GLY B N 1
ATOM 9395 C CA . GLY B 1 578 ? 33.534 47.010 -20.285 1.00 76.17 578 GLY B CA 1
ATOM 9396 C C . GLY B 1 578 ? 34.009 45.701 -20.884 1.00 75.69 578 GLY B C 1
ATOM 9397 O O . GLY B 1 578 ? 33.455 45.269 -21.901 1.00 82.64 578 GLY B O 1
ATOM 9398 N N . MET B 1 579 ? 35.002 45.040 -20.271 1.00 83.15 579 MET B N 1
ATOM 9399 C CA . MET B 1 579 ? 35.625 43.850 -20.864 1.00 82.58 579 MET B CA 1
ATOM 9400 C C . MET B 1 579 ? 34.697 42.643 -20.809 1.00 85.80 579 MET B C 1
ATOM 9401 O O . MET B 1 579 ? 34.299 42.201 -19.725 1.00 83.89 579 MET B O 1
ATOM 9406 N N . GLU B 1 580 ? 34.377 42.091 -21.977 1.00 92.01 580 GLU B N 1
ATOM 9407 C CA . GLU B 1 580 ? 33.647 40.837 -22.080 1.00 99.20 580 GLU B CA 1
ATOM 9408 C C . GLU B 1 580 ? 34.555 39.769 -22.694 1.00 98.71 580 GLU B C 1
ATOM 9409 O O . GLU B 1 580 ? 35.497 40.076 -23.436 1.00 92.11 580 GLU B O 1
ATOM 9415 N N . ALA B 1 581 ? 34.296 38.512 -22.348 1.00 96.73 581 ALA B N 1
ATOM 9416 C CA . ALA B 1 581 ? 34.950 37.386 -23.002 1.00 99.77 581 ALA B CA 1
ATOM 9417 C C . ALA B 1 581 ? 33.925 36.680 -23.888 1.00 108.92 581 ALA B C 1
ATOM 9418 O O . ALA B 1 581 ? 32.770 36.498 -23.481 1.00 108.85 581 ALA B O 1
ATOM 9420 N N . GLY B 1 582 ? 34.346 36.309 -25.109 1.00 110.54 582 GLY B N 1
ATOM 9421 C CA . GLY B 1 582 ? 33.471 35.644 -26.074 1.00 108.12 582 GLY B CA 1
ATOM 9422 C C . GLY B 1 582 ? 34.246 34.717 -26.983 1.00 106.05 582 GLY B C 1
ATOM 9423 O O . GLY B 1 582 ? 35.097 33.949 -26.512 1.00 111.53 582 GLY B O 1
ATOM 9424 N N . ASP B 1 583 ? 33.950 34.767 -28.289 1.00 101.64 583 ASP B N 1
ATOM 9425 C CA . ASP B 1 583 ? 34.801 34.073 -29.256 1.00 103.41 583 ASP B CA 1
ATOM 9426 C C . ASP B 1 583 ? 36.191 34.700 -29.303 1.00 101.38 583 ASP B C 1
ATOM 9427 O O . ASP B 1 583 ? 37.198 34.001 -29.494 1.00 101.74 583 ASP B O 1
ATOM 9432 N N . GLU B 1 584 ? 36.261 36.016 -29.130 1.00 92.87 584 GLU B N 1
ATOM 9433 C CA . GLU B 1 584 ? 37.523 36.695 -28.876 1.00 102.91 584 GLU B CA 1
ATOM 9434 C C . GLU B 1 584 ? 37.377 37.606 -27.663 1.00 108.98 584 GLU B C 1
ATOM 9435 O O . GLU B 1 584 ? 36.362 37.559 -26.954 1.00 103.88 584 GLU B O 1
ATOM 9441 N N . LEU B 1 585 ? 38.381 38.456 -27.443 1.00 102.39 585 LEU B N 1
ATOM 9442 C CA . LEU B 1 585 ? 38.389 39.413 -26.349 1.00 94.51 585 LEU B CA 1
ATOM 9443 C C . LEU B 1 585 ? 37.998 40.788 -26.873 1.00 99.72 585 LEU B C 1
ATOM 9444 O O . LEU B 1 585 ? 38.615 41.294 -27.817 1.00 106.35 585 LEU B O 1
ATOM 9449 N N . THR B 1 586 ? 36.974 41.386 -26.264 1.00 100.56 586 THR B N 1
ATOM 9450 C CA . THR B 1 586 ? 36.490 42.709 -26.638 1.00 105.24 586 THR B CA 1
ATOM 9451 C C . THR B 1 586 ? 36.570 43.669 -25.456 1.00 99.95 586 THR B C 1
ATOM 9452 O O . THR B 1 586 ? 36.625 43.270 -24.292 1.00 100.16 586 THR B O 1
ATOM 9456 N N . VAL B 1 587 ? 36.586 44.954 -25.796 1.00 99.64 587 VAL B N 1
ATOM 9457 C CA . VAL B 1 587 ? 36.816 46.065 -24.886 1.00 88.59 587 VAL B CA 1
ATOM 9458 C C . VAL B 1 587 ? 35.905 47.191 -25.379 1.00 93.41 587 VAL B C 1
ATOM 9459 O O . VAL B 1 587 ? 35.959 47.569 -26.555 1.00 105.78 587 VAL B O 1
ATOM 9463 N N . ARG B 1 588 ? 34.995 47.649 -24.529 1.00 90.27 588 ARG B N 1
ATOM 9464 C CA . ARG B 1 588 ? 34.041 48.705 -24.887 1.00 88.86 588 ARG B CA 1
ATOM 9465 C C . ARG B 1 588 ? 33.949 49.691 -23.728 1.00 86.75 588 ARG B C 1
ATOM 9466 O O . ARG B 1 588 ? 32.911 49.812 -23.060 1.00 77.07 588 ARG B O 1
ATOM 9474 N N . PRO B 1 589 ? 35.024 50.444 -23.501 1.00 86.85 589 PRO B N 1
ATOM 9475 C CA . PRO B 1 589 ? 35.198 51.166 -22.238 1.00 91.01 589 PRO B CA 1
ATOM 9476 C C . PRO B 1 589 ? 34.398 52.457 -22.141 1.00 94.71 589 PRO B C 1
ATOM 9477 O O . PRO B 1 589 ? 33.922 53.017 -23.129 1.00 100.84 589 PRO B O 1
ATOM 9481 N N . ALA B 1 590 ? 34.255 52.912 -20.896 1.00 88.62 590 ALA B N 1
ATOM 9482 C CA . ALA B 1 590 ? 33.623 54.181 -20.599 1.00 91.04 590 ALA B CA 1
ATOM 9483 C C . ALA B 1 590 ? 34.610 55.306 -20.874 1.00 96.40 590 ALA B C 1
ATOM 9484 O O . ALA B 1 590 ? 35.792 55.085 -21.161 1.00 90.18 590 ALA B O 1
ATOM 9486 N N . GLU B 1 591 ? 34.112 56.527 -20.764 1.00 93.75 591 GLU B N 1
ATOM 9487 C CA . GLU B 1 591 ? 34.860 57.680 -21.222 1.00 95.80 591 GLU B CA 1
ATOM 9488 C C . GLU B 1 591 ? 35.944 58.056 -20.229 1.00 92.20 591 GLU B C 1
ATOM 9489 O O . GLU B 1 591 ? 35.741 58.024 -19.012 1.00 93.02 591 GLU B O 1
ATOM 9495 N N . GLY B 1 592 ? 37.103 58.416 -20.773 1.00 96.76 592 GLY B N 1
ATOM 9496 C CA . GLY B 1 592 ? 38.191 58.926 -19.981 1.00 87.88 592 GLY B CA 1
ATOM 9497 C C . GLY B 1 592 ? 38.883 57.915 -19.103 1.00 90.85 592 GLY B C 1
ATOM 9498 O O . GLY B 1 592 ? 39.680 58.326 -18.257 1.00 97.17 592 GLY B O 1
ATOM 9499 N N . THR B 1 593 ? 38.598 56.614 -19.253 1.00 84.31 593 THR B N 1
ATOM 9500 C CA . THR B 1 593 ? 39.500 55.591 -18.722 1.00 84.30 593 THR B CA 1
ATOM 9501 C C . THR B 1 593 ? 40.785 55.601 -19.530 1.00 75.93 593 THR B C 1
ATOM 9502 O O . THR B 1 593 ? 40.751 55.421 -20.747 1.00 85.05 593 THR B O 1
ATOM 9506 N N . SER B 1 594 ? 41.915 55.796 -18.863 1.00 82.93 594 SER B N 1
ATOM 9507 C CA . SER B 1 594 ? 43.232 55.611 -19.466 1.00 80.03 594 SER B CA 1
ATOM 9508 C C . SER B 1 594 ? 43.881 54.471 -18.686 1.00 84.92 594 SER B C 1
ATOM 9509 O O . SER B 1 594 ? 44.094 54.596 -17.471 1.00 76.74 594 SER B O 1
ATOM 9512 N N . ILE B 1 595 ? 44.131 53.341 -19.352 1.00 73.45 595 ILE B N 1
ATOM 9513 C CA . ILE B 1 595 ? 44.788 52.216 -18.696 1.00 78.28 595 ILE B CA 1
ATOM 9514 C C . ILE B 1 595 ? 45.438 51.330 -19.745 1.00 87.73 595 ILE B C 1
ATOM 9515 O O . ILE B 1 595 ? 44.868 51.078 -20.811 1.00 88.10 595 ILE B O 1
ATOM 9520 N N . VAL B 1 596 ? 46.659 50.882 -19.431 1.00 91.45 596 VAL B N 1
ATOM 9521 C CA . VAL B 1 596 ? 47.379 49.842 -20.157 1.00 81.87 596 VAL B CA 1
ATOM 9522 C C . VAL B 1 596 ? 47.397 48.605 -19.285 1.00 85.67 596 VAL B C 1
ATOM 9523 O O . VAL B 1 596 ? 47.824 48.669 -18.123 1.00 88.47 596 VAL B O 1
ATOM 9527 N N . LEU B 1 597 ? 47.002 47.473 -19.847 1.00 94.65 597 LEU B N 1
ATOM 9528 C CA . LEU B 1 597 ? 47.076 46.201 -19.134 1.00 94.83 597 LEU B CA 1
ATOM 9529 C C . LEU B 1 597 ? 48.055 45.274 -19.853 1.00 91.12 597 LEU B C 1
ATOM 9530 O O . LEU B 1 597 ? 47.832 44.915 -21.013 1.00 89.76 597 LEU B O 1
ATOM 9535 N N . ARG B 1 598 ? 49.132 44.886 -19.156 1.00 83.16 598 ARG B N 1
ATOM 9536 C CA . ARG B 1 598 ? 50.133 43.954 -19.684 1.00 94.65 598 ARG B CA 1
ATOM 9537 C C . ARG B 1 598 ? 49.917 42.551 -19.115 1.00 89.13 598 ARG B C 1
ATOM 9538 O O . ARG B 1 598 ? 50.615 42.111 -18.199 1.00 85.10 598 ARG B O 1
ATOM 9546 N N . GLY B 1 599 ? 48.958 41.823 -19.682 1.00 80.73 599 GLY B N 1
ATOM 9547 C CA . GLY B 1 599 ? 48.801 40.440 -19.257 1.00 97.18 599 GLY B CA 1
ATOM 9548 C C . GLY B 1 599 ? 47.396 39.919 -18.986 1.00 92.08 599 GLY B C 1
ATOM 9549 O O . GLY B 1 599 ? 47.195 39.010 -18.165 1.00 88.34 599 GLY B O 1
ATOM 9550 N N . VAL B 1 600 ? 46.405 40.476 -19.673 1.00 87.04 600 VAL B N 1
ATOM 9551 C CA . VAL B 1 600 ? 45.102 39.835 -19.676 1.00 92.96 600 VAL B CA 1
ATOM 9552 C C . VAL B 1 600 ? 45.252 38.461 -20.309 1.00 98.93 600 VAL B C 1
ATOM 9553 O O . VAL B 1 600 ? 45.914 38.309 -21.340 1.00 101.24 600 VAL B O 1
ATOM 9557 N N . SER B 1 601 ? 44.658 37.450 -19.692 1.00 94.69 601 SER B N 1
ATOM 9558 C CA . SER B 1 601 ? 44.693 36.107 -20.240 1.00 85.10 601 SER B CA 1
ATOM 9559 C C . SER B 1 601 ? 43.287 35.705 -20.658 1.00 93.02 601 SER B C 1
ATOM 9560 O O . SER B 1 601 ? 42.317 36.017 -19.960 1.00 97.27 601 SER B O 1
ATOM 9563 N N . PHE B 1 602 ? 43.187 35.044 -21.821 1.00 102.96 602 PHE B N 1
ATOM 9564 C CA . PHE B 1 602 ? 41.915 34.702 -22.461 1.00 93.46 602 PHE B CA 1
ATOM 9565 C C . PHE B 1 602 ? 42.131 33.547 -23.428 1.00 92.95 602 PHE B C 1
ATOM 9566 O O . PHE B 1 602 ? 43.033 33.599 -24.267 1.00 101.83 602 PHE B O 1
ATOM 9574 N N . GLY B 1 603 ? 41.305 32.514 -23.320 1.00 93.96 603 GLY B N 1
ATOM 9575 C CA . GLY B 1 603 ? 41.439 31.350 -24.179 1.00 94.68 603 GLY B CA 1
ATOM 9576 C C . GLY B 1 603 ? 42.768 30.631 -24.047 1.00 95.81 603 GLY B C 1
ATOM 9577 O O . GLY B 1 603 ? 43.080 29.717 -24.820 1.00 107.75 603 GLY B O 1
ATOM 9578 N N . GLY B 1 604 ? 43.568 31.044 -23.068 1.00 104.64 604 GLY B N 1
ATOM 9579 C CA . GLY B 1 604 ? 44.847 30.427 -22.799 1.00 102.71 604 GLY B CA 1
ATOM 9580 C C . GLY B 1 604 ? 46.059 31.246 -23.178 1.00 98.59 604 GLY B C 1
ATOM 9581 O O . GLY B 1 604 ? 47.178 30.759 -22.993 1.00 105.99 604 GLY B O 1
ATOM 9582 N N . ARG B 1 605 ? 45.882 32.454 -23.726 1.00 93.42 605 ARG B N 1
ATOM 9583 C CA . ARG B 1 605 ? 47.010 33.300 -24.098 1.00 107.63 605 ARG B CA 1
ATOM 9584 C C . ARG B 1 605 ? 46.815 34.699 -23.525 1.00 104.97 605 ARG B C 1
ATOM 9585 O O . ARG B 1 605 ? 45.698 35.096 -23.192 1.00 101.79 605 ARG B O 1
ATOM 9593 N N . ARG B 1 606 ? 47.923 35.444 -23.414 1.00 99.77 606 ARG B N 1
ATOM 9594 C CA . ARG B 1 606 ? 47.946 36.763 -22.794 1.00 97.98 606 ARG B CA 1
ATOM 9595 C C . ARG B 1 606 ? 47.982 37.855 -23.857 1.00 102.26 606 ARG B C 1
ATOM 9596 O O . ARG B 1 606 ? 48.643 37.704 -24.888 1.00 103.45 606 ARG B O 1
ATOM 9604 N N . TYR B 1 607 ? 47.260 38.955 -23.598 1.00 103.69 607 TYR B N 1
ATOM 9605 C CA . TYR B 1 607 ? 47.123 40.092 -24.512 1.00 100.30 607 TYR B CA 1
ATOM 9606 C C . TYR B 1 607 ? 47.403 41.401 -23.770 1.00 95.41 607 TYR B C 1
ATOM 9607 O O . TYR B 1 607 ? 47.288 41.482 -22.544 1.00 97.75 607 TYR B O 1
ATOM 9616 N N . VAL B 1 608 ? 47.738 42.448 -24.516 1.00 91.19 608 VAL B N 1
ATOM 9617 C CA . VAL B 1 608 ? 47.886 43.785 -23.948 1.00 90.23 608 VAL B CA 1
ATOM 9618 C C . VAL B 1 608 ? 46.723 44.645 -24.431 1.00 92.26 608 VAL B C 1
ATOM 9619 O O . VAL B 1 608 ? 46.565 44.867 -25.635 1.00 93.99 608 VAL B O 1
ATOM 9623 N N . VAL B 1 609 ? 45.897 45.124 -23.505 1.00 93.37 609 VAL B N 1
ATOM 9624 C CA . VAL B 1 609 ? 44.872 46.110 -23.836 1.00 88.54 609 VAL B CA 1
ATOM 9625 C C . VAL B 1 609 ? 45.404 47.486 -23.481 1.00 85.11 609 VAL B C 1
ATOM 9626 O O . VAL B 1 609 ? 45.893 47.716 -22.371 1.00 84.39 609 VAL B O 1
ATOM 9630 N N . VAL B 1 610 ? 45.362 48.385 -24.456 1.00 94.44 610 VAL B N 1
ATOM 9631 C CA . VAL B 1 610 ? 45.723 49.786 -24.279 1.00 95.25 610 VAL B CA 1
ATOM 9632 C C . VAL B 1 610 ? 44.471 50.596 -24.577 1.00 87.21 610 VAL B C 1
ATOM 9633 O O . VAL B 1 610 ? 43.957 50.556 -25.700 1.00 84.45 610 VAL B O 1
ATOM 9637 N N . VAL B 1 611 ? 43.939 51.270 -23.559 1.00 84.57 611 VAL B N 1
ATOM 9638 C CA . VAL B 1 611 ? 42.798 52.167 -23.711 1.00 91.20 611 VAL B CA 1
ATOM 9639 C C . VAL B 1 611 ? 43.306 53.576 -23.473 1.00 90.21 611 VAL B C 1
ATOM 9640 O O . VAL B 1 611 ? 43.557 53.969 -22.329 1.00 83.92 611 VAL B O 1
ATOM 9644 N N . ASN B 1 612 ? 43.442 54.326 -24.560 1.00 107.80 612 ASN B N 1
ATOM 9645 C CA . ASN B 1 612 ? 44.130 55.610 -24.660 1.00 111.60 612 ASN B CA 1
ATOM 9646 C C . ASN B 1 612 ? 43.265 56.488 -25.568 1.00 114.51 612 ASN B C 1
ATOM 9647 O O . ASN B 1 612 ? 43.619 56.802 -26.710 1.00 116.84 612 ASN B O 1
ATOM 9652 N N . GLY B 1 613 ? 42.062 56.835 -25.077 1.00 108.09 613 GLY B N 1
ATOM 9653 C CA . GLY B 1 613 ? 41.041 57.486 -25.890 1.00 114.92 613 GLY B CA 1
ATOM 9654 C C . GLY B 1 613 ? 40.730 56.751 -27.188 1.00 119.22 613 GLY B C 1
ATOM 9655 O O . GLY B 1 613 ? 40.161 57.319 -28.130 1.00 110.55 613 GLY B O 1
ATOM 9656 N N . GLY B 1 614 ? 41.095 55.470 -27.230 1.00 113.52 614 GLY B N 1
ATOM 9657 C CA . GLY B 1 614 ? 41.104 54.651 -28.429 1.00 106.94 614 GLY B CA 1
ATOM 9658 C C . GLY B 1 614 ? 41.816 53.371 -28.061 1.00 100.31 614 GLY B C 1
ATOM 9659 O O . GLY B 1 614 ? 42.839 53.413 -27.372 1.00 106.30 614 GLY B O 1
ATOM 9660 N N . VAL B 1 615 ? 41.298 52.226 -28.480 1.00 95.27 615 VAL B N 1
ATOM 9661 C CA . VAL B 1 615 ? 41.627 50.964 -27.830 1.00 91.17 615 VAL B CA 1
ATOM 9662 C C . VAL B 1 615 ? 42.369 50.044 -28.793 1.00 86.80 615 VAL B C 1
ATOM 9663 O O . VAL B 1 615 ? 41.939 49.846 -29.933 1.00 95.28 615 VAL B O 1
ATOM 9667 N N . SER B 1 616 ? 43.498 49.515 -28.332 1.00 92.46 616 SER B N 1
ATOM 9668 C CA . SER B 1 616 ? 44.238 48.444 -28.978 1.00 95.65 616 SER B CA 1
ATOM 9669 C C . SER B 1 616 ? 44.259 47.215 -28.078 1.00 101.71 616 SER B C 1
ATOM 9670 O O . SER B 1 616 ? 44.374 47.333 -26.852 1.00 97.79 616 SER B O 1
ATOM 9673 N N . VAL B 1 617 ? 44.154 46.031 -28.683 1.00 100.42 617 VAL B N 1
ATOM 9674 C CA . VAL B 1 617 ? 44.360 44.776 -27.958 1.00 94.21 617 VAL B CA 1
ATOM 9675 C C . VAL B 1 617 ? 45.003 43.764 -28.901 1.00 105.92 617 VAL B C 1
ATOM 9676 O O . VAL B 1 617 ? 44.351 43.270 -29.822 1.00 105.63 617 VAL B O 1
ATOM 9680 N N . GLU B 1 618 ? 46.271 43.453 -28.671 1.00 109.57 618 GLU B N 1
ATOM 9681 C CA . GLU B 1 618 ? 47.080 42.497 -29.412 1.00 106.47 618 GLU B CA 1
ATOM 9682 C C . GLU B 1 618 ? 47.660 41.478 -28.430 1.00 106.17 618 GLU B C 1
ATOM 9683 O O . GLU B 1 618 ? 47.589 41.676 -27.212 1.00 105.53 618 GLU B O 1
ATOM 9689 N N . PRO B 1 619 ? 48.230 40.365 -28.913 1.00 105.01 619 PRO B N 1
ATOM 9690 C CA . PRO B 1 619 ? 48.812 39.376 -27.980 1.00 105.52 619 PRO B CA 1
ATOM 9691 C C . PRO B 1 619 ? 50.101 39.879 -27.329 1.00 104.99 619 PRO B C 1
ATOM 9692 O O . PRO B 1 619 ? 50.591 40.972 -27.617 1.00 106.99 619 PRO B O 1
ATOM 9696 N N . LEU B 1 620 ? 50.652 39.065 -26.422 1.00 103.16 620 LEU B N 1
ATOM 9697 C CA . LEU B 1 620 ? 51.898 39.437 -25.735 1.00 104.73 620 LEU B CA 1
ATOM 9698 C C . LEU B 1 620 ? 53.168 38.823 -26.350 1.00 107.06 620 LEU B C 1
ATOM 9699 O O . LEU B 1 620 ? 53.260 37.616 -26.612 1.00 105.27 620 LEU B O 1
#

InterPro domains:
  IPR008928 Six-hairpin glycosidase superfamily [SSF48208] (220-590)
  IPR012341 Six-hairpin glycosidase-like superfamily [G3DSA:1.50.10.10] (218-575)
  IPR032856 Putative glycogen debranching enzyme, N-terminal [PF14742] (8-144)
  IPR054491 Mannosylglycerate hydrolase MGH1-like, glycoside hydrolase domain [PF22422] (408-535)

Foldseek 3Di:
DWAKAFAQLWMFTADLQRAFPPLLGATDHLQFGFKGRKFKDKPPGWAWDAWDHDRFKIWTKTHHDPQKIWIWMWGDDLKTKIKIKIFGRAQAKFKMKIKMAMFTFSGGNCCSPCNVPHHGGHRQWDDQQKGWDDFVQWIWIKHKDWPFPDDTRMGIGMDIAHHRGMDMTMMITNTDIDGPFQLWADPDQDFDQFFWDFPDVLLVLLRRVLRSLQRSQWHATPQFIWGFFFDRRGSFDFLVRGLLLCLLCLQFCVRHLRSSLRVQLVVQACDCDVQQRHHFLAGFGTAGRRSCCSNVVHVPNPRRLARLSLLSSQLSVLVNCLFAVPVVSLVVRQVSLQSSVVVLVVCCVVPANWDDQDSFLHHYPLRHVQQDAAQQRHHFADRKHFLLSLLSQLSSQLSCQVPVSYPDDHCVSVVVSVVSLVVRCVLAPDPQEGFGIAHDVRDTGPFDFLSRLLNLQSPSDPPNVSNVVSQCPPQQDAQQAGFGTGPPGNPADQQDPRHGWHALLSLLSSLLSCLVVPNLVSLLSRLVRNSVVLSPDVSSAFWGTAGRHNDTGGHVVTGPPGSSRSSSNSSSVCSQQSWGRHVDTDGRHDPPRFIWGFFGGGNNWGWIWGDDVDTDTGTD/DWAWAFAQQWIATADFQRFAPDLQGATGHQQWGFKGGKDKAKPVGWAFDDKDDANFKIWTWTARPPFWIWIWMWGPDLKTKIKIKIWTQDQAKDKMKIKIFIFTFRGGNCCSVCPVPRHGGHGAWDDQQKGWDDAPQWIKIKGKDKPFDDDTRMGIDMDTAHGRGMDMIMMMIRIDTDHCPCQFADPDQDADDFFWDQPPCLLVLLRRVLSSLQRSQWHQTPQFIWGFFFPDVTSFHFQVRRLLLLVLCLQFCNRSLSSNLVVQLVVQACDCDQQLRGDFLAGFGTAGRGRCCSRVVHVPNPRRQALQSLLSSLLSVLVNCLFAVPVVSLVVSQVSSQRSLVVQVVCCVVVARFDAQDSWLHHYPLTHVQQDAAQQSHRFADRKHFQLSLLSNLQRLLRCQVPVSYPDHRVVSPVVSVVSLVSQQVQQDDVQEGFGIAHPVSDGRPFAFLSRLLSLQRVSYDPNVSHLVSQCDPQQQAQQAGFRGGNVGNPADQLDDRRGWHALLSLLSSLQSCLSVVNLVVLQSRLVRNQVLQSPPPSSWFWGTAGNHSDTGGRVVTGPPGRSRSSSNSSSVCSQQSWDRHPHTDTDHDPPDFMWGFFGGGNNFGWIWGPDVDIDIDGD

Secondary structure (DSSP, 8-state):
--EEEEETTEEEEE-TTS---STT-EEEETTEEEEEEEEEEEESPPEEEEEEE-SSEEEEEEE-TTSEEEEEEEEEESEEEEEEEEEE-SSS-EEEEEEEEEE----BHHHHHTGGGPPPPPP---SSSEEEEEETTEEEEEEEEESSEEETTEEEEEEEEPTT-EEEEEEEEEEEE-SSSTTSB-S--PPP---EE-S-HHHHHHHHHHHHHHHHTEEEBSS-EEE--BSSS--S-BHHHHHHHHHHTTTT-GGGHHHHHHHHHHSS--S-BTTTTB-TT---SB---SHHHHTTSSS-SSB---SSHHHHHHHHHHHHHHHH--HHHHHHSHHHHHHHHHHHHHHSSSSS--B---SSS-SSS--STTSS--TTS-PPPSSBEEHHHHHHHHHHHHHHHHTT-SSS-HHHHHHHHHHHHHHHHHHHB-SSSB-SEE-TTS-B----BGGGGGGTTTT--SSHHHHHHHHTSTTTEETTEEBSB-TTSTT--TTSSSSS-B-HHHHHHHHHHHHHTT-HHHHHHHHHHHHHHHHTSGGG---S-B--SSS--B-TT--SSBHHHHHHHHHHHHHHTT-EESSSEE--PPTT--EEEEEEEETTEEEEEEESSSEEEEE-/--EEEEETTEEEEE-SSS---STT-EEEETTEEEEEEEEEEEESPPEEEEEEE-SSEEEEEEEETTTEEEEEEEEEESEEEEEEEEEE-SSS-EEEEEEEEEE---EEHHHHTTGGG----PPPPPSSSEEEE--TT--EEEEEEESSEE-SSEEEEEEEEPTT-EEEEEEEEEEEE-STTTTTB-S--------EE-S-HHHHHHHHHHHHHHHHTEEEETTEEEEB-BSSTT-SBBHHHHHHHHHHTTTT-THHHHHHHHHHHHT---S-BTTTTB-TTPPPSB---SHHHHHTSSS-SSB---SSHHHHHHHHHHHHHHHH--HHHHHHTHHHHHHHHHHHHHHGGGSS--B---SSS-SSS--STTSS--TTSPPPPSSBEEHHHHHHHHHHHHHHHHTT-SSS-HHHHHHHHHHHHHHHHHHHB-SSSB-SEE-TT--B----BSGGGGHHHHS--S-HHHHHHHTTSTTTB-SSSBBSB-TTSTT--TTSSSSS-B-HHHHHHHHHHHHHTT-HHHHHHHHHHHHHHHHHSGGG---S-B--SSS--B-TT--SSBHHHHTHHHHHHHHHTT-EESSSEE--PPTT-EEEEEEEEETTEEEEEEEESSEEEEE-

Sequence (1240 aa):
MRTILAGNGAFVLSDERGDMPSHYDGFYFLDTRFVRKARLEVSPEPDFIGASSTFTRAVSHFSLGERGILVRLRTLDGVYEEKLSFYNTSEESLGVKVRYSYEAPIEDIFQVRGFMGLKSGKAIAPAGGTHVKESPSGRRSLSIETNMEREGSLLRAELEIPPLGKAVLYVRFIPKIEGSISEILGEKRKTIKNVAFTGSPAIDGIFERAVENINALTLFTRFGPVPLAGIPYFACPFGRDAIIASLFLLPYYPEYAAGTLRLFGRLQGKRTNPKNEEEPGKIPHEFRLGELAQSGKVPFAPYYGTVDATPLYVALAGEYLRWTGDRKLIEELRPNLTAAVEWILKKLDDGYITYVPGILGNKGWKDSRDGIIDEEGKIPKPPIALVEVQGYTYWALKLAGELSLTDLDEKTLLAEAEKLKKRFNRDFWLGSYYALALDGEGRPLRVVSSNMGHLLLTGIAEHEEELAERLFRPDMFSRYGIRTLSAKEKAYNPFSYHRGSVWPHDNALIALGLARIGRTDMAKALMDAVFDAAKLLPERELPELYSGLNELVPVPRANSPQAWSSASVFAFVTASLGMEAGDELTVRPAEGTSIVLRGVSFGGRRYVVVVNGGVSVEPLMRTILAGNGAFVLSDERGDMPSHYDGFYFLDTRFVRKARLEVSPEPDFIGASSTFTRAVSHFSLGERGILVRLRTLDGVYEEKLSFYNTSEESLGVKVRYSYEAPIEDIFQVRGFMGLKSGKAIAPAGGTHVKESPSGRRSLSIETNMEREGSLLRAELEIPPLGKAVLYVRFIPKIEGSISEILGEKRKTIKNVAFTGSPAIDGIFERAVENINALTLFTRFGPVPLAGIPYFACPFGRDAIIASLFLLPYYPEYAAGTLRLFGRLQGKRTNPKNEEEPGKIPHEFRLGELAQSGKVPFAPYYGTVDATPLYVALAGEYLRWTGDRKLIEELRPNLTAAVEWILKKLDDGYITYVPGILGNKGWKDSRDGIIDEEGKIPKPPIALVEVQGYTYWALKLAGELSLTDLDEKTLLAEAEKLKKRFNRDFWLGSYYALALDGEGRPLRVVSSNMGHLLLTGIAEHEEELAERLFRPDMFSRYGIRTLSAKEKAYNPFSYHRGSVWPHDNALIALGLARIGRTDMAKALMDAVFDAAKLLPERELPELYSGLNELVPVPRANSPQAWSSASVFAFVTASLGMEAGDELTVRPAEGTSIVLRGVSFGGRRYVVVVNGGVSVEPL

Radius of gyration: 37.72 Å; Cα contacts (8 Å, |Δi|>4): 3054; chains: 2; bounding box: 91×108×60 Å

Organism: Thermococcus gammatolerans (strain DSM 15229 / JCM 11827 / EJ3) (NCBI:txid593117)

Nearest PDB structures (foldseek):
  7vma-assembly1_A  TM=1.002E+00  e=0.000E+00  Thermococcus gammatolerans EJ3
  5mqs-assembly1_A  TM=5.114E-01  e=2.541E-12  Bacteroides thetaiotaomicron
  2z07-assembly2_B  TM=6.734E-01  e=1.608E-08  Thermus thermophilus
  3upg-assembly1_A  TM=2.788E-01  e=2.182E+00  Salmonella enterica subsp. enterica serovar Typhimurium
  3uu2-assembly1_C  TM=2.795E-01  e=3.336E+00  Salmonella enterica subsp. enterica serovar Typhimurium

B-factor: mean 94.39, std 13.61, range [57.17, 150.94]

Solvent-accessible surface area: 46666 Å² total; per-residue (Å²): 138,94,29,20,4,1,14,40,5,2,6,1,15,3,30,77,131,1,12,1,55,82,128,75,7,0,0,6,25,5,2,0,12,0,0,67,79,1,113,18,36,0,54,61,86,30,77,73,126,25,58,67,60,72,22,77,133,3,17,0,82,10,29,6,40,150,118,3,79,0,26,4,39,4,43,4,101,30,27,1,26,0,36,5,4,2,80,7,72,34,140,102,66,20,31,10,112,7,72,3,22,5,70,2,1,4,1,1,9,9,22,8,79,48,48,96,70,57,160,66,12,174,57,57,64,28,80,70,12,42,3,57,59,136,17,131,16,13,130,0,10,0,32,20,48,24,52,10,121,135,102,47,32,61,4,113,17,126,132,104,2,84,53,130,18,112,25,84,33,24,1,10,0,19,8,134,18,136,40,58,2,55,77,8,52,12,144,108,126,190,85,19,150,8,14,1,74,32,76,36,119,35,43,30,24,2,2,50,41,4,4,71,1,9,33,6,2,2,1,21,1,160,51,8,25,0,6,7,0,0,4,12,26,21,9,1,4,11,0,11,6,0,2,6,1,0,20,0,2,1,4,8,12,27,71,5,0,14,0,0,0,62,4,0,5,113,8,14,5,125,160,98,44,115,138,16,47,20,43,69,3,4,0,0,1,8,14,8,3,0,20,11,6,37,50,59,155,10,35,2,28,23,1,2,0,0,4,1,0,0,0,14,0,1,0,2,1,0,14,9,20,83,12,20,40,51,162,146,0,10,102,87,9,20,95,33,0,18,27,0,0,82,10,0,35,156,36,10,110,106,15,24,0,20,6,75,58,33,71,38,6,2,2,1,11,1,20,21,147,60,0,1,4,35,94,128,26,155,101,14,135,63,52,4,8,1,0,1,0,0,0,11,0,7,14,1,2,47,11,2,8,88,57,51,2,6,112,74,82,89,161,56,4,33,58,42,0,87,123,2,37,155,50,0,12,167,47,0,47,45,59,67,33,1,0,1,0,15,14,23,135,41,124,35,5,128,0,1,2,0,0,1,0,7,0,0,26,1,6,0,3,114,67,44,96,74,0,1,94,37,0,38,150,115,23,0,56,3,134,17,0,0,12,0,0,0,45,125,18,159,22,48,74,20,95,14,31,1,41,0,0,0,2,0,3,0,0,0,18,0,0,20,0,0,14,114,26,60,66,26,78,12,1,50,36,0,18,47,6,0,6,41,0,0,76,116,16,79,109,105,11,4,13,1,0,0,1,0,81,76,122,34,55,75,8,117,77,9,1,20,1,0,5,16,0,1,1,0,2,2,0,2,0,10,0,1,1,7,8,79,8,47,152,130,13,74,11,206,45,7,168,68,15,59,14,30,1,131,7,0,17,20,36,71,176,141,47,34,0,38,6,92,96,46,75,47,46,107,92,142,151,82,16,15,0,1,21,39,6,3,8,0,10,2,30,56,53,0,19,4,93,74,110,66,3,0,0,1,29,7,8,0,4,0,1,17,114,2,133,15,56,10,57,42,133,10,78,84,112,25,51,77,57,74,16,70,142,4,33,2,66,2,26,2,43,166,71,2,60,0,35,1,36,2,34,7,84,33,36,2,39,0,84,0,9,1,70,6,76,20,146,124,42,6,29,1,113,1,103,0,33,3,52,0,2,3,4,2,5,3,36,2,54,40,41,93,62,53,176,71,25,169,38,47,76,33,74,91,1,39,0,38,78,118,33,116,21,18,101,3,18,0,30,1,71,19,76,11,97,80,72,36,36,48,0,80,28,109,37,132,2,80,72,123,18,136,14,69,12,74,0,63,0,46,14,136,12,99,36,96,15,58,87,20,52,24,168,113,152,158,56,22,163,12,17,0,76,36,67,37,115,32,51,25,19,2,1,74,46,6,9,72,1,6,26,6,1,1,1,21,0,141,30,4,16,0,5,4,0,0,2,4,33,19,10,1,0,3,0,8,15,0,3,7,2,0,26,2,1,2,5,8,12,28,75,4,0,10,0,0,0,57,1,0,2,102,27,7,3,149,122,73,16,43,67,15,37,13,32,60,3,4,0,0,3,9,19,1,3,0,8,24,7,53,19,67,140,21,32,2,33,22,0,4,0,0,2,0,0,0,0,10,0,0,1,3,0,0,20,12,20,73,17,19,49,50,97,126,0,0,80,67,1,52,83,41,1,23,30,0,1,91,2,0,53,102,26,28,129,112,23,17,1,22,10,67,57,34,55,35,5,2,4,0,15,1,29,40,140,64,3,0,7,23,62,118,31,134,88,10,149,54,62,4,5,0,0,0,0,0,0,9,0,7,26,0,2,50,15,0,6,92,44,46,1,2,97,74,69,58,158,65,4,52,46,59,0,78,130,4,53,163,106,0,4,151,45,0,49,41,52,58,28,0,0,2,0,18,18,36,143,41,167,48,4,133,0,8,0,0,0,0,0,2,0,0,21,7,8,0,8,108,64,22,106,102,0,0,68,34,0,24,110,107,29,0,52,5,133,17,0,0,13,0,3,0,41,154,12,176,18,53,61,25,97,10,30,6,39,0,0,0,4,0,8,0,1,0,6,0,0,24,0,0,16,112,31,58,72,25,54,14,0,46,37,0,16,63,6,0,8,45,0,0,79,116,15,81,112,94,13,5,16,1,0,2,2,0,53,83,127,42,46,82,9,126,90,11,0,21,0,0,2,15,0,1,0,0,1,0,0,0,0,10,0,0,0,8,12,64,6,44,153,129,16,57,16,145,39,6,120,77,20,70,9,45,0,151,2,0,16,18,53,69,119,124,50,36,0,45,6,112,93,44,72,54,42,106,75,106